Protein AF-A0A498M432-F1 (afdb_monomer)

Secondary structure (DSSP, 8-state):
-HHHHHHHHTT--GGG--------S-TT--TTS-S--S-EEEEE--TT-S--EEEEE---TT-TT-HHHHHHHHHHHHHHHHSTTS--EES-EEEEEETT-SS--HHHHHHHHHHHHHS-GGGGGGEEEEEES--SS--HHHHHHHHHTT----B-TTS-B-EEEE--GGGS---TTSHHHHHHHHHHHHHHHHHHHHHHTTSPPEETHHHHHHHHHHHHHHHHHHHHHHHHHHHHHHHHHHHHHHHHHHTHHHHHHT-----------PPPPPPPTTTGGG--EETTTTEE---TTTS---S-TTPEEEE-TT----TTEEEETTTTEEEEEEESS-HHHHHTTEEEEEEEEEEEEEES---HHHHHHHTT--HHHHHHHHTT-----GGGGGGG---S-SS-EEEEEEEEEEEEEEEE-GGGS-----TT--TTS-SEEEEEEEEEEEEEEEEEE---TTS-HHHHHHHHHHHHHHHHT--TT------HHHHHHHTT-EEEEEESS--SS---BHHHHHHHHHHTTTTT-TT-TT-EEEEEEEEEHHHH-TTSPPP--PPPHHHHHHHHHHHHHHHHHHHHHHHHHHSHHHHH-HHHHHHHHHHHHHHHHHHHHHHHHHHHHHHHHHTTSS-THHHHHHHHHHHTSTT-HHHHHHHHHHHHHHHHHHHHHHHHHHHTTPEE-S-HHHHHT-TT-SEEEEEEE-STTSPPHHHHHHHHHHH--S--------------S--HHHHHHHHHHHHHHHHHHHHTTTSSEEEEEEE---SSS-SEEEEEEETT-SS-EE--PPPPPPPPEEEEEETTEEEEE-PPPPTTEEEEEEEEEETT-SSPEEEEEPTT-SEEEE-SPPTT-EEEEEEEEEEGGG-EEEPPPEEEE---HHHHHHHHHHHHHHHHHHHHHHHHHHHS-TTT-HHHHHHHHHHHHHHHHHHHHHHHHHHHHHHHHHTTSS-THHHHHHHHHHHTSTTSHHHHHHHHHHHHHHHHHHHHHHHHHHHTTPPP-S-THHHHT-TT-S-------GGGGSPPHHHHHHHHHH-TTSTT------------S--HHHHHHHHHHHHHHHHHH-

Nearest PDB structures (foldseek):
  4wvm-assembly1_A  TM=6.391E-01  e=7.782E-34  Synanceia horrida
  2n1k-assembly1_A  TM=8.342E-01  e=4.305E-06  Homo sapiens
  6mfa-assembly1_A  TM=6.913E-01  e=1.317E-04  Homo sapiens
  2ee3-assembly1_A  TM=7.175E-01  e=3.987E-04  Homo sapiens
  3f7r-assembly1_A  TM=7.822E-01  e=3.165E-03  Homo sapiens

Structure (mmCIF, N/CA/C/O backbone):
data_AF-A0A498M432-F1
#
_entry.id   AF-A0A498M432-F1
#
loop_
_atom_site.group_PDB
_atom_site.id
_atom_site.type_symbol
_atom_site.label_atom_id
_atom_site.label_alt_id
_atom_site.label_comp_id
_atom_site.label_asym_id
_atom_site.label_entity_id
_atom_site.label_seq_id
_atom_site.pdbx_PDB_ins_code
_atom_site.Cartn_x
_atom_site.Cartn_y
_atom_site.Cartn_z
_atom_site.occupancy
_atom_site.B_iso_or_equiv
_atom_site.auth_seq_id
_atom_site.auth_comp_id
_atom_site.auth_asym_id
_atom_site.auth_atom_id
_atom_site.pdbx_PDB_model_num
ATOM 1 N N . MET A 1 1 ? 6.544 -29.570 60.505 1.00 74.94 1 MET A N 1
ATOM 2 C CA . MET A 1 1 ? 5.296 -29.080 61.133 1.00 74.94 1 MET A CA 1
ATOM 3 C C . MET A 1 1 ? 4.073 -29.489 60.327 1.00 74.94 1 MET A C 1
ATOM 5 O O . MET A 1 1 ? 3.323 -30.310 60.829 1.00 74.94 1 MET A O 1
ATOM 9 N N . ILE A 1 2 ? 3.884 -28.980 59.101 1.00 80.94 2 ILE A N 1
ATOM 10 C CA . ILE A 1 2 ? 2.697 -29.285 58.276 1.00 80.94 2 ILE A CA 1
ATOM 11 C C . ILE A 1 2 ? 2.516 -30.805 58.091 1.00 80.94 2 ILE A C 1
ATOM 13 O O . ILE A 1 2 ? 1.441 -31.324 58.379 1.00 80.94 2 ILE A O 1
ATOM 17 N N . ASN A 1 3 ? 3.593 -31.539 57.774 1.00 79.81 3 ASN A N 1
ATOM 18 C CA . ASN A 1 3 ? 3.573 -33.009 57.704 1.00 79.81 3 ASN A CA 1
ATOM 19 C C . ASN A 1 3 ? 3.041 -33.656 59.001 1.00 79.81 3 ASN A C 1
ATOM 21 O O . ASN A 1 3 ? 2.201 -34.548 58.944 1.00 79.81 3 ASN A O 1
ATOM 25 N N . ALA A 1 4 ? 3.448 -33.178 60.182 1.00 80.00 4 ALA A N 1
ATOM 26 C CA . ALA A 1 4 ? 2.970 -33.713 61.461 1.00 80.00 4 ALA A CA 1
ATOM 27 C C . ALA A 1 4 ? 1.470 -33.440 61.701 1.00 80.00 4 ALA A C 1
ATOM 29 O O . ALA A 1 4 ? 0.778 -34.285 62.266 1.00 80.00 4 ALA A O 1
ATOM 30 N N . MET A 1 5 ? 0.954 -32.293 61.244 1.00 84.69 5 MET A N 1
ATOM 31 C CA . MET A 1 5 ? -0.475 -31.956 61.330 1.00 84.69 5 MET A CA 1
ATOM 32 C C . MET A 1 5 ? -1.314 -32.856 60.417 1.00 84.69 5 MET A C 1
ATOM 34 O O . MET A 1 5 ? -2.361 -33.348 60.830 1.00 84.69 5 MET A O 1
ATOM 38 N N . ILE A 1 6 ? -0.828 -33.129 59.205 1.00 82.50 6 ILE A N 1
ATOM 39 C CA . ILE A 1 6 ? -1.521 -33.978 58.226 1.00 82.50 6 ILE A CA 1
ATOM 40 C C . ILE A 1 6 ? -1.523 -35.437 58.656 1.00 82.50 6 ILE A C 1
ATOM 42 O O . ILE A 1 6 ? -2.578 -36.062 58.641 1.00 82.50 6 ILE A O 1
ATOM 46 N N . ASN A 1 7 ? -0.382 -35.979 59.092 1.00 80.81 7 ASN A N 1
ATOM 47 C CA . ASN A 1 7 ? -0.324 -37.360 59.580 1.00 80.81 7 ASN A CA 1
ATOM 48 C C . ASN A 1 7 ? -1.251 -37.566 60.792 1.00 80.81 7 ASN A C 1
ATOM 50 O O . ASN A 1 7 ? -1.907 -38.601 60.890 1.00 80.81 7 ASN A O 1
ATOM 54 N N . TYR A 1 8 ? -1.386 -36.558 61.665 1.00 83.38 8 TYR A N 1
ATOM 55 C CA . TYR A 1 8 ? -2.390 -36.571 62.733 1.00 83.38 8 TYR A CA 1
ATOM 56 C C . TYR A 1 8 ? -3.829 -36.592 62.182 1.00 83.38 8 TYR A C 1
ATOM 58 O O . TYR A 1 8 ? -4.633 -37.415 62.616 1.00 83.38 8 TYR A O 1
ATOM 66 N N . MET A 1 9 ? -4.157 -35.734 61.206 1.00 80.06 9 MET A N 1
ATOM 67 C CA . MET A 1 9 ? -5.495 -35.679 60.591 1.00 80.06 9 MET A CA 1
ATOM 68 C C . MET A 1 9 ? -5.874 -36.948 59.819 1.00 80.06 9 MET A C 1
ATOM 70 O O . MET A 1 9 ? -7.042 -37.328 59.818 1.00 80.06 9 MET A O 1
ATOM 74 N N . LEU A 1 10 ? -4.899 -37.597 59.181 1.00 79.56 10 LEU A N 1
ATOM 75 C CA . LEU A 1 10 ? -5.061 -38.871 58.475 1.00 79.56 10 LEU A CA 1
ATOM 76 C C . LEU A 1 10 ? -5.174 -40.069 59.433 1.00 79.56 10 LEU A C 1
ATOM 78 O O . LEU A 1 10 ? -5.404 -41.189 58.988 1.00 79.56 10 LEU A O 1
ATOM 82 N N . GLY A 1 11 ? -5.013 -39.853 60.743 1.00 78.69 11 GLY A N 1
ATOM 83 C CA . GLY A 1 11 ? -5.099 -40.910 61.746 1.00 78.69 11 GLY A CA 1
ATOM 84 C C . GLY A 1 11 ? -3.949 -41.916 61.682 1.00 78.69 11 GLY A C 1
ATOM 85 O O . GLY A 1 11 ? -4.121 -43.037 62.163 1.00 78.69 11 GLY A O 1
ATOM 86 N N . VAL A 1 12 ? -2.802 -41.525 61.110 1.00 81.75 12 VAL A N 1
ATOM 87 C CA . VAL A 1 12 ? -1.618 -42.382 60.985 1.00 81.75 12 VAL A CA 1
ATOM 88 C C . VAL A 1 12 ? -1.142 -42.783 62.372 1.00 81.75 12 VAL A C 1
ATOM 90 O O . VAL A 1 12 ? -0.907 -41.940 63.245 1.00 81.75 12 VAL A O 1
ATOM 93 N N . LYS A 1 13 ? -1.006 -44.088 62.583 1.00 79.69 13 LYS A N 1
ATOM 94 C CA . LYS A 1 13 ? -0.501 -44.681 63.814 1.00 79.69 13 LYS A CA 1
ATOM 95 C C . LYS A 1 13 ? 0.951 -45.075 63.626 1.00 79.69 13 LYS A C 1
ATOM 97 O O . LYS A 1 13 ? 1.394 -45.413 62.533 1.00 79.69 13 LYS A O 1
ATOM 102 N N . ARG A 1 14 ? 1.698 -45.099 64.727 1.00 74.12 14 ARG A N 1
ATOM 103 C CA . ARG A 1 14 ? 3.099 -45.535 64.714 1.00 74.12 14 ARG A CA 1
ATOM 104 C C . ARG A 1 14 ? 3.232 -46.960 64.166 1.00 74.12 14 ARG A C 1
ATOM 106 O O . ARG A 1 14 ? 4.182 -47.268 63.454 1.00 74.12 14 ARG A O 1
ATOM 113 N N . GLU A 1 15 ? 2.270 -47.822 64.494 1.00 75.88 15 GLU A N 1
ATOM 114 C CA . GLU A 1 15 ? 2.231 -49.219 64.057 1.00 75.88 15 GLU A CA 1
ATOM 115 C C . GLU A 1 15 ? 2.118 -49.363 62.531 1.00 75.88 15 GLU A C 1
ATOM 117 O O . GLU A 1 15 ? 2.496 -50.409 62.002 1.00 75.88 15 GLU A O 1
ATOM 122 N N . ASP A 1 16 ? 1.664 -48.319 61.830 1.00 77.25 16 ASP A N 1
ATOM 123 C CA . ASP A 1 16 ? 1.501 -48.328 60.376 1.00 77.25 16 ASP A CA 1
ATOM 124 C C . ASP A 1 16 ? 2.855 -48.244 59.646 1.00 77.25 16 ASP A C 1
ATOM 126 O O . ASP A 1 16 ? 2.935 -48.595 58.470 1.00 77.25 16 ASP A O 1
ATOM 130 N N . LYS A 1 17 ? 3.931 -47.823 60.336 1.00 72.25 17 LYS A N 1
ATOM 131 C CA . LYS A 1 17 ? 5.299 -47.663 59.794 1.00 72.25 17 LYS A CA 1
ATOM 132 C C . LYS A 1 17 ? 5.371 -46.835 58.500 1.00 72.25 17 LYS A C 1
ATOM 134 O O . LYS A 1 17 ? 6.274 -47.025 57.686 1.00 72.25 17 LYS A O 1
ATOM 139 N N . VAL A 1 18 ? 4.427 -45.918 58.314 1.00 72.31 18 VAL A N 1
ATOM 140 C CA . VAL A 1 18 ? 4.353 -44.998 57.176 1.00 72.31 18 VAL A CA 1
ATOM 141 C C . VAL A 1 18 ? 4.286 -43.564 57.682 1.00 72.31 18 VAL A C 1
ATOM 143 O O . VAL A 1 18 ? 3.695 -43.290 58.725 1.00 72.31 18 VAL A O 1
ATOM 146 N N . TRP A 1 19 ? 4.900 -42.649 56.938 1.00 76.25 19 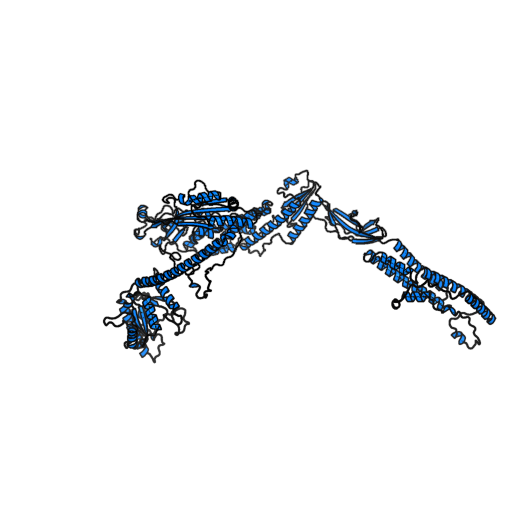TRP A N 1
ATOM 147 C CA . TRP A 1 19 ? 4.870 -41.218 57.211 1.00 76.25 19 TRP A CA 1
ATOM 148 C C . TRP A 1 19 ? 4.655 -40.477 55.898 1.00 76.25 19 TRP A C 1
ATOM 150 O O . TRP A 1 19 ? 5.425 -40.648 54.954 1.00 76.25 19 TRP A O 1
ATOM 160 N N . PHE A 1 20 ? 3.583 -39.690 55.817 1.00 76.56 20 PHE A N 1
ATOM 161 C CA . PHE A 1 20 ? 3.281 -38.909 54.623 1.00 76.56 20 PHE A CA 1
ATOM 162 C C . PHE A 1 20 ? 4.012 -37.569 54.665 1.00 76.56 20 PHE A C 1
ATOM 164 O O . PHE A 1 20 ? 3.936 -36.833 55.652 1.00 76.56 20 PHE A O 1
ATOM 171 N N . GLU A 1 21 ? 4.677 -37.226 53.569 1.00 74.12 21 GLU A N 1
ATOM 172 C CA . GLU A 1 21 ? 5.310 -35.926 53.379 1.00 74.12 21 GLU A CA 1
ATOM 173 C C . GLU A 1 21 ? 4.664 -35.213 52.199 1.00 74.12 21 GLU A C 1
ATOM 175 O O . GLU A 1 21 ? 4.388 -35.832 51.172 1.00 74.12 21 GLU A O 1
ATOM 180 N N . ILE A 1 22 ? 4.415 -33.910 52.340 1.00 70.56 22 ILE A N 1
ATOM 181 C CA . ILE A 1 22 ? 4.061 -33.092 51.181 1.00 70.56 22 ILE A CA 1
ATOM 182 C C . ILE A 1 22 ? 5.340 -32.825 50.390 1.00 70.56 22 ILE A C 1
ATOM 184 O O . ILE A 1 22 ? 6.289 -32.252 50.926 1.00 70.56 22 ILE A O 1
ATOM 188 N N . THR A 1 23 ? 5.339 -33.197 49.115 1.00 61.00 23 THR A N 1
ATOM 189 C CA . THR A 1 23 ? 6.384 -32.849 48.149 1.00 61.00 23 THR A CA 1
ATOM 190 C C . THR A 1 23 ? 5.816 -31.880 47.117 1.00 61.00 23 THR A C 1
ATOM 192 O O . THR A 1 23 ? 4.747 -32.144 46.571 1.00 61.00 23 THR A O 1
ATOM 195 N N . ASP A 1 24 ? 6.524 -30.785 46.848 1.00 57.16 24 ASP A N 1
ATOM 196 C CA . ASP A 1 24 ? 6.248 -29.868 45.732 1.00 57.16 24 ASP A CA 1
ATOM 197 C C . ASP A 1 24 ? 7.187 -30.199 44.549 1.00 57.16 24 ASP A C 1
ATOM 199 O O . ASP A 1 24 ? 8.265 -30.763 44.765 1.00 57.16 24 ASP A O 1
ATOM 203 N N . ASP A 1 25 ? 6.833 -29.825 43.314 1.00 46.84 25 ASP A N 1
ATOM 204 C CA . ASP A 1 25 ? 7.553 -30.152 42.061 1.00 46.84 25 ASP A CA 1
ATOM 205 C C . ASP A 1 25 ? 8.959 -29.489 41.945 1.00 46.84 25 ASP A C 1
ATOM 207 O O . ASP A 1 25 ? 9.605 -29.533 40.897 1.00 46.84 25 ASP A O 1
ATOM 211 N N . GLN A 1 26 ? 9.469 -28.872 43.020 1.00 46.94 26 GLN A N 1
ATOM 212 C CA . GLN A 1 26 ? 10.774 -28.192 43.112 1.00 46.94 26 GLN A CA 1
ATOM 213 C C . GLN A 1 26 ? 11.779 -28.900 44.048 1.00 46.94 26 GLN A C 1
ATOM 215 O O . GLN A 1 26 ? 12.518 -28.257 44.799 1.00 46.94 26 GLN A O 1
ATOM 220 N N . SER A 1 27 ? 11.833 -30.232 44.020 1.00 42.47 27 SER A N 1
ATOM 221 C CA . SER A 1 27 ? 12.541 -31.072 45.002 1.00 42.47 27 SER A CA 1
ATOM 222 C C . SER A 1 27 ? 14.087 -31.049 44.988 1.00 42.47 27 SER A C 1
ATOM 224 O O . SER A 1 27 ? 14.698 -31.796 45.747 1.00 42.47 27 SER A O 1
ATOM 226 N N . ASP A 1 28 ? 14.749 -30.204 44.190 1.00 44.56 28 ASP A N 1
ATOM 227 C CA . ASP A 1 28 ? 16.224 -30.193 44.059 1.00 44.56 28 ASP A CA 1
ATOM 228 C C . ASP A 1 28 ? 16.960 -29.239 45.033 1.00 44.56 28 ASP A C 1
ATOM 230 O O . ASP A 1 28 ? 18.182 -29.078 44.957 1.00 44.56 28 ASP A O 1
ATOM 234 N N . ARG A 1 29 ? 16.263 -28.580 45.971 1.00 47.44 29 ARG A N 1
ATOM 235 C CA . ARG A 1 29 ? 16.891 -27.633 46.918 1.00 47.44 29 ARG A CA 1
ATOM 236 C C . ARG A 1 29 ? 17.306 -28.303 48.232 1.00 47.44 29 ARG A C 1
ATOM 238 O O . ARG A 1 29 ? 16.508 -28.939 48.912 1.00 47.44 29 ARG A O 1
ATOM 245 N N . THR A 1 30 ? 18.567 -28.111 48.627 1.00 43.53 30 THR A N 1
ATOM 246 C CA . THR A 1 30 ? 19.119 -28.593 49.905 1.00 43.53 30 THR A CA 1
ATOM 247 C C . THR A 1 30 ? 18.425 -27.940 51.109 1.00 43.53 30 THR A C 1
ATOM 249 O O . THR A 1 30 ? 17.998 -26.787 51.046 1.00 43.53 30 THR A O 1
ATOM 252 N N . SER A 1 31 ? 18.385 -28.635 52.256 1.00 47.28 31 SER A N 1
ATOM 253 C CA . SER A 1 31 ? 17.803 -28.167 53.536 1.00 47.28 31 SER A CA 1
ATOM 254 C C . SER A 1 31 ? 18.442 -26.894 54.130 1.00 47.28 31 SER A C 1
ATOM 256 O O . SER A 1 31 ? 18.065 -26.453 55.215 1.00 47.28 31 SER A O 1
ATOM 258 N N . ALA A 1 32 ? 19.417 -26.305 53.430 1.00 38.12 32 ALA A N 1
ATOM 259 C CA . ALA A 1 32 ? 20.100 -25.065 53.778 1.00 38.12 32 ALA A CA 1
ATOM 260 C C . ALA A 1 32 ? 19.394 -23.796 53.248 1.00 38.12 32 ALA A C 1
ATOM 262 O O . ALA A 1 32 ? 19.775 -22.696 53.646 1.00 38.12 32 ALA A O 1
ATOM 263 N N . HIS A 1 33 ? 18.380 -23.928 52.383 1.00 44.16 33 HIS A N 1
ATOM 264 C CA . HIS A 1 33 ? 17.603 -22.817 51.814 1.00 44.16 33 HIS A CA 1
ATOM 265 C C . HIS A 1 33 ? 16.122 -22.883 52.234 1.00 44.16 33 HIS A C 1
ATOM 267 O O . HIS A 1 33 ? 15.619 -23.963 52.543 1.00 44.16 33 HIS A O 1
ATOM 273 N N . SER A 1 34 ? 15.415 -21.739 52.256 1.00 51.44 34 SER A N 1
ATOM 274 C CA . SER A 1 34 ? 13.967 -21.696 52.538 1.00 51.44 34 SER A CA 1
ATOM 275 C C . SER A 1 34 ? 13.212 -22.617 51.573 1.00 51.44 34 SER A C 1
ATOM 277 O O . SER A 1 34 ? 13.320 -22.452 50.357 1.00 51.44 34 SER A O 1
ATOM 279 N N . GLN A 1 35 ? 12.471 -23.589 52.117 1.00 52.00 35 GLN A N 1
ATOM 280 C CA . GLN A 1 35 ? 11.740 -24.586 51.324 1.00 52.00 35 GLN A CA 1
ATOM 281 C C . GLN A 1 35 ? 10.485 -24.013 50.651 1.00 52.00 35 GLN A C 1
ATOM 283 O O . GLN A 1 35 ? 10.076 -24.522 49.616 1.00 52.00 35 GLN A O 1
ATOM 288 N N . THR A 1 36 ? 9.944 -22.910 51.174 1.00 54.75 36 THR A N 1
ATOM 289 C CA . THR A 1 36 ? 8.788 -22.203 50.609 1.00 54.75 36 THR A CA 1
ATOM 290 C C . THR A 1 36 ? 9.249 -20.847 50.058 1.00 54.75 36 THR A C 1
ATOM 292 O O . THR A 1 36 ? 9.810 -20.037 50.804 1.00 54.75 36 THR A O 1
ATOM 295 N N . SER A 1 37 ? 9.056 -20.596 48.755 1.00 57.03 37 SER A N 1
ATOM 296 C CA . SER A 1 37 ? 9.432 -19.334 48.080 1.00 57.03 37 SER A CA 1
ATOM 297 C C . SER A 1 37 ? 8.266 -18.365 47.860 1.00 57.03 37 SER A C 1
ATOM 299 O O . SER A 1 37 ? 8.502 -17.187 47.610 1.00 57.03 37 SER A O 1
ATOM 301 N N . ILE A 1 38 ? 7.022 -18.843 47.961 1.00 62.75 38 ILE A N 1
ATOM 302 C CA . ILE A 1 38 ? 5.783 -18.067 47.789 1.00 62.75 38 ILE A CA 1
ATOM 303 C C . ILE A 1 38 ? 4.747 -18.472 48.843 1.00 62.75 38 ILE A C 1
ATOM 305 O O . ILE A 1 38 ? 4.785 -19.596 49.338 1.00 62.75 38 ILE A O 1
ATOM 309 N N . ILE A 1 39 ? 3.814 -17.580 49.192 1.00 70.31 39 ILE A N 1
ATOM 310 C CA . ILE A 1 39 ? 2.713 -17.945 50.097 1.00 70.31 39 ILE A CA 1
ATOM 311 C C . ILE A 1 39 ? 1.887 -19.051 49.449 1.00 70.31 39 ILE A C 1
ATOM 313 O O . ILE A 1 39 ? 1.369 -18.869 48.349 1.00 70.31 39 ILE A O 1
ATOM 317 N N . THR A 1 40 ? 1.749 -20.174 50.145 1.00 74.44 40 THR A N 1
ATOM 318 C CA . THR A 1 40 ? 1.047 -21.357 49.647 1.00 74.44 40 THR A CA 1
ATOM 319 C C . THR A 1 40 ? -0.114 -21.678 50.574 1.00 74.44 40 THR A C 1
ATOM 321 O O . THR A 1 40 ? 0.055 -21.766 51.789 1.00 74.44 40 THR A O 1
ATOM 324 N N . VAL A 1 41 ? -1.313 -21.830 50.012 1.00 78.62 41 VAL A N 1
ATOM 325 C CA . VAL A 1 41 ? -2.518 -22.173 50.774 1.00 78.62 41 VAL A CA 1
ATOM 326 C C . VAL A 1 41 ? -2.840 -23.643 50.539 1.00 78.62 41 VAL A C 1
ATOM 328 O O . VAL A 1 41 ? -3.230 -24.030 49.441 1.00 78.62 41 VAL A O 1
ATOM 331 N N . TYR A 1 42 ? -2.689 -24.461 51.576 1.00 79.00 42 TYR A N 1
ATOM 332 C CA . TYR A 1 42 ? -3.026 -25.879 51.543 1.00 79.00 42 TYR A CA 1
ATOM 333 C C . TYR A 1 42 ? -4.431 -26.099 52.107 1.00 79.00 42 TYR A C 1
ATOM 335 O O . TYR A 1 42 ? -4.677 -25.824 53.282 1.00 79.00 42 TYR A O 1
ATOM 343 N N . GLY A 1 43 ? -5.349 -26.608 51.285 1.00 80.62 43 GLY A N 1
ATOM 344 C CA . GLY A 1 43 ? -6.697 -26.995 51.707 1.00 80.62 43 GLY A CA 1
ATOM 345 C C . GLY A 1 43 ? -6.820 -28.508 51.881 1.00 80.62 43 GLY A C 1
ATOM 346 O O . GLY A 1 43 ? -6.775 -29.250 50.902 1.00 80.62 43 GLY A O 1
ATOM 347 N N . PHE A 1 44 ? -7.007 -28.972 53.116 1.00 77.19 44 PHE A N 1
ATOM 348 C CA . PHE A 1 44 ? -7.203 -30.383 53.449 1.00 77.19 44 PHE A CA 1
ATOM 349 C C . PHE A 1 44 ? -8.668 -30.652 53.799 1.00 77.19 44 PHE A C 1
ATOM 351 O O . PHE A 1 44 ? -9.137 -30.351 54.901 1.00 77.19 44 PHE A O 1
ATOM 358 N N . TYR A 1 45 ? -9.384 -31.259 52.850 1.00 75.12 45 TYR A N 1
ATOM 359 C CA . TYR A 1 45 ? -10.802 -31.607 52.964 1.00 75.12 45 TYR A CA 1
ATOM 360 C C . TYR A 1 45 ? -10.985 -33.123 52.812 1.00 75.12 45 TYR A C 1
ATOM 362 O O . TYR A 1 45 ? -11.397 -33.622 51.767 1.00 75.12 45 TYR A O 1
ATOM 370 N N . LEU A 1 46 ? -10.622 -33.876 53.850 1.00 67.62 46 LEU A N 1
ATOM 371 C CA . LEU A 1 46 ? -10.735 -35.337 53.857 1.00 67.62 46 LEU A CA 1
ATOM 372 C C . LEU A 1 46 ? -12.189 -35.759 54.095 1.00 67.62 46 LEU A C 1
ATOM 374 O O . LEU A 1 46 ? -12.774 -35.404 55.111 1.00 67.62 46 LEU A O 1
ATOM 378 N N . GLN A 1 47 ? -12.759 -36.559 53.188 1.00 57.94 47 GLN A N 1
ATOM 379 C CA . GLN A 1 47 ? -14.151 -37.036 53.270 1.00 57.94 47 GLN A CA 1
ATOM 380 C C . GLN A 1 47 ? -14.418 -37.923 54.507 1.00 57.94 47 GLN A C 1
ATOM 382 O O . GLN A 1 47 ? -15.558 -38.064 54.942 1.00 57.94 47 GLN A O 1
ATOM 387 N N . GLU A 1 48 ? -13.359 -38.500 55.077 1.00 59.16 48 GLU A N 1
ATOM 388 C CA . GLU A 1 48 ? -13.377 -39.423 56.219 1.00 59.16 48 GLU A CA 1
ATOM 389 C C . GLU A 1 48 ? -13.090 -38.730 57.567 1.00 59.16 48 GLU A C 1
ATOM 391 O O . GLU A 1 48 ? -13.223 -39.358 58.618 1.00 59.16 48 GLU A O 1
ATOM 396 N N . SER A 1 49 ? -12.723 -37.440 57.563 1.00 59.44 49 SER A N 1
ATOM 397 C CA . SER A 1 49 ? -12.414 -36.662 58.769 1.00 59.44 49 SER A CA 1
ATOM 398 C C . SER A 1 49 ? -13.416 -35.516 58.954 1.00 59.44 49 SER A C 1
ATOM 400 O O . SER A 1 49 ? -13.718 -34.809 57.996 1.00 59.44 49 SER A O 1
ATOM 402 N N . PRO A 1 50 ? -13.921 -35.269 60.177 1.00 60.84 50 PRO A N 1
ATOM 403 C CA . PRO A 1 50 ? -14.819 -34.146 60.450 1.00 60.84 50 PRO A CA 1
ATOM 404 C C . PRO A 1 50 ? -14.104 -32.781 60.491 1.00 60.84 50 PRO A C 1
ATOM 406 O O . PRO A 1 50 ? -14.761 -31.767 60.712 1.00 60.84 50 PRO A O 1
ATOM 409 N N . ILE A 1 51 ? -12.776 -32.740 60.319 1.00 65.62 51 ILE A N 1
ATOM 410 C CA . ILE A 1 51 ? -11.961 -31.524 60.421 1.00 65.62 51 ILE A CA 1
ATOM 411 C C . ILE A 1 51 ? -11.550 -31.066 59.016 1.00 65.62 51 ILE A C 1
ATOM 413 O O . ILE A 1 51 ? -10.792 -31.753 58.330 1.00 65.62 51 ILE A O 1
ATOM 417 N N . HIS A 1 52 ? -12.010 -29.881 58.610 1.00 78.44 52 HIS A N 1
ATOM 418 C CA . HIS A 1 52 ? -11.527 -29.181 57.418 1.00 78.44 52 HIS A CA 1
ATOM 419 C C . HIS A 1 52 ? -10.419 -28.212 57.822 1.00 78.44 52 HIS A C 1
ATOM 421 O O . HIS A 1 52 ? -10.657 -27.316 58.628 1.00 78.44 52 HIS A O 1
ATOM 427 N N . LEU A 1 53 ? -9.215 -28.386 57.276 1.00 82.94 53 LEU A N 1
ATOM 428 C CA . LEU A 1 53 ? -8.065 -27.563 57.641 1.00 82.94 53 LEU A CA 1
ATOM 429 C C . LEU A 1 53 ? -7.561 -26.787 56.429 1.00 82.94 53 LEU A C 1
ATOM 431 O O . LEU A 1 53 ? -7.243 -27.376 55.402 1.00 82.94 53 LEU A O 1
ATOM 435 N N . THR A 1 54 ? -7.450 -25.468 56.571 1.00 85.75 54 THR A N 1
ATOM 436 C CA . THR A 1 54 ? -6.779 -24.602 55.594 1.00 85.75 54 THR A CA 1
ATOM 437 C C . THR A 1 54 ? -5.520 -24.040 56.241 1.00 85.75 54 THR A C 1
ATOM 439 O O . THR A 1 54 ? -5.602 -23.382 57.275 1.00 85.75 54 THR A O 1
ATOM 442 N N . ILE A 1 55 ? -4.353 -24.319 55.664 1.00 86.00 55 ILE A N 1
ATOM 443 C CA . ILE A 1 55 ? -3.058 -23.854 56.169 1.00 86.00 55 ILE A CA 1
ATOM 444 C C . ILE A 1 55 ? -2.512 -22.818 55.197 1.00 86.00 55 ILE A C 1
ATOM 446 O O . ILE A 1 55 ? -2.317 -23.119 54.023 1.00 86.00 55 ILE A O 1
ATOM 450 N N . ILE A 1 56 ? -2.233 -21.616 55.693 1.00 84.12 56 ILE A N 1
ATOM 451 C CA . ILE A 1 56 ? -1.486 -20.597 54.952 1.00 84.12 56 ILE A CA 1
ATOM 452 C C . ILE A 1 56 ? -0.020 -20.736 55.356 1.00 84.12 56 ILE A C 1
ATOM 454 O O . ILE A 1 56 ? 0.349 -20.371 56.472 1.00 84.12 56 ILE A O 1
ATOM 458 N N . ASP A 1 57 ? 0.802 -21.285 54.469 1.00 82.50 57 ASP A N 1
ATOM 459 C CA . ASP A 1 57 ? 2.246 -21.361 54.660 1.00 82.50 57 ASP A CA 1
ATOM 460 C C . ASP A 1 57 ? 2.922 -20.141 54.030 1.00 82.50 57 ASP A C 1
ATOM 462 O O . ASP A 1 57 ? 2.707 -19.826 52.858 1.00 82.50 57 ASP A O 1
ATOM 466 N N . THR A 1 58 ? 3.724 -19.426 54.813 1.00 73.38 58 THR A N 1
ATOM 467 C CA . THR A 1 58 ? 4.433 -18.220 54.364 1.00 73.38 58 THR A CA 1
ATOM 468 C C . THR A 1 58 ? 5.923 -18.512 54.194 1.00 73.38 58 THR A C 1
ATOM 470 O O . THR A 1 58 ? 6.483 -19.215 55.039 1.00 73.38 58 THR A O 1
ATOM 473 N N . PRO A 1 59 ? 6.612 -17.914 53.202 1.00 69.12 59 PRO A N 1
ATOM 474 C CA . PRO A 1 59 ? 8.072 -17.936 53.151 1.00 69.12 59 PRO A CA 1
ATOM 475 C C . PRO A 1 59 ? 8.687 -17.422 54.459 1.00 69.12 59 PRO A C 1
ATOM 477 O O . PRO A 1 59 ? 8.095 -16.599 55.162 1.00 69.12 59 PRO A O 1
ATOM 480 N N . GLY A 1 60 ? 9.891 -17.887 54.796 1.00 62.78 60 GLY A N 1
ATOM 481 C CA . GLY A 1 60 ? 10.576 -17.433 56.004 1.00 62.78 60 GLY A CA 1
ATOM 482 C C . GLY A 1 60 ? 10.935 -15.946 55.931 1.00 62.78 60 GLY A C 1
ATOM 483 O O . GLY A 1 60 ? 11.809 -15.566 55.157 1.00 62.78 60 GLY A O 1
ATOM 484 N N . TYR A 1 61 ? 10.315 -15.120 56.778 1.00 59.81 61 TYR A N 1
ATOM 485 C CA . TYR A 1 61 ? 10.656 -13.699 56.910 1.00 59.81 61 TYR A CA 1
ATOM 486 C C . TYR A 1 61 ? 12.152 -13.505 57.259 1.00 59.81 61 TYR A C 1
ATOM 488 O O . TYR A 1 61 ? 12.745 -14.263 58.044 1.00 59.81 61 TYR A O 1
ATOM 496 N N . GLY A 1 62 ? 12.786 -12.488 56.668 1.00 53.88 62 GLY A N 1
ATOM 497 C CA . GLY A 1 62 ? 14.186 -12.132 56.928 1.00 53.88 62 GLY A CA 1
ATOM 498 C C . GLY A 1 62 ? 15.238 -13.148 56.451 1.00 53.88 62 GLY A C 1
ATOM 499 O O . GLY A 1 62 ? 16.291 -13.271 57.081 1.00 53.88 62 GLY A O 1
ATOM 500 N N . ASP A 1 63 ? 14.965 -13.922 55.394 1.00 55.19 63 ASP A N 1
ATOM 501 C CA . ASP A 1 63 ? 15.943 -14.827 54.764 1.00 55.19 63 ASP A CA 1
ATOM 502 C C . ASP A 1 63 ? 17.086 -14.102 54.031 1.00 55.19 63 ASP A C 1
ATOM 504 O O . ASP A 1 63 ? 17.126 -12.874 53.997 1.00 55.19 63 ASP A O 1
ATOM 508 N N . THR A 1 64 ? 18.046 -14.827 53.438 1.00 50.78 64 THR A N 1
ATOM 509 C CA . THR A 1 64 ? 19.200 -14.236 52.709 1.00 50.78 64 THR A CA 1
ATOM 510 C C . THR A 1 64 ? 18.819 -13.313 51.538 1.00 50.78 64 THR A C 1
ATOM 512 O O . THR A 1 64 ? 19.697 -12.737 50.903 1.00 50.78 64 THR A O 1
ATOM 515 N N . HIS A 1 65 ? 17.524 -13.175 51.260 1.00 52.94 65 HIS A N 1
ATOM 516 C CA . HIS A 1 65 ? 16.921 -12.472 50.135 1.00 52.94 65 HIS A CA 1
ATOM 517 C C . HIS A 1 65 ? 16.492 -11.020 50.458 1.00 52.94 65 HIS A C 1
ATOM 519 O O . HIS A 1 65 ? 16.128 -10.288 49.542 1.00 52.94 65 HIS A O 1
ATOM 525 N N . GLY A 1 66 ? 16.597 -10.570 51.720 1.00 56.47 66 GLY A N 1
ATOM 526 C CA . GLY A 1 66 ? 16.470 -9.153 52.109 1.00 56.47 66 GLY A CA 1
ATOM 527 C C . GLY A 1 66 ? 15.046 -8.627 52.375 1.00 56.47 66 GLY A C 1
ATOM 528 O O . GLY A 1 66 ? 14.050 -9.286 52.097 1.00 56.47 66 GLY A O 1
ATOM 529 N N . VAL A 1 67 ? 14.974 -7.395 52.906 1.00 56.00 67 VAL A N 1
ATOM 530 C CA . VAL A 1 67 ? 13.761 -6.709 53.426 1.00 56.00 67 VAL A CA 1
ATOM 531 C C . VAL A 1 67 ? 12.685 -6.452 52.355 1.00 56.00 67 VAL A C 1
ATOM 533 O O . VAL A 1 67 ? 11.511 -6.254 52.665 1.00 56.00 67 VAL A O 1
ATOM 536 N N . ASP A 1 68 ? 13.056 -6.447 51.074 1.00 53.53 68 ASP A N 1
ATOM 537 C CA . ASP A 1 68 ? 12.108 -6.200 49.983 1.00 53.53 68 ASP A CA 1
ATOM 538 C C . ASP A 1 68 ? 11.240 -7.422 49.649 1.00 53.53 68 ASP A C 1
ATOM 540 O O . ASP A 1 68 ? 10.114 -7.246 49.182 1.00 53.53 68 ASP A O 1
ATOM 544 N N . LEU A 1 69 ? 11.694 -8.646 49.955 1.00 58.56 69 LEU A N 1
ATOM 545 C CA . LEU A 1 69 ? 10.862 -9.850 49.848 1.00 58.56 69 LEU A CA 1
ATOM 546 C C . LEU A 1 69 ? 9.791 -9.878 50.954 1.00 58.56 69 LEU A C 1
ATOM 548 O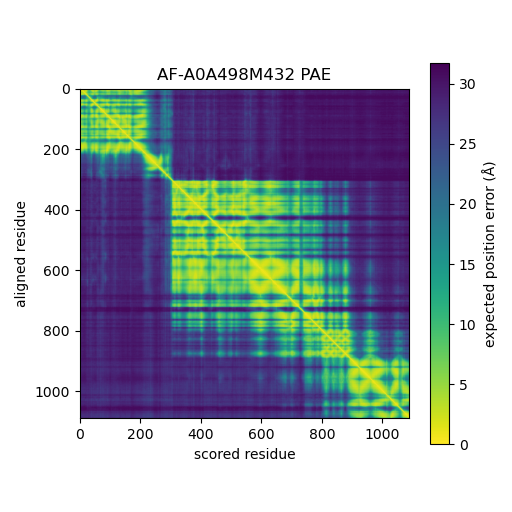 O . LEU A 1 69 ? 8.658 -10.285 50.713 1.00 58.56 69 LEU A O 1
ATOM 552 N N . ASP A 1 70 ? 10.107 -9.346 52.138 1.00 59.59 70 ASP A N 1
ATOM 553 C CA . ASP A 1 70 ? 9.177 -9.265 53.270 1.00 59.59 70 ASP A CA 1
ATOM 554 C C . ASP A 1 70 ? 7.964 -8.361 52.949 1.00 59.59 70 ASP A C 1
ATOM 556 O O . ASP A 1 70 ? 6.832 -8.682 53.317 1.00 59.59 70 ASP A O 1
ATOM 560 N N . LYS A 1 71 ? 8.161 -7.291 52.157 1.00 62.25 71 LYS A N 1
ATOM 561 C CA . LYS A 1 71 ? 7.065 -6.462 51.607 1.00 62.25 71 LYS A CA 1
ATOM 562 C C . LYS A 1 71 ? 6.191 -7.228 50.608 1.00 62.25 71 LYS A C 1
ATOM 564 O O . LYS A 1 71 ? 4.985 -6.993 50.544 1.00 62.25 71 LYS A O 1
ATOM 569 N N . GLN A 1 72 ? 6.768 -8.143 49.825 1.00 61.75 72 GLN A N 1
ATOM 570 C CA . GLN A 1 72 ? 6.005 -8.970 48.879 1.00 61.75 72 GLN A CA 1
ATOM 571 C C . GLN A 1 72 ? 5.079 -9.948 49.613 1.00 61.75 72 GLN A C 1
ATOM 573 O O . GLN A 1 72 ? 3.949 -10.169 49.169 1.00 61.75 72 GLN A O 1
ATOM 578 N N . ILE A 1 73 ? 5.515 -10.482 50.760 1.00 66.81 73 ILE A N 1
ATOM 579 C CA . ILE A 1 73 ? 4.685 -11.334 51.624 1.00 66.81 73 ILE A CA 1
ATOM 580 C C . ILE A 1 73 ? 3.507 -10.518 52.188 1.00 66.81 73 ILE A C 1
ATOM 582 O O . ILE A 1 73 ? 2.364 -10.971 52.119 1.00 66.81 73 ILE A O 1
ATOM 586 N N . THR A 1 74 ? 3.747 -9.273 52.623 1.00 64.38 74 THR A N 1
ATOM 587 C CA . THR A 1 74 ? 2.697 -8.334 53.068 1.00 64.38 74 THR A CA 1
ATOM 588 C C . THR A 1 74 ? 1.629 -8.092 51.997 1.00 64.38 74 THR A C 1
ATOM 590 O O . THR A 1 74 ? 0.433 -8.241 52.251 1.00 64.38 74 THR A O 1
ATOM 593 N N . VAL A 1 75 ? 2.050 -7.765 50.771 1.00 65.69 75 VAL A N 1
ATOM 594 C CA . VAL A 1 75 ? 1.140 -7.498 49.641 1.00 65.69 75 VAL A CA 1
ATOM 595 C C . VAL A 1 75 ? 0.365 -8.753 49.225 1.00 65.69 75 VAL A C 1
ATOM 597 O O . VAL A 1 75 ? -0.819 -8.675 48.881 1.00 65.69 75 VAL A O 1
ATOM 600 N N . SER A 1 76 ? 1.002 -9.922 49.288 1.00 68.56 76 SER A N 1
ATOM 601 C CA . SER A 1 76 ? 0.372 -11.203 48.950 1.00 68.56 76 SER A CA 1
ATOM 602 C C . SER A 1 76 ? -0.701 -11.592 49.975 1.00 68.56 76 SER A C 1
ATOM 604 O O . SER A 1 76 ? -1.806 -11.974 49.588 1.00 68.56 76 SER A O 1
ATOM 606 N N . LEU A 1 77 ? -0.438 -11.397 51.275 1.00 68.25 77 LEU A N 1
ATOM 607 C CA . LEU A 1 77 ? -1.436 -11.575 52.340 1.00 68.25 77 LEU A CA 1
ATOM 608 C C . LEU A 1 77 ? -2.596 -10.580 52.216 1.00 68.25 77 LEU A C 1
ATOM 610 O O . LEU A 1 77 ? -3.757 -10.972 52.358 1.00 68.25 77 LEU A O 1
ATOM 614 N N . TYR A 1 78 ? -2.314 -9.314 51.883 1.00 67.62 78 TYR A N 1
ATOM 615 C CA . TYR A 1 78 ? -3.359 -8.323 51.613 1.00 67.62 78 TYR A CA 1
ATOM 616 C C . TYR A 1 78 ? -4.265 -8.763 50.456 1.00 67.62 78 TYR A C 1
ATOM 618 O O . TYR A 1 78 ? -5.492 -8.721 50.572 1.00 67.62 78 TYR A O 1
ATOM 626 N N . SER A 1 79 ? -3.669 -9.240 49.362 1.00 68.06 79 SER A N 1
ATOM 627 C CA . SER A 1 79 ? -4.394 -9.691 48.169 1.00 68.06 79 SER A CA 1
ATOM 628 C C . SER A 1 79 ? -5.296 -10.891 48.471 1.00 68.06 79 SER A C 1
ATOM 630 O O . SER A 1 79 ? -6.476 -10.876 48.107 1.00 68.06 79 SER A O 1
ATOM 632 N N . LEU A 1 80 ? -4.791 -11.872 49.230 1.00 68.44 80 LEU A N 1
ATOM 633 C CA . LEU A 1 80 ? -5.582 -13.005 49.725 1.00 68.44 80 LEU A CA 1
ATOM 634 C C . LEU A 1 80 ? -6.772 -12.537 50.576 1.00 68.44 80 LEU A C 1
ATOM 636 O O . LEU A 1 80 ? -7.886 -13.019 50.381 1.00 68.44 80 LEU A O 1
ATOM 640 N N . SER A 1 81 ? -6.571 -11.542 51.448 1.00 63.50 81 SER A N 1
ATOM 641 C CA . SER A 1 81 ? -7.621 -11.000 52.328 1.00 63.50 81 SER A CA 1
ATOM 642 C C . SER A 1 81 ? -8.697 -10.165 51.607 1.00 63.50 81 SER A C 1
ATOM 644 O O . SER A 1 81 ? -9.772 -9.924 52.169 1.00 63.50 81 SER A O 1
ATOM 646 N N . LYS A 1 82 ? -8.419 -9.680 50.386 1.00 63.12 82 LYS A N 1
ATOM 647 C CA . LYS A 1 82 ? -9.300 -8.791 49.602 1.00 63.12 82 LYS A CA 1
ATOM 648 C C . LYS A 1 82 ? -10.186 -9.542 48.602 1.00 63.12 82 LYS A C 1
ATOM 650 O O . LYS A 1 82 ? -11.258 -9.042 48.266 1.00 63.12 82 LYS A O 1
ATOM 655 N N . SER A 1 83 ? -9.748 -10.708 48.127 1.00 59.31 83 SER A N 1
ATOM 656 C CA . SER A 1 83 ? -10.497 -11.515 47.154 1.00 59.31 83 SER A CA 1
ATOM 657 C C . SER A 1 83 ? -11.848 -12.002 47.710 1.00 59.31 83 SER A C 1
ATOM 659 O O . SER A 1 83 ? -11.978 -12.249 48.907 1.00 59.31 83 SER A O 1
ATOM 661 N N . ALA A 1 84 ? -12.870 -12.114 46.850 1.00 49.66 84 ALA A N 1
ATOM 662 C CA . ALA A 1 84 ? -14.229 -12.518 47.244 1.00 49.66 84 ALA A CA 1
ATOM 663 C C . ALA A 1 84 ? -14.348 -14.009 47.627 1.00 49.66 84 ALA A C 1
ATOM 665 O O . ALA A 1 84 ? -15.284 -14.385 48.324 1.00 49.66 84 ALA A O 1
ATOM 666 N N . GLU A 1 85 ? -13.396 -14.833 47.182 1.00 53.50 85 GLU A N 1
ATOM 667 C CA . GLU A 1 85 ? -13.219 -16.248 47.555 1.00 53.50 85 GLU A CA 1
ATOM 668 C C . GLU A 1 85 ? -12.089 -16.426 48.596 1.00 53.50 85 GLU A C 1
ATOM 670 O O . GLU A 1 85 ? -11.643 -17.538 48.869 1.00 53.50 85 GLU A O 1
ATOM 675 N N . GLY A 1 86 ? -11.588 -15.315 49.147 1.00 63.66 86 GLY A N 1
ATOM 676 C CA . GLY A 1 86 ? -10.423 -15.269 50.022 1.00 63.66 86 GLY A CA 1
ATOM 677 C C . GLY A 1 86 ? -10.708 -15.621 51.476 1.00 63.66 86 GLY A C 1
ATOM 678 O O . GLY A 1 86 ? -11.847 -15.721 51.926 1.00 63.66 86 GLY A O 1
ATOM 679 N N . ILE A 1 87 ? -9.635 -15.761 52.253 1.00 69.62 87 ILE A N 1
ATOM 680 C CA . ILE A 1 87 ? -9.719 -16.065 53.683 1.00 69.62 87 ILE A CA 1
ATOM 681 C C . ILE A 1 87 ? -10.146 -14.791 54.424 1.00 69.62 87 ILE A C 1
ATOM 683 O O . ILE A 1 87 ? -9.506 -13.746 54.309 1.00 69.62 87 ILE A O 1
ATOM 687 N N . HIS A 1 88 ? -11.253 -14.863 55.165 1.00 76.06 88 HIS A N 1
ATOM 688 C CA . HIS A 1 88 ? -11.833 -13.723 55.890 1.00 76.06 88 HIS A CA 1
ATOM 689 C C . HIS A 1 88 ? -11.679 -13.820 57.411 1.00 76.06 88 HIS A C 1
ATOM 691 O O . HIS A 1 88 ? -11.781 -12.803 58.105 1.00 76.06 88 HIS A O 1
ATOM 697 N N . GLU A 1 89 ? -11.403 -15.021 57.919 1.00 84.44 89 GLU A N 1
ATOM 698 C CA . GLU A 1 89 ? -11.225 -15.321 59.336 1.00 84.44 89 GLU A CA 1
ATOM 699 C C . GLU A 1 89 ? -10.003 -16.227 59.535 1.00 84.44 89 GLU A C 1
ATOM 701 O O . GLU A 1 89 ? -9.687 -17.040 58.668 1.00 84.44 89 GLU A O 1
ATOM 706 N N . ILE A 1 90 ? -9.304 -16.064 60.660 1.00 86.88 90 ILE A N 1
ATOM 707 C CA . ILE A 1 90 ? -8.166 -16.900 61.061 1.00 86.88 90 ILE A CA 1
ATOM 708 C C . ILE A 1 90 ? -8.416 -17.454 62.463 1.00 86.88 90 ILE A C 1
ATOM 710 O O . ILE A 1 90 ? -8.646 -16.694 63.407 1.00 86.88 90 ILE A O 1
ATOM 714 N N . ASP A 1 91 ? -8.312 -18.774 62.603 1.00 87.44 91 ASP A N 1
ATOM 715 C CA . ASP A 1 91 ? -8.448 -19.472 63.885 1.00 87.44 91 ASP A CA 1
ATOM 716 C C . ASP A 1 91 ? -7.195 -19.350 64.754 1.00 87.44 91 ASP A C 1
ATOM 718 O O . ASP A 1 91 ? -7.296 -19.078 65.951 1.00 87.44 91 ASP A O 1
ATOM 722 N N . ALA A 1 92 ? -6.004 -19.498 64.165 1.00 89.50 92 ALA A N 1
ATOM 723 C CA . ALA A 1 92 ? -4.741 -19.330 64.875 1.00 89.50 92 ALA A CA 1
ATOM 724 C C . ALA A 1 92 ? -3.589 -18.882 63.964 1.00 89.50 92 ALA A C 1
ATOM 726 O O . ALA A 1 92 ? -3.459 -19.347 62.833 1.00 89.50 92 ALA A O 1
ATOM 727 N N . VAL A 1 93 ? -2.697 -18.044 64.499 1.00 88.38 93 VAL A N 1
ATOM 728 C CA . VAL A 1 93 ? -1.398 -17.717 63.888 1.00 88.38 93 VAL A CA 1
ATOM 729 C C . VAL A 1 93 ? -0.314 -18.493 64.628 1.00 88.38 93 VAL A C 1
ATOM 731 O O . VAL A 1 93 ? -0.110 -18.301 65.825 1.00 88.38 93 VAL A O 1
ATOM 734 N N . CYS A 1 94 ? 0.377 -19.395 63.935 1.00 88.19 94 CYS A N 1
ATOM 735 C CA . CYS A 1 94 ? 1.316 -20.323 64.562 1.00 88.19 94 CYS A CA 1
ATOM 736 C C . CYS A 1 94 ? 2.767 -19.863 64.390 1.00 88.19 94 CYS A C 1
ATOM 738 O O . CYS A 1 94 ? 3.303 -19.862 63.286 1.00 88.19 94 CYS A O 1
ATOM 740 N N . LEU A 1 95 ? 3.429 -19.526 65.496 1.00 85.75 95 LEU A N 1
ATOM 741 C CA . LEU A 1 95 ? 4.830 -19.109 65.512 1.00 85.75 95 LEU A CA 1
ATOM 742 C C . LEU A 1 95 ? 5.735 -20.272 65.928 1.00 85.75 95 LEU A C 1
ATOM 744 O O . LEU A 1 95 ? 5.689 -20.731 67.071 1.00 85.75 95 LEU A O 1
ATOM 748 N N . VAL A 1 96 ? 6.582 -20.741 65.011 1.00 83.81 96 VAL A N 1
ATOM 749 C CA . VAL A 1 96 ? 7.439 -21.916 65.234 1.00 83.81 96 VAL A CA 1
ATOM 750 C C . VAL A 1 96 ? 8.806 -21.515 65.795 1.00 83.81 96 VAL A C 1
ATOM 752 O O . VAL A 1 96 ? 9.537 -20.728 65.197 1.00 83.81 96 VAL A O 1
ATOM 755 N N . ILE A 1 97 ? 9.188 -22.081 66.945 1.00 81.06 97 ILE A N 1
ATOM 756 C CA . ILE A 1 97 ? 10.439 -21.765 67.657 1.00 81.06 97 ILE A CA 1
ATOM 757 C C . ILE A 1 97 ? 11.142 -23.059 68.086 1.00 81.06 97 ILE A C 1
ATOM 759 O O . ILE A 1 97 ? 10.509 -24.031 68.475 1.00 81.06 97 ILE A O 1
ATOM 763 N N . LYS A 1 98 ? 12.478 -23.099 68.086 1.00 81.88 98 LYS A N 1
ATOM 764 C CA . LYS A 1 98 ? 13.221 -24.241 68.651 1.00 81.88 98 LYS A CA 1
ATOM 765 C C . LYS A 1 98 ? 13.168 -24.230 70.186 1.00 81.88 98 LYS A C 1
ATOM 767 O O . LYS A 1 98 ? 13.556 -23.240 70.804 1.00 81.88 98 LYS A O 1
ATOM 772 N N . ALA A 1 99 ? 12.782 -25.343 70.812 1.00 80.12 99 ALA A N 1
ATOM 773 C CA . ALA A 1 99 ? 12.569 -25.461 72.263 1.00 80.12 99 ALA A CA 1
ATOM 774 C C . ALA A 1 99 ? 13.806 -25.132 73.128 1.00 80.12 99 ALA A C 1
ATOM 776 O O . ALA A 1 99 ? 13.685 -24.684 74.270 1.00 80.12 99 ALA A O 1
ATOM 777 N N . THR A 1 100 ? 15.013 -25.334 72.591 1.00 76.56 100 THR A N 1
ATOM 778 C CA . THR A 1 100 ? 16.287 -25.103 73.293 1.00 76.56 100 THR A CA 1
ATOM 779 C C . THR A 1 100 ? 16.828 -23.676 73.159 1.00 76.56 100 THR A C 1
ATOM 781 O O . THR A 1 100 ? 17.871 -23.358 73.740 1.00 76.56 100 THR A O 1
ATOM 784 N N . LYS A 1 101 ? 16.144 -22.797 72.414 1.00 75.06 101 LYS A N 1
ATOM 785 C CA . LYS A 1 101 ? 16.595 -21.425 72.154 1.00 75.06 101 LYS A CA 1
ATOM 786 C C . LYS A 1 101 ? 16.601 -20.604 73.455 1.00 75.06 101 LYS A C 1
ATOM 788 O O . LYS A 1 101 ? 15.597 -20.537 74.150 1.00 75.06 101 LYS A O 1
ATOM 793 N N . LYS A 1 102 ? 17.744 -19.991 73.794 1.00 73.06 102 LYS A N 1
ATOM 794 C CA . LYS A 1 102 ? 17.923 -19.192 75.029 1.00 73.06 102 LYS A CA 1
ATOM 795 C C . LYS A 1 102 ? 17.669 -17.691 74.853 1.00 73.06 102 LYS A C 1
ATOM 797 O O . LYS A 1 102 ? 17.407 -17.020 75.839 1.00 73.06 102 LYS A O 1
ATOM 802 N N . ARG A 1 103 ? 17.797 -17.178 73.627 1.00 72.69 103 ARG A N 1
ATOM 803 C CA . ARG A 1 103 ? 17.541 -15.785 73.224 1.00 72.69 103 ARG A CA 1
ATOM 804 C C . ARG A 1 103 ? 17.038 -15.777 71.789 1.00 72.69 103 ARG A C 1
ATOM 806 O O . ARG A 1 103 ? 17.526 -16.575 70.982 1.00 72.69 103 ARG A O 1
ATOM 813 N N . LEU A 1 104 ? 16.096 -14.898 71.481 1.00 74.38 104 LEU A N 1
ATOM 814 C CA . LEU A 1 104 ? 15.692 -14.645 70.103 1.00 74.38 104 LEU A CA 1
ATOM 815 C C . LEU A 1 104 ? 16.775 -13.803 69.425 1.00 74.38 104 LEU A C 1
ATOM 817 O O . LEU A 1 104 ? 17.365 -12.932 70.056 1.00 74.38 104 LEU A O 1
ATOM 821 N N . SER A 1 105 ? 17.118 -14.128 68.181 1.00 71.00 105 SER A N 1
ATOM 822 C CA . SER A 1 105 ? 18.026 -13.285 67.392 1.00 71.00 105 SER A CA 1
ATOM 823 C C . SER A 1 105 ? 17.290 -12.057 66.861 1.00 71.00 105 SER A C 1
ATOM 825 O O . SER A 1 105 ? 16.083 -12.144 66.655 1.00 71.00 105 SER A O 1
ATOM 827 N N . ASP A 1 106 ? 18.013 -10.994 66.506 1.00 68.06 106 ASP A N 1
ATOM 828 C CA . ASP A 1 106 ? 17.448 -9.793 65.863 1.00 68.06 106 ASP A CA 1
ATOM 829 C C . ASP A 1 106 ? 16.568 -10.153 64.654 1.00 68.06 106 ASP A C 1
ATOM 831 O O . ASP A 1 106 ? 15.467 -9.639 64.503 1.00 68.06 106 ASP A O 1
ATOM 835 N N . ARG A 1 107 ? 16.987 -11.153 63.859 1.00 69.69 107 ARG A N 1
ATOM 836 C CA . ARG A 1 107 ? 16.177 -11.726 62.769 1.00 69.69 107 ARG A CA 1
ATOM 837 C C . ARG A 1 107 ? 14.845 -12.309 63.252 1.00 69.69 107 ARG A C 1
ATOM 839 O O . ARG A 1 107 ? 13.831 -12.112 62.610 1.00 69.69 107 ARG A O 1
ATOM 846 N N . GLN A 1 108 ? 14.832 -13.044 64.362 1.00 69.06 108 GLN A N 1
ATOM 847 C CA . GLN A 1 108 ? 13.599 -13.640 64.889 1.00 69.06 108 GLN A CA 1
ATOM 848 C C . GLN A 1 108 ? 12.679 -12.568 65.462 1.00 69.06 108 GLN A C 1
ATOM 850 O O . GLN A 1 108 ? 11.479 -12.636 65.248 1.00 69.06 108 GLN A O 1
ATOM 855 N N . GLN A 1 109 ? 13.244 -11.567 66.134 1.00 74.12 109 GLN A N 1
ATOM 856 C CA . GLN A 1 109 ? 12.487 -10.430 66.639 1.00 74.12 109 GLN A CA 1
ATOM 857 C C . GLN A 1 109 ? 11.843 -9.638 65.495 1.00 74.12 109 GLN A C 1
ATOM 859 O O . GLN A 1 109 ? 10.637 -9.434 65.514 1.00 74.12 109 GLN A O 1
ATOM 864 N N . TYR A 1 110 ? 12.604 -9.356 64.434 1.00 73.06 110 TYR A N 1
ATOM 865 C CA . TYR A 1 110 ? 12.087 -8.761 63.203 1.00 73.06 110 TYR A CA 1
ATOM 866 C C . TYR A 1 110 ? 10.941 -9.573 62.577 1.00 73.06 110 TYR A C 1
ATOM 868 O O . TYR A 1 110 ? 9.924 -8.992 62.219 1.00 73.06 110 TYR A O 1
ATOM 876 N N . ILE A 1 111 ? 11.062 -10.906 62.489 1.00 72.00 111 ILE A N 1
ATOM 877 C CA . ILE A 1 111 ? 9.986 -11.777 61.974 1.00 72.00 111 ILE A CA 1
ATOM 878 C C . ILE A 1 111 ? 8.705 -11.600 62.798 1.00 72.00 111 ILE A C 1
ATOM 880 O O . ILE A 1 111 ? 7.617 -11.501 62.237 1.00 72.00 111 ILE A O 1
ATOM 884 N N . PHE A 1 112 ? 8.818 -11.559 64.126 1.00 74.25 112 PHE A N 1
ATOM 885 C CA . PHE A 1 112 ? 7.652 -11.403 64.994 1.00 74.25 112 PHE A CA 1
ATOM 886 C C . PHE A 1 112 ? 7.028 -10.016 64.890 1.00 74.25 112 PHE A C 1
ATOM 888 O O . PHE A 1 112 ? 5.803 -9.923 64.833 1.00 74.25 112 PHE A O 1
ATOM 895 N N . ASP A 1 113 ? 7.845 -8.968 64.819 1.00 74.25 113 ASP A N 1
ATOM 896 C CA . ASP A 1 113 ? 7.373 -7.594 64.657 1.00 74.25 113 ASP A CA 1
ATOM 897 C C . ASP A 1 113 ? 6.701 -7.399 63.291 1.00 74.25 113 ASP A C 1
ATOM 899 O O . ASP A 1 113 ? 5.622 -6.812 63.221 1.00 74.25 113 ASP A O 1
ATOM 903 N N . ALA A 1 114 ? 7.276 -7.970 62.227 1.00 71.69 114 ALA A N 1
ATOM 904 C CA . ALA A 1 114 ? 6.716 -7.945 60.879 1.00 71.69 114 ALA A CA 1
ATOM 905 C C . ALA A 1 114 ? 5.389 -8.709 60.803 1.00 71.69 114 ALA A C 1
ATOM 907 O O . ALA A 1 114 ? 4.406 -8.185 60.297 1.00 71.69 114 ALA A O 1
ATOM 908 N N . VAL A 1 115 ? 5.303 -9.922 61.358 1.00 73.94 115 VAL A N 1
ATOM 909 C CA . VAL A 1 115 ? 4.033 -10.665 61.378 1.00 73.94 115 VAL A CA 1
ATOM 910 C C . VAL A 1 115 ? 2.985 -9.937 62.227 1.00 73.94 115 VAL A C 1
ATOM 912 O O . VAL A 1 115 ? 1.822 -9.887 61.845 1.00 73.94 115 VAL A O 1
ATOM 915 N N . GLN A 1 116 ? 3.365 -9.316 63.348 1.00 74.19 116 GLN A N 1
ATOM 916 C CA . GLN A 1 116 ? 2.430 -8.542 64.172 1.00 74.19 116 GLN A CA 1
ATOM 917 C C . GLN A 1 116 ? 1.976 -7.228 63.528 1.00 74.19 116 GLN A C 1
ATOM 919 O O . GLN A 1 116 ? 0.868 -6.791 63.827 1.00 74.19 116 GLN A O 1
ATOM 924 N N . SER A 1 117 ? 2.787 -6.594 62.674 1.00 72.19 117 SER A N 1
ATOM 925 C CA . SER A 1 117 ? 2.383 -5.372 61.964 1.00 72.19 117 SER A CA 1
ATOM 926 C C . SER A 1 117 ? 1.374 -5.645 60.850 1.00 72.19 117 SER A C 1
ATOM 928 O O . SER A 1 117 ? 0.602 -4.759 60.502 1.00 72.19 117 SER A O 1
ATOM 930 N N . LEU A 1 118 ? 1.350 -6.870 60.313 1.00 69.25 118 LEU A N 1
ATOM 931 C CA . LEU A 1 118 ? 0.418 -7.276 59.256 1.00 69.25 118 LEU A CA 1
ATOM 932 C C . LEU A 1 118 ? -1.022 -7.375 59.734 1.00 69.25 118 LEU A C 1
ATOM 934 O O . LEU A 1 118 ? -1.941 -7.150 58.955 1.00 69.25 118 LEU A O 1
ATOM 938 N N . PHE A 1 119 ? -1.225 -7.774 60.986 1.00 74.69 119 PHE A N 1
ATOM 939 C CA . PHE A 1 119 ? -2.538 -8.107 61.512 1.00 74.69 119 PHE A CA 1
ATOM 940 C C . PHE A 1 119 ? -3.042 -7.049 62.497 1.00 74.69 119 PHE A C 1
ATOM 942 O O . PHE A 1 119 ? -2.276 -6.354 63.164 1.00 74.69 119 PHE A O 1
ATOM 949 N N . GLY A 1 120 ? -4.366 -6.952 62.630 1.00 72.88 120 GLY A N 1
ATOM 950 C CA . GLY A 1 120 ? -4.989 -6.148 63.679 1.00 72.88 120 GLY A CA 1
ATOM 951 C C . GLY A 1 120 ? -4.513 -6.550 65.084 1.00 72.88 120 GLY A C 1
ATOM 952 O O . GLY A 1 120 ? -4.147 -7.698 65.342 1.00 72.88 120 GLY A O 1
ATOM 953 N N . ARG A 1 121 ? -4.541 -5.605 66.039 1.00 76.25 121 ARG A N 1
ATOM 954 C CA . ARG A 1 121 ? -4.112 -5.851 67.437 1.00 76.25 121 ARG A CA 1
ATOM 955 C C . ARG A 1 121 ? -4.874 -6.991 68.128 1.00 76.25 121 ARG A C 1
ATOM 957 O O . ARG A 1 121 ? -4.396 -7.516 69.128 1.00 76.25 121 ARG A O 1
ATOM 964 N N . ASP A 1 122 ? -6.048 -7.338 67.618 1.00 79.19 122 ASP A N 1
ATOM 965 C CA . ASP A 1 122 ? -6.923 -8.406 68.090 1.00 79.19 122 ASP A CA 1
ATOM 966 C C . ASP A 1 122 ? -6.433 -9.818 67.728 1.00 79.19 122 ASP A C 1
ATOM 968 O O . ASP A 1 122 ? -6.865 -10.775 68.373 1.00 79.19 122 ASP A O 1
ATOM 972 N N . ILE A 1 123 ? -5.496 -9.965 66.776 1.00 85.00 123 ILE A N 1
ATOM 973 C CA . ILE A 1 123 ? -4.944 -11.280 66.406 1.00 85.00 123 ILE A CA 1
ATOM 974 C C . ILE A 1 123 ? -4.078 -11.889 67.509 1.00 85.00 123 ILE A C 1
ATOM 976 O O . ILE A 1 123 ? -3.908 -13.102 67.559 1.00 85.00 123 ILE A O 1
ATOM 980 N N . ALA A 1 124 ? -3.525 -11.060 68.403 1.00 83.06 124 ALA A N 1
ATOM 981 C CA . ALA A 1 124 ? -2.613 -11.509 69.451 1.00 83.06 124 ALA A CA 1
ATOM 982 C C . ALA A 1 124 ? -3.240 -12.582 70.359 1.00 83.06 124 ALA A C 1
ATOM 984 O O . ALA A 1 124 ? -2.526 -13.446 70.858 1.00 83.06 124 ALA A O 1
ATOM 985 N N . GLU A 1 125 ? -4.566 -12.559 70.529 1.00 84.75 125 GLU A N 1
ATOM 986 C CA . GLU A 1 125 ? -5.341 -13.552 71.289 1.00 84.75 125 GLU A CA 1
ATOM 987 C C . GLU A 1 125 ? -5.389 -14.935 70.613 1.00 84.75 125 GLU A C 1
ATOM 989 O O . GLU A 1 125 ? -5.632 -15.936 71.284 1.00 84.75 125 GLU A O 1
ATOM 994 N N . ASN A 1 126 ? -5.111 -14.994 69.308 1.00 88.88 126 ASN A N 1
ATOM 995 C CA . ASN A 1 126 ? -5.113 -16.198 68.476 1.00 88.88 126 ASN A CA 1
ATOM 996 C C . ASN A 1 126 ? -3.697 -16.569 67.985 1.00 88.88 126 ASN A C 1
ATOM 998 O O . ASN A 1 126 ? -3.520 -17.559 67.277 1.00 88.88 126 ASN A O 1
ATOM 1002 N N . THR A 1 127 ? -2.664 -15.813 68.370 1.00 88.62 127 THR A N 1
ATOM 1003 C CA . THR A 1 127 ? -1.263 -16.141 68.068 1.00 88.62 127 THR A CA 1
ATOM 1004 C C . THR A 1 127 ? -0.725 -17.152 69.080 1.00 88.62 127 THR A C 1
ATOM 1006 O O . THR A 1 127 ? -0.642 -16.852 70.269 1.00 88.62 127 THR A O 1
ATOM 1009 N N . VAL A 1 128 ? -0.304 -18.335 68.635 1.00 90.25 128 VAL A N 1
ATOM 1010 C CA . VAL A 1 128 ? 0.178 -19.432 69.495 1.00 90.25 128 VAL A CA 1
ATOM 1011 C C . VAL A 1 128 ? 1.605 -19.851 69.158 1.00 90.25 128 VAL A C 1
ATOM 1013 O O . VAL A 1 128 ? 2.074 -19.694 68.030 1.00 90.25 128 VAL A O 1
ATOM 1016 N N . LEU A 1 129 ? 2.308 -20.408 70.145 1.00 88.75 129 LEU A N 1
ATOM 1017 C CA . LEU A 1 129 ? 3.702 -20.830 70.000 1.00 88.75 129 LEU A CA 1
ATOM 1018 C C . LEU A 1 129 ? 3.798 -22.339 69.752 1.00 88.75 129 LEU A C 1
ATOM 1020 O O . LEU A 1 129 ? 3.268 -23.143 70.518 1.00 88.75 129 LEU A O 1
ATOM 1024 N N . LEU A 1 130 ? 4.537 -22.744 68.725 1.00 87.62 130 LEU A N 1
ATOM 1025 C CA . LEU A 1 130 ? 4.833 -24.147 68.447 1.00 87.62 130 LEU A CA 1
ATOM 1026 C C . LEU A 1 130 ? 6.326 -24.401 68.650 1.00 87.62 130 LEU A C 1
ATOM 1028 O O . LEU A 1 130 ? 7.163 -23.842 67.941 1.00 87.62 130 LEU A O 1
ATOM 1032 N N . PHE A 1 131 ? 6.678 -25.241 69.621 1.00 85.81 131 PHE A N 1
ATOM 1033 C CA . PHE A 1 131 ? 8.074 -25.547 69.916 1.00 85.81 131 PHE A CA 1
ATOM 1034 C C . PHE A 1 131 ? 8.528 -26.835 69.234 1.00 85.81 131 PHE A C 1
ATOM 1036 O O . PHE A 1 131 ? 8.045 -27.912 69.573 1.00 85.81 131 PHE A O 1
ATOM 1043 N N . ALA A 1 132 ? 9.494 -26.705 68.324 1.00 80.25 132 ALA A N 1
ATOM 1044 C CA . ALA A 1 132 ? 10.152 -27.811 67.631 1.00 80.25 132 ALA A CA 1
ATOM 1045 C C . ALA A 1 132 ? 11.384 -28.321 68.407 1.00 80.25 132 ALA A C 1
ATOM 1047 O O . ALA A 1 132 ? 12.030 -27.542 69.120 1.00 80.25 132 ALA A O 1
ATOM 1048 N N . HIS A 1 133 ? 11.787 -29.581 68.191 1.00 69.75 133 HIS A N 1
ATOM 1049 C CA . HIS A 1 133 ? 12.951 -30.217 68.838 1.00 69.75 133 HIS A CA 1
ATOM 1050 C C . HIS A 1 133 ? 12.893 -30.153 70.376 1.00 69.75 133 HIS A C 1
ATOM 1052 O O . HIS A 1 133 ? 13.879 -29.819 71.048 1.00 69.75 133 HIS A O 1
ATOM 1058 N N . SER A 1 134 ? 11.708 -30.366 70.944 1.00 66.56 134 SER A N 1
ATOM 1059 C CA . SER A 1 134 ? 11.500 -30.391 72.391 1.00 66.56 134 SER A CA 1
ATOM 1060 C C . SER A 1 134 ? 11.845 -31.754 72.977 1.00 66.56 134 SER A C 1
ATOM 1062 O O . SER A 1 134 ? 11.432 -32.778 72.449 1.00 66.56 134 SER A O 1
ATOM 1064 N N . THR A 1 135 ? 12.522 -31.765 74.123 1.00 62.12 135 THR A N 1
ATOM 1065 C CA . THR A 1 135 ? 12.491 -32.919 75.030 1.00 62.12 135 THR A CA 1
ATOM 1066 C C . THR A 1 135 ? 11.169 -32.870 75.807 1.00 62.12 135 THR A C 1
ATOM 1068 O O . THR A 1 135 ? 10.585 -31.795 75.912 1.00 62.12 135 THR A O 1
ATOM 1071 N N . GLU A 1 136 ? 10.659 -33.976 76.362 1.00 61.84 136 GLU A N 1
ATOM 1072 C CA . GLU A 1 136 ? 9.349 -34.037 77.061 1.00 61.84 136 GLU A CA 1
ATOM 1073 C C . GLU A 1 136 ? 9.160 -33.055 78.250 1.00 61.84 136 GLU A C 1
ATOM 1075 O O . GLU A 1 136 ? 8.124 -33.048 78.918 1.00 61.84 136 GLU A O 1
ATOM 1080 N N . TYR A 1 137 ? 10.147 -32.205 78.529 1.00 67.88 137 TYR A N 1
ATOM 1081 C CA . TYR A 1 137 ? 10.128 -31.182 79.561 1.00 67.88 137 TYR A CA 1
ATOM 1082 C C . TYR A 1 137 ? 9.650 -29.816 79.029 1.00 67.88 137 TYR A C 1
ATOM 1084 O O . TYR A 1 137 ? 9.929 -29.454 77.886 1.00 67.88 137 TYR A O 1
ATOM 1092 N N . PRO A 1 138 ? 9.001 -28.983 79.871 1.00 72.06 138 PRO A N 1
ATOM 1093 C CA . PRO A 1 138 ? 8.591 -27.634 79.484 1.00 72.06 138 PRO A CA 1
ATOM 1094 C C . PRO A 1 138 ? 9.769 -26.787 78.956 1.00 72.06 138 PRO A C 1
ATOM 1096 O O . PRO A 1 138 ? 10.809 -26.728 79.627 1.00 72.06 138 PRO A O 1
ATOM 1099 N N . PRO A 1 139 ? 9.623 -26.070 77.821 1.00 77.94 139 PRO A N 1
ATOM 1100 C CA . PRO A 1 139 ? 10.703 -25.328 77.165 1.00 77.94 139 PRO A CA 1
ATOM 1101 C C . PRO A 1 139 ? 10.997 -24.001 77.886 1.00 77.94 139 PRO A C 1
ATOM 1103 O O . PRO A 1 139 ? 10.765 -22.910 77.368 1.00 77.94 139 PRO A O 1
ATOM 1106 N N . LYS A 1 140 ? 11.517 -24.084 79.119 1.00 79.19 140 LYS A N 1
ATOM 1107 C CA . LYS A 1 140 ? 11.744 -22.929 80.008 1.00 79.19 140 LYS A CA 1
ATOM 1108 C C . LYS A 1 140 ? 12.612 -21.844 79.364 1.00 79.19 140 LYS A C 1
ATOM 1110 O O . LYS A 1 140 ? 12.296 -20.672 79.500 1.00 79.19 140 LYS A O 1
ATOM 1115 N N . ASN A 1 141 ? 13.668 -22.230 78.645 1.00 79.25 141 ASN A N 1
ATOM 1116 C CA . ASN A 1 141 ? 14.587 -21.282 78.007 1.00 79.25 141 ASN A CA 1
ATOM 1117 C C . ASN A 1 141 ? 13.900 -20.467 76.904 1.00 79.25 141 ASN A C 1
ATOM 1119 O O . ASN A 1 141 ? 14.027 -19.246 76.879 1.00 79.25 141 ASN A O 1
ATOM 1123 N N . ALA A 1 142 ? 13.141 -21.134 76.031 1.00 80.31 142 ALA A N 1
ATOM 1124 C CA . ALA A 1 142 ? 12.466 -20.467 74.927 1.00 80.31 142 ALA A CA 1
ATOM 1125 C C . ALA A 1 142 ? 11.283 -19.618 75.420 1.00 80.31 142 ALA A C 1
ATOM 1127 O O . ALA A 1 142 ? 11.084 -18.511 74.932 1.00 80.31 142 ALA A O 1
ATOM 1128 N N . LEU A 1 143 ? 10.563 -20.069 76.454 1.00 82.31 143 LEU A N 1
ATOM 1129 C CA . LEU A 1 143 ? 9.510 -19.277 77.100 1.00 82.31 143 LEU A CA 1
ATOM 1130 C C . LEU A 1 143 ? 10.052 -18.010 77.779 1.00 82.31 143 LEU A C 1
ATOM 1132 O O . LEU A 1 143 ? 9.394 -16.974 77.729 1.00 82.31 143 LEU A O 1
ATOM 1136 N N . THR A 1 144 ? 11.236 -18.065 78.399 1.00 83.12 144 THR A N 1
ATOM 1137 C CA . THR A 1 144 ? 11.895 -16.861 78.933 1.00 83.12 144 THR A CA 1
ATOM 1138 C C . THR A 1 144 ? 12.291 -15.910 77.806 1.00 83.12 144 THR A C 1
ATOM 1140 O O . THR A 1 144 ? 12.010 -14.723 77.906 1.00 83.12 144 THR A O 1
ATOM 1143 N N . ALA A 1 145 ? 12.848 -16.425 76.705 1.00 81.88 145 ALA A N 1
ATOM 1144 C CA . ALA A 1 145 ? 13.239 -15.607 75.556 1.00 81.88 145 ALA A CA 1
ATOM 1145 C C . ALA A 1 145 ? 12.047 -14.887 74.896 1.00 81.88 145 ALA A C 1
ATOM 1147 O O . ALA A 1 145 ? 12.159 -13.723 74.531 1.00 81.88 145 ALA A O 1
ATOM 1148 N N . VAL A 1 146 ? 10.897 -15.558 74.781 1.00 82.69 146 VAL A N 1
ATOM 1149 C CA . VAL A 1 146 ? 9.650 -14.961 74.267 1.00 82.69 146 VAL A CA 1
ATOM 1150 C C . VAL A 1 146 ? 9.139 -13.853 75.194 1.00 82.69 146 VAL A C 1
ATOM 1152 O O . VAL A 1 146 ? 8.684 -12.818 74.715 1.00 82.69 146 VAL A O 1
ATOM 1155 N N . LYS A 1 147 ? 9.234 -14.051 76.517 1.00 82.31 147 LYS A N 1
ATOM 1156 C CA . LYS A 1 147 ? 8.831 -13.045 77.511 1.00 82.31 147 LYS A CA 1
ATOM 1157 C C . LYS A 1 147 ? 9.746 -11.822 77.515 1.00 82.31 147 LYS A C 1
ATOM 1159 O O . LYS A 1 147 ? 9.241 -10.714 77.622 1.00 82.31 147 LYS A O 1
ATOM 1164 N N . GLU A 1 148 ? 11.060 -12.017 77.405 1.00 81.31 148 GLU A N 1
ATOM 1165 C CA . GLU A 1 148 ? 12.037 -10.919 77.325 1.00 81.31 148 GLU A CA 1
ATOM 1166 C C . GLU A 1 148 ? 11.885 -10.094 76.041 1.00 81.31 148 GLU A C 1
ATOM 1168 O O . GLU A 1 148 ? 12.133 -8.895 76.063 1.00 81.31 148 GLU A O 1
ATOM 1173 N N . ALA A 1 149 ? 11.456 -10.719 74.942 1.00 77.81 149 ALA A N 1
ATOM 1174 C CA . ALA A 1 149 ? 11.199 -10.046 73.670 1.00 77.81 149 ALA A CA 1
ATOM 1175 C C . ALA A 1 149 ? 9.785 -9.448 73.547 1.00 77.81 149 ALA A C 1
ATOM 1177 O O . ALA A 1 149 ? 9.426 -8.978 72.474 1.00 77.81 149 ALA A O 1
ATOM 1178 N N . GLU A 1 150 ? 8.974 -9.502 74.611 1.00 80.44 150 GLU A N 1
ATOM 1179 C CA . GLU A 1 150 ? 7.622 -8.920 74.671 1.00 80.44 150 GLU A CA 1
ATOM 1180 C C . GLU A 1 150 ? 6.675 -9.353 73.527 1.00 80.44 150 GLU A C 1
ATOM 1182 O O . GLU A 1 150 ? 5.792 -8.606 73.103 1.00 80.44 150 GLU A O 1
ATOM 1187 N N . ILE A 1 151 ? 6.814 -10.591 73.034 1.00 81.56 151 ILE A N 1
ATOM 1188 C CA . ILE A 1 151 ? 5.991 -11.096 71.925 1.00 81.56 151 ILE A CA 1
ATOM 1189 C C . ILE A 1 151 ? 4.532 -11.244 72.365 1.00 81.56 151 ILE A C 1
ATOM 1191 O O . ILE A 1 151 ? 4.205 -12.015 73.273 1.00 81.56 151 ILE A O 1
ATOM 1195 N N . LYS A 1 152 ? 3.634 -10.561 71.652 1.00 84.06 152 LYS A N 1
ATOM 1196 C CA . LYS A 1 152 ? 2.185 -10.651 71.841 1.00 84.06 152 LYS A CA 1
ATOM 1197 C C . LYS A 1 152 ? 1.667 -11.995 71.326 1.00 84.06 152 LYS A C 1
ATOM 1199 O O . LYS A 1 152 ? 1.713 -12.275 70.130 1.00 84.06 152 LYS A O 1
ATOM 1204 N N . CYS A 1 153 ? 1.182 -12.827 72.240 1.00 86.69 153 CYS A N 1
ATOM 1205 C CA . CYS A 1 153 ? 0.616 -14.142 71.953 1.00 86.69 153 CYS A CA 1
ATOM 1206 C C . CYS A 1 153 ? -0.493 -14.491 72.953 1.00 86.69 153 CYS A C 1
ATOM 1208 O O . CYS A 1 153 ? -0.627 -13.849 73.999 1.00 86.69 153 CYS A O 1
ATOM 1210 N N . ALA A 1 154 ? -1.272 -15.520 72.629 1.00 86.88 154 ALA A N 1
ATOM 1211 C CA . ALA A 1 154 ? -2.343 -16.034 73.458 1.00 86.88 154 ALA A CA 1
ATOM 1212 C C . ALA A 1 154 ? -1.790 -16.456 74.823 1.00 86.88 154 ALA A C 1
ATOM 1214 O O . ALA A 1 154 ? -0.750 -17.117 74.909 1.00 86.88 154 ALA A O 1
ATOM 1215 N N . VAL A 1 155 ? -2.492 -16.101 75.898 1.00 86.06 155 VAL A N 1
ATOM 1216 C CA . VAL A 1 155 ? -2.129 -16.471 77.271 1.00 86.06 155 VAL A CA 1
ATOM 1217 C C . VAL A 1 155 ? -3.212 -17.338 77.902 1.00 86.06 155 VAL A C 1
ATOM 1219 O O . VAL A 1 155 ? -4.397 -17.162 77.641 1.00 86.06 155 VAL A O 1
ATOM 1222 N N . ASN A 1 156 ? -2.802 -18.293 78.732 1.00 82.88 156 ASN A N 1
ATOM 1223 C CA . ASN A 1 156 ? -3.717 -19.139 79.497 1.00 82.88 156 ASN A CA 1
ATOM 1224 C C . ASN A 1 156 ? -4.183 -18.458 80.799 1.00 82.88 156 ASN A C 1
ATOM 1226 O O . ASN A 1 156 ? -3.686 -17.396 81.171 1.00 82.88 156 ASN A O 1
ATOM 1230 N N . ASP A 1 157 ? -5.055 -19.125 81.562 1.00 81.12 157 ASP A N 1
ATOM 1231 C CA . ASP A 1 157 ? -5.601 -18.636 82.845 1.00 81.12 157 ASP A CA 1
ATOM 1232 C C . ASP A 1 157 ? -4.539 -18.285 83.907 1.00 81.12 157 ASP A C 1
ATOM 1234 O O . ASP A 1 157 ? -4.825 -17.614 84.898 1.00 81.12 157 ASP A O 1
ATOM 1238 N N . LYS A 1 158 ? -3.294 -18.744 83.727 1.00 79.00 158 LYS A N 1
ATOM 1239 C CA . LYS A 1 158 ? -2.146 -18.444 84.598 1.00 79.00 158 LYS A CA 1
ATOM 1240 C C . LYS A 1 158 ? -1.274 -17.309 84.053 1.00 79.00 158 LYS A C 1
ATOM 1242 O O . LYS A 1 158 ? -0.155 -17.120 84.534 1.00 79.00 158 LYS A O 1
ATOM 1247 N N . ASN A 1 159 ? -1.762 -16.582 83.049 1.00 78.12 159 ASN A N 1
ATOM 1248 C CA . ASN A 1 159 ? -1.064 -15.518 82.334 1.00 78.12 159 ASN A CA 1
ATOM 1249 C C . ASN A 1 159 ? 0.277 -15.981 81.725 1.00 78.12 159 ASN A C 1
ATOM 1251 O O . ASN A 1 159 ? 1.280 -15.264 81.747 1.00 78.12 159 ASN A O 1
ATOM 1255 N N . GLN A 1 160 ? 0.328 -17.230 81.247 1.00 82.00 160 GLN A N 1
ATOM 1256 C CA . GLN A 1 160 ? 1.491 -17.797 80.560 1.00 82.00 160 GLN A CA 1
ATOM 1257 C C . GLN A 1 160 ? 1.188 -17.994 79.070 1.00 82.00 160 GLN A C 1
ATOM 1259 O O . GLN A 1 160 ? 0.059 -18.376 78.761 1.00 82.00 160 GLN A O 1
ATOM 1264 N N . PRO A 1 161 ? 2.175 -17.807 78.169 1.00 86.69 161 PRO A N 1
ATOM 1265 C CA . PRO A 1 161 ? 1.997 -18.054 76.739 1.00 86.69 161 PRO A CA 1
ATOM 1266 C C . PRO A 1 161 ? 1.437 -19.451 76.459 1.00 86.69 161 PRO A C 1
ATOM 1268 O O . PRO A 1 161 ? 1.911 -20.433 77.039 1.00 86.69 161 PRO A O 1
ATOM 1271 N N . VAL A 1 162 ? 0.446 -19.541 75.577 1.00 89.00 162 VAL A N 1
ATOM 1272 C CA . VAL A 1 162 ? -0.096 -20.804 75.067 1.00 89.00 162 VAL A CA 1
ATOM 1273 C C . VAL A 1 162 ? 0.909 -21.392 74.082 1.00 89.00 162 VAL A C 1
ATOM 1275 O O . VAL A 1 162 ? 1.344 -20.721 73.143 1.00 89.00 162 VAL A O 1
ATOM 1278 N N . TYR A 1 163 ? 1.298 -22.647 74.310 1.00 89.69 163 TYR A N 1
ATOM 1279 C CA . TYR A 1 163 ? 2.254 -23.336 73.457 1.00 89.69 163 TYR A CA 1
ATOM 1280 C C . TYR A 1 163 ? 1.948 -24.820 73.299 1.00 89.69 163 TYR A C 1
ATOM 1282 O O . TYR A 1 163 ? 1.384 -25.446 74.198 1.00 89.69 163 TYR A O 1
ATOM 1290 N N . PHE A 1 164 ? 2.415 -25.387 72.189 1.00 89.69 164 PHE A N 1
ATOM 1291 C CA . PHE A 1 164 ? 2.346 -26.818 71.908 1.00 89.69 164 PHE A CA 1
ATOM 1292 C C . PHE A 1 164 ? 3.716 -27.337 71.482 1.00 89.69 164 PHE A C 1
ATOM 1294 O O . PHE A 1 164 ? 4.528 -26.611 70.908 1.00 89.69 164 PHE A O 1
ATOM 1301 N N . LEU A 1 165 ? 3.992 -28.592 71.822 1.00 86.44 165 LEU A N 1
ATOM 1302 C CA . LEU A 1 165 ? 5.271 -29.240 71.554 1.00 86.44 165 LEU A CA 1
ATOM 1303 C C . LEU A 1 165 ? 5.130 -30.164 70.355 1.00 86.44 165 LEU A C 1
ATOM 1305 O O . LEU A 1 165 ? 4.164 -30.917 70.273 1.00 86.44 165 LEU A O 1
ATOM 1309 N N . PHE A 1 166 ? 6.098 -30.136 69.454 1.00 84.50 166 PHE A N 1
ATOM 1310 C CA . PHE A 1 166 ? 6.197 -31.133 68.403 1.00 84.50 166 PHE A CA 1
ATOM 1311 C C . PHE A 1 166 ? 7.658 -31.403 68.068 1.00 84.50 166 PHE A C 1
ATOM 1313 O O . PHE A 1 166 ? 8.559 -30.616 68.363 1.00 84.50 166 PHE A O 1
ATOM 1320 N N . ASP A 1 167 ? 7.892 -32.536 67.436 1.00 75.62 167 ASP A N 1
ATOM 1321 C CA . ASP A 1 167 ? 9.175 -32.896 66.872 1.00 75.62 167 ASP A CA 1
ATOM 1322 C C . ASP A 1 167 ? 8.969 -33.387 65.441 1.00 75.62 167 ASP A C 1
ATOM 1324 O O . ASP A 1 167 ? 7.867 -33.805 65.090 1.00 75.62 167 ASP A O 1
ATOM 1328 N N . ASN A 1 168 ? 10.000 -33.267 64.613 1.00 65.25 168 ASN A N 1
ATOM 1329 C CA . ASN A 1 168 ? 9.928 -33.559 63.178 1.00 65.25 168 ASN A CA 1
ATOM 1330 C C . ASN A 1 168 ? 10.794 -34.780 62.790 1.00 65.25 168 ASN A C 1
ATOM 1332 O O . ASN A 1 168 ? 10.942 -35.054 61.607 1.00 65.25 168 ASN A O 1
ATOM 1336 N N . CYS A 1 169 ? 11.363 -35.497 63.768 1.00 62.94 169 CYS A N 1
ATOM 1337 C CA . CYS A 1 169 ? 12.276 -36.638 63.584 1.00 62.94 169 CYS A CA 1
ATOM 1338 C C . CYS A 1 169 ? 11.597 -37.927 63.063 1.00 62.94 169 CYS A C 1
ATOM 1340 O O . CYS A 1 169 ? 12.220 -38.982 63.044 1.00 62.94 169 CYS A O 1
ATOM 1342 N N . GLN A 1 170 ? 10.309 -37.888 62.697 1.00 62.34 170 GLN A N 1
ATOM 1343 C CA . GLN A 1 170 ? 9.554 -39.055 62.213 1.00 62.34 170 GLN A CA 1
ATOM 1344 C C . GLN A 1 170 ? 9.812 -39.372 60.729 1.00 62.34 170 GLN A C 1
ATOM 1346 O O . GLN A 1 170 ? 9.368 -40.413 60.253 1.00 62.34 170 GLN A O 1
ATOM 1351 N N . SER A 1 171 ? 10.507 -38.482 60.011 1.00 55.09 171 SER A N 1
ATOM 1352 C CA . SER A 1 171 ? 10.946 -38.666 58.620 1.00 55.09 171 SER A CA 1
ATOM 1353 C C . SER A 1 171 ? 12.252 -39.459 58.487 1.00 55.09 171 SER A C 1
ATOM 1355 O O . SER A 1 171 ? 12.590 -39.911 57.395 1.00 55.09 171 SER A O 1
ATOM 1357 N N . ASP A 1 172 ? 13.017 -39.604 59.573 1.00 58.47 172 ASP A N 1
ATOM 1358 C CA . ASP A 1 172 ? 14.293 -40.319 59.557 1.00 58.47 172 ASP A CA 1
ATOM 1359 C C . ASP A 1 172 ? 14.049 -41.838 59.503 1.00 58.47 172 ASP A C 1
ATOM 1361 O O . ASP A 1 172 ? 13.127 -42.352 60.141 1.00 58.47 172 ASP A O 1
ATOM 1365 N N . ALA A 1 173 ? 14.860 -42.571 58.729 1.00 54.09 173 ALA A N 1
ATOM 1366 C CA . ALA A 1 173 ? 14.696 -44.014 58.546 1.00 54.09 173 ALA A CA 1
ATOM 1367 C C . ALA A 1 173 ? 14.643 -44.749 59.901 1.00 54.09 173 ALA A C 1
ATOM 1369 O O . ALA A 1 173 ? 15.403 -44.439 60.819 1.00 54.09 173 ALA A O 1
ATOM 1370 N N . ALA A 1 174 ? 13.734 -45.721 60.027 1.00 56.53 174 ALA A N 1
ATOM 1371 C CA . ALA A 1 174 ? 13.611 -46.552 61.221 1.00 56.53 174 ALA A CA 1
ATOM 1372 C C . ALA A 1 174 ? 14.893 -47.380 61.405 1.00 56.53 174 ALA A C 1
ATOM 1374 O O . ALA A 1 174 ? 15.078 -48.403 60.747 1.00 56.53 174 ALA A O 1
ATOM 1375 N N . ASP A 1 175 ? 15.784 -46.902 62.267 1.00 56.84 175 ASP A N 1
ATOM 1376 C CA . ASP A 1 175 ? 17.023 -47.571 62.642 1.00 56.84 175 ASP A CA 1
ATOM 1377 C C . ASP A 1 175 ? 16.816 -48.227 64.015 1.00 56.84 175 ASP A C 1
ATOM 1379 O O . ASP A 1 175 ? 16.370 -47.572 64.965 1.00 56.84 175 ASP A O 1
ATOM 1383 N N . GLU A 1 176 ? 17.093 -49.530 64.121 1.00 56.78 176 GLU A N 1
ATOM 1384 C CA . GLU A 1 176 ? 16.817 -50.339 65.324 1.00 56.78 176 GLU A CA 1
ATOM 1385 C C . GLU A 1 176 ? 17.560 -49.802 66.564 1.00 56.78 176 GLU A C 1
ATOM 1387 O O . GLU A 1 176 ? 17.123 -50.008 67.696 1.00 56.78 176 GLU A O 1
ATOM 1392 N N . GLU A 1 177 ? 18.648 -49.048 66.370 1.00 57.16 177 GLU A N 1
ATOM 1393 C CA . GLU A 1 177 ? 19.438 -48.438 67.447 1.00 57.16 177 GLU A CA 1
ATOM 1394 C C . GLU A 1 177 ? 18.762 -47.205 68.097 1.00 57.16 177 GLU A C 1
ATOM 1396 O O . GLU A 1 177 ? 19.111 -46.823 69.217 1.00 57.16 177 GLU A O 1
ATOM 1401 N N . TYR A 1 178 ? 17.757 -46.600 67.442 1.00 60.28 178 TYR A N 1
ATOM 1402 C CA . TYR A 1 178 ? 17.126 -45.331 67.848 1.00 60.28 178 TYR A CA 1
ATOM 1403 C C . TYR A 1 178 ? 15.610 -45.424 68.117 1.00 60.28 178 TYR A C 1
ATOM 1405 O O . TYR A 1 178 ? 14.963 -44.401 68.370 1.00 60.28 178 TYR A O 1
ATOM 1413 N N . GLU A 1 179 ? 15.042 -46.635 68.146 1.00 67.00 179 GLU A N 1
ATOM 1414 C CA . GLU A 1 179 ? 13.597 -46.897 68.291 1.00 67.00 179 GLU A CA 1
ATOM 1415 C C . GLU A 1 179 ? 12.970 -46.190 69.512 1.00 67.00 179 GLU A C 1
ATOM 1417 O O . GLU A 1 179 ? 11.910 -45.571 69.413 1.00 67.00 179 GLU A O 1
ATOM 1422 N N . MET A 1 180 ? 13.666 -46.183 70.656 1.00 65.69 180 MET A N 1
ATOM 1423 C CA . MET A 1 180 ? 13.182 -45.544 71.889 1.00 65.69 180 MET A CA 1
ATOM 1424 C C . MET A 1 180 ? 13.091 -44.008 71.776 1.00 65.69 180 MET A C 1
ATOM 1426 O O . MET A 1 180 ? 12.214 -43.393 72.383 1.00 65.69 180 MET A O 1
ATOM 1430 N N . ILE A 1 181 ? 13.978 -43.373 71.001 1.00 67.31 181 ILE A N 1
ATOM 1431 C CA . ILE A 1 181 ? 13.965 -41.918 70.767 1.00 67.31 181 ILE A CA 1
ATOM 1432 C C . ILE A 1 181 ? 12.865 -41.565 69.760 1.00 67.31 181 ILE A C 1
ATOM 1434 O O . ILE A 1 181 ? 12.117 -40.612 69.979 1.00 67.31 181 ILE A O 1
ATOM 1438 N N . GLN A 1 182 ? 12.701 -42.373 68.708 1.00 69.38 182 GLN A N 1
ATOM 1439 C CA . GLN A 1 182 ? 11.623 -42.211 67.729 1.00 69.38 182 GLN A CA 1
ATOM 1440 C C . GLN A 1 182 ? 10.237 -42.379 68.375 1.00 69.38 182 GLN A C 1
ATOM 1442 O O . GLN A 1 182 ? 9.334 -41.581 68.114 1.00 69.38 182 GLN A O 1
ATOM 1447 N N . GLU A 1 183 ? 10.072 -43.345 69.287 1.00 74.31 183 GLU A N 1
ATOM 1448 C CA . GLU A 1 183 ? 8.841 -43.528 70.065 1.00 74.31 183 GLU A CA 1
ATOM 1449 C C . GLU A 1 183 ? 8.513 -42.300 70.926 1.00 74.31 183 GLU A C 1
ATOM 1451 O O . GLU A 1 183 ? 7.365 -41.843 70.958 1.00 74.31 183 GLU A O 1
ATOM 1456 N N . GLN A 1 184 ? 9.513 -41.734 71.606 1.00 73.62 184 GLN A N 1
ATOM 1457 C CA . GLN A 1 184 ? 9.332 -40.530 72.416 1.00 73.62 184 GLN A CA 1
ATOM 1458 C C . GLN A 1 184 ? 8.939 -39.322 71.555 1.00 73.62 184 GLN A C 1
ATOM 1460 O O . GLN A 1 184 ? 7.979 -38.623 71.890 1.00 73.62 184 GLN A O 1
ATOM 1465 N N . SER A 1 185 ? 9.611 -39.101 70.422 1.00 74.94 185 SER A N 1
ATOM 1466 C CA . SER A 1 185 ? 9.300 -38.001 69.499 1.00 74.94 185 SER A CA 1
ATOM 1467 C C . SER A 1 185 ? 7.926 -38.159 68.830 1.00 74.94 185 SER A C 1
ATOM 1469 O O . SER A 1 185 ? 7.211 -37.163 68.656 1.00 74.94 185 SER A O 1
ATOM 1471 N N . TRP A 1 186 ? 7.501 -39.388 68.508 1.00 77.81 186 TRP A N 1
ATOM 1472 C CA . TRP A 1 186 ? 6.156 -39.677 67.995 1.00 77.81 186 TRP A CA 1
ATOM 1473 C C . TRP A 1 186 ? 5.076 -39.339 69.024 1.00 77.81 186 TRP A C 1
ATOM 1475 O O . TRP A 1 186 ? 4.184 -38.530 68.756 1.00 77.81 186 TRP A O 1
ATOM 1485 N N . ASN A 1 187 ? 5.186 -39.902 70.231 1.00 80.38 187 ASN A N 1
ATOM 1486 C CA . ASN A 1 187 ? 4.217 -39.691 71.307 1.00 80.38 187 ASN A CA 1
ATOM 1487 C C . ASN A 1 187 ? 4.123 -38.215 71.709 1.00 80.38 187 ASN A C 1
ATOM 1489 O O . ASN A 1 187 ? 3.025 -37.702 71.942 1.00 80.38 187 ASN A O 1
ATOM 1493 N N . LEU A 1 188 ? 5.258 -37.513 71.754 1.00 82.38 188 LEU A N 1
ATOM 1494 C CA . LEU A 1 188 ? 5.309 -36.086 72.049 1.00 82.38 188 LEU A CA 1
ATOM 1495 C C . LEU A 1 188 ? 4.568 -35.260 70.994 1.00 82.38 188 LEU A C 1
ATOM 1497 O O . LEU A 1 188 ? 3.738 -34.425 71.355 1.00 82.38 188 LEU A O 1
ATOM 1501 N N . SER A 1 189 ? 4.828 -35.525 69.713 1.00 83.00 189 SER A N 1
ATOM 1502 C CA . SER A 1 189 ? 4.229 -34.790 68.594 1.00 83.00 189 SER A CA 1
ATOM 1503 C C . SER A 1 189 ? 2.737 -35.056 68.474 1.00 83.00 189 SER A C 1
ATOM 1505 O O . SER A 1 189 ? 1.957 -34.114 68.355 1.00 83.00 189 SER A O 1
ATOM 1507 N N . PHE A 1 190 ? 2.311 -36.314 68.599 1.00 83.75 190 PHE A N 1
ATOM 1508 C CA . PHE A 1 190 ? 0.896 -36.673 68.546 1.00 83.75 190 PHE A CA 1
ATOM 1509 C C . PHE A 1 190 ? 0.119 -36.088 69.736 1.00 83.75 190 PHE A C 1
ATOM 1511 O O . PHE A 1 190 ? -0.970 -35.534 69.565 1.00 83.75 190 PHE A O 1
ATOM 1518 N N . ARG A 1 191 ? 0.698 -36.127 70.948 1.00 84.31 191 ARG A N 1
ATOM 1519 C CA . ARG A 1 191 ? 0.130 -35.479 72.144 1.00 84.31 191 ARG A CA 1
ATOM 1520 C C . ARG A 1 191 ? 0.018 -33.966 71.963 1.00 84.31 191 ARG A C 1
ATOM 1522 O O . ARG A 1 191 ? -1.014 -33.396 72.311 1.00 84.31 191 ARG A O 1
ATOM 1529 N N . GLY A 1 192 ? 1.051 -33.328 71.417 1.00 87.12 192 GLY A N 1
ATOM 1530 C CA . GLY A 1 192 ? 1.056 -31.896 71.134 1.00 87.12 192 GLY A CA 1
ATOM 1531 C C . GLY A 1 192 ? 0.017 -31.488 70.093 1.00 87.12 192 GLY A C 1
ATOM 1532 O O . GLY A 1 192 ? -0.745 -30.557 70.341 1.00 87.12 192 GLY A O 1
ATOM 1533 N N . MET A 1 193 ? -0.092 -32.228 68.985 1.00 88.31 193 MET A N 1
ATOM 1534 C CA . MET A 1 193 ? -1.119 -31.993 67.962 1.00 88.31 193 MET A CA 1
ATOM 1535 C C . MET A 1 193 ? -2.528 -32.219 68.515 1.00 88.31 193 MET A C 1
ATOM 1537 O O . MET A 1 193 ? -3.404 -31.388 68.300 1.00 88.31 193 MET A O 1
ATOM 1541 N N . THR A 1 194 ? -2.739 -33.258 69.330 1.00 87.19 194 THR A N 1
ATOM 1542 C CA . THR A 1 194 ? -4.029 -33.486 70.009 1.00 87.19 194 THR A CA 1
ATOM 1543 C C . THR A 1 194 ? -4.445 -32.279 70.853 1.00 87.19 194 THR A C 1
ATOM 1545 O O . THR A 1 194 ? -5.612 -31.895 70.873 1.00 87.19 194 THR A O 1
ATOM 1548 N N . GLN A 1 195 ? -3.500 -31.683 71.583 1.00 88.19 195 GLN A N 1
ATOM 1549 C CA . GLN A 1 195 ? -3.757 -30.491 72.391 1.00 88.19 195 GLN A CA 1
ATOM 1550 C C . GLN A 1 195 ? -4.000 -29.252 71.522 1.00 88.19 195 GLN A C 1
ATOM 1552 O O . GLN A 1 195 ? -4.883 -28.462 71.846 1.00 88.19 195 GLN A O 1
ATOM 1557 N N . PHE A 1 196 ? -3.256 -29.105 70.425 1.00 90.31 196 PHE A N 1
ATOM 1558 C CA . PHE A 1 196 ? -3.396 -27.995 69.486 1.00 90.31 196 PHE A CA 1
ATOM 1559 C C . PHE A 1 196 ? -4.758 -28.004 68.776 1.00 90.31 196 PHE A C 1
ATOM 1561 O O . PHE A 1 196 ? -5.458 -26.998 68.804 1.00 90.31 196 PHE A O 1
ATOM 1568 N N . PHE A 1 197 ? -5.197 -29.139 68.225 1.00 87.56 197 PHE A N 1
ATOM 1569 C CA . PHE A 1 197 ? -6.512 -29.232 67.578 1.00 87.56 197 PHE A CA 1
ATOM 1570 C C . PHE A 1 197 ? -7.665 -29.037 68.574 1.00 87.56 197 PHE A C 1
ATOM 1572 O O . PHE A 1 197 ? -8.613 -28.325 68.269 1.00 87.56 197 PHE A O 1
ATOM 1579 N N . LYS A 1 198 ? -7.541 -29.534 69.815 1.00 87.12 198 LYS A N 1
ATOM 1580 C CA . LYS A 1 198 ? -8.507 -29.209 70.883 1.00 87.12 198 LYS A CA 1
ATOM 1581 C C . LYS A 1 198 ? -8.562 -27.718 71.204 1.00 87.12 198 LYS A C 1
ATOM 1583 O O . LYS A 1 198 ? -9.613 -27.222 71.586 1.00 87.12 198 LYS A O 1
ATOM 1588 N N . PHE A 1 199 ? -7.434 -27.016 71.109 1.00 88.75 199 PHE A N 1
ATOM 1589 C CA . PHE A 1 199 ? -7.407 -25.568 71.278 1.00 88.75 199 PHE A CA 1
ATOM 1590 C C . PHE A 1 199 ? -8.133 -24.870 70.122 1.00 88.75 199 PHE A C 1
ATOM 1592 O O . PHE A 1 199 ? -8.968 -24.007 70.394 1.00 88.75 199 PHE A O 1
ATOM 1599 N N . LEU A 1 200 ? -7.895 -25.291 68.874 1.00 86.31 200 LEU A N 1
ATOM 1600 C CA . LEU A 1 200 ? -8.605 -24.773 67.698 1.00 86.31 200 LEU A CA 1
ATOM 1601 C C . LEU A 1 200 ? -10.128 -24.962 67.794 1.00 86.31 200 LEU A C 1
ATOM 1603 O O . LEU A 1 200 ? -10.864 -24.045 67.459 1.00 86.31 200 LEU A O 1
ATOM 1607 N N . ASP A 1 201 ? -10.603 -26.079 68.352 1.00 82.81 201 ASP A N 1
ATOM 1608 C CA . ASP A 1 201 ? -12.042 -26.311 68.568 1.00 82.81 201 ASP A CA 1
ATOM 1609 C C . ASP A 1 201 ? -12.674 -25.343 69.592 1.00 82.81 201 ASP A C 1
ATOM 1611 O O . ASP A 1 201 ? -13.894 -25.172 69.638 1.00 82.81 201 ASP A O 1
ATOM 1615 N N . THR A 1 202 ? -11.859 -24.740 70.465 1.00 83.19 202 THR A N 1
ATOM 1616 C CA . THR A 1 202 ? -12.327 -23.873 71.563 1.00 83.19 202 THR A CA 1
ATOM 1617 C C . THR A 1 202 ? -12.132 -22.383 71.306 1.00 83.19 202 THR A C 1
ATOM 1619 O O . THR A 1 202 ? -12.842 -21.565 71.901 1.00 83.19 202 THR A O 1
ATOM 1622 N N . ILE A 1 203 ? -11.167 -22.014 70.463 1.00 85.38 203 ILE A N 1
ATOM 1623 C CA . ILE A 1 203 ? -10.846 -20.619 70.172 1.00 85.38 203 ILE A CA 1
ATOM 1624 C C . ILE A 1 203 ? -11.876 -20.035 69.198 1.00 85.38 203 ILE A C 1
ATOM 1626 O O . ILE A 1 203 ? -12.426 -20.734 68.354 1.00 85.38 203 ILE A O 1
ATOM 1630 N N . ARG A 1 204 ? -12.177 -18.737 69.322 1.00 86.00 204 ARG A N 1
ATOM 1631 C CA . ARG A 1 204 ? -13.047 -18.051 68.356 1.00 86.00 204 ARG A CA 1
ATOM 1632 C C . ARG A 1 204 ? -12.201 -17.509 67.198 1.00 86.00 204 ARG A C 1
ATOM 1634 O O . ARG A 1 204 ? -11.228 -16.810 67.499 1.00 86.00 204 ARG A O 1
ATOM 1641 N N . PRO A 1 205 ? -12.581 -17.747 65.930 1.00 86.88 205 PRO A N 1
ATOM 1642 C CA . PRO A 1 205 ? -11.896 -17.159 64.785 1.00 86.88 205 PRO A CA 1
ATOM 1643 C C . PRO A 1 205 ? -11.872 -15.628 64.866 1.00 86.88 205 PRO A C 1
ATOM 1645 O O . PRO A 1 205 ? -12.814 -14.996 65.363 1.00 86.88 205 PRO A O 1
ATOM 1648 N N . LYS A 1 206 ? -10.791 -15.016 64.378 1.00 86.38 206 LYS A N 1
ATOM 1649 C CA . LYS A 1 206 ? -10.651 -13.556 64.278 1.00 86.38 206 LYS A CA 1
ATOM 1650 C C . LYS A 1 206 ? -10.846 -13.102 62.844 1.00 86.38 206 LYS A C 1
ATOM 1652 O O . LYS A 1 206 ? -10.249 -13.658 61.928 1.00 86.38 206 LYS A O 1
ATOM 1657 N N . SER A 1 207 ? -11.653 -12.060 62.659 1.00 81.38 207 SER A N 1
ATOM 1658 C CA . SER A 1 207 ? -11.886 -11.467 61.344 1.00 81.38 207 SER A CA 1
ATOM 1659 C C . SER A 1 207 ? -10.681 -10.649 60.889 1.00 81.38 207 SER A C 1
ATOM 1661 O O . SER A 1 207 ? -10.169 -9.811 61.626 1.00 81.38 207 SER A O 1
ATOM 1663 N N . LEU A 1 208 ? -10.304 -10.789 59.619 1.00 76.25 208 LEU A N 1
ATOM 1664 C CA . LEU A 1 208 ? -9.240 -9.999 58.994 1.00 76.25 208 LEU A CA 1
ATOM 1665 C C . LEU A 1 208 ? -9.655 -8.562 58.636 1.00 76.25 208 LEU A C 1
ATOM 1667 O O . LEU A 1 208 ? -8.957 -7.872 57.895 1.00 76.25 208 LEU A O 1
ATOM 1671 N N . LYS A 1 209 ? -10.781 -8.071 59.163 1.00 72.62 209 LYS A N 1
ATOM 1672 C CA . LYS A 1 209 ? -11.253 -6.706 58.913 1.00 72.62 209 LYS A CA 1
ATOM 1673 C C . LYS A 1 209 ? -10.283 -5.644 59.441 1.00 72.62 209 LYS A C 1
ATOM 1675 O O . LYS A 1 209 ? -9.924 -4.747 58.691 1.00 72.62 209 LYS A O 1
ATOM 1680 N N . MET A 1 210 ? -9.812 -5.773 60.686 1.00 68.44 210 MET A N 1
ATOM 1681 C CA . MET A 1 210 ? -8.843 -4.822 61.256 1.00 68.44 210 MET A CA 1
ATOM 1682 C C . MET A 1 210 ? -7.499 -4.863 60.519 1.00 68.44 210 MET A C 1
ATOM 1684 O O . MET A 1 210 ? -6.886 -3.826 60.303 1.00 68.44 210 MET A O 1
ATOM 1688 N N . THR A 1 211 ? -7.074 -6.047 60.078 1.00 67.88 211 THR A N 1
ATOM 1689 C CA . THR A 1 211 ? -5.906 -6.253 59.206 1.00 67.88 211 THR A CA 1
ATOM 1690 C C . THR A 1 211 ? -6.057 -5.504 57.876 1.00 67.88 211 THR A C 1
ATOM 1692 O O . THR A 1 211 ? -5.134 -4.828 57.432 1.00 67.88 211 THR A O 1
ATOM 1695 N N . ARG A 1 212 ? -7.243 -5.554 57.254 1.00 67.88 212 ARG A N 1
ATOM 1696 C CA . ARG A 1 212 ? -7.541 -4.808 56.023 1.00 67.88 212 ARG A CA 1
ATOM 1697 C C . ARG A 1 212 ? -7.473 -3.294 56.237 1.00 67.88 212 ARG A C 1
ATOM 1699 O O . ARG A 1 212 ? -6.943 -2.603 55.373 1.00 67.88 212 ARG A O 1
ATOM 1706 N N . ASP A 1 213 ? -7.981 -2.807 57.368 1.00 66.50 213 ASP A N 1
ATOM 1707 C CA . ASP A 1 213 ? -7.950 -1.384 57.721 1.00 66.50 213 ASP A CA 1
ATOM 1708 C C . ASP A 1 213 ? -6.500 -0.887 57.921 1.00 66.50 213 ASP A C 1
ATOM 1710 O O . ASP A 1 213 ? -6.143 0.165 57.395 1.00 66.50 213 ASP A O 1
ATOM 1714 N N . VAL A 1 214 ? -5.641 -1.676 58.589 1.00 63.28 214 VAL A N 1
ATOM 1715 C CA . VAL A 1 214 ? -4.199 -1.382 58.770 1.00 63.28 214 VAL A CA 1
ATOM 1716 C C . VAL A 1 214 ? -3.466 -1.310 57.423 1.00 63.28 214 VAL A C 1
ATOM 1718 O O . VAL A 1 214 ? -2.745 -0.353 57.153 1.00 63.28 214 VAL A O 1
ATOM 1721 N N . LEU A 1 215 ? -3.703 -2.278 56.534 1.00 63.56 215 LEU A N 1
ATOM 1722 C CA . LEU A 1 215 ? -3.057 -2.337 55.215 1.00 63.56 215 LEU A CA 1
ATOM 1723 C C . LEU A 1 215 ? -3.571 -1.246 54.250 1.00 63.56 215 LEU A C 1
ATOM 1725 O O . LEU A 1 215 ? -2.870 -0.841 53.323 1.00 63.56 215 LEU A O 1
ATOM 1729 N N . GLN A 1 216 ? -4.785 -0.732 54.470 1.00 61.59 216 GLN A N 1
ATOM 1730 C CA . GLN A 1 216 ? -5.345 0.397 53.721 1.00 61.59 216 GLN A CA 1
ATOM 1731 C C . GLN A 1 216 ? -4.754 1.750 54.164 1.00 61.59 216 GLN A C 1
ATOM 1733 O O . GLN A 1 216 ? -4.635 2.661 53.341 1.00 61.59 216 GLN A O 1
ATOM 1738 N N . GLU A 1 217 ? -4.351 1.881 55.431 1.00 59.34 217 GLU A N 1
ATOM 1739 C CA . GLU A 1 217 ? -3.672 3.067 55.969 1.00 59.34 217 GLU A CA 1
ATOM 1740 C C . GLU A 1 217 ? -2.256 3.226 55.379 1.00 59.34 217 GLU A C 1
ATOM 1742 O O . GLU A 1 217 ? -1.919 4.309 54.894 1.00 59.34 217 GLU A O 1
ATOM 1747 N N . GLU A 1 218 ? -1.482 2.136 55.271 1.00 55.56 218 GLU A N 1
ATOM 1748 C CA . GLU A 1 218 ? -0.170 2.131 54.590 1.00 55.56 218 GLU A CA 1
ATOM 1749 C C . GLU A 1 218 ? -0.275 2.546 53.106 1.00 55.56 218 GLU A C 1
ATOM 1751 O O . GLU A 1 218 ? 0.581 3.257 52.570 1.00 55.56 218 GLU A O 1
ATOM 1756 N N . GLN A 1 219 ? -1.364 2.169 52.426 1.00 53.44 219 GLN A N 1
ATOM 1757 C CA . GLN A 1 219 ? -1.611 2.551 51.031 1.00 53.44 219 GLN A CA 1
ATOM 1758 C C . GLN A 1 219 ? -1.911 4.054 50.873 1.00 53.44 219 GLN A C 1
ATOM 1760 O O . GLN A 1 219 ? -1.545 4.665 49.861 1.00 53.44 219 GLN A O 1
ATOM 1765 N N . LEU A 1 220 ? -2.538 4.669 51.879 1.00 52.22 220 LEU A N 1
ATOM 1766 C CA . LEU A 1 220 ? -2.801 6.107 51.906 1.00 52.22 220 LEU A CA 1
ATOM 1767 C C . LEU A 1 220 ? -1.500 6.915 52.023 1.00 52.22 220 LEU A C 1
ATOM 1769 O O . LEU A 1 220 ? -1.359 7.946 51.361 1.00 52.22 220 LEU A O 1
ATOM 1773 N N . GLU A 1 221 ? -0.523 6.444 52.802 1.00 52.91 221 GLU A N 1
ATOM 1774 C CA . GLU A 1 221 ? 0.786 7.101 52.927 1.00 52.91 221 GLU A CA 1
ATOM 1775 C C . GLU A 1 221 ? 1.551 7.135 51.595 1.00 52.91 221 GLU A C 1
ATOM 1777 O O . GLU A 1 221 ? 2.112 8.173 51.222 1.00 52.91 221 GLU A O 1
ATOM 1782 N N . ALA A 1 222 ? 1.503 6.047 50.818 1.00 49.62 222 ALA A N 1
ATOM 1783 C CA . ALA A 1 222 ? 2.097 5.988 49.481 1.00 49.62 222 ALA A CA 1
ATOM 1784 C C . ALA A 1 222 ? 1.424 6.970 48.501 1.00 49.62 222 ALA A C 1
ATOM 1786 O O . ALA A 1 222 ? 2.103 7.671 47.742 1.00 49.62 222 ALA A O 1
ATOM 1787 N N . GLN A 1 223 ? 0.093 7.087 48.554 1.00 48.25 223 GLN A N 1
ATOM 1788 C CA . GLN A 1 223 ? -0.657 8.064 47.757 1.00 48.25 223 GLN A CA 1
ATOM 1789 C C . GLN A 1 223 ? -0.331 9.512 48.158 1.00 48.25 223 GLN A C 1
ATOM 1791 O O . GLN A 1 223 ? -0.170 10.372 47.288 1.00 48.25 223 GLN A O 1
ATOM 1796 N N . ILE A 1 224 ? -0.173 9.789 49.456 1.00 60.41 224 ILE A N 1
ATOM 1797 C CA . ILE A 1 224 ? 0.230 11.106 49.973 1.00 60.41 224 ILE A CA 1
ATOM 1798 C C . ILE A 1 224 ? 1.649 11.466 49.507 1.00 60.41 224 ILE A C 1
ATOM 1800 O O . ILE A 1 224 ? 1.892 12.614 49.130 1.00 60.41 224 ILE A O 1
ATOM 1804 N N . SER A 1 225 ? 2.577 10.505 49.497 1.00 54.50 225 SER A N 1
ATOM 1805 C CA . SER A 1 225 ? 3.943 10.702 48.995 1.00 54.50 225 SER A CA 1
ATOM 1806 C C . SER A 1 225 ? 3.963 11.066 47.504 1.00 54.50 225 SER A C 1
ATOM 1808 O O . SER A 1 225 ? 4.545 12.081 47.122 1.00 54.50 225 SER A O 1
ATOM 1810 N N . ASN A 1 226 ? 3.223 10.325 46.668 1.00 54.69 226 ASN A N 1
ATOM 1811 C CA . ASN A 1 226 ? 3.094 10.624 45.237 1.00 54.69 226 ASN A CA 1
ATOM 1812 C C . ASN A 1 226 ? 2.478 12.018 44.991 1.00 54.69 226 ASN A C 1
ATOM 1814 O O . ASN A 1 226 ? 2.974 12.798 44.173 1.00 54.69 226 ASN A O 1
ATOM 1818 N N . LEU A 1 227 ? 1.437 12.381 45.751 1.00 61.00 227 LEU A N 1
ATOM 1819 C CA . LEU A 1 227 ? 0.824 13.710 45.675 1.00 61.00 227 LEU A CA 1
ATOM 1820 C C . LEU A 1 227 ? 1.812 14.829 46.034 1.00 61.00 227 LEU A C 1
ATOM 1822 O O . LEU A 1 227 ? 1.816 15.858 45.357 1.00 61.00 227 LEU A O 1
ATOM 1826 N N . LYS A 1 228 ? 2.677 14.635 47.039 1.00 66.56 228 LYS A N 1
ATOM 1827 C CA . LYS A 1 228 ? 3.732 15.605 47.382 1.00 66.56 228 LYS A CA 1
ATOM 1828 C C . LYS A 1 228 ? 4.711 15.807 46.223 1.00 66.56 228 LYS A C 1
ATOM 1830 O O . LYS A 1 228 ? 4.952 16.953 45.845 1.00 66.56 228 LYS A O 1
ATOM 1835 N N . SER A 1 229 ? 5.183 14.732 45.591 1.00 63.91 229 SER A N 1
ATOM 1836 C CA . SER A 1 229 ? 6.073 14.822 44.421 1.00 63.91 229 SER A CA 1
ATOM 1837 C C . SER A 1 229 ? 5.420 15.548 43.236 1.00 63.91 229 SER A C 1
ATOM 1839 O O . SER A 1 229 ? 6.063 16.351 42.559 1.00 63.91 229 SER A O 1
ATOM 1841 N N . ARG A 1 230 ? 4.115 15.344 43.004 1.00 66.00 230 ARG A N 1
ATOM 1842 C CA . ARG A 1 230 ? 3.365 16.068 41.959 1.00 66.00 230 ARG A CA 1
ATOM 1843 C C . ARG A 1 230 ? 3.230 17.560 42.258 1.00 66.00 230 ARG A C 1
ATOM 1845 O O . ARG A 1 230 ? 3.308 18.374 41.337 1.00 66.00 230 ARG A O 1
ATOM 1852 N N . VAL A 1 231 ? 3.031 17.929 43.524 1.00 73.50 231 VAL A N 1
ATOM 1853 C CA . VAL A 1 231 ? 2.998 19.336 43.952 1.00 73.50 231 VAL A CA 1
ATOM 1854 C C . VAL A 1 231 ? 4.350 20.004 43.706 1.00 73.50 231 VAL A C 1
ATOM 1856 O O . VAL A 1 231 ? 4.386 21.103 43.151 1.00 73.50 231 VAL A O 1
ATOM 1859 N N . GLU A 1 232 ? 5.454 19.331 44.025 1.00 76.06 232 GLU A N 1
ATOM 1860 C CA . GLU A 1 232 ? 6.804 19.830 43.739 1.00 76.06 232 GLU A CA 1
ATOM 1861 C C . GLU A 1 232 ? 7.045 20.002 42.233 1.00 76.06 232 GLU A C 1
ATOM 1863 O O . GLU A 1 232 ? 7.492 21.067 41.802 1.00 76.06 232 GLU A O 1
ATOM 1868 N N . LEU A 1 233 ? 6.654 19.026 41.406 1.00 74.62 233 LEU A N 1
ATOM 1869 C CA . LEU A 1 233 ? 6.767 19.123 39.948 1.00 74.62 233 LEU A CA 1
ATOM 1870 C C . LEU A 1 233 ? 5.973 20.312 39.379 1.00 74.62 233 LEU A C 1
ATOM 1872 O O . LEU A 1 233 ? 6.484 21.055 38.539 1.00 74.62 233 LEU A O 1
ATOM 1876 N N . MET A 1 234 ? 4.739 20.531 39.848 1.00 75.06 234 MET A N 1
ATOM 1877 C CA . MET A 1 234 ? 3.927 21.686 39.441 1.00 75.06 234 MET A CA 1
ATOM 1878 C C . MET A 1 234 ? 4.581 23.014 39.838 1.00 75.06 234 MET A C 1
ATOM 1880 O O . MET A 1 234 ? 4.557 23.969 39.058 1.00 75.06 234 MET A O 1
ATOM 1884 N N . GLN A 1 235 ? 5.201 23.073 41.019 1.00 77.50 235 GLN A N 1
ATOM 1885 C CA . GLN A 1 235 ? 5.938 24.245 41.488 1.00 77.50 235 GLN A CA 1
ATOM 1886 C C . GLN A 1 235 ? 7.118 24.568 40.555 1.00 77.50 235 GLN A C 1
ATOM 1888 O O . GLN A 1 235 ? 7.327 25.725 40.186 1.00 77.50 235 GLN A O 1
ATOM 1893 N N . LEU A 1 236 ? 7.858 23.543 40.126 1.00 79.62 236 LEU A N 1
ATOM 1894 C CA . LEU A 1 236 ? 8.996 23.679 39.215 1.00 79.62 236 LEU A CA 1
ATOM 1895 C C . LEU A 1 236 ? 8.556 24.090 37.801 1.00 79.62 236 LEU A C 1
ATOM 1897 O O . LEU A 1 236 ? 9.122 25.026 37.238 1.00 79.62 236 LEU A O 1
ATOM 1901 N N . LYS A 1 237 ? 7.487 23.484 37.266 1.00 80.69 237 LYS A N 1
ATOM 1902 C CA . LYS A 1 237 ? 6.888 23.851 35.967 1.00 80.69 237 LYS A CA 1
ATOM 1903 C C . LYS A 1 237 ? 6.397 25.302 35.953 1.00 80.69 237 LYS A C 1
ATOM 1905 O O . LYS A 1 237 ? 6.572 26.028 34.978 1.00 80.69 237 LYS A O 1
ATOM 1910 N N . LYS A 1 238 ? 5.806 25.756 37.062 1.00 82.06 238 LYS A N 1
ATOM 1911 C CA . LYS A 1 238 ? 5.388 27.153 37.238 1.00 82.06 238 LYS A CA 1
ATOM 1912 C C . LYS A 1 238 ? 6.583 28.110 37.201 1.00 82.06 238 LYS A C 1
ATOM 1914 O O . LYS A 1 238 ? 6.467 29.192 36.629 1.00 82.06 238 LYS A O 1
ATOM 1919 N N . ASN A 1 239 ? 7.724 27.717 37.769 1.00 83.94 239 ASN A N 1
ATOM 1920 C CA . ASN A 1 239 ? 8.952 28.511 37.708 1.00 83.94 239 ASN A CA 1
ATOM 1921 C C . ASN A 1 239 ? 9.535 28.569 36.285 1.00 83.94 239 ASN A C 1
ATOM 1923 O O . ASN A 1 239 ? 9.945 29.645 35.858 1.00 83.94 239 ASN A O 1
ATOM 1927 N N . GLU A 1 240 ? 9.517 27.461 35.540 1.00 84.62 240 GLU A N 1
ATOM 1928 C CA . GLU A 1 240 ? 9.928 27.397 34.125 1.00 84.62 240 GLU A CA 1
ATOM 1929 C C . GLU A 1 240 ? 9.092 28.349 33.245 1.00 84.62 240 GLU A C 1
ATOM 1931 O O . GLU A 1 240 ? 9.635 29.156 32.484 1.00 84.62 240 GLU A O 1
ATOM 1936 N N . LEU A 1 241 ? 7.761 28.319 33.403 1.00 83.69 241 LEU A N 1
ATOM 1937 C CA . LEU A 1 241 ? 6.843 29.216 32.691 1.00 83.69 241 LEU A CA 1
ATOM 1938 C C . LEU A 1 241 ? 7.088 30.684 33.043 1.00 83.69 241 LEU A C 1
ATOM 1940 O O . LEU A 1 241 ? 7.048 31.544 32.165 1.00 83.69 241 LEU A O 1
ATOM 1944 N N . LYS A 1 242 ? 7.379 30.974 34.315 1.00 86.88 242 LYS A N 1
ATOM 1945 C CA . LYS A 1 242 ? 7.690 32.332 34.765 1.00 86.88 242 LYS A CA 1
ATOM 1946 C C . LYS A 1 242 ? 8.989 32.852 34.139 1.00 86.88 242 LYS A C 1
ATOM 1948 O O . LYS A 1 242 ? 8.996 33.966 33.631 1.00 86.88 242 LYS A O 1
ATOM 1953 N N . GLN A 1 243 ? 10.045 32.036 34.107 1.00 84.81 243 GLN A N 1
ATOM 1954 C CA . GLN A 1 243 ? 11.313 32.383 33.447 1.00 84.81 243 GLN A CA 1
ATOM 1955 C C . GLN A 1 243 ? 11.117 32.624 31.944 1.00 84.81 243 GLN A C 1
ATOM 1957 O O . GLN A 1 243 ? 11.632 33.594 31.397 1.00 84.81 243 GLN A O 1
ATOM 1962 N N . THR A 1 244 ? 10.307 31.789 31.290 1.00 84.56 244 THR A N 1
ATOM 1963 C CA . THR A 1 244 ? 9.951 31.955 29.873 1.00 84.56 244 THR A CA 1
ATOM 1964 C C . THR A 1 244 ? 9.174 33.248 29.622 1.00 84.56 244 THR A C 1
ATOM 1966 O O . THR A 1 244 ? 9.458 33.971 28.669 1.00 84.56 244 THR A O 1
ATOM 1969 N N . GLN A 1 245 ? 8.217 33.580 30.489 1.00 84.94 245 GLN A N 1
ATOM 1970 C CA . GLN A 1 245 ? 7.456 34.822 30.387 1.00 84.94 245 GLN A CA 1
ATOM 1971 C C . GLN A 1 245 ? 8.347 36.057 30.593 1.00 84.94 245 GLN A C 1
ATOM 1973 O O . GLN A 1 245 ? 8.214 37.032 29.857 1.00 84.94 245 GLN A O 1
ATOM 1978 N N . GLU A 1 246 ? 9.275 36.011 31.550 1.00 87.50 246 GLU A N 1
ATOM 1979 C CA . GLU A 1 246 ? 10.261 37.073 31.778 1.00 87.50 246 GLU A CA 1
ATOM 1980 C C . GLU A 1 246 ? 11.195 37.245 30.565 1.00 87.50 246 GLU A C 1
ATOM 1982 O O . GLU A 1 246 ? 11.431 38.374 30.133 1.00 87.50 246 GLU A O 1
ATOM 1987 N N . ALA A 1 247 ? 11.653 36.147 29.954 1.00 84.19 247 ALA A N 1
ATOM 1988 C CA . ALA A 1 247 ? 12.483 36.184 28.750 1.00 84.19 247 ALA A CA 1
ATOM 1989 C C . ALA A 1 247 ? 11.737 36.748 27.526 1.00 84.19 247 ALA A C 1
ATOM 1991 O O . ALA A 1 247 ? 12.304 37.533 26.763 1.00 84.19 247 ALA A O 1
ATOM 1992 N N . LEU A 1 248 ? 10.457 36.403 27.353 1.00 82.81 248 LEU A N 1
ATOM 1993 C CA . LEU A 1 248 ? 9.595 36.968 26.307 1.00 82.81 248 LEU A CA 1
ATOM 1994 C C . LEU A 1 248 ? 9.369 38.471 26.500 1.00 82.81 248 LEU A C 1
ATOM 1996 O O . LEU A 1 248 ? 9.362 39.221 25.526 1.00 82.81 248 LEU A O 1
ATOM 2000 N N . GLU A 1 249 ? 9.205 38.917 27.746 1.00 85.31 249 GLU A N 1
ATOM 2001 C CA . GLU A 1 249 ? 9.027 40.331 28.083 1.00 85.31 249 GLU A CA 1
ATOM 2002 C C . GLU A 1 249 ? 10.294 41.145 27.783 1.00 85.31 249 GLU A C 1
ATOM 2004 O O . GLU A 1 249 ? 10.214 42.207 27.165 1.00 85.31 249 GLU A O 1
ATOM 2009 N N . GLN A 1 250 ? 11.467 40.623 28.158 1.00 85.12 250 GLN A N 1
ATOM 2010 C CA . GLN A 1 250 ? 12.764 41.260 27.902 1.00 85.12 250 GLN A CA 1
ATOM 2011 C C . GLN A 1 250 ? 13.093 41.354 26.405 1.00 85.12 250 GLN A C 1
ATOM 2013 O O . GLN A 1 250 ? 13.683 42.339 25.968 1.00 85.12 250 GLN A O 1
ATOM 2018 N N . ASN A 1 251 ? 12.660 40.373 25.608 1.00 83.44 251 ASN A N 1
ATOM 2019 C CA . ASN A 1 251 ? 12.927 40.303 24.168 1.00 83.44 251 ASN A CA 1
ATOM 2020 C C . ASN A 1 251 ? 11.742 40.759 23.298 1.00 83.44 251 ASN A C 1
ATOM 2022 O O . ASN A 1 251 ? 11.692 40.471 22.100 1.00 83.44 251 ASN A O 1
ATOM 2026 N N . LYS A 1 252 ? 10.798 41.524 23.865 1.00 81.75 252 LYS A N 1
ATOM 2027 C CA . LYS A 1 252 ? 9.604 42.026 23.160 1.00 81.75 252 LYS A CA 1
ATOM 2028 C C . LYS A 1 252 ? 9.901 42.738 21.842 1.00 81.75 252 LYS A C 1
ATOM 2030 O O . LYS A 1 252 ? 9.098 42.661 20.917 1.00 81.75 252 LYS A O 1
ATOM 2035 N N . GLU A 1 253 ? 11.025 43.441 21.747 1.00 77.56 253 GLU A N 1
ATOM 2036 C CA . GLU A 1 253 ? 11.402 44.161 20.527 1.00 77.56 253 GLU A CA 1
ATOM 2037 C C . GLU A 1 253 ? 11.842 43.217 19.395 1.00 77.56 253 GLU A C 1
ATOM 2039 O O . GLU A 1 253 ? 11.500 43.474 18.243 1.00 77.56 253 GLU A O 1
ATOM 2044 N N . HIS A 1 254 ? 12.495 42.089 19.703 1.00 77.88 254 HIS A N 1
ATOM 2045 C CA . HIS A 1 254 ? 12.789 41.042 18.714 1.00 77.88 254 HIS A CA 1
ATOM 2046 C C . HIS A 1 254 ? 11.509 40.327 18.265 1.00 77.88 254 HIS A C 1
ATOM 2048 O O . HIS A 1 254 ? 11.300 40.136 17.067 1.00 77.88 254 HIS A O 1
ATOM 2054 N N . VAL A 1 255 ? 10.587 40.052 19.201 1.00 72.75 255 VAL A N 1
ATOM 2055 C CA . VAL A 1 255 ? 9.254 39.496 18.890 1.00 72.75 255 VAL A CA 1
ATOM 2056 C C . VAL A 1 255 ? 8.478 40.417 17.940 1.00 72.75 255 VAL A C 1
ATOM 2058 O O . VAL A 1 255 ? 7.906 39.950 16.959 1.00 72.75 255 VAL A O 1
ATOM 2061 N N . LYS A 1 256 ? 8.482 41.737 18.177 1.00 77.69 256 LYS A N 1
ATOM 2062 C CA . LYS A 1 256 ? 7.817 42.718 17.294 1.00 77.69 256 LYS A CA 1
ATOM 2063 C C . LYS A 1 256 ? 8.458 42.820 15.911 1.00 77.69 256 LYS A C 1
ATOM 2065 O O . LYS A 1 256 ? 7.757 43.106 14.944 1.00 77.69 256 LYS A O 1
ATOM 2070 N N . LYS A 1 257 ? 9.773 42.616 15.817 1.00 81.12 257 LYS A N 1
ATOM 2071 C CA . LYS A 1 257 ? 10.529 42.636 14.555 1.00 81.12 257 LYS A CA 1
ATOM 2072 C C . LYS A 1 257 ? 10.523 41.293 13.824 1.00 81.12 257 LYS A C 1
ATOM 2074 O O . LYS A 1 257 ? 11.065 41.212 12.727 1.00 81.12 257 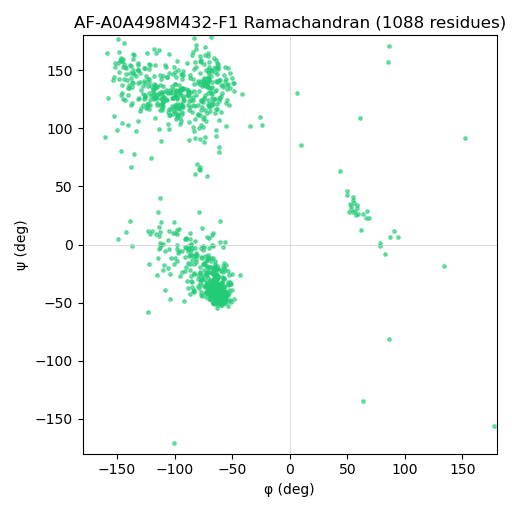LYS A O 1
ATOM 2079 N N . ASN A 1 258 ? 9.869 40.275 14.391 1.00 75.69 258 ASN A N 1
ATOM 2080 C CA . ASN A 1 258 ? 9.827 38.917 13.852 1.00 75.69 258 ASN A CA 1
ATOM 2081 C C . ASN A 1 258 ? 11.237 38.306 13.692 1.00 75.69 258 ASN A C 1
ATOM 2083 O O . ASN A 1 258 ? 11.509 37.559 12.753 1.00 75.69 258 ASN A O 1
ATOM 2087 N N . GLU A 1 259 ? 12.144 38.666 14.602 1.00 77.75 259 GLU A N 1
ATOM 2088 C CA . GLU A 1 259 ? 13.522 38.183 14.655 1.00 77.75 259 GLU A CA 1
ATOM 2089 C C . GLU A 1 259 ? 13.624 37.008 15.636 1.00 77.75 259 GLU A C 1
ATOM 2091 O O . GLU A 1 259 ? 13.056 37.043 16.731 1.00 77.75 259 GLU A O 1
ATOM 2096 N N . ASN A 1 260 ? 14.366 35.967 15.255 1.00 76.94 260 ASN A N 1
ATOM 2097 C CA . ASN A 1 260 ? 14.617 34.823 16.129 1.00 76.94 260 ASN A CA 1
ATOM 2098 C C . ASN A 1 260 ? 15.568 35.226 17.267 1.00 76.94 260 ASN A C 1
ATOM 2100 O O . ASN A 1 260 ? 16.591 35.863 17.015 1.00 76.94 260 ASN A O 1
ATOM 2104 N N . PHE A 1 261 ? 15.265 34.810 18.497 1.00 83.06 261 PHE A N 1
ATOM 2105 C CA . PHE A 1 261 ? 16.157 34.946 19.649 1.00 83.06 261 PHE A CA 1
ATOM 2106 C C . PHE A 1 261 ? 16.140 33.667 20.488 1.00 83.06 261 PHE A C 1
ATOM 2108 O O . PHE A 1 261 ? 15.158 32.922 20.493 1.00 83.06 261 PHE A O 1
ATOM 2115 N N . GLU A 1 262 ? 17.232 33.429 21.203 1.00 83.12 262 GLU A N 1
ATOM 2116 C CA . GLU A 1 262 ? 17.405 32.283 22.092 1.00 83.12 262 GLU A CA 1
ATOM 2117 C C . GLU A 1 262 ? 17.474 32.772 23.542 1.00 83.12 262 GLU A C 1
ATOM 2119 O O . GLU A 1 262 ? 17.979 33.862 23.819 1.00 83.12 262 GLU A O 1
ATOM 2124 N N . TYR A 1 263 ? 16.952 31.980 24.477 1.00 84.12 263 TYR A N 1
ATOM 2125 C CA . TYR A 1 263 ? 17.078 32.238 25.908 1.00 84.12 263 TYR A CA 1
ATOM 2126 C C . TYR A 1 263 ? 17.275 30.922 26.655 1.00 84.12 263 TYR A C 1
ATOM 2128 O O . TYR A 1 263 ? 16.741 29.881 26.271 1.00 84.12 263 TYR A O 1
ATOM 2136 N N . GLU A 1 264 ? 18.046 30.973 27.735 1.00 78.56 264 GLU A N 1
ATOM 2137 C CA . GLU A 1 264 ? 18.266 29.817 28.593 1.00 78.56 264 GLU A CA 1
ATOM 2138 C C . GLU A 1 264 ? 17.170 29.730 29.655 1.00 78.56 264 GLU A C 1
ATOM 2140 O O . GLU A 1 264 ? 16.866 30.699 30.354 1.00 78.56 264 GLU A O 1
ATOM 2145 N N . VAL A 1 265 ? 16.590 28.541 29.805 1.00 82.06 265 VAL A N 1
ATOM 2146 C CA . VAL A 1 265 ? 15.616 28.229 30.850 1.00 82.06 265 VAL A CA 1
ATOM 2147 C C . VAL A 1 265 ? 16.009 26.924 31.519 1.00 82.06 265 VAL A C 1
ATOM 2149 O O . VAL A 1 265 ? 16.433 25.969 30.869 1.00 82.06 265 VAL A O 1
ATOM 2152 N N . LYS A 1 266 ? 15.879 26.871 32.846 1.00 74.94 266 LYS A N 1
ATOM 2153 C CA . LYS A 1 266 ? 16.094 25.623 33.578 1.00 74.94 266 LYS A CA 1
ATOM 2154 C C . LYS A 1 266 ? 14.866 24.736 33.409 1.00 74.94 266 LYS A C 1
ATOM 2156 O O . LYS A 1 266 ? 13.844 24.968 34.053 1.00 74.94 266 LYS A O 1
ATOM 2161 N N . VAL A 1 267 ? 14.987 23.732 32.547 1.00 69.50 267 VAL A N 1
ATOM 2162 C CA . VAL A 1 267 ? 13.942 22.735 32.291 1.00 69.50 267 VAL A CA 1
ATOM 2163 C C . VAL A 1 267 ? 14.206 21.498 33.137 1.00 69.50 267 VAL A C 1
ATOM 2165 O O . VAL A 1 267 ? 15.318 20.974 33.168 1.00 69.50 267 VAL A O 1
ATOM 2168 N N . PHE A 1 268 ? 13.166 21.018 33.810 1.00 62.66 268 PHE A N 1
ATOM 2169 C CA . PHE A 1 268 ? 13.202 19.743 34.514 1.00 62.66 268 PHE A CA 1
ATOM 2170 C C . PHE A 1 268 ? 12.696 18.652 33.574 1.00 62.66 268 PHE A C 1
ATOM 2172 O O . PHE A 1 268 ? 11.580 18.742 33.058 1.00 62.66 268 PHE A O 1
ATOM 2179 N N . TYR A 1 269 ? 13.508 17.623 33.357 1.00 60.88 269 TYR A N 1
ATOM 2180 C CA . TYR A 1 269 ? 13.130 16.438 32.597 1.00 60.88 269 TYR A CA 1
ATOM 2181 C C . TYR A 1 269 ? 13.306 15.191 33.460 1.00 60.88 269 TYR A C 1
ATOM 2183 O O . TYR A 1 269 ? 14.063 15.186 34.429 1.00 60.88 269 TYR A O 1
ATOM 2191 N N . LYS A 1 270 ? 12.556 14.146 33.122 1.00 61.91 270 LYS A N 1
ATOM 2192 C CA . LYS A 1 270 ? 12.668 12.837 33.760 1.00 61.91 270 LYS A CA 1
ATOM 2193 C C . LYS A 1 270 ? 13.721 12.028 33.013 1.00 61.91 270 LYS A C 1
ATOM 2195 O O . LYS A 1 270 ? 13.683 11.973 31.785 1.00 61.91 270 LYS A O 1
ATOM 2200 N N . GLU A 1 271 ? 14.639 11.413 33.741 1.00 53.62 271 GLU A N 1
ATOM 2201 C CA . GLU A 1 271 ? 15.616 10.484 33.178 1.00 53.62 271 GLU A CA 1
ATOM 2202 C C . GLU A 1 271 ? 15.021 9.070 33.165 1.00 53.62 271 GLU A C 1
ATOM 2204 O O . GLU A 1 271 ? 14.414 8.637 34.146 1.00 53.62 271 GLU A O 1
ATOM 2209 N N . LYS A 1 272 ? 15.152 8.363 32.037 1.00 54.78 272 LYS A N 1
ATOM 2210 C CA . LYS A 1 272 ? 14.781 6.947 31.953 1.00 54.78 272 LYS A CA 1
ATOM 2211 C C . LYS A 1 272 ? 15.909 6.131 32.569 1.00 54.78 272 LYS A C 1
ATOM 2213 O O . LYS A 1 272 ? 17.037 6.204 32.096 1.00 54.78 272 LYS A O 1
ATOM 2218 N N . VAL A 1 273 ? 15.592 5.371 33.609 1.00 54.72 273 VAL A N 1
ATOM 2219 C CA . VAL A 1 273 ? 16.530 4.446 34.249 1.00 54.72 273 VAL A CA 1
ATOM 2220 C C . VAL A 1 273 ? 16.232 3.046 33.725 1.00 54.72 273 VAL A C 1
ATOM 2222 O O . VAL A 1 273 ? 15.078 2.618 33.768 1.00 54.72 273 VAL A O 1
ATOM 2225 N N . ASP A 1 274 ? 17.250 2.349 33.221 1.00 50.19 274 ASP A N 1
ATOM 2226 C CA . ASP A 1 274 ? 17.107 0.956 32.796 1.00 50.19 274 ASP A CA 1
ATOM 2227 C C . ASP A 1 274 ? 16.785 0.075 34.007 1.00 50.19 274 ASP A C 1
ATOM 2229 O O . ASP A 1 274 ? 17.495 0.079 35.016 1.00 50.19 274 ASP A O 1
ATOM 2233 N N . ILE A 1 275 ? 15.681 -0.664 33.908 1.00 51.00 275 ILE A N 1
ATOM 2234 C CA . ILE A 1 275 ? 15.211 -1.573 34.953 1.00 51.00 275 ILE A CA 1
ATOM 2235 C C . ILE A 1 275 ? 15.770 -2.964 34.646 1.00 51.00 275 ILE A C 1
ATOM 2237 O O . ILE A 1 275 ? 15.702 -3.421 33.504 1.00 51.00 275 ILE A O 1
ATOM 2241 N N . ASP A 1 276 ? 16.306 -3.642 35.662 1.00 49.19 276 ASP A N 1
ATOM 2242 C CA . ASP A 1 276 ? 16.736 -5.038 35.559 1.00 49.19 276 ASP A CA 1
ATOM 2243 C C . ASP A 1 276 ? 15.565 -5.910 35.034 1.00 49.19 276 ASP A C 1
ATOM 2245 O O . ASP A 1 276 ? 14.477 -5.891 35.627 1.00 49.19 276 ASP A O 1
ATOM 2249 N N . PRO A 1 277 ? 15.748 -6.666 33.929 1.00 44.91 277 PRO A N 1
ATOM 2250 C CA . PRO A 1 277 ? 14.714 -7.509 33.325 1.00 44.91 277 PRO A CA 1
ATOM 2251 C C . PRO A 1 277 ? 14.049 -8.488 34.298 1.00 44.91 277 PRO A C 1
ATOM 2253 O O . PRO A 1 277 ? 12.889 -8.845 34.097 1.00 44.91 277 PRO A O 1
ATOM 2256 N N . ALA A 1 278 ? 14.746 -8.890 35.367 1.00 44.22 278 ALA A N 1
ATOM 2257 C CA . ALA A 1 278 ? 14.198 -9.762 36.405 1.00 44.22 278 ALA A CA 1
ATOM 2258 C C . ALA A 1 278 ? 13.066 -9.108 37.225 1.00 44.22 278 ALA A C 1
ATOM 2260 O O . ALA A 1 278 ? 12.258 -9.811 37.826 1.00 44.22 278 ALA A O 1
ATOM 2261 N N . VAL A 1 279 ? 12.986 -7.773 37.230 1.00 42.56 279 VAL A N 1
ATOM 2262 C CA . VAL A 1 279 ? 12.027 -6.964 38.009 1.00 42.56 279 VAL A CA 1
ATOM 2263 C C . VAL A 1 279 ? 11.040 -6.213 37.101 1.00 42.56 279 VAL A C 1
ATOM 2265 O O . VAL A 1 279 ? 10.105 -5.570 37.579 1.00 42.56 279 VAL A O 1
ATOM 2268 N N . ALA A 1 280 ? 11.210 -6.305 35.776 1.00 42.44 280 ALA A N 1
ATOM 2269 C CA . ALA A 1 280 ? 10.414 -5.584 34.782 1.00 42.44 280 ALA A CA 1
ATOM 2270 C C . ALA A 1 280 ? 8.926 -5.987 34.776 1.00 42.44 280 ALA A C 1
ATOM 2272 O O . ALA A 1 280 ? 8.067 -5.156 34.488 1.00 42.44 280 ALA A O 1
ATOM 2273 N N . SER A 1 281 ? 8.601 -7.225 35.166 1.00 40.56 281 SER A N 1
ATOM 2274 C CA . SER A 1 281 ? 7.215 -7.688 35.344 1.00 40.56 281 SER A CA 1
ATOM 2275 C C . SER A 1 281 ? 6.509 -7.073 36.563 1.00 40.56 281 SER A C 1
ATOM 2277 O O . SER A 1 281 ? 5.297 -7.220 36.700 1.00 40.56 281 SER A O 1
ATOM 2279 N N . MET A 1 282 ? 7.243 -6.375 37.441 1.00 41.28 282 MET A N 1
ATOM 2280 C CA . MET A 1 282 ? 6.745 -5.802 38.699 1.00 41.28 282 MET A CA 1
ATOM 2281 C C . MET A 1 282 ? 6.548 -4.277 38.645 1.00 41.28 282 MET A C 1
ATOM 2283 O O . MET A 1 282 ? 6.068 -3.680 39.610 1.00 41.28 282 MET A O 1
ATOM 2287 N N . ALA A 1 283 ? 6.900 -3.616 37.538 1.00 43.88 283 ALA A N 1
ATOM 2288 C CA . ALA A 1 283 ? 6.678 -2.184 37.379 1.00 43.88 283 ALA A CA 1
ATOM 2289 C C . ALA A 1 283 ? 5.234 -1.909 36.922 1.00 43.88 283 ALA A C 1
ATOM 2291 O O . ALA A 1 283 ? 4.893 -2.112 35.759 1.00 43.88 283 ALA A O 1
ATOM 2292 N N . ILE A 1 284 ? 4.386 -1.373 37.809 1.00 44.72 284 ILE A N 1
ATOM 2293 C CA . ILE A 1 284 ? 3.060 -0.836 37.442 1.00 44.72 284 ILE A CA 1
ATOM 2294 C C . ILE A 1 284 ? 3.261 0.552 36.818 1.00 44.72 284 ILE A C 1
ATOM 2296 O O . ILE A 1 284 ? 2.880 1.577 37.378 1.00 44.72 284 ILE A O 1
ATOM 2300 N N . CYS A 1 285 ? 3.945 0.600 35.676 1.00 48.84 285 CYS A N 1
ATOM 2301 C CA . CYS A 1 285 ? 4.028 1.810 34.875 1.00 48.84 285 CYS A CA 1
ATOM 2302 C C . CYS A 1 285 ? 2.710 1.978 34.123 1.00 48.84 285 CYS A C 1
ATOM 2304 O O . CYS A 1 285 ? 2.351 1.168 33.271 1.00 48.84 285 CYS A O 1
ATOM 2306 N N . CYS A 1 286 ? 1.981 3.045 34.430 1.00 45.88 286 CYS A N 1
ATOM 2307 C CA . CYS A 1 286 ? 0.828 3.427 33.633 1.00 45.88 286 CYS A CA 1
ATOM 2308 C C . CYS A 1 286 ? 1.315 3.873 32.249 1.00 45.88 286 CYS A C 1
ATOM 2310 O O . CYS A 1 286 ? 2.065 4.841 32.138 1.00 45.88 286 CYS A O 1
ATOM 2312 N N . THR A 1 287 ? 0.863 3.206 31.188 1.00 48.31 287 THR A N 1
ATOM 2313 C CA . THR A 1 287 ? 1.244 3.526 29.799 1.00 48.31 287 THR A CA 1
ATOM 2314 C C . THR A 1 287 ? 0.760 4.903 29.339 1.00 48.31 287 THR A C 1
ATOM 2316 O O . THR A 1 287 ? 1.240 5.416 28.334 1.00 48.31 287 THR A O 1
ATOM 2319 N N . VAL A 1 288 ? -0.166 5.524 30.079 1.00 47.94 288 VAL A N 1
ATOM 2320 C CA . VAL A 1 288 ? -0.697 6.864 29.791 1.00 47.94 288 VAL A CA 1
ATOM 2321 C C . VAL A 1 288 ? 0.141 7.968 30.442 1.00 47.94 288 VAL A C 1
ATOM 2323 O O . VAL A 1 288 ? 0.303 9.032 29.851 1.00 47.94 288 VAL A O 1
ATOM 2326 N N . CYS A 1 289 ? 0.663 7.753 31.654 1.00 50.78 289 CYS A N 1
ATOM 2327 C CA . CYS A 1 289 ? 1.417 8.782 32.385 1.00 50.78 289 CYS A CA 1
ATOM 2328 C C . CYS A 1 289 ? 2.909 8.474 32.577 1.00 50.78 289 CYS A C 1
ATOM 2330 O O . CYS A 1 289 ? 3.619 9.318 33.122 1.00 50.78 289 CYS A O 1
ATOM 2332 N N . GLU A 1 290 ? 3.377 7.307 32.120 1.00 55.06 290 GLU A N 1
ATOM 2333 C CA . GLU A 1 290 ? 4.772 6.841 32.185 1.00 55.06 290 GLU A CA 1
ATOM 2334 C C . GLU A 1 290 ? 5.373 6.916 33.607 1.00 55.06 290 GLU A C 1
ATOM 2336 O O . GLU A 1 290 ? 6.551 7.210 33.796 1.00 55.06 290 GLU A O 1
ATOM 2341 N N . GLU A 1 291 ? 4.542 6.676 34.629 1.00 53.84 291 GLU A N 1
ATOM 2342 C CA . GLU A 1 291 ? 4.905 6.690 36.054 1.00 53.84 291 GLU A CA 1
ATOM 2343 C C . GLU A 1 291 ? 4.288 5.491 36.795 1.00 53.84 291 GLU A C 1
ATOM 2345 O O . GLU A 1 291 ? 3.271 4.933 36.365 1.00 53.84 291 GLU A O 1
ATOM 2350 N N . ASN A 1 292 ? 4.861 5.149 37.953 1.00 51.03 292 ASN A N 1
ATOM 2351 C CA . ASN A 1 292 ? 4.292 4.222 38.931 1.00 51.03 292 ASN A CA 1
ATOM 2352 C C . ASN A 1 292 ? 3.131 4.886 39.703 1.00 51.03 292 ASN A C 1
ATOM 2354 O O . ASN A 1 292 ? 3.316 5.523 40.739 1.00 51.03 292 ASN A O 1
ATOM 2358 N N . CYS A 1 293 ? 1.910 4.789 39.170 1.00 44.25 293 CYS A N 1
ATOM 2359 C CA . CYS A 1 293 ? 0.742 5.529 39.663 1.00 44.25 293 CYS A CA 1
ATOM 2360 C C . CYS A 1 293 ? -0.334 4.610 40.278 1.00 44.25 293 CYS A C 1
ATOM 2362 O O . CYS A 1 293 ? -0.791 3.670 39.635 1.00 44.25 293 CYS A O 1
ATOM 2364 N N . HIS A 1 294 ? -0.808 4.943 41.490 1.00 49.16 294 HIS A N 1
ATOM 2365 C CA . HIS A 1 294 ? -1.930 4.283 42.192 1.00 49.16 294 HIS A CA 1
ATOM 2366 C C . HIS A 1 294 ? -3.154 5.208 42.382 1.00 49.16 294 HIS A C 1
ATOM 2368 O O . HIS A 1 294 ? -3.890 5.093 43.366 1.00 49.16 294 HIS A O 1
ATOM 2374 N N . TYR A 1 295 ? -3.351 6.180 41.484 1.00 38.28 295 TYR A N 1
ATOM 2375 C CA . TYR A 1 295 ? -4.457 7.142 41.571 1.00 38.28 295 TYR A CA 1
ATOM 2376 C C . TYR A 1 295 ? -5.809 6.461 41.261 1.00 38.28 295 TYR A C 1
ATOM 2378 O O . TYR A 1 295 ? -5.888 5.718 40.274 1.00 38.28 295 TYR A O 1
ATOM 2386 N N . PRO A 1 296 ? -6.884 6.719 42.034 1.00 34.97 296 PRO A N 1
ATOM 2387 C CA . PRO A 1 296 ? -8.217 6.203 41.726 1.00 34.97 296 PRO A CA 1
ATOM 2388 C C . PRO A 1 296 ? -8.676 6.762 40.369 1.00 34.97 296 PRO A C 1
ATOM 2390 O O . PRO A 1 296 ? -8.930 7.957 40.232 1.00 34.97 296 PRO A O 1
ATOM 2393 N N . GLY A 1 297 ? -8.692 5.901 39.350 1.00 44.25 297 GLY A N 1
ATOM 2394 C CA . GLY A 1 297 ? -8.941 6.237 37.942 1.00 44.25 297 GLY A CA 1
ATOM 2395 C C . GLY A 1 297 ? -7.948 5.597 36.960 1.00 44.25 297 GLY A C 1
ATOM 2396 O O . GLY A 1 297 ? -8.273 5.471 35.787 1.00 44.25 297 GLY A O 1
ATOM 2397 N N . CYS A 1 298 ? -6.783 5.132 37.433 1.00 40.34 298 CYS A N 1
ATOM 2398 C CA . CYS A 1 298 ? -5.890 4.218 36.690 1.00 40.34 298 CYS A CA 1
ATOM 2399 C C . CYS A 1 298 ? -6.040 2.744 37.119 1.00 40.34 298 CYS A C 1
ATOM 2401 O O . CYS A 1 298 ? -5.562 1.848 36.437 1.00 40.34 298 CYS A O 1
ATOM 2403 N N . CYS A 1 299 ? -6.738 2.493 38.224 1.00 35.16 299 CYS A N 1
ATOM 2404 C CA . CYS A 1 299 ? -7.421 1.244 38.553 1.00 35.16 299 CYS A CA 1
ATOM 2405 C C . CYS A 1 299 ? -8.677 1.658 39.324 1.00 35.16 299 CYS A C 1
ATOM 2407 O O . CYS A 1 299 ? -8.565 2.107 40.463 1.00 35.16 299 CYS A O 1
ATOM 2409 N N . MET A 1 300 ? -9.849 1.599 38.699 1.00 26.62 300 MET A N 1
ATOM 2410 C CA . MET A 1 300 ? -11.134 1.758 39.383 1.00 26.62 300 MET A CA 1
ATOM 2411 C C . MET A 1 300 ? -12.128 0.767 38.786 1.00 26.62 300 MET A C 1
ATOM 2413 O O . MET A 1 300 ? -12.686 1.020 37.726 1.00 26.62 300 MET A O 1
ATOM 2417 N N . ASP A 1 301 ? -12.373 -0.314 39.522 1.00 29.98 301 ASP A N 1
ATOM 2418 C CA . ASP A 1 301 ? -13.749 -0.734 39.782 1.00 29.98 301 ASP A CA 1
ATOM 2419 C C . ASP A 1 301 ? -14.319 0.215 40.846 1.00 29.98 301 ASP A C 1
ATOM 2421 O O . ASP A 1 301 ? -13.618 0.531 41.818 1.00 29.98 301 ASP A O 1
ATOM 2425 N N . PRO A 1 302 ? -15.568 0.691 40.689 1.00 36.56 302 PRO A N 1
ATOM 2426 C CA . PRO A 1 302 ? -16.634 0.014 41.423 1.00 36.56 302 PRO A CA 1
ATOM 2427 C C . PRO A 1 302 ? -18.007 0.068 40.724 1.00 36.56 302 PRO A C 1
ATOM 2429 O O . PRO A 1 302 ? -18.752 1.021 40.926 1.00 36.56 302 PRO A O 1
ATOM 2432 N N . VAL A 1 303 ? -18.383 -1.002 40.013 1.00 29.67 303 VAL A N 1
ATOM 2433 C CA . VAL A 1 303 ? -19.730 -1.615 40.031 1.00 29.67 303 VAL A CA 1
ATOM 2434 C C . VAL A 1 303 ? -19.543 -3.092 39.671 1.00 29.67 303 VAL A C 1
ATOM 2436 O O . VAL A 1 303 ? -19.221 -3.394 38.537 1.00 29.67 303 VAL A O 1
ATOM 2439 N N . GLY A 1 304 ? -19.746 -4.002 40.629 1.00 35.16 304 GLY A N 1
ATOM 2440 C CA . GLY A 1 304 ? -19.991 -5.430 40.384 1.00 35.16 304 GLY A CA 1
ATOM 2441 C C . GLY A 1 304 ? -18.886 -6.219 39.665 1.00 35.16 304 GLY A C 1
ATOM 2442 O O . GLY A 1 304 ? -18.778 -6.183 38.449 1.00 35.16 304 GLY A O 1
ATOM 2443 N N . VAL A 1 305 ? -18.204 -7.095 40.408 1.00 42.34 305 VAL A N 1
ATOM 2444 C CA . VAL A 1 305 ? -17.187 -8.086 39.969 1.00 42.34 305 VAL A CA 1
ATOM 2445 C C . VAL A 1 305 ? -17.727 -9.135 38.955 1.00 42.34 305 VAL A C 1
ATOM 2447 O O . VAL A 1 305 ? -17.187 -10.218 38.813 1.00 42.34 305 VAL A O 1
ATOM 2450 N N . ASN A 1 306 ? -18.833 -8.864 38.256 1.00 54.62 306 ASN A N 1
ATOM 2451 C CA . ASN A 1 306 ? -19.409 -9.712 37.211 1.00 54.62 306 ASN A CA 1
ATOM 2452 C C . ASN A 1 306 ? -20.143 -8.923 36.100 1.00 54.62 306 ASN A C 1
ATOM 2454 O O . ASN A 1 306 ? -20.776 -9.563 35.268 1.00 54.62 306 ASN A O 1
ATOM 2458 N N . SER A 1 307 ? -20.146 -7.581 36.073 1.00 68.00 307 SER A N 1
ATOM 2459 C CA . SER A 1 307 ? -20.854 -6.831 35.015 1.00 68.00 307 SER A CA 1
ATOM 2460 C C . SER A 1 307 ? -19.960 -6.485 33.827 1.00 68.00 307 SER A C 1
ATOM 2462 O O . SER A 1 307 ? -18.866 -5.964 34.015 1.00 68.00 307 SER A O 1
ATOM 2464 N N . ILE A 1 308 ? -20.462 -6.718 32.612 1.00 83.69 308 ILE A N 1
ATOM 2465 C CA . ILE A 1 308 ? -19.795 -6.349 31.358 1.00 83.69 308 ILE A CA 1
ATOM 2466 C C . ILE A 1 308 ? -20.194 -4.920 30.994 1.00 83.69 308 ILE A C 1
ATOM 2468 O O . ILE A 1 308 ? -21.381 -4.597 30.925 1.00 83.69 308 ILE A O 1
ATOM 2472 N N . GLU A 1 309 ? -19.212 -4.068 30.739 1.00 87.00 309 GLU A N 1
ATOM 2473 C CA . GLU A 1 309 ? -19.427 -2.723 30.215 1.00 87.00 309 GLU A CA 1
ATOM 2474 C C . GLU A 1 309 ? -19.332 -2.747 28.685 1.00 87.00 309 GLU A C 1
ATOM 2476 O O . GLU A 1 309 ? -18.425 -3.364 28.142 1.00 87.00 309 GLU A O 1
ATOM 2481 N N . THR A 1 310 ? -20.255 -2.092 27.972 1.00 89.19 310 THR A N 1
ATOM 2482 C CA . THR A 1 310 ? -20.216 -2.052 26.500 1.00 89.19 310 THR A CA 1
ATOM 2483 C C . THR A 1 310 ? -20.801 -0.758 25.920 1.00 89.19 310 THR A C 1
ATOM 2485 O O . THR A 1 310 ? -21.605 -0.070 26.559 1.00 89.19 310 THR A O 1
ATOM 2488 N N . ALA A 1 311 ? -20.390 -0.394 24.701 1.00 92.06 311 ALA A N 1
ATOM 2489 C CA . ALA A 1 311 ? -20.859 0.807 24.010 1.00 92.06 311 ALA A CA 1
ATOM 2490 C C . ALA A 1 311 ? -22.261 0.616 23.404 1.00 92.06 311 ALA A C 1
ATOM 2492 O O . ALA A 1 311 ? -22.578 -0.403 22.786 1.00 92.06 311 ALA A O 1
ATOM 2493 N N . ALA A 1 312 ? -23.120 1.628 23.525 1.00 91.25 312 ALA A N 1
ATOM 2494 C CA . ALA A 1 312 ? -24.493 1.563 23.031 1.00 91.25 312 ALA A CA 1
ATOM 2495 C C . ALA A 1 312 ? -24.577 1.653 21.497 1.00 91.25 312 ALA A C 1
ATOM 2497 O O . ALA A 1 312 ? -25.395 0.961 20.887 1.00 91.25 312 ALA A O 1
ATOM 2498 N N . LEU A 1 313 ? -23.707 2.452 20.866 1.00 91.50 313 LEU A N 1
ATOM 2499 C CA . LEU A 1 313 ? -23.593 2.621 19.406 1.00 91.50 313 LEU A CA 1
ATOM 2500 C C . LEU A 1 313 ? -24.912 3.019 18.711 1.00 91.50 313 LEU A C 1
ATOM 2502 O O . LEU A 1 313 ? -25.240 2.527 17.628 1.00 91.50 313 LEU A O 1
ATOM 2506 N N . GLY A 1 314 ? -25.696 3.880 19.367 1.00 88.38 314 GLY A N 1
ATOM 2507 C CA . GLY A 1 314 ? -26.997 4.351 18.883 1.00 88.38 314 GLY A CA 1
ATOM 2508 C C . GLY A 1 314 ? -28.154 3.362 19.075 1.00 88.38 314 GLY A C 1
ATOM 2509 O O . GLY A 1 314 ? -29.296 3.682 18.741 1.00 88.38 314 GLY A O 1
ATOM 2510 N N . ARG A 1 315 ? -27.899 2.171 19.636 1.00 90.12 315 ARG A N 1
ATOM 2511 C CA . ARG A 1 315 ? -28.943 1.183 19.938 1.00 90.12 315 ARG A CA 1
ATOM 2512 C C . ARG A 1 315 ? -29.823 1.672 21.104 1.00 90.12 315 ARG A C 1
ATOM 2514 O O . ARG A 1 315 ? -29.305 2.248 22.061 1.00 90.12 315 ARG A O 1
ATOM 2521 N N . PRO A 1 316 ? -31.145 1.418 21.078 1.00 88.94 316 PRO A N 1
ATOM 2522 C CA . PRO A 1 316 ? -32.089 1.979 22.045 1.00 88.94 316 PRO A CA 1
ATOM 2523 C C . PRO A 1 316 ? -32.093 1.203 23.374 1.00 88.94 316 PRO A C 1
ATOM 2525 O O . PRO A 1 316 ? -33.061 0.517 23.704 1.00 88.94 316 PRO A O 1
ATOM 2528 N N . PHE A 1 317 ? -31.004 1.296 24.139 1.00 90.06 317 PHE A N 1
ATOM 2529 C CA . PHE A 1 317 ? -30.886 0.659 25.450 1.00 90.06 317 PHE A CA 1
ATOM 2530 C C . PHE A 1 317 ? -31.788 1.313 26.501 1.00 90.06 317 PHE A C 1
ATOM 2532 O O . PHE A 1 317 ? -31.938 2.532 26.553 1.00 90.06 317 PHE A O 1
ATOM 2539 N N . GLN A 1 318 ? -32.367 0.487 27.372 1.00 87.69 318 GLN A N 1
ATOM 2540 C CA . GLN A 1 318 ? -33.130 0.919 28.541 1.00 87.69 318 GLN A CA 1
ATOM 2541 C C . GLN A 1 318 ? -32.854 -0.027 29.710 1.00 87.69 318 GLN A C 1
ATOM 2543 O O . GLN A 1 318 ? -32.591 -1.214 29.508 1.00 87.69 318 GLN A O 1
ATOM 2548 N N . LEU A 1 319 ? -32.965 0.485 30.935 1.00 88.12 319 LEU A N 1
ATOM 2549 C CA . LEU A 1 319 ? -32.806 -0.323 32.144 1.00 88.12 319 LEU A CA 1
ATOM 2550 C C . LEU A 1 319 ? -33.807 -1.487 32.180 1.00 88.12 319 LEU A C 1
ATOM 2552 O O . LEU A 1 319 ? -34.987 -1.332 31.846 1.00 88.12 319 LEU A O 1
ATOM 2556 N N . GLY A 1 320 ? -33.319 -2.661 32.579 1.00 82.81 320 GLY A N 1
ATOM 2557 C CA . GLY A 1 320 ? -34.095 -3.899 32.655 1.00 82.81 320 GLY A CA 1
ATOM 2558 C C . GLY A 1 320 ? -34.334 -4.609 31.316 1.00 82.81 320 GLY A C 1
ATOM 2559 O O . GLY A 1 320 ? -35.012 -5.639 31.309 1.00 82.81 320 GLY A O 1
ATOM 2560 N N . MET A 1 321 ? -33.811 -4.093 30.194 1.00 88.06 321 MET A N 1
ATOM 2561 C CA . MET A 1 321 ? -33.806 -4.820 28.918 1.00 88.06 321 MET A CA 1
ATOM 2562 C C . MET A 1 321 ? -32.864 -6.021 28.976 1.00 88.06 321 MET A C 1
ATOM 2564 O O . MET A 1 321 ? -31.806 -5.962 29.601 1.00 88.06 321 MET A O 1
ATOM 2568 N N . LEU A 1 322 ? -33.243 -7.098 28.294 1.00 87.12 322 LEU A N 1
ATOM 2569 C CA . LEU A 1 322 ? -32.408 -8.286 28.158 1.00 87.12 322 LEU A CA 1
ATOM 2570 C C . LEU A 1 322 ? -31.454 -8.156 26.961 1.00 87.12 322 LEU A C 1
ATOM 2572 O O . LEU A 1 322 ? -31.801 -7.572 25.929 1.00 87.12 322 LEU A O 1
ATOM 2576 N N . TYR A 1 323 ? -30.259 -8.725 27.100 1.00 88.56 323 TYR A N 1
ATOM 2577 C CA . TYR A 1 323 ? -29.188 -8.678 26.108 1.00 88.56 323 TYR A CA 1
ATOM 2578 C C . TYR A 1 323 ? -28.536 -10.055 25.935 1.00 88.56 323 TYR A C 1
ATOM 2580 O O . TYR A 1 323 ? -28.297 -10.776 26.908 1.00 88.56 323 TYR A O 1
ATOM 2588 N N . ASP A 1 324 ? -28.232 -10.423 24.691 1.00 88.06 324 ASP A N 1
ATOM 2589 C CA . ASP A 1 324 ? -27.481 -11.634 24.364 1.00 88.06 324 ASP A CA 1
ATOM 2590 C C . ASP A 1 324 ? -26.040 -11.293 23.951 1.00 88.06 324 ASP A C 1
ATOM 2592 O O . ASP A 1 324 ? -25.783 -10.962 22.791 1.00 88.06 324 ASP A O 1
ATOM 2596 N N . CYS A 1 325 ? -25.085 -11.435 24.878 1.00 86.56 325 CYS A N 1
ATOM 2597 C CA . CYS A 1 325 ? -23.652 -11.224 24.623 1.00 86.56 325 CYS A CA 1
ATOM 2598 C C . CYS A 1 325 ? -23.050 -12.198 23.594 1.00 86.56 325 CYS A C 1
ATOM 2600 O O . CYS A 1 325 ? -22.009 -11.906 23.004 1.00 86.56 325 CYS A O 1
ATOM 2602 N N . ARG A 1 326 ? -23.691 -13.343 23.305 1.00 84.75 326 ARG A N 1
ATOM 2603 C CA . ARG A 1 326 ? -23.215 -14.251 22.242 1.00 84.75 326 ARG A CA 1
ATOM 2604 C C . ARG A 1 326 ? -23.365 -13.599 20.868 1.00 84.75 326 ARG A C 1
ATOM 2606 O O . ARG A 1 326 ? -22.504 -13.752 20.012 1.00 84.75 326 ARG A O 1
ATOM 2613 N N . ARG A 1 327 ? -24.461 -12.863 20.667 1.00 85.75 327 ARG A N 1
ATOM 2614 C CA . ARG A 1 327 ? -24.852 -12.266 19.379 1.00 85.75 327 ARG A CA 1
ATOM 2615 C C . ARG A 1 327 ? -24.693 -10.746 19.339 1.00 85.75 327 ARG A C 1
ATOM 2617 O O . ARG A 1 327 ? -24.948 -10.155 18.297 1.00 85.75 327 ARG A O 1
ATOM 2624 N N . ASP A 1 328 ? -24.339 -10.130 20.466 1.00 88.31 328 ASP A N 1
ATOM 2625 C CA . ASP A 1 328 ? -24.380 -8.682 20.699 1.00 88.31 328 ASP A CA 1
ATOM 2626 C C . ASP A 1 328 ? -25.716 -8.025 20.322 1.00 88.31 328 ASP A C 1
ATOM 2628 O O . ASP A 1 328 ? -25.786 -6.939 19.733 1.00 88.31 328 ASP A O 1
ATOM 2632 N N . ALA A 1 329 ? -26.805 -8.708 20.684 1.00 88.44 329 ALA A N 1
ATOM 2633 C CA . ALA A 1 329 ? -28.159 -8.344 20.295 1.00 88.44 329 ALA A CA 1
ATOM 2634 C C . ALA A 1 329 ? -29.038 -7.995 21.504 1.00 88.44 329 ALA A C 1
ATOM 2636 O O . ALA A 1 329 ? -29.096 -8.722 22.496 1.00 88.44 329 ALA A O 1
ATOM 2637 N N . LEU A 1 330 ? -29.779 -6.892 21.377 1.00 87.44 330 LEU A N 1
ATOM 2638 C CA . LEU A 1 330 ? -30.877 -6.545 22.277 1.00 87.44 330 LEU A CA 1
ATOM 2639 C C . LEU A 1 330 ? -32.077 -7.458 22.018 1.00 87.44 330 LEU A C 1
ATOM 2641 O O . LEU A 1 330 ? -32.424 -7.699 20.861 1.00 87.44 330 LEU A O 1
ATOM 2645 N N . VAL A 1 331 ? -32.752 -7.896 23.081 1.00 83.62 331 VAL A N 1
ATOM 2646 C CA . VAL A 1 331 ? -34.004 -8.657 22.977 1.00 83.62 331 VAL A CA 1
ATOM 2647 C C . VAL A 1 331 ? -35.187 -7.690 23.110 1.00 83.62 331 VAL A C 1
ATOM 2649 O O . VAL A 1 331 ? -35.489 -7.228 24.215 1.00 83.62 331 VAL A O 1
ATOM 2652 N N . PRO A 1 332 ? -35.868 -7.330 22.008 1.00 76.12 332 PRO A N 1
ATOM 2653 C CA . PRO A 1 332 ? -36.949 -6.357 22.055 1.00 76.12 332 PRO A CA 1
ATOM 2654 C C . PRO A 1 332 ? -38.190 -6.921 22.759 1.00 76.12 332 PRO A C 1
ATOM 2656 O O . PRO A 1 332 ? -38.553 -8.082 22.595 1.00 76.12 332 PRO A O 1
ATOM 2659 N N . GLY A 1 333 ? -38.886 -6.065 23.511 1.00 67.75 333 GLY A N 1
ATOM 2660 C CA . GLY A 1 333 ? -40.213 -6.364 24.066 1.00 67.75 333 GLY A CA 1
ATOM 2661 C C . GLY A 1 333 ? -40.240 -7.169 25.369 1.00 67.75 333 GLY A C 1
ATOM 2662 O O . GLY A 1 333 ? -41.300 -7.245 25.985 1.00 67.75 333 GLY A O 1
ATOM 2663 N N . ILE A 1 334 ? -39.104 -7.697 25.836 1.00 70.50 334 ILE A N 1
ATOM 2664 C CA . ILE A 1 334 ? -39.009 -8.460 27.088 1.00 70.50 334 ILE A CA 1
ATOM 2665 C C . ILE A 1 334 ? -38.190 -7.658 28.106 1.00 70.50 334 ILE A C 1
ATOM 2667 O O . ILE A 1 334 ? -37.064 -7.246 27.827 1.00 70.50 334 ILE A O 1
ATOM 2671 N N . ARG A 1 335 ? -38.766 -7.417 29.288 1.00 74.19 335 ARG A N 1
ATOM 2672 C CA . ARG A 1 335 ? -38.083 -6.792 30.431 1.00 74.19 335 ARG A CA 1
ATOM 2673 C C . ARG A 1 335 ? -38.143 -7.727 31.618 1.00 74.19 335 ARG A C 1
ATOM 2675 O O . ARG A 1 335 ? -39.172 -8.361 31.835 1.00 74.19 335 ARG A O 1
ATOM 2682 N N . LEU A 1 336 ? -37.064 -7.759 32.391 1.00 72.19 336 LEU A N 1
ATOM 2683 C CA . LEU A 1 336 ? -37.003 -8.611 33.575 1.00 72.19 336 LEU A CA 1
ATOM 2684 C C . LEU A 1 336 ? -37.951 -8.131 34.687 1.00 72.19 336 LEU A C 1
ATOM 2686 O O . LEU A 1 336 ? -38.500 -8.936 35.432 1.00 72.19 336 LEU A O 1
ATOM 2690 N N . TRP A 1 337 ? -38.179 -6.818 34.758 1.00 78.94 337 TRP A N 1
ATOM 2691 C CA . TRP A 1 337 ? -39.030 -6.178 35.758 1.00 78.94 337 TRP A CA 1
ATOM 2692 C C . TRP A 1 337 ? -40.091 -5.287 35.107 1.00 78.94 337 TRP A C 1
ATOM 2694 O O . TRP A 1 337 ? -39.893 -4.743 34.014 1.00 78.94 337 TRP A O 1
ATOM 2704 N N . SER A 1 338 ? -41.223 -5.123 35.798 1.00 77.06 338 SER A N 1
ATOM 2705 C CA . SER A 1 338 ? -42.280 -4.186 35.392 1.00 77.06 338 SER A CA 1
ATOM 2706 C C . SER A 1 338 ? -41.785 -2.733 35.426 1.00 77.06 338 SER A C 1
ATOM 2708 O O . SER A 1 338 ? -40.806 -2.402 36.101 1.00 77.06 338 SER A O 1
ATOM 2710 N N . LYS A 1 339 ? -42.458 -1.835 34.694 1.00 76.69 339 LYS A N 1
ATOM 2711 C CA . LYS A 1 339 ? -42.067 -0.415 34.642 1.00 76.69 339 LYS A CA 1
ATOM 2712 C C . LYS A 1 339 ? -42.139 0.241 36.021 1.00 76.69 339 LYS A C 1
ATOM 2714 O O . LYS A 1 339 ? -41.283 1.057 36.349 1.00 76.69 339 LYS A O 1
ATOM 2719 N N . GLU A 1 340 ? -43.121 -0.152 36.822 1.00 76.44 340 GLU A N 1
ATOM 2720 C CA . GLU A 1 340 ? -43.364 0.353 38.169 1.00 76.44 340 GLU A CA 1
ATOM 2721 C C . GLU A 1 340 ? -42.238 -0.070 39.127 1.00 76.44 340 GLU A C 1
ATOM 2723 O O . GLU A 1 340 ? -41.733 0.754 39.888 1.00 76.44 340 GLU A O 1
ATOM 2728 N N . GLN A 1 341 ? -41.782 -1.328 39.038 1.00 73.25 341 GLN A N 1
ATOM 2729 C CA . GLN A 1 341 ? -40.654 -1.844 39.828 1.00 73.25 341 GLN A CA 1
ATOM 2730 C C . GLN A 1 341 ? -39.322 -1.191 39.454 1.00 73.25 341 GLN A C 1
ATOM 2732 O O . GLN A 1 341 ? -38.490 -0.958 40.328 1.00 73.25 341 GLN A O 1
ATOM 2737 N N . LEU A 1 342 ? -39.109 -0.893 38.169 1.00 77.12 342 LEU A N 1
ATOM 2738 C CA . LEU A 1 342 ? -37.911 -0.188 37.716 1.00 77.12 342 LEU A CA 1
ATOM 2739 C C . LEU A 1 342 ? -37.892 1.244 38.261 1.00 77.12 342 LEU A C 1
ATOM 2741 O O . LEU A 1 342 ? -36.918 1.638 38.889 1.00 77.12 342 LEU A O 1
ATOM 2745 N N . GLN A 1 343 ? -38.979 2.003 38.101 1.00 77.12 343 GLN A N 1
ATOM 2746 C CA . GLN A 1 343 ? -39.036 3.412 38.517 1.00 77.12 343 GLN A CA 1
ATOM 2747 C C . GLN A 1 343 ? -38.776 3.635 40.013 1.00 77.12 343 GLN A C 1
ATOM 2749 O O . GLN A 1 343 ? -38.194 4.652 40.376 1.00 77.12 343 GLN A O 1
ATOM 2754 N N . GLN A 1 344 ? -39.165 2.693 40.875 1.00 76.38 344 GLN A N 1
ATOM 2755 C CA . GLN A 1 344 ? -38.934 2.790 42.322 1.00 76.38 344 GLN A CA 1
ATOM 2756 C C . GLN A 1 344 ? -37.475 2.531 42.736 1.00 76.38 344 GLN A C 1
ATOM 2758 O O . GLN A 1 344 ? -37.097 2.892 43.847 1.00 76.38 344 GLN A O 1
ATOM 2763 N N . ASN A 1 345 ? -36.660 1.928 41.862 1.00 78.12 345 ASN A N 1
ATOM 2764 C CA . ASN A 1 345 ? -35.313 1.440 42.182 1.00 78.12 345 ASN A CA 1
ATOM 2765 C C . ASN A 1 345 ? -34.209 2.037 41.292 1.00 78.12 345 ASN A C 1
ATOM 2767 O O . ASN A 1 345 ? -33.082 1.540 41.301 1.00 78.12 345 ASN A O 1
ATOM 2771 N N . ILE A 1 346 ? -34.515 3.082 40.517 1.00 83.81 346 ILE A N 1
ATOM 2772 C CA . ILE A 1 346 ? -33.523 3.795 39.704 1.00 83.81 346 ILE A CA 1
ATOM 2773 C C . ILE A 1 346 ? -32.843 4.863 40.555 1.00 83.81 346 ILE A C 1
ATOM 2775 O O . ILE A 1 346 ? -33.489 5.764 41.088 1.00 83.81 346 ILE A O 1
ATOM 2779 N N . ASN A 1 347 ? -31.519 4.802 40.613 1.00 84.12 347 ASN A N 1
ATOM 2780 C CA . ASN A 1 347 ? -30.684 5.884 41.103 1.00 84.12 347 ASN A CA 1
ATOM 2781 C C . ASN A 1 347 ? -30.138 6.673 39.909 1.00 84.12 347 ASN A C 1
ATOM 2783 O O . ASN A 1 347 ? -29.550 6.092 39.000 1.00 84.12 347 ASN A O 1
ATOM 2787 N N . THR A 1 348 ? -30.328 7.993 39.902 1.00 85.12 348 THR A N 1
ATOM 2788 C CA . THR A 1 348 ? -29.829 8.874 38.834 1.00 85.12 348 THR A CA 1
ATOM 2789 C C . THR A 1 348 ? -28.785 9.827 39.394 1.00 85.12 348 THR A C 1
ATOM 2791 O O . THR A 1 348 ? -29.053 10.565 40.342 1.00 85.12 348 THR A O 1
ATOM 2794 N N . LYS A 1 349 ? -27.602 9.848 38.781 1.00 85.19 349 LYS A N 1
ATOM 2795 C CA . LYS A 1 349 ? -26.487 10.732 39.132 1.00 85.19 349 LYS A CA 1
ATOM 2796 C C . LYS A 1 349 ? -26.155 11.637 37.940 1.00 85.19 349 LYS A C 1
ATOM 2798 O O . LYS A 1 349 ? -26.008 11.133 36.827 1.00 85.19 349 LYS A O 1
ATOM 2803 N N . PRO A 1 350 ? -26.014 12.961 38.119 1.00 81.56 350 PRO A N 1
ATOM 2804 C CA . PRO A 1 350 ? -25.506 13.817 37.054 1.00 81.56 350 PRO A CA 1
ATOM 2805 C C . PRO A 1 350 ? -24.032 13.480 36.786 1.00 81.56 350 PRO A C 1
ATOM 2807 O O . PRO A 1 350 ? -23.225 13.440 37.712 1.00 81.56 350 PRO A O 1
ATOM 2810 N N . GLN A 1 351 ? -23.676 13.260 35.521 1.00 77.56 351 GLN A N 1
ATOM 2811 C CA . GLN A 1 351 ? -22.310 12.938 35.102 1.00 77.56 351 GLN A CA 1
ATOM 2812 C C . GLN A 1 351 ? -21.974 13.763 33.868 1.00 77.56 351 GLN A C 1
ATOM 2814 O O . GLN A 1 351 ? -22.057 13.298 32.733 1.00 77.56 351 GLN A O 1
ATOM 2819 N N . ILE A 1 352 ? -21.657 15.034 34.106 1.00 81.38 352 ILE A N 1
ATOM 2820 C CA . ILE A 1 352 ? -21.465 16.023 33.051 1.00 81.38 352 ILE A CA 1
ATOM 2821 C C . ILE A 1 352 ? -19.983 16.120 32.728 1.00 81.38 352 ILE A C 1
ATOM 2823 O O . ILE A 1 352 ? -19.209 16.664 33.510 1.00 81.38 352 ILE A O 1
ATOM 2827 N N . ASN A 1 353 ? -19.608 15.618 31.561 1.00 81.94 353 ASN A N 1
ATOM 2828 C CA . ASN A 1 353 ? -18.272 15.765 31.011 1.00 81.94 353 ASN A CA 1
ATOM 2829 C C . ASN A 1 353 ? -18.405 16.075 29.522 1.00 81.94 353 ASN A C 1
ATOM 2831 O O . ASN A 1 353 ? -19.320 15.586 28.867 1.00 81.94 353 ASN A O 1
ATOM 2835 N N . THR A 1 354 ? -17.542 16.920 28.974 1.00 82.62 354 THR A N 1
ATOM 2836 C CA . THR A 1 354 ? -17.515 17.181 27.532 1.00 82.62 354 THR A CA 1
ATOM 2837 C C . THR A 1 354 ? -16.074 17.240 27.081 1.00 82.62 354 THR A C 1
ATOM 2839 O O . THR A 1 354 ? -15.294 18.056 27.568 1.00 82.62 354 THR A O 1
ATOM 2842 N N . VAL A 1 355 ? -15.732 16.350 26.159 1.00 84.38 355 VAL A N 1
ATOM 2843 C CA . VAL A 1 355 ? -14.389 16.163 25.626 1.00 84.38 355 VAL A CA 1
ATOM 2844 C C . VAL A 1 355 ? -14.474 16.255 24.113 1.00 84.38 355 VAL A C 1
ATOM 2846 O O . VAL A 1 355 ? -15.413 15.757 23.498 1.00 84.38 355 VAL A O 1
ATOM 2849 N N . PHE A 1 356 ? -13.482 16.886 23.502 1.00 85.25 356 PHE A N 1
ATOM 2850 C CA . PHE A 1 356 ? -13.329 16.902 22.056 1.00 85.25 356 PHE A CA 1
ATOM 2851 C C . PHE A 1 356 ? -11.957 16.349 21.690 1.00 85.25 356 PHE A C 1
ATOM 2853 O O . PHE A 1 356 ? -10.949 16.666 22.320 1.00 85.25 356 PHE A O 1
ATOM 2860 N N . THR A 1 357 ? -11.925 15.496 20.675 1.00 86.56 357 THR A N 1
ATOM 2861 C CA . THR A 1 357 ? -10.712 14.829 20.201 1.00 86.56 357 THR A CA 1
ATOM 2862 C C . THR A 1 357 ? -10.575 15.058 18.708 1.00 86.56 357 THR A C 1
ATOM 2864 O O . THR A 1 357 ? -11.547 14.945 17.969 1.00 86.56 357 THR A O 1
ATOM 2867 N N . VAL A 1 358 ? -9.364 15.370 18.252 1.00 88.19 358 VAL A N 1
ATOM 2868 C CA . VAL A 1 358 ? -9.069 15.547 16.826 1.00 88.19 358 VAL A CA 1
ATOM 2869 C C . VAL A 1 358 ? -8.051 14.502 16.404 1.00 88.19 358 VAL A C 1
ATOM 2871 O O . VAL A 1 358 ? -6.965 14.430 16.985 1.00 88.19 358 VAL A O 1
ATOM 2874 N N . THR A 1 359 ? -8.383 13.724 15.377 1.00 88.31 359 THR A N 1
ATOM 2875 C CA . THR A 1 359 ? -7.493 12.721 14.781 1.00 88.31 359 THR A CA 1
ATOM 2876 C C . THR A 1 359 ? -7.351 12.937 13.277 1.00 88.31 359 THR A C 1
ATOM 2878 O O . THR A 1 359 ? -8.243 13.480 12.630 1.00 88.31 359 THR A O 1
ATOM 2881 N N . ALA A 1 360 ? -6.211 12.523 12.732 1.00 88.25 360 ALA A N 1
ATOM 2882 C CA . ALA A 1 360 ? -5.958 12.456 11.292 1.00 88.25 360 ALA A CA 1
ATOM 2883 C C . ALA A 1 360 ? -5.970 11.006 10.766 1.00 88.25 360 ALA A C 1
ATOM 2885 O O . ALA A 1 360 ? -5.652 10.761 9.605 1.00 88.25 360 ALA A O 1
ATOM 2886 N N . SER A 1 361 ? -6.286 10.042 11.634 1.00 85.44 361 SER A N 1
ATOM 2887 C CA . SER A 1 361 ? -6.342 8.622 11.297 1.00 85.44 361 SER A CA 1
ATOM 2888 C C . SER A 1 361 ? -7.782 8.154 11.087 1.00 85.44 361 SER A C 1
ATOM 2890 O O . SER A 1 361 ? -8.699 8.640 11.750 1.00 85.44 361 SER A O 1
ATOM 2892 N N . ASP A 1 362 ? -7.954 7.204 10.166 1.00 88.00 362 ASP A N 1
ATOM 2893 C CA . ASP A 1 362 ? -9.231 6.572 9.803 1.00 88.00 362 ASP A CA 1
ATOM 2894 C C . ASP A 1 362 ? -9.214 5.047 10.040 1.00 88.00 362 ASP A C 1
ATOM 2896 O O . ASP A 1 362 ? -10.118 4.353 9.574 1.00 88.00 362 ASP A O 1
ATOM 2900 N N . SER A 1 363 ? -8.196 4.521 10.737 1.00 88.81 363 SER A N 1
ATOM 2901 C CA . SER A 1 363 ? -8.083 3.085 11.033 1.00 88.81 363 SER A CA 1
ATOM 2902 C C . SER A 1 363 ? -9.243 2.595 11.897 1.00 88.81 363 SER A C 1
ATOM 2904 O O . SER A 1 363 ? -9.832 3.355 12.676 1.00 88.81 363 SER A O 1
ATOM 2906 N N . THR A 1 364 ? -9.572 1.309 11.776 1.00 87.81 364 THR A N 1
ATOM 2907 C CA . THR A 1 364 ? -10.654 0.703 12.570 1.00 87.81 364 THR A CA 1
ATOM 2908 C C . THR A 1 364 ? -10.369 0.821 14.067 1.00 87.81 364 THR A C 1
ATOM 2910 O O . THR A 1 364 ? -11.267 1.188 14.828 1.00 87.81 364 THR A O 1
ATOM 2913 N N . GLU A 1 365 ? -9.121 0.613 14.482 1.00 87.50 365 GLU A N 1
ATOM 2914 C CA . GLU A 1 365 ? -8.662 0.801 15.857 1.00 87.50 365 GLU A CA 1
ATOM 2915 C C . GLU A 1 365 ? -8.865 2.240 16.358 1.00 87.50 365 GLU A C 1
ATOM 2917 O O . GLU A 1 365 ? -9.441 2.450 17.426 1.00 87.50 365 GLU A O 1
ATOM 2922 N N . ASP A 1 366 ? -8.475 3.261 15.585 1.00 88.44 366 ASP A N 1
ATOM 2923 C CA . ASP A 1 366 ? -8.632 4.653 16.021 1.00 88.44 366 ASP A CA 1
ATOM 2924 C C . ASP A 1 366 ? -10.108 5.069 16.094 1.00 88.44 366 ASP A C 1
ATOM 2926 O O . ASP A 1 366 ? -10.493 5.796 17.015 1.00 88.44 366 ASP A O 1
ATOM 2930 N N . LYS A 1 367 ? -10.955 4.580 15.178 1.00 90.94 367 LY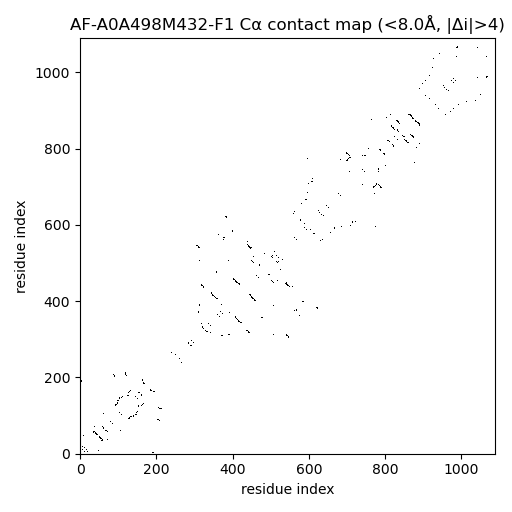S A N 1
ATOM 2931 C CA . LYS A 1 367 ? -12.412 4.786 15.248 1.00 90.94 367 LYS A CA 1
ATOM 2932 C C . LYS A 1 367 ? -13.029 4.085 16.454 1.00 90.94 367 LYS A C 1
ATOM 2934 O O . LYS A 1 367 ? -13.875 4.668 17.131 1.00 90.94 367 LYS A O 1
ATOM 2939 N N . SER A 1 368 ? -12.581 2.863 16.733 1.00 89.75 368 SER A N 1
ATOM 2940 C CA . SER A 1 368 ? -13.013 2.084 17.894 1.00 89.75 368 SER A CA 1
ATOM 2941 C C . SER A 1 368 ? -12.638 2.799 19.189 1.00 89.75 368 SER A C 1
ATOM 2943 O O . SER A 1 368 ? -13.490 2.975 20.056 1.00 89.75 368 SER A O 1
ATOM 2945 N N . ARG A 1 369 ? -11.415 3.337 19.282 1.00 87.94 369 ARG A N 1
ATOM 2946 C CA . ARG A 1 369 ? -10.958 4.131 20.429 1.00 87.94 369 ARG A CA 1
ATOM 2947 C C . ARG A 1 369 ? -11.758 5.421 20.616 1.00 87.94 369 ARG A C 1
ATOM 2949 O O . ARG A 1 369 ? -12.069 5.768 21.748 1.00 87.94 369 ARG A O 1
ATOM 2956 N N . LEU A 1 370 ? -12.102 6.133 19.536 1.00 88.88 370 LEU A N 1
ATOM 2957 C CA . LEU A 1 370 ? -12.908 7.360 19.629 1.00 88.88 370 LEU A CA 1
ATOM 2958 C C . LEU A 1 370 ? -14.294 7.104 20.228 1.00 88.88 370 LEU A C 1
ATOM 2960 O O . LEU A 1 370 ? -14.752 7.904 21.038 1.00 88.88 370 LEU A O 1
ATOM 2964 N N . LEU A 1 371 ? -14.930 5.994 19.852 1.00 87.81 371 LEU A N 1
ATOM 2965 C CA . LEU A 1 371 ? -16.268 5.614 20.316 1.00 87.81 371 LEU A CA 1
ATOM 2966 C C . LEU A 1 371 ? -16.245 4.641 21.511 1.00 87.81 371 LEU A C 1
ATOM 2968 O O . LEU A 1 371 ? -17.276 4.059 21.844 1.00 87.81 371 LEU A O 1
ATOM 2972 N N . ASN A 1 372 ? -15.086 4.467 22.160 1.00 83.62 372 ASN A N 1
ATOM 2973 C CA . ASN A 1 372 ? -14.875 3.576 23.308 1.00 83.62 372 ASN A CA 1
ATOM 2974 C C . ASN A 1 372 ? -15.408 2.144 23.088 1.00 83.62 372 ASN A C 1
ATOM 2976 O O . ASN A 1 372 ? -16.096 1.581 23.942 1.00 83.62 372 ASN A O 1
ATOM 2980 N N . ILE A 1 373 ? -15.105 1.571 21.923 1.00 86.75 373 ILE A N 1
ATOM 2981 C CA . ILE A 1 373 ? -15.449 0.199 21.539 1.00 86.75 373 ILE A CA 1
ATOM 2982 C C . ILE A 1 373 ? -14.333 -0.737 22.001 1.00 86.75 373 ILE A C 1
ATOM 2984 O O . ILE A 1 373 ? -13.186 -0.600 21.580 1.00 86.75 373 ILE A O 1
ATOM 2988 N N . ASP A 1 374 ? -14.685 -1.696 22.852 1.00 74.12 374 ASP A N 1
ATOM 2989 C CA . ASP A 1 374 ? -13.797 -2.755 23.338 1.00 74.12 374 ASP A CA 1
ATOM 2990 C C . ASP A 1 374 ? -13.654 -3.930 22.345 1.00 74.12 374 ASP A C 1
ATOM 2992 O O . ASP A 1 374 ? -14.382 -4.042 21.355 1.00 74.12 374 ASP A O 1
ATOM 2996 N N . GLY A 1 375 ? -12.682 -4.815 22.599 1.00 70.62 375 GLY A N 1
ATOM 2997 C CA . GLY A 1 375 ? -12.267 -5.873 21.668 1.00 70.62 375 GLY A CA 1
ATOM 2998 C C . GLY A 1 375 ? -13.387 -6.831 21.245 1.00 70.62 375 GLY A C 1
ATOM 2999 O O . GLY A 1 375 ? -13.542 -7.113 20.053 1.00 70.62 375 GLY A O 1
ATOM 3000 N N . CYS A 1 376 ? -14.217 -7.288 22.186 1.00 74.94 376 CYS A N 1
ATOM 3001 C CA . CYS A 1 376 ? -15.327 -8.190 21.877 1.00 74.94 376 CYS A CA 1
ATOM 3002 C C . CYS A 1 376 ? -16.392 -7.505 21.014 1.00 74.94 376 CYS A C 1
ATOM 3004 O O . CYS A 1 376 ? -16.856 -8.087 20.026 1.00 74.94 376 CYS A O 1
ATOM 3006 N N . LEU A 1 377 ? -16.745 -6.258 21.335 1.00 85.94 377 LEU A N 1
ATOM 3007 C CA . LEU A 1 377 ? -17.708 -5.494 20.549 1.00 85.94 377 LEU A CA 1
ATOM 3008 C C . LEU A 1 377 ? -17.157 -5.137 19.158 1.00 85.94 377 LEU A C 1
ATOM 3010 O O . LEU A 1 377 ? -17.904 -5.157 18.176 1.00 85.94 377 LEU A O 1
ATOM 3014 N N . LYS A 1 378 ? -15.847 -4.880 19.052 1.00 87.94 378 LYS A N 1
ATOM 3015 C CA . LYS A 1 378 ? -15.143 -4.615 17.788 1.00 87.94 378 LYS A CA 1
ATOM 3016 C C . LYS A 1 378 ? -15.256 -5.793 16.819 1.00 87.94 378 LYS A C 1
ATOM 3018 O O . LYS A 1 378 ? -15.623 -5.597 15.661 1.00 87.94 378 LYS A O 1
ATOM 3023 N N . LEU A 1 379 ? -15.039 -7.024 17.287 1.00 88.00 379 LEU A N 1
ATOM 3024 C CA . LEU A 1 379 ? -15.223 -8.214 16.449 1.00 88.00 379 LEU A CA 1
ATOM 3025 C C . LEU A 1 379 ? -16.666 -8.373 15.964 1.00 88.00 379 LEU A C 1
ATOM 3027 O O . LEU A 1 379 ? -16.893 -8.714 14.806 1.00 88.00 379 LEU A O 1
ATOM 3031 N N . SER A 1 380 ? -17.647 -8.082 16.814 1.00 89.69 380 SER A N 1
ATOM 3032 C CA . SER A 1 380 ? -19.062 -8.131 16.429 1.00 89.69 380 SER A CA 1
ATOM 3033 C C . SER A 1 380 ? -19.439 -7.063 15.408 1.00 89.69 380 SER A C 1
ATOM 3035 O O . SER A 1 380 ? -20.272 -7.311 14.533 1.00 89.69 380 SER A O 1
ATOM 3037 N N . LEU A 1 381 ? -18.812 -5.889 15.485 1.00 89.62 381 LEU A N 1
ATOM 3038 C CA . LEU A 1 381 ? -18.951 -4.838 14.485 1.00 89.62 381 LEU A CA 1
ATOM 3039 C C . LEU A 1 381 ? -18.371 -5.289 13.136 1.00 89.62 381 LEU A C 1
ATOM 3041 O O . LEU A 1 381 ? -19.057 -5.194 12.118 1.00 89.62 381 LEU A O 1
ATOM 3045 N N . LEU A 1 382 ? -17.153 -5.845 13.134 1.00 89.31 382 LEU A N 1
ATOM 3046 C CA . LEU A 1 382 ? -16.507 -6.401 11.938 1.00 89.31 382 LEU A CA 1
ATOM 3047 C C . LEU A 1 382 ? -17.289 -7.589 11.355 1.00 89.31 382 LEU A C 1
ATOM 3049 O O . LEU A 1 382 ? -17.415 -7.713 10.140 1.00 89.31 382 LEU A O 1
ATOM 3053 N N . GLY A 1 383 ? -17.873 -8.431 12.208 1.00 89.50 383 GLY A N 1
ATOM 3054 C CA . GLY A 1 383 ? -18.725 -9.555 11.819 1.00 89.50 383 GLY A CA 1
ATOM 3055 C C . GLY A 1 383 ? -20.130 -9.155 11.353 1.00 89.50 383 GLY A C 1
ATOM 3056 O O . GLY A 1 383 ? -20.928 -10.024 11.004 1.00 89.50 383 GLY A O 1
ATOM 3057 N N . GLY A 1 384 ? -20.468 -7.860 11.369 1.00 88.94 384 GLY A N 1
ATOM 3058 C CA . GLY A 1 384 ? -21.781 -7.361 10.956 1.00 88.94 384 GLY A CA 1
ATOM 3059 C C . GLY A 1 384 ? -22.935 -7.793 11.869 1.00 88.94 384 GLY A C 1
ATOM 3060 O O . GLY A 1 384 ? -24.083 -7.813 11.428 1.00 88.94 384 GLY A O 1
ATOM 3061 N N . LEU A 1 385 ? -22.651 -8.147 13.126 1.00 88.19 385 LEU A N 1
ATOM 3062 C CA . LEU A 1 385 ? -23.661 -8.544 14.115 1.00 88.19 385 LEU A CA 1
ATOM 3063 C C . LEU A 1 385 ? -24.400 -7.341 14.717 1.00 88.19 385 LEU A C 1
ATOM 3065 O O . LEU A 1 385 ? -25.534 -7.473 15.177 1.00 88.19 385 LEU A O 1
ATOM 3069 N N . ILE A 1 386 ? -23.775 -6.160 14.690 1.00 89.44 386 ILE A N 1
ATOM 3070 C CA . ILE A 1 386 ? -24.292 -4.944 15.321 1.00 89.44 386 ILE A CA 1
ATOM 3071 C C . ILE A 1 386 ? -24.755 -3.945 14.263 1.00 89.44 386 ILE A C 1
ATOM 3073 O O . ILE A 1 386 ? -23.980 -3.474 13.429 1.00 89.44 386 ILE A O 1
ATOM 3077 N N . ASN A 1 387 ? -26.019 -3.537 14.363 1.00 86.75 387 ASN A N 1
ATOM 3078 C CA . ASN A 1 387 ? -26.543 -2.405 13.610 1.00 86.75 387 ASN A CA 1
ATOM 3079 C C . ASN A 1 387 ? -26.315 -1.107 14.386 1.00 86.75 387 ASN A C 1
ATOM 3081 O O . ASN A 1 387 ? -27.006 -0.833 15.364 1.00 86.75 387 ASN A O 1
ATOM 3085 N N . VAL A 1 388 ? -25.344 -0.321 13.925 1.00 91.00 388 VAL A N 1
ATOM 3086 C CA . VAL A 1 388 ? -25.039 1.014 14.460 1.00 91.00 388 VAL A CA 1
ATOM 3087 C C . VAL A 1 388 ? -25.946 2.095 13.863 1.00 91.00 388 VAL A C 1
ATOM 3089 O O . VAL A 1 388 ? -26.375 1.975 12.709 1.00 91.00 388 VAL A O 1
ATOM 3092 N N . SER A 1 389 ? -26.200 3.154 14.635 1.00 89.75 389 SER A N 1
ATOM 3093 C CA . SER A 1 389 ? -26.949 4.355 14.231 1.00 89.75 389 SER A CA 1
ATOM 3094 C C . SER A 1 389 ? -26.375 5.625 14.876 1.00 89.75 389 SER A C 1
ATOM 3096 O O . SER A 1 389 ? -25.478 5.542 15.711 1.00 89.75 389 SER A O 1
ATOM 3098 N N . GLY A 1 390 ? -26.875 6.802 14.482 1.00 90.31 390 GLY A N 1
ATOM 3099 C CA . GLY A 1 390 ? -26.415 8.085 15.032 1.00 90.31 390 GLY A CA 1
ATOM 3100 C C . GLY A 1 390 ? -24.945 8.363 14.710 1.00 90.31 390 GLY A C 1
ATOM 3101 O O . GLY A 1 390 ? -24.510 8.132 13.575 1.00 90.31 390 GLY A O 1
ATOM 3102 N N . ALA A 1 391 ? -24.179 8.808 15.707 1.00 92.12 391 ALA A N 1
ATOM 3103 C CA . ALA A 1 391 ? -22.739 9.053 15.599 1.00 92.12 391 ALA A CA 1
ATOM 3104 C C . ALA A 1 391 ? -21.956 7.800 15.186 1.00 92.12 391 ALA A C 1
ATOM 3106 O O . ALA A 1 391 ? -21.036 7.875 14.372 1.00 92.12 391 ALA A O 1
ATOM 3107 N N . ALA A 1 392 ? -22.375 6.620 15.654 1.00 92.12 392 ALA A N 1
ATOM 3108 C CA . ALA A 1 392 ? -21.694 5.359 15.375 1.00 92.12 392 ALA A CA 1
ATOM 3109 C C . ALA A 1 392 ? -21.750 4.933 13.893 1.00 92.12 392 ALA A C 1
ATOM 3111 O O . ALA A 1 392 ? -20.988 4.060 13.479 1.00 92.12 392 ALA A O 1
ATOM 3112 N N . ASN A 1 393 ? -22.575 5.574 13.051 1.00 92.69 393 ASN A N 1
ATOM 3113 C CA . ASN A 1 393 ? -22.493 5.394 11.595 1.00 92.69 393 ASN A CA 1
ATOM 3114 C C . ASN A 1 393 ? -21.129 5.802 11.015 1.00 92.69 393 ASN A C 1
ATOM 3116 O O . ASN A 1 393 ? -20.751 5.280 9.968 1.00 92.69 393 ASN A O 1
ATOM 3120 N N . PHE A 1 394 ? -20.369 6.645 11.720 1.00 93.06 394 PHE A N 1
ATOM 3121 C CA . PHE A 1 394 ? -18.978 6.967 11.404 1.00 93.06 394 PHE A CA 1
ATOM 3122 C C . PHE A 1 394 ? -18.097 5.717 11.219 1.00 93.06 394 PHE A C 1
ATOM 3124 O O . PHE A 1 394 ? -17.216 5.705 10.366 1.00 93.06 394 PHE A O 1
ATOM 3131 N N . LEU A 1 395 ? -18.372 4.620 11.937 1.00 90.69 395 LEU A N 1
ATOM 3132 C CA . LEU A 1 395 ? -17.619 3.362 11.815 1.00 90.69 395 LEU A CA 1
ATOM 3133 C C . LEU A 1 395 ? -17.730 2.724 10.424 1.00 90.69 395 LEU A C 1
ATOM 3135 O O . LEU A 1 395 ? -16.827 2.009 9.998 1.00 90.69 395 LEU A O 1
ATOM 3139 N N . LYS A 1 396 ? -18.838 2.974 9.716 1.00 88.31 396 LYS A N 1
ATOM 3140 C CA . LYS A 1 396 ? -19.085 2.466 8.358 1.00 88.31 396 LYS A CA 1
ATOM 3141 C C . LYS A 1 396 ? -18.499 3.374 7.277 1.00 88.31 396 LYS A C 1
ATOM 3143 O O . LYS A 1 396 ? -18.387 2.945 6.131 1.00 88.31 396 LYS A O 1
ATOM 3148 N N . ASP A 1 397 ? -18.167 4.617 7.616 1.00 90.12 397 ASP A N 1
ATOM 3149 C CA . ASP A 1 397 ? -17.543 5.562 6.698 1.00 90.12 397 ASP A CA 1
ATOM 3150 C C . ASP A 1 397 ? -16.036 5.331 6.677 1.00 90.12 397 ASP A C 1
ATOM 3152 O O . ASP A 1 397 ? -15.316 5.766 7.572 1.00 90.12 397 ASP A O 1
ATOM 3156 N N . THR A 1 398 ? -15.547 4.643 5.654 1.00 87.38 398 THR A N 1
ATOM 3157 C CA . THR A 1 398 ? -14.117 4.454 5.405 1.00 87.38 398 THR A CA 1
ATOM 3158 C C . THR A 1 398 ? -13.655 5.334 4.258 1.00 87.38 398 THR A C 1
ATOM 3160 O O . THR A 1 398 ? -14.394 5.543 3.288 1.00 87.38 398 THR A O 1
ATOM 3163 N N . LYS A 1 399 ? -12.400 5.784 4.321 1.00 88.38 399 LYS A N 1
ATOM 3164 C CA . LYS A 1 399 ? -11.746 6.429 3.177 1.00 88.38 399 LYS A CA 1
ATOM 3165 C C . LYS A 1 399 ? -11.912 5.579 1.915 1.00 88.38 399 LYS A C 1
ATOM 3167 O O . LYS A 1 399 ? -11.837 4.351 1.946 1.00 88.38 399 LYS A O 1
ATOM 3172 N N . LYS A 1 400 ? -12.173 6.246 0.792 1.00 83.44 400 LYS A N 1
ATOM 3173 C CA . LYS A 1 400 ? -12.366 5.587 -0.516 1.00 83.44 400 LYS A CA 1
ATOM 3174 C C . LYS A 1 400 ? -11.097 5.600 -1.365 1.00 83.44 400 LYS A C 1
ATOM 3176 O O . LYS A 1 400 ? -11.026 4.897 -2.368 1.00 83.44 400 LYS A O 1
ATOM 3181 N N . SER A 1 401 ? -10.132 6.416 -0.959 1.00 84.50 401 SER A N 1
ATOM 3182 C CA . SER A 1 401 ? -8.901 6.736 -1.667 1.00 84.50 401 SER A CA 1
ATOM 3183 C C . SER A 1 401 ? -7.776 6.902 -0.644 1.00 84.50 401 SER A C 1
ATOM 3185 O O . SER A 1 401 ? -7.990 7.437 0.449 1.00 84.50 401 SER A O 1
ATOM 3187 N N . PHE A 1 402 ? -6.571 6.450 -0.986 1.00 81.19 402 PHE A N 1
ATOM 3188 C CA . PHE A 1 402 ? -5.370 6.673 -0.184 1.00 81.19 402 PHE A CA 1
ATOM 3189 C C . PHE A 1 402 ? -4.874 8.120 -0.314 1.00 81.19 402 PHE A C 1
ATOM 3191 O O . PHE A 1 402 ? -4.344 8.682 0.646 1.00 81.19 402 PHE A O 1
ATOM 3198 N N . ASN A 1 403 ? -5.115 8.748 -1.469 1.00 82.56 403 ASN A N 1
ATOM 3199 C CA . ASN A 1 403 ? -4.783 10.151 -1.728 1.00 82.56 403 ASN A CA 1
ATOM 3200 C C . ASN A 1 403 ? -5.692 11.130 -0.966 1.00 82.56 403 ASN A C 1
ATOM 3202 O O . ASN A 1 403 ? -5.276 12.243 -0.649 1.00 82.56 403 ASN A O 1
ATOM 3206 N N . GLN A 1 404 ? -6.899 10.710 -0.588 1.00 86.56 404 GLN A N 1
ATOM 3207 C CA . GLN A 1 404 ? -7.792 11.494 0.265 1.00 86.56 404 GLN A CA 1
ATOM 3208 C C . GLN A 1 404 ? -7.131 11.820 1.618 1.00 86.56 404 GLN A C 1
ATOM 3210 O O . GLN A 1 404 ? -6.633 10.933 2.311 1.00 86.56 404 GLN A O 1
ATOM 3215 N N . GLN A 1 405 ? -7.156 13.081 2.042 1.00 88.38 405 GLN A N 1
ATOM 3216 C CA . GLN A 1 405 ? -6.785 13.485 3.401 1.00 88.38 405 GLN A CA 1
ATOM 3217 C C . GLN A 1 405 ? -8.046 13.590 4.253 1.00 88.38 405 GLN A C 1
ATOM 3219 O O . GLN A 1 405 ? -9.020 14.209 3.828 1.00 88.38 405 GLN A O 1
ATOM 3224 N N . ARG A 1 406 ? -8.020 13.003 5.453 1.00 90.94 406 ARG A N 1
ATOM 3225 C CA . ARG A 1 406 ? -9.167 12.967 6.365 1.00 90.94 406 ARG A CA 1
ATOM 3226 C C . ARG A 1 406 ? -8.770 13.475 7.744 1.00 90.94 406 ARG A C 1
ATOM 3228 O O . ARG A 1 406 ? -7.780 13.018 8.309 1.00 90.94 406 ARG A O 1
ATOM 3235 N N . LEU A 1 407 ? -9.550 14.408 8.280 1.00 92.12 407 LEU A N 1
ATOM 3236 C CA . LEU A 1 407 ? -9.462 14.869 9.664 1.00 92.12 407 LEU A CA 1
ATOM 3237 C C . LEU A 1 407 ? -10.809 14.650 10.343 1.00 92.12 407 LEU A C 1
ATOM 3239 O O . LEU A 1 407 ? -11.828 15.090 9.825 1.00 92.12 407 LEU A O 1
ATOM 3243 N N . THR A 1 408 ? -10.815 14.041 11.521 1.00 93.06 408 THR A N 1
ATOM 3244 C CA . THR A 1 408 ? -12.047 13.807 12.279 1.00 93.06 408 THR A CA 1
ATOM 3245 C C . THR A 1 408 ? -12.008 14.590 13.581 1.00 93.06 408 THR A C 1
ATOM 3247 O O . THR A 1 408 ? -11.103 14.402 14.397 1.00 93.06 408 THR A O 1
ATOM 3250 N N . LEU A 1 409 ? -12.999 15.460 13.779 1.00 92.00 409 LEU A N 1
ATOM 3251 C CA . LEU A 1 409 ? -13.297 16.093 15.062 1.00 92.00 409 LEU A CA 1
ATOM 3252 C C . LEU A 1 409 ? -14.417 15.298 15.734 1.00 92.00 409 LEU A C 1
ATOM 3254 O O . LEU A 1 409 ? -15.550 15.288 15.261 1.00 92.00 409 LEU A O 1
ATOM 3258 N N . HIS A 1 410 ? -14.088 14.639 16.836 1.00 93.12 410 HIS A N 1
ATOM 3259 C CA . HIS A 1 410 ? -15.031 13.927 17.682 1.00 93.12 410 HIS A CA 1
ATOM 3260 C C . HIS A 1 410 ? -15.415 14.798 18.877 1.00 93.12 410 HIS A C 1
ATOM 3262 O O . HIS A 1 410 ? -14.543 15.276 19.601 1.00 93.12 410 HIS A O 1
ATOM 3268 N N . TYR A 1 411 ? -16.710 14.996 19.078 1.00 90.75 411 TYR A N 1
ATOM 3269 C CA . TYR A 1 411 ? -17.326 15.609 20.243 1.00 90.75 411 TYR A CA 1
ATOM 3270 C C . TYR A 1 411 ? -17.990 14.506 21.063 1.00 90.75 411 TYR A C 1
ATOM 3272 O O . TYR A 1 411 ? -18.847 13.804 20.538 1.00 90.75 411 TYR A O 1
ATOM 3280 N N . HIS A 1 412 ? -17.618 14.403 22.336 1.00 91.06 412 HIS A N 1
ATOM 3281 C CA . HIS A 1 412 ? -18.174 13.453 23.290 1.00 91.06 412 HIS A CA 1
ATOM 3282 C C . HIS A 1 412 ? -18.717 14.204 24.499 1.00 91.06 412 HIS A C 1
ATOM 3284 O O . HIS A 1 412 ? -17.961 14.904 25.180 1.00 91.06 412 HIS A O 1
ATOM 3290 N N . SER A 1 413 ? -20.010 14.069 24.789 1.00 89.62 413 SER A N 1
ATOM 3291 C CA . SER A 1 413 ? -20.627 14.700 25.958 1.00 89.62 413 SER A CA 1
ATOM 3292 C C . SER A 1 413 ? -21.470 13.717 26.750 1.00 89.62 413 SER A C 1
ATOM 3294 O O . SER A 1 413 ? -22.403 13.123 26.221 1.00 89.62 413 SER A O 1
ATOM 3296 N N . THR A 1 414 ? -21.179 13.586 28.043 1.00 89.81 414 THR A N 1
ATOM 3297 C CA . THR A 1 414 ? -21.978 12.805 28.990 1.00 89.81 414 THR A CA 1
ATOM 3298 C C . THR A 1 414 ? -22.892 13.727 29.790 1.00 89.81 414 THR A C 1
ATOM 3300 O O . THR A 1 414 ? -22.564 14.888 30.063 1.00 89.81 414 THR A O 1
ATOM 3303 N N . THR A 1 415 ? -24.063 13.228 30.179 1.00 87.62 415 THR A N 1
ATOM 3304 C CA . THR A 1 415 ? -25.094 14.032 30.848 1.00 87.62 415 THR A CA 1
ATOM 3305 C C . THR A 1 415 ? -25.488 13.457 32.203 1.00 87.62 415 THR A C 1
ATOM 3307 O O . THR A 1 415 ? -25.344 14.136 33.224 1.00 87.62 415 THR A O 1
ATOM 3310 N N . LYS A 1 416 ? -25.960 12.211 32.231 1.00 87.94 416 LYS A N 1
ATOM 3311 C CA . LYS A 1 416 ? -26.461 11.529 33.428 1.00 87.94 416 LYS A CA 1
ATOM 3312 C C . LYS A 1 416 ? -26.116 10.045 33.395 1.00 87.94 416 LYS A C 1
ATOM 3314 O O . LYS A 1 416 ? -26.022 9.449 32.328 1.00 87.94 416 LYS A O 1
ATOM 3319 N N . PHE A 1 417 ? -25.987 9.458 34.571 1.00 88.88 417 PHE A N 1
ATOM 3320 C CA . PHE A 1 417 ? -25.803 8.033 34.786 1.00 88.88 417 PHE A CA 1
ATOM 3321 C C . PHE A 1 417 ? -26.995 7.497 35.579 1.00 88.88 417 PHE A C 1
ATOM 3323 O O . PHE A 1 417 ? -27.327 8.039 36.635 1.00 88.88 417 PHE A O 1
ATOM 3330 N N . GLU A 1 418 ? -27.657 6.468 35.060 1.00 89.69 418 GLU A N 1
ATOM 3331 C CA . GLU A 1 418 ? -28.787 5.800 35.708 1.00 89.69 418 GLU A CA 1
ATOM 3332 C C . GLU A 1 418 ? -28.406 4.352 36.031 1.00 89.69 418 GLU A C 1
ATOM 3334 O O . GLU A 1 418 ? -27.965 3.623 35.147 1.00 89.69 418 GLU A O 1
ATOM 3339 N N . GLU A 1 419 ? -28.597 3.919 37.277 1.00 88.06 419 GLU A N 1
ATOM 3340 C CA . GLU A 1 419 ? -28.307 2.554 37.739 1.00 88.06 419 GLU A CA 1
ATOM 3341 C C . GLU A 1 419 ? -29.484 1.965 38.530 1.00 88.06 419 GLU A C 1
ATOM 3343 O O . GLU A 1 419 ? -30.235 2.691 39.186 1.00 88.06 419 GLU A O 1
ATOM 3348 N N . LEU A 1 420 ? -29.642 0.641 38.486 1.00 83.69 420 LEU A N 1
ATOM 3349 C CA . LEU A 1 420 ? -30.625 -0.092 39.284 1.00 83.69 420 LEU A CA 1
ATOM 3350 C C . LEU A 1 420 ? -30.045 -0.490 40.644 1.00 83.69 420 LEU A C 1
ATOM 3352 O O . LEU A 1 420 ? -29.005 -1.144 40.730 1.00 83.69 420 LEU A O 1
ATOM 3356 N N . ILE A 1 421 ? -30.764 -0.163 41.718 1.00 78.25 421 ILE A N 1
ATOM 3357 C CA . ILE A 1 421 ? -30.418 -0.604 43.071 1.00 78.25 421 ILE A CA 1
ATOM 3358 C C . ILE A 1 421 ? -30.869 -2.058 43.244 1.00 78.25 421 ILE A C 1
ATOM 3360 O O . ILE A 1 421 ? -32.038 -2.342 43.505 1.00 78.25 421 ILE A O 1
ATOM 3364 N N . MET A 1 422 ? -29.926 -2.993 43.121 1.00 66.25 422 MET A N 1
ATOM 3365 C CA . MET A 1 422 ? -30.222 -4.432 43.093 1.00 66.25 422 MET A CA 1
ATOM 3366 C C . MET A 1 422 ? -30.798 -4.991 44.411 1.00 66.25 422 MET A C 1
ATOM 3368 O O . MET A 1 422 ? -31.500 -5.997 44.391 1.00 66.25 422 MET A O 1
ATOM 3372 N N . ASN A 1 423 ? -30.572 -4.321 45.547 1.00 58.72 423 ASN A N 1
ATOM 3373 C CA . ASN A 1 423 ? -30.928 -4.808 46.891 1.00 58.72 423 ASN A CA 1
ATOM 3374 C C . ASN A 1 423 ? -32.443 -4.885 47.180 1.00 58.72 423 ASN A C 1
ATOM 3376 O O . ASN A 1 423 ? -32.837 -5.448 48.198 1.00 58.72 423 ASN A O 1
ATOM 3380 N N . HIS A 1 424 ? -33.286 -4.304 46.322 1.00 52.69 424 HIS A N 1
ATOM 3381 C CA . HIS A 1 424 ? -34.732 -4.182 46.544 1.00 52.69 424 HIS A CA 1
ATOM 3382 C C . HIS A 1 424 ? -35.585 -5.030 45.591 1.00 52.69 424 HIS A C 1
ATOM 3384 O O . HIS A 1 424 ? -36.814 -5.015 45.696 1.00 52.69 424 HIS A O 1
ATOM 3390 N N . PHE A 1 425 ? -34.971 -5.779 44.670 1.00 60.06 425 PHE A N 1
ATOM 3391 C CA . PHE A 1 425 ? -35.724 -6.648 43.773 1.00 60.06 425 PHE A CA 1
ATOM 3392 C C . PHE A 1 425 ? -36.005 -7.993 44.456 1.00 60.06 425 PHE A C 1
ATOM 3394 O O . PHE A 1 425 ? -35.062 -8.662 44.883 1.00 60.06 425 PHE A O 1
ATOM 3401 N N . PRO A 1 426 ? -37.274 -8.430 44.566 1.00 53.16 426 PRO A N 1
ATOM 3402 C CA . PRO A 1 426 ? -37.565 -9.785 45.009 1.00 53.16 426 PRO A CA 1
ATOM 3403 C C . PRO A 1 426 ? -36.908 -10.764 44.030 1.00 53.16 426 PRO A C 1
ATOM 3405 O O . PRO A 1 426 ? -36.978 -10.559 42.816 1.00 53.16 426 PRO A O 1
ATOM 3408 N N . SER A 1 427 ? -36.278 -11.822 44.547 1.00 49.72 427 SER A N 1
ATOM 3409 C CA . SER A 1 427 ? -35.825 -12.973 43.760 1.00 49.72 427 SER A CA 1
ATOM 3410 C C . SER A 1 427 ? -37.056 -13.626 43.121 1.00 49.72 427 SER A C 1
ATOM 3412 O O . SER A 1 427 ? -37.695 -14.491 43.717 1.00 49.72 427 SER A O 1
ATOM 3414 N N . GLY A 1 428 ? -37.488 -13.100 41.977 1.00 48.97 428 GLY A N 1
ATOM 3415 C CA . GLY A 1 428 ? -38.756 -13.452 41.351 1.00 48.97 428 GLY A CA 1
ATOM 3416 C C . GLY A 1 428 ? -38.670 -14.775 40.601 1.00 48.97 428 GLY A C 1
ATOM 3417 O O . GLY A 1 428 ? -37.765 -14.981 39.799 1.00 48.97 428 GLY A O 1
ATOM 3418 N N . GLU A 1 429 ? -39.641 -15.659 40.816 1.00 47.78 429 GLU A N 1
ATOM 3419 C CA . GLU A 1 429 ? -39.886 -16.797 39.931 1.00 47.78 429 GLU A CA 1
ATOM 3420 C C . GLU A 1 429 ? -40.319 -16.294 38.542 1.00 47.78 429 GLU A C 1
ATOM 3422 O O . GLU A 1 429 ? -41.361 -15.658 38.378 1.00 47.78 429 GLU A O 1
ATOM 3427 N N . MET A 1 430 ? -39.514 -16.584 37.519 1.00 51.06 430 MET A N 1
ATOM 3428 C CA . MET A 1 430 ? -39.829 -16.301 36.117 1.00 51.06 430 MET A CA 1
ATOM 3429 C C . MET A 1 430 ? -40.806 -17.355 35.579 1.00 51.06 430 MET A C 1
ATOM 3431 O O . MET A 1 430 ? -40.392 -18.389 35.064 1.00 51.06 430 MET A O 1
ATOM 3435 N N . ALA A 1 431 ? -42.114 -17.113 35.683 1.00 43.81 431 ALA A N 1
ATOM 3436 C CA . ALA A 1 431 ? -43.124 -18.069 35.212 1.00 43.81 431 ALA A CA 1
ATOM 3437 C C . ALA A 1 431 ? -43.235 -18.182 33.670 1.00 43.81 431 ALA A C 1
ATOM 3439 O O . ALA A 1 431 ? -43.860 -19.125 33.186 1.00 43.81 431 ALA A O 1
ATOM 3440 N N . HIS A 1 432 ? -42.652 -17.264 32.880 1.00 49.84 432 HIS A N 1
ATOM 3441 C CA . HIS A 1 432 ? -42.896 -17.153 31.424 1.00 49.84 432 HIS A CA 1
ATOM 3442 C C . HIS A 1 432 ? -41.653 -16.876 30.553 1.00 49.84 432 HIS A C 1
ATOM 3444 O O . HIS A 1 432 ? -41.794 -16.403 29.426 1.00 49.84 432 HIS A O 1
ATOM 3450 N N . TYR A 1 433 ? -40.439 -17.146 31.037 1.00 54.84 433 TYR A N 1
ATOM 3451 C CA . TYR A 1 433 ? -39.224 -16.899 30.254 1.00 54.84 433 TYR A CA 1
ATOM 3452 C C . TYR A 1 433 ? -38.640 -18.181 29.664 1.00 54.84 433 TYR A C 1
ATOM 3454 O O . TYR A 1 433 ? -38.459 -19.171 30.372 1.00 54.84 433 TYR A O 1
ATOM 3462 N N . ASP A 1 434 ? -38.328 -18.135 28.371 1.00 57.22 434 ASP A N 1
ATOM 3463 C CA . ASP A 1 434 ? -37.596 -19.188 27.676 1.00 57.22 434 ASP A CA 1
ATOM 3464 C C . ASP A 1 434 ? -36.089 -18.952 27.882 1.00 57.22 434 ASP A C 1
ATOM 3466 O O . ASP A 1 434 ? -35.544 -17.929 27.462 1.00 57.22 434 ASP A O 1
ATOM 3470 N N . ASN A 1 435 ? -35.424 -19.865 28.594 1.00 60.88 435 ASN A N 1
ATOM 3471 C CA . ASN A 1 435 ? -34.120 -19.644 29.243 1.00 60.88 435 ASN A CA 1
ATOM 3472 C C . ASN A 1 435 ? -32.912 -19.425 28.300 1.00 60.88 435 ASN A C 1
ATOM 3474 O O . ASN A 1 435 ? -31.805 -19.220 28.798 1.00 60.88 435 ASN A O 1
ATOM 3478 N N . ASP A 1 436 ? -33.094 -19.467 26.975 1.00 69.88 436 ASP A N 1
ATOM 3479 C CA . ASP A 1 436 ? -32.013 -19.394 25.971 1.00 69.88 436 ASP A CA 1
ATOM 3480 C C . ASP A 1 436 ? -31.992 -18.083 25.152 1.00 69.88 436 ASP A C 1
ATOM 3482 O O . ASP A 1 436 ? -31.142 -17.888 24.282 1.00 69.88 436 ASP A O 1
ATOM 3486 N N . VAL A 1 437 ? -32.912 -17.145 25.405 1.00 76.81 437 VAL A N 1
ATOM 3487 C CA . VAL A 1 437 ? -33.060 -15.949 24.548 1.00 76.81 437 VAL A CA 1
ATOM 3488 C C . VAL A 1 437 ? -32.074 -14.824 24.907 1.00 76.81 437 VAL A C 1
ATOM 3490 O O . VAL A 1 437 ? -31.750 -13.997 24.057 1.00 76.81 437 VAL A O 1
ATOM 3493 N N . ALA A 1 438 ? -31.581 -14.768 26.145 1.00 83.25 438 ALA A N 1
ATOM 3494 C CA . ALA A 1 438 ? -30.650 -13.745 26.619 1.00 83.25 438 ALA A CA 1
ATOM 3495 C C . ALA A 1 438 ? -29.687 -14.304 27.667 1.00 83.25 438 ALA A C 1
ATOM 3497 O O . ALA A 1 438 ? -29.974 -15.292 28.336 1.00 83.25 438 ALA A O 1
ATOM 3498 N N . THR A 1 439 ? -28.557 -13.621 27.835 1.00 84.75 439 THR A N 1
ATOM 3499 C CA . THR A 1 439 ? -27.511 -13.993 28.800 1.00 84.75 439 THR A CA 1
ATOM 3500 C C . THR A 1 439 ? -27.348 -12.947 29.900 1.00 84.75 439 THR A C 1
ATOM 3502 O O . THR A 1 439 ? -26.936 -13.286 31.006 1.00 84.75 439 THR A O 1
ATOM 3505 N N . HIS A 1 440 ? -27.692 -11.685 29.623 1.00 86.81 440 HIS A N 1
ATOM 3506 C CA . HIS A 1 440 ? -27.514 -10.554 30.532 1.00 86.81 440 HIS A CA 1
ATOM 3507 C C . HIS A 1 440 ? -28.751 -9.645 30.578 1.00 86.81 440 HIS A C 1
ATOM 3509 O O . HIS A 1 440 ? -29.605 -9.671 29.689 1.00 86.81 440 HIS A O 1
ATOM 3515 N N . VAL A 1 441 ? -28.827 -8.808 31.611 1.00 87.19 441 VAL A N 1
ATOM 3516 C CA . VAL A 1 441 ? -29.808 -7.726 31.766 1.00 87.19 441 VAL A CA 1
ATOM 3517 C C . VAL A 1 441 ? -29.094 -6.387 31.949 1.00 87.19 441 VAL A C 1
ATOM 3519 O O . VAL A 1 441 ? -28.067 -6.310 32.614 1.00 87.19 441 VAL A O 1
ATOM 3522 N N . VAL A 1 442 ? -29.636 -5.319 31.366 1.00 90.19 442 VAL A N 1
ATOM 3523 C CA . VAL A 1 442 ? -29.094 -3.958 31.488 1.00 90.19 442 VAL A CA 1
ATOM 3524 C C . VAL A 1 442 ? -29.397 -3.403 32.881 1.00 90.19 442 VAL A C 1
ATOM 3526 O O . VAL A 1 442 ? -30.565 -3.185 33.217 1.00 90.19 442 VAL A O 1
ATOM 3529 N N . THR A 1 443 ? -28.361 -3.144 33.678 1.00 88.31 443 THR A N 1
ATOM 3530 C CA . THR A 1 443 ? -28.487 -2.647 35.061 1.00 88.31 443 THR A CA 1
ATOM 3531 C C . THR A 1 443 ? -28.042 -1.207 35.246 1.00 88.31 443 THR A C 1
ATOM 3533 O O . THR A 1 443 ? -28.499 -0.568 36.191 1.00 88.31 443 THR A O 1
ATOM 3536 N N . ALA A 1 444 ? -27.206 -0.674 34.354 1.00 90.25 444 ALA A N 1
ATOM 3537 C CA . ALA A 1 444 ? -26.874 0.745 34.337 1.00 90.25 444 ALA A CA 1
ATOM 3538 C C . ALA A 1 444 ? -26.711 1.276 32.909 1.00 90.25 444 ALA A C 1
ATOM 3540 O O . ALA A 1 444 ? -26.369 0.528 31.989 1.00 90.25 444 ALA A O 1
ATOM 3541 N N . VAL A 1 445 ? -26.966 2.572 32.729 1.00 92.06 445 VAL A N 1
ATOM 3542 C CA . VAL A 1 445 ? -26.841 3.291 31.458 1.00 92.06 445 VAL A CA 1
ATOM 3543 C C . VAL A 1 445 ? -26.245 4.676 31.707 1.00 92.06 445 VAL A C 1
ATOM 3545 O O . VAL A 1 445 ? -26.751 5.456 32.514 1.00 92.06 445 VAL A O 1
ATOM 3548 N N . LEU A 1 446 ? -25.192 5.005 30.963 1.00 91.44 446 LEU A N 1
ATOM 3549 C CA . LEU A 1 446 ? -24.637 6.349 30.860 1.00 91.44 446 LEU A CA 1
ATOM 3550 C C . LEU A 1 446 ? -25.239 7.030 29.633 1.00 91.44 446 LEU A C 1
ATOM 3552 O O . LEU A 1 446 ? -25.070 6.544 28.515 1.00 91.44 446 LEU A O 1
ATOM 3556 N N . TYR A 1 447 ? -25.913 8.155 29.841 1.00 91.25 447 TYR A N 1
ATOM 3557 C CA . TYR A 1 447 ? -26.517 8.950 28.780 1.00 91.25 447 TYR A CA 1
ATOM 3558 C C . TYR A 1 447 ? -25.620 10.114 28.370 1.00 91.25 447 TYR A C 1
ATOM 3560 O O . TYR A 1 447 ? -24.886 10.688 29.182 1.00 91.25 447 TYR A O 1
ATOM 3568 N N . GLY A 1 448 ? -25.735 10.490 27.104 1.00 92.31 448 GLY A N 1
ATOM 3569 C CA . GLY A 1 448 ? -24.985 11.566 26.490 1.00 92.31 448 GLY A CA 1
ATOM 3570 C C . GLY A 1 448 ? -25.298 11.708 25.005 1.00 92.31 448 GLY A C 1
ATOM 3571 O O . GLY A 1 448 ? -26.377 11.324 24.559 1.00 92.31 448 GLY A O 1
ATOM 3572 N N . ALA A 1 449 ? -24.368 12.285 24.258 1.00 92.38 449 ALA A N 1
ATOM 3573 C CA . ALA A 1 449 ? -24.406 12.320 22.804 1.00 92.38 449 ALA A CA 1
ATOM 3574 C C . ALA A 1 449 ? -22.990 12.440 22.240 1.00 92.38 449 ALA A C 1
ATOM 3576 O O . ALA A 1 449 ? -22.174 13.206 22.771 1.00 92.38 449 ALA A O 1
ATOM 3577 N N . ASP A 1 450 ? -22.751 11.740 21.135 1.00 92.81 450 ASP A N 1
ATOM 3578 C CA . ASP A 1 450 ? -21.541 11.857 20.336 1.00 92.81 450 ASP A CA 1
ATOM 3579 C C . ASP A 1 450 ? -21.822 12.585 19.014 1.00 92.81 450 ASP A C 1
ATOM 3581 O O . ASP A 1 450 ? -22.934 12.591 18.470 1.00 92.81 450 ASP A O 1
ATOM 3585 N N . ALA A 1 451 ? -20.790 13.236 18.483 1.00 93.38 451 ALA A N 1
ATOM 3586 C CA . ALA A 1 451 ? -20.781 13.765 17.125 1.00 93.38 451 ALA A CA 1
ATOM 3587 C C . ALA A 1 451 ? -19.383 13.680 16.505 1.00 93.38 451 ALA A C 1
ATOM 3589 O O . ALA A 1 451 ? -18.397 14.137 17.075 1.00 93.38 451 ALA A O 1
ATOM 3590 N N . CYS A 1 452 ? -19.303 13.145 15.296 1.00 94.81 452 CYS A N 1
ATOM 3591 C CA . CYS A 1 452 ? -18.117 13.070 14.462 1.00 94.81 452 CYS A CA 1
ATOM 3592 C C . CYS A 1 452 ? -18.291 13.995 13.252 1.00 94.81 452 CYS A C 1
ATOM 3594 O O . CYS A 1 452 ? -19.161 13.783 12.404 1.00 94.81 452 CYS A O 1
ATOM 3596 N N . PHE A 1 453 ? -17.427 15.001 13.149 1.00 94.25 453 PHE A N 1
ATOM 3597 C CA . PHE A 1 453 ? -17.270 15.826 11.956 1.00 94.25 453 PHE A CA 1
ATOM 3598 C C . PHE A 1 453 ? -16.085 15.290 11.162 1.00 94.25 453 PHE A C 1
ATOM 3600 O O . PHE A 1 453 ? -14.937 15.410 11.598 1.00 94.25 453 PHE A O 1
ATOM 3607 N N . VAL A 1 454 ? -16.368 14.681 10.016 1.00 94.69 454 VAL A N 1
ATOM 3608 C CA . VAL A 1 454 ? -15.367 14.102 9.120 1.00 94.69 454 VAL A CA 1
ATOM 3609 C C . VAL A 1 454 ? -15.067 15.112 8.025 1.00 94.69 454 VAL A C 1
ATOM 3611 O O . VAL A 1 454 ? -15.925 15.416 7.199 1.00 94.69 454 VAL A O 1
ATOM 3614 N N . PHE A 1 455 ? -13.860 15.665 8.042 1.00 93.12 455 PHE A N 1
ATOM 3615 C CA . PHE A 1 455 ? -13.379 16.614 7.050 1.00 93.12 455 PHE A CA 1
ATOM 3616 C C . PHE A 1 455 ? -12.535 15.894 6.010 1.00 93.12 455 PHE A C 1
ATOM 3618 O O . PHE A 1 455 ? -11.423 15.456 6.310 1.00 93.12 455 PHE A O 1
ATOM 3625 N N . ASP A 1 456 ? -13.051 15.818 4.789 1.00 91.50 456 ASP A N 1
ATOM 3626 C CA . ASP A 1 456 ? -12.412 15.136 3.674 1.00 91.50 456 ASP A CA 1
ATOM 3627 C C . ASP A 1 456 ? -11.915 16.127 2.633 1.00 91.50 456 ASP A C 1
ATOM 3629 O O . ASP A 1 456 ? -12.654 17.003 2.170 1.00 91.50 456 ASP A O 1
ATOM 3633 N N . ARG A 1 457 ? -10.662 15.937 2.229 1.00 89.12 457 ARG A N 1
ATOM 3634 C CA . ARG A 1 457 ? -10.053 16.631 1.104 1.00 89.12 457 ARG A CA 1
ATOM 3635 C C . ARG A 1 457 ? -9.538 15.625 0.091 1.00 89.12 457 ARG A C 1
ATOM 3637 O O . ARG A 1 457 ? -8.661 14.817 0.396 1.00 89.12 457 ARG A O 1
ATOM 3644 N N . GLU A 1 458 ? -10.054 15.721 -1.124 1.00 83.62 458 GLU A N 1
ATOM 3645 C CA . GLU A 1 458 ? -9.494 15.015 -2.271 1.00 83.62 458 GLU A CA 1
ATOM 3646 C C . GLU A 1 458 ? -8.196 15.694 -2.716 1.00 83.62 458 GLU A C 1
ATOM 3648 O O . GLU A 1 458 ? -8.060 16.916 -2.638 1.00 83.62 458 GLU A O 1
ATOM 3653 N N . VAL A 1 459 ? -7.225 14.883 -3.129 1.00 83.75 459 VAL A N 1
ATOM 3654 C CA . VAL A 1 459 ? -5.897 15.331 -3.548 1.00 83.75 459 VAL A CA 1
ATOM 3655 C C . VAL A 1 459 ? -5.634 14.779 -4.934 1.00 83.75 459 VAL A C 1
ATOM 3657 O O . VAL A 1 459 ? -5.734 13.566 -5.140 1.00 83.75 459 VAL A O 1
ATOM 3660 N N . SER A 1 460 ? -5.273 15.650 -5.871 1.00 74.50 460 SER A N 1
ATOM 3661 C CA . SER A 1 460 ? -4.836 15.212 -7.194 1.00 74.50 460 SER A CA 1
ATOM 3662 C C . SER A 1 460 ? -3.357 14.802 -7.193 1.00 74.50 460 SER A C 1
ATOM 3664 O O . SER A 1 460 ? -2.565 15.219 -6.347 1.00 74.50 460 SER A O 1
ATOM 3666 N N . SER A 1 461 ? -2.953 13.961 -8.150 1.00 66.25 461 SER A N 1
ATOM 3667 C CA . SER A 1 461 ? -1.573 13.454 -8.232 1.00 66.25 461 SER A CA 1
ATOM 3668 C C . SER A 1 461 ? -0.520 14.538 -8.514 1.00 66.25 461 SER A C 1
ATOM 3670 O O . SER A 1 461 ? 0.663 14.311 -8.280 1.00 66.25 461 SER A O 1
ATOM 3672 N N . ASP A 1 462 ? -0.937 15.687 -9.049 1.00 66.44 462 ASP A N 1
ATOM 3673 C CA . ASP A 1 462 ? -0.096 16.825 -9.433 1.00 66.44 462 ASP A CA 1
ATOM 3674 C C . ASP A 1 462 ? 0.088 17.865 -8.313 1.00 66.44 462 ASP A C 1
ATOM 3676 O O . ASP A 1 462 ? 0.949 18.740 -8.427 1.00 66.44 462 ASP A O 1
ATOM 3680 N N . GLU A 1 463 ? -0.671 17.769 -7.216 1.00 75.69 463 GLU A N 1
ATOM 3681 C CA . GLU A 1 463 ? -0.518 18.655 -6.060 1.00 75.69 463 GLU A CA 1
ATOM 3682 C C . GLU A 1 463 ? 0.741 18.317 -5.230 1.00 75.69 463 GLU A C 1
ATOM 3684 O O . GLU A 1 463 ? 1.071 17.159 -4.960 1.00 75.69 463 GLU A O 1
ATOM 3689 N N . ASP A 1 464 ? 1.452 19.352 -4.765 1.00 74.00 464 ASP A N 1
ATOM 3690 C CA . ASP A 1 464 ? 2.664 19.192 -3.954 1.00 74.00 464 ASP A CA 1
ATOM 3691 C C . ASP A 1 464 ? 2.331 18.641 -2.555 1.00 74.00 464 ASP A C 1
ATOM 3693 O O . ASP A 1 464 ? 1.665 19.289 -1.736 1.00 74.00 464 ASP A O 1
ATOM 3697 N N . LYS A 1 465 ? 2.883 17.460 -2.243 1.00 77.50 465 LYS A N 1
ATOM 3698 C CA . LYS A 1 465 ? 2.754 16.779 -0.943 1.00 77.50 465 LYS A CA 1
ATOM 3699 C C . LYS A 1 465 ? 3.104 17.681 0.248 1.00 77.50 465 LYS A C 1
ATOM 3701 O O . LYS A 1 465 ? 2.497 17.545 1.310 1.00 77.50 465 LYS A O 1
ATOM 3706 N N . ARG A 1 466 ? 4.058 18.610 0.103 1.00 78.12 466 ARG A N 1
ATOM 3707 C CA . ARG A 1 466 ? 4.452 19.565 1.155 1.00 78.12 466 ARG A CA 1
ATOM 3708 C C . ARG A 1 466 ? 3.383 20.626 1.394 1.00 78.12 466 ARG A C 1
ATOM 3710 O O . ARG A 1 466 ? 3.136 20.975 2.547 1.00 78.12 466 ARG A O 1
ATOM 3717 N N . VAL A 1 467 ? 2.743 21.115 0.329 1.00 81.25 467 VAL A N 1
ATOM 3718 C CA . VAL A 1 467 ? 1.651 22.098 0.415 1.00 81.25 467 VAL A CA 1
ATOM 3719 C C . VAL A 1 467 ? 0.443 21.467 1.103 1.00 81.25 467 VAL A C 1
ATOM 3721 O O . VAL A 1 467 ? -0.055 22.025 2.080 1.00 81.25 467 VAL A O 1
ATOM 3724 N N . ILE A 1 468 ? 0.064 20.253 0.693 1.00 81.38 468 ILE A N 1
ATOM 3725 C CA . ILE A 1 468 ? -1.038 19.495 1.303 1.00 81.38 468 ILE A CA 1
ATOM 3726 C C . ILE A 1 468 ? -0.768 19.245 2.791 1.00 81.38 468 ILE A C 1
ATOM 3728 O O . ILE A 1 468 ? -1.625 19.519 3.630 1.00 81.38 468 ILE A O 1
ATOM 3732 N N . ALA A 1 469 ? 0.437 18.778 3.141 1.00 77.31 469 ALA A N 1
ATOM 3733 C CA . ALA A 1 469 ? 0.818 18.556 4.535 1.00 77.31 469 ALA A CA 1
ATOM 3734 C C . ALA A 1 469 ? 0.768 19.854 5.362 1.00 77.31 469 ALA A C 1
ATOM 3736 O O . ALA A 1 469 ? 0.326 19.838 6.512 1.00 77.31 469 ALA A O 1
ATOM 3737 N N . GLY A 1 470 ? 1.181 20.983 4.775 1.00 79.50 470 GLY A N 1
ATOM 3738 C CA . GLY A 1 470 ? 1.075 22.308 5.385 1.00 79.50 470 GLY A CA 1
ATOM 3739 C C . GLY A 1 470 ? -0.374 22.723 5.650 1.00 79.50 470 GLY A C 1
ATOM 3740 O O . GLY A 1 470 ? -0.692 23.151 6.759 1.00 79.50 470 GLY A O 1
ATOM 3741 N N . GLU A 1 471 ? -1.262 22.543 4.671 1.00 83.94 471 GLU A N 1
ATOM 3742 C CA . GLU A 1 471 ? -2.689 22.876 4.768 1.00 83.94 471 GLU A CA 1
ATOM 3743 C C . GLU A 1 471 ? -3.416 21.995 5.797 1.00 83.94 471 GLU A C 1
ATOM 3745 O O . GLU A 1 471 ? -4.108 22.522 6.671 1.00 83.94 471 GLU A O 1
ATOM 3750 N N . VAL A 1 472 ? -3.196 20.673 5.766 1.00 83.69 472 VAL A N 1
ATOM 3751 C CA . VAL A 1 472 ? -3.737 19.724 6.758 1.00 83.69 472 VAL A CA 1
ATOM 3752 C C . VAL A 1 472 ? -3.258 20.092 8.162 1.00 83.69 472 VAL A C 1
ATOM 3754 O O . VAL A 1 472 ? -4.067 20.175 9.085 1.00 83.69 472 VAL A O 1
ATOM 3757 N N . LYS A 1 473 ? -1.961 20.384 8.338 1.00 83.94 473 LYS A N 1
ATOM 3758 C CA . LYS A 1 473 ? -1.395 20.787 9.634 1.00 83.94 473 LYS A CA 1
ATOM 3759 C C . LYS A 1 473 ? -1.994 22.100 10.141 1.00 83.94 473 LYS A C 1
ATOM 3761 O O . LYS A 1 473 ? -2.228 22.225 11.344 1.00 83.94 473 LYS A O 1
ATOM 3766 N N . ALA A 1 474 ? -2.262 23.061 9.254 1.00 82.94 474 ALA A N 1
ATOM 3767 C CA . ALA A 1 474 ? -2.881 24.333 9.622 1.00 82.94 474 ALA A CA 1
ATOM 3768 C C . ALA A 1 474 ? -4.311 24.131 10.150 1.00 82.94 474 ALA A C 1
ATOM 3770 O O . ALA A 1 474 ? -4.642 24.641 11.224 1.00 82.94 474 ALA A O 1
ATOM 3771 N N . VAL A 1 475 ? -5.133 23.360 9.426 1.00 83.12 475 VAL A N 1
ATOM 3772 C CA . VAL A 1 475 ? -6.521 23.058 9.816 1.00 83.12 475 VAL A CA 1
ATOM 3773 C C . VAL A 1 475 ? -6.551 22.204 11.086 1.00 83.12 475 VAL A C 1
ATOM 3775 O O . VAL A 1 475 ? -7.255 22.539 12.036 1.00 83.12 475 VAL A O 1
ATOM 3778 N N . PHE A 1 476 ? -5.722 21.162 11.166 1.00 83.69 476 PHE A N 1
ATOM 3779 C CA . PHE A 1 476 ? -5.606 20.296 12.341 1.00 83.69 476 PHE A CA 1
ATOM 3780 C C . PHE A 1 476 ? -5.172 21.058 13.599 1.00 83.69 476 PHE A C 1
ATOM 3782 O O . PHE A 1 476 ? -5.764 20.893 14.665 1.00 83.69 476 PHE A O 1
ATOM 3789 N N . GLY A 1 477 ? -4.160 21.926 13.481 1.00 80.62 477 GLY A N 1
ATOM 3790 C CA . GLY A 1 477 ? -3.709 22.777 14.581 1.00 80.62 477 GLY A CA 1
ATOM 3791 C C . GLY A 1 477 ? -4.807 23.723 15.063 1.00 80.62 477 GLY A C 1
ATOM 3792 O O . GLY A 1 477 ? -4.955 23.926 16.268 1.00 80.62 477 GLY A O 1
ATOM 3793 N N . LYS A 1 478 ? -5.627 24.246 14.141 1.00 83.12 478 LYS A N 1
ATOM 3794 C CA . LYS A 1 478 ? -6.774 25.073 14.510 1.00 83.12 478 LYS A CA 1
ATOM 3795 C C . LYS A 1 478 ? -7.853 24.266 15.224 1.00 83.12 478 LYS A C 1
ATOM 3797 O O . LYS A 1 478 ? -8.301 24.720 16.269 1.00 83.12 478 LYS A O 1
ATOM 3802 N N . LEU A 1 479 ? -8.212 23.085 14.712 1.00 81.62 479 LEU A N 1
ATOM 3803 C CA . LEU A 1 479 ? -9.192 22.183 15.330 1.00 81.62 479 LEU A CA 1
ATOM 3804 C C . LEU A 1 479 ? -8.775 21.768 16.751 1.00 81.62 479 LEU A C 1
ATOM 3806 O O . LEU A 1 479 ? -9.605 21.758 17.654 1.00 81.62 479 LEU A O 1
ATOM 3810 N N . LYS A 1 480 ? -7.482 21.493 16.981 1.00 76.25 480 LYS A N 1
ATOM 3811 C CA . LYS A 1 480 ? -6.947 21.180 18.320 1.00 76.25 480 LYS A CA 1
ATOM 3812 C C . LYS A 1 480 ? -7.021 22.344 19.310 1.00 76.25 480 LYS A C 1
ATOM 3814 O O . LYS A 1 480 ? -7.067 22.107 20.511 1.00 76.25 480 LYS A O 1
ATOM 3819 N N . GLY A 1 481 ? -6.990 23.582 18.818 1.00 68.69 481 GLY A N 1
ATOM 3820 C CA . GLY A 1 481 ? -7.047 24.794 19.636 1.00 68.69 481 GLY A CA 1
ATOM 3821 C C . GLY A 1 481 ? -8.461 25.322 19.893 1.00 68.69 481 GLY A C 1
ATOM 3822 O O . GLY A 1 481 ? -8.588 26.417 20.441 1.00 68.69 481 GLY A O 1
ATOM 3823 N N . ILE A 1 482 ? -9.510 24.609 19.465 1.00 70.75 482 ILE A N 1
ATOM 3824 C CA . ILE A 1 482 ? -10.900 25.025 19.682 1.00 70.75 482 ILE A CA 1
ATOM 3825 C C . ILE A 1 482 ? -11.260 24.860 21.160 1.00 70.75 482 ILE A C 1
ATOM 3827 O O . ILE A 1 482 ? -10.944 23.851 21.782 1.00 70.75 482 ILE A O 1
ATOM 3831 N N . SER A 1 483 ? -11.959 25.849 21.711 1.00 62.25 483 SER A N 1
ATOM 3832 C CA . SER A 1 483 ? -12.633 25.761 23.003 1.00 62.25 483 SER A CA 1
ATOM 3833 C C . SER A 1 483 ? -14.124 26.049 22.838 1.00 62.25 483 SER A C 1
ATOM 3835 O O . SER A 1 483 ? -14.545 26.774 21.933 1.00 62.25 483 SER A O 1
ATOM 3837 N N . VAL A 1 484 ? -14.941 25.452 23.706 1.00 55.53 484 VAL A N 1
ATOM 3838 C CA . VAL A 1 484 ? -16.400 25.610 23.679 1.00 55.53 484 VAL A CA 1
ATOM 3839 C C . VAL A 1 484 ? -16.758 27.079 23.950 1.00 55.53 484 VAL A C 1
ATOM 3841 O O . VAL A 1 484 ? -16.389 27.619 24.991 1.00 55.53 484 VAL A O 1
ATOM 3844 N N . GLY A 1 485 ? -17.456 27.725 23.008 1.00 50.56 485 GLY A N 1
ATOM 3845 C CA . GLY A 1 485 ? -17.873 29.134 23.095 1.00 50.56 485 GLY A CA 1
ATOM 3846 C C . GLY A 1 485 ? -16.856 30.170 22.590 1.00 50.56 485 GLY A C 1
ATOM 3847 O O . GLY A 1 485 ? -17.086 31.368 22.753 1.00 50.56 485 GLY A O 1
ATOM 3848 N N . ALA A 1 486 ? -15.736 29.749 21.989 1.00 54.84 486 ALA A N 1
ATOM 3849 C CA . ALA A 1 486 ? -14.767 30.659 21.377 1.00 54.84 486 ALA A CA 1
ATOM 3850 C C . ALA A 1 486 ? -15.008 30.827 19.869 1.00 54.84 486 ALA A C 1
ATOM 3852 O O . ALA A 1 486 ? -15.089 29.854 19.123 1.00 54.84 486 ALA A O 1
ATOM 3853 N N . ASN A 1 487 ? -15.046 32.080 19.408 1.00 55.84 487 ASN A N 1
ATOM 3854 C CA . ASN A 1 487 ? -15.218 32.392 17.993 1.00 55.84 487 ASN A CA 1
ATOM 3855 C C . ASN A 1 487 ? -13.942 32.035 17.202 1.00 55.84 487 ASN A C 1
ATOM 3857 O O . ASN A 1 487 ? -12.835 32.484 17.525 1.00 55.84 487 ASN A O 1
ATOM 3861 N N . ILE A 1 488 ? -14.078 31.208 16.166 1.00 63.62 488 ILE A N 1
ATOM 3862 C CA . ILE A 1 488 ? -12.944 30.649 15.421 1.00 63.62 488 ILE A CA 1
ATOM 3863 C C . ILE A 1 488 ? -12.462 31.675 14.395 1.00 63.62 488 ILE A C 1
ATOM 3865 O O . ILE A 1 488 ? -12.917 31.713 13.257 1.00 63.62 488 ILE A O 1
ATOM 3869 N N . ASN A 1 489 ? -11.491 32.504 14.784 1.00 66.75 489 ASN A N 1
ATOM 3870 C CA . ASN A 1 489 ? -10.837 33.401 13.832 1.00 66.75 489 ASN A CA 1
ATOM 3871 C C . ASN A 1 489 ? -9.776 32.635 13.014 1.00 66.75 489 ASN A C 1
ATOM 3873 O O . ASN A 1 489 ? -8.778 32.167 13.578 1.00 66.75 489 ASN A O 1
ATOM 3877 N N . LEU A 1 490 ? -10.018 32.463 11.712 1.00 74.81 490 LEU A N 1
ATOM 3878 C CA . LEU A 1 490 ? -9.083 31.878 10.743 1.00 74.81 490 LEU A CA 1
ATOM 3879 C C . LEU A 1 490 ? -8.304 32.998 10.049 1.00 74.81 490 LEU A C 1
ATOM 3881 O O . LEU A 1 490 ? -8.911 33.959 9.577 1.00 74.81 490 LEU A O 1
ATOM 3885 N N . ASN A 1 491 ? -6.981 32.853 9.934 1.00 78.81 491 ASN A N 1
ATOM 3886 C CA . ASN A 1 491 ? -6.203 33.718 9.041 1.00 78.81 491 ASN A CA 1
ATOM 3887 C C . ASN A 1 491 ? -6.485 33.374 7.560 1.00 78.81 491 ASN A C 1
ATOM 3889 O O . ASN A 1 491 ? -7.044 32.316 7.264 1.00 78.81 491 ASN A O 1
ATOM 3893 N N . ASP A 1 492 ? -6.100 34.248 6.626 1.00 79.50 492 ASP A N 1
ATOM 3894 C CA . ASP A 1 492 ? -6.437 34.090 5.199 1.00 79.50 492 ASP A CA 1
ATOM 3895 C C . ASP A 1 492 ? -5.919 32.769 4.601 1.00 79.50 492 ASP A C 1
ATOM 3897 O O . ASP A 1 492 ? -6.628 32.089 3.853 1.00 79.50 492 ASP A O 1
ATOM 3901 N N . ASN A 1 493 ? -4.721 32.336 5.007 1.00 77.31 493 ASN A N 1
ATOM 3902 C CA . ASN A 1 493 ? -4.130 31.071 4.559 1.00 77.31 493 ASN A CA 1
ATOM 3903 C C . ASN A 1 493 ? -4.897 29.851 5.104 1.00 77.31 493 ASN A C 1
ATOM 3905 O O . ASN A 1 493 ? -5.165 28.905 4.367 1.00 77.31 493 ASN A O 1
ATOM 3909 N N . GLN A 1 494 ? -5.293 29.870 6.380 1.00 78.94 494 GLN A N 1
ATOM 3910 C CA . GLN A 1 494 ? -6.095 28.818 7.013 1.00 78.94 494 GLN A CA 1
ATOM 3911 C C . GLN A 1 494 ? -7.508 28.763 6.441 1.00 78.94 494 GLN A C 1
ATOM 3913 O O . GLN A 1 494 ? -8.044 27.673 6.271 1.00 78.94 494 GLN A O 1
ATOM 3918 N N . ARG A 1 495 ? -8.105 29.916 6.124 1.00 81.69 495 ARG A N 1
ATOM 3919 C CA . ARG A 1 495 ? -9.419 29.993 5.481 1.00 81.69 495 ARG A CA 1
ATOM 3920 C C . ARG A 1 495 ? -9.380 29.355 4.096 1.00 81.69 495 ARG A C 1
ATOM 3922 O O . ARG A 1 495 ? -10.218 28.513 3.793 1.00 81.69 495 ARG A O 1
ATOM 3929 N N . THR A 1 496 ? -8.367 29.694 3.302 1.00 84.06 496 THR A N 1
ATOM 3930 C CA . THR A 1 496 ? -8.159 29.102 1.972 1.00 84.06 496 THR A CA 1
ATOM 3931 C C . THR A 1 496 ? -7.955 27.587 2.064 1.00 84.06 496 THR A C 1
ATOM 3933 O O . THR A 1 496 ? -8.542 26.837 1.289 1.00 84.06 496 THR A O 1
ATOM 3936 N N . ALA A 1 497 ? -7.180 27.115 3.048 1.00 83.75 497 ALA A N 1
ATOM 3937 C CA . ALA A 1 497 ? -6.993 25.687 3.295 1.00 83.75 497 ALA A CA 1
ATOM 3938 C C . ALA A 1 497 ? -8.298 24.989 3.721 1.00 83.75 497 ALA A C 1
ATOM 3940 O O . ALA A 1 497 ? -8.614 23.924 3.202 1.00 83.75 497 ALA A O 1
ATOM 3941 N N . ALA A 1 498 ? -9.071 25.591 4.630 1.00 84.56 498 ALA A N 1
ATOM 3942 C CA . ALA A 1 498 ? -10.320 25.039 5.153 1.00 84.56 498 ALA A CA 1
ATOM 3943 C C . ALA A 1 498 ? -11.426 24.934 4.089 1.00 84.56 498 ALA A C 1
ATOM 3945 O O . ALA A 1 498 ? -12.195 23.979 4.108 1.00 84.56 498 ALA A O 1
ATOM 3946 N N . GLN A 1 499 ? -11.475 25.864 3.129 1.00 87.19 499 GLN A N 1
ATOM 3947 C CA . GLN A 1 499 ? -12.434 25.835 2.014 1.00 87.19 499 GLN A CA 1
ATOM 3948 C C . GLN A 1 499 ? -12.246 24.638 1.069 1.00 87.19 499 GLN A C 1
ATOM 3950 O O . GLN A 1 499 ? -13.174 24.288 0.345 1.00 87.19 499 GLN A O 1
ATOM 3955 N N . LYS A 1 500 ? -11.072 23.993 1.084 1.00 87.88 500 LYS A N 1
ATOM 3956 C CA . LYS A 1 500 ? -10.797 22.776 0.304 1.00 87.88 500 LYS A CA 1
ATOM 3957 C C . LYS A 1 500 ? -11.304 21.494 0.974 1.00 87.88 500 LYS A C 1
ATOM 3959 O O . LYS A 1 500 ? -11.262 20.439 0.348 1.00 87.88 500 LYS A O 1
ATOM 3964 N N . PHE A 1 501 ? -11.736 21.561 2.234 1.00 90.25 501 PHE A N 1
ATOM 3965 C CA . PHE A 1 501 ? -12.295 20.414 2.943 1.00 90.25 501 PHE A CA 1
ATOM 3966 C C . PHE A 1 501 ? -13.818 20.415 2.836 1.00 90.25 501 PHE A C 1
ATOM 3968 O O . PHE A 1 501 ? -14.492 21.387 3.181 1.00 90.25 501 PHE A O 1
ATOM 3975 N N . SER A 1 502 ? -14.355 19.278 2.414 1.00 92.94 502 SER A N 1
ATOM 3976 C CA . SER A 1 502 ? -15.765 18.941 2.591 1.00 92.94 502 SER A CA 1
ATOM 3977 C C . SER A 1 502 ? -15.995 18.411 4.006 1.00 92.94 502 SER A C 1
ATOM 3979 O O . SER A 1 502 ? -15.072 17.878 4.619 1.00 92.94 502 SER A O 1
ATOM 3981 N N . CYS A 1 503 ? -17.203 18.566 4.545 1.00 93.75 503 CYS A N 1
ATOM 3982 C CA . CYS A 1 503 ? -17.578 18.005 5.841 1.00 93.75 503 CYS A CA 1
ATOM 3983 C C . CYS A 1 503 ? -18.709 16.987 5.679 1.00 93.75 503 CYS A C 1
ATOM 3985 O O . CYS A 1 503 ? -19.692 17.255 4.992 1.00 93.75 503 CYS A O 1
ATOM 3987 N N . THR A 1 504 ? -18.578 15.847 6.351 1.00 95.00 504 THR A N 1
ATOM 3988 C CA . THR A 1 504 ? -19.657 14.883 6.565 1.00 95.00 504 THR A CA 1
ATOM 3989 C C . THR A 1 504 ? -19.902 14.752 8.064 1.00 95.00 504 THR A C 1
ATOM 3991 O O . THR A 1 504 ? -18.968 14.553 8.841 1.00 95.00 504 THR A O 1
ATOM 3994 N N . PHE A 1 505 ? -21.160 14.886 8.481 1.00 95.06 505 PHE A N 1
ATOM 3995 C CA . PHE A 1 505 ? -21.554 14.843 9.887 1.00 95.06 505 PHE A CA 1
ATOM 3996 C C . PHE A 1 505 ? -22.239 13.529 10.247 1.00 95.06 505 PHE A C 1
ATOM 3998 O O . PHE A 1 505 ? -23.222 13.140 9.612 1.00 95.06 505 PHE A O 1
ATOM 4005 N N . TYR A 1 506 ? -21.767 12.913 11.326 1.00 95.19 506 TYR A N 1
ATOM 4006 C CA . TYR A 1 506 ? -22.417 11.793 11.994 1.00 95.19 506 TYR A CA 1
ATOM 4007 C C . TYR A 1 506 ? -22.621 12.172 13.449 1.00 95.19 506 TYR A C 1
ATOM 4009 O O . TYR A 1 506 ? -21.650 12.406 14.154 1.00 95.19 506 TYR A O 1
ATOM 4017 N N . GLY A 1 507 ? -23.853 12.229 13.933 1.00 92.81 507 GLY A N 1
ATOM 4018 C CA . GLY A 1 507 ? -24.082 12.593 15.323 1.00 92.81 507 GLY A CA 1
ATOM 4019 C C . GLY A 1 507 ? -25.422 12.123 15.838 1.00 92.81 507 GLY A C 1
ATOM 4020 O O . GLY A 1 507 ? -26.317 11.779 15.066 1.00 92.81 507 GLY A O 1
ATOM 4021 N N . ASP A 1 508 ? -25.544 12.149 17.156 1.00 91.88 508 ASP A N 1
ATOM 4022 C CA . ASP A 1 508 ? -26.759 11.772 17.881 1.00 91.88 508 ASP A CA 1
ATOM 4023 C C . ASP A 1 508 ? -27.741 12.945 18.040 1.00 91.88 508 ASP A C 1
ATOM 4025 O O . ASP A 1 508 ? -28.728 12.868 18.768 1.00 91.88 508 ASP A O 1
ATOM 4029 N N . PHE A 1 509 ? -27.471 14.049 17.344 1.00 89.19 509 PHE A N 1
ATOM 4030 C CA . PHE A 1 509 ? -28.222 15.293 17.415 1.00 89.19 509 PHE A CA 1
ATOM 4031 C C . PHE A 1 509 ? -29.200 15.405 16.253 1.00 89.19 509 PHE A C 1
ATOM 4033 O O . PHE A 1 509 ? -28.857 15.147 15.097 1.00 89.19 509 PHE A O 1
ATOM 4040 N N . GLN A 1 510 ? -30.410 15.877 16.542 1.00 84.75 510 GLN A N 1
ATOM 4041 C 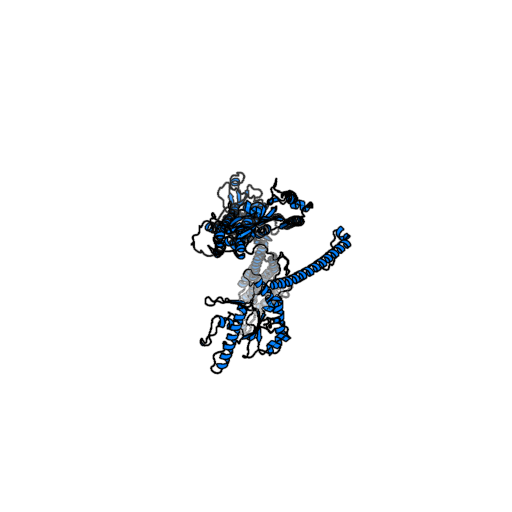CA . GLN A 1 510 ? -31.381 16.193 15.505 1.00 84.75 510 GLN A CA 1
ATOM 4042 C C . GLN A 1 510 ? -31.108 17.594 14.946 1.00 84.75 510 GLN A C 1
ATOM 4044 O O . GLN A 1 510 ? -31.507 18.603 15.525 1.00 84.75 510 GLN A O 1
ATOM 4049 N N . LEU A 1 511 ? -30.409 17.648 13.813 1.00 86.94 511 LEU A N 1
ATOM 4050 C CA . LEU A 1 511 ? -30.105 18.894 13.112 1.00 86.94 511 LEU A CA 1
ATOM 4051 C C . LEU A 1 511 ? -31.164 19.208 12.043 1.00 86.94 511 LEU A C 1
ATOM 4053 O O . LEU A 1 511 ? -31.655 18.291 11.382 1.00 86.94 511 LEU A O 1
ATOM 4057 N N . PRO A 1 512 ? -31.488 20.493 11.806 1.00 83.38 512 PRO A N 1
ATOM 4058 C CA . PRO A 1 512 ? -32.348 20.885 10.690 1.00 83.38 512 PRO A CA 1
ATOM 4059 C C . PRO A 1 512 ? -31.668 20.650 9.333 1.00 83.38 512 PRO A C 1
ATOM 4061 O O . PRO A 1 512 ? -32.334 20.290 8.365 1.00 83.38 512 PRO A O 1
ATOM 4064 N N . CYS A 1 513 ? -30.349 20.851 9.257 1.00 85.81 513 CYS A N 1
ATOM 4065 C CA . CYS A 1 513 ? -29.513 20.603 8.084 1.00 85.81 513 CYS A CA 1
ATOM 4066 C C . CYS A 1 513 ? -28.131 20.118 8.540 1.00 85.81 513 CYS A C 1
ATOM 4068 O O . CYS A 1 513 ? -27.563 20.680 9.477 1.00 85.81 513 CYS A O 1
ATOM 4070 N N . ASN A 1 514 ? -27.581 19.107 7.864 1.00 90.69 514 ASN A N 1
ATOM 4071 C CA . ASN A 1 514 ? -26.231 18.620 8.149 1.00 90.69 514 ASN A CA 1
ATOM 4072 C C . ASN A 1 514 ? -25.177 19.574 7.560 1.00 90.69 514 ASN A C 1
ATOM 4074 O O . ASN A 1 514 ? -25.373 20.065 6.445 1.00 90.69 514 ASN A O 1
ATOM 4078 N N . PRO A 1 515 ? -24.058 19.826 8.263 1.00 92.31 515 PRO A N 1
ATOM 4079 C CA . PRO A 1 515 ? -22.994 20.676 7.749 1.00 92.31 515 PRO A CA 1
ATOM 4080 C C . PRO A 1 515 ? -22.245 19.981 6.606 1.00 92.31 515 PRO A C 1
ATOM 4082 O O . PRO A 1 515 ? -21.891 18.809 6.717 1.00 92.31 515 PRO A O 1
ATOM 4085 N N . THR A 1 516 ? -21.977 20.722 5.528 1.00 92.50 516 THR A N 1
ATOM 4086 C CA . THR A 1 516 ? -21.225 20.232 4.354 1.00 92.50 516 THR A CA 1
ATOM 4087 C C . THR A 1 516 ? -19.879 20.928 4.157 1.00 92.50 516 THR A C 1
ATOM 4089 O O . THR A 1 516 ? -19.057 20.480 3.361 1.00 92.50 516 THR A O 1
ATOM 4092 N N . SER A 1 517 ? -19.639 22.028 4.874 1.00 89.94 517 SER A N 1
ATOM 4093 C CA . SER A 1 517 ? -18.417 22.832 4.800 1.00 89.94 517 SER A CA 1
ATOM 4094 C C . SER A 1 517 ? -17.763 22.971 6.174 1.00 89.94 517 SER A C 1
ATOM 4096 O O . SER A 1 517 ? -18.397 22.737 7.206 1.00 89.94 517 SER A O 1
ATOM 4098 N N . PHE A 1 518 ? -16.498 23.395 6.199 1.00 88.06 518 PHE A N 1
ATOM 4099 C CA . PHE A 1 518 ? -15.803 23.697 7.450 1.00 88.06 518 PHE A CA 1
ATOM 4100 C C . PHE A 1 518 ? -16.526 24.773 8.277 1.00 88.06 518 PHE A C 1
ATOM 4102 O O . PHE A 1 518 ? -16.692 24.621 9.483 1.00 88.06 518 PHE A O 1
ATOM 4109 N N . GLU A 1 519 ? -16.999 25.845 7.640 1.00 85.50 519 GLU A N 1
ATOM 4110 C CA . GLU A 1 519 ? -17.672 26.949 8.336 1.00 85.50 519 GLU A CA 1
ATOM 4111 C C . GLU A 1 519 ? -19.019 26.518 8.931 1.00 85.50 519 GLU A C 1
ATOM 4113 O O . GLU A 1 519 ? -19.336 26.882 10.065 1.00 85.50 519 GLU A O 1
ATOM 4118 N N . ASP A 1 520 ? -19.792 25.705 8.207 1.00 89.62 520 ASP A N 1
ATOM 4119 C CA . ASP A 1 520 ? -21.067 25.180 8.709 1.00 89.62 520 ASP A CA 1
ATOM 4120 C C . ASP A 1 520 ? -20.849 24.206 9.865 1.00 89.62 520 ASP A C 1
ATOM 4122 O O . ASP A 1 520 ? -21.571 24.258 10.860 1.00 89.62 520 ASP A O 1
ATOM 4126 N N . ALA A 1 521 ? -19.814 23.366 9.775 1.00 90.69 521 ALA A N 1
ATOM 4127 C CA . ALA A 1 521 ? -19.445 22.444 10.840 1.00 90.69 521 ALA A CA 1
ATOM 4128 C C . ALA A 1 521 ? -19.111 23.182 12.140 1.00 90.69 521 ALA A C 1
ATOM 4130 O O . ALA A 1 521 ? -19.539 22.759 13.210 1.00 90.69 521 ALA A O 1
ATOM 4131 N N . MET A 1 522 ? -18.396 24.307 12.056 1.00 86.62 522 MET A N 1
ATOM 4132 C CA . MET A 1 522 ? -18.045 25.101 13.236 1.00 86.62 522 MET A CA 1
ATOM 4133 C C . MET A 1 522 ? -19.257 25.797 13.869 1.00 86.62 522 MET A C 1
ATOM 4135 O O . MET A 1 522 ? -19.334 25.857 15.094 1.00 86.62 522 MET A O 1
ATOM 4139 N N . LYS A 1 523 ? -20.230 26.258 13.069 1.00 85.75 523 LYS A N 1
ATOM 4140 C CA . LYS A 1 523 ? -21.503 26.790 13.595 1.00 85.75 523 LYS A CA 1
ATOM 4141 C C . LYS A 1 523 ? -22.286 25.709 14.337 1.00 85.75 523 LYS A C 1
ATOM 4143 O O . LYS A 1 523 ? -22.712 25.920 15.466 1.00 85.75 523 LYS A O 1
ATOM 4148 N N . VAL A 1 524 ? -22.422 24.530 13.723 1.00 89.38 524 VAL A N 1
ATOM 4149 C CA . VAL A 1 524 ? -23.095 23.384 14.352 1.00 89.38 524 VAL A CA 1
ATOM 4150 C C . VAL A 1 524 ? -22.380 22.985 15.642 1.00 89.38 524 VAL A C 1
ATOM 4152 O O . VAL A 1 524 ? -23.042 22.764 16.650 1.00 89.38 524 VAL A O 1
ATOM 4155 N N . PHE A 1 525 ? -21.044 22.949 15.639 1.00 87.19 525 PHE A N 1
ATOM 4156 C CA . PHE A 1 525 ? -20.234 22.633 16.816 1.00 87.19 525 PHE A CA 1
ATOM 4157 C C . PHE A 1 525 ? -20.490 23.590 17.992 1.00 87.19 525 PHE A C 1
ATOM 4159 O O . PHE A 1 525 ? -20.582 23.140 19.134 1.00 87.19 525 PHE A O 1
ATOM 4166 N N . GLU A 1 526 ? -20.647 24.892 17.730 1.00 84.00 526 GLU A N 1
ATOM 4167 C CA . GLU A 1 526 ? -20.981 25.890 18.757 1.00 84.00 526 GLU A CA 1
ATOM 4168 C C . GLU A 1 526 ? -22.372 25.657 19.375 1.00 84.00 526 GLU A C 1
ATOM 4170 O O . GLU A 1 526 ? -22.579 25.898 20.569 1.00 84.00 526 GLU A O 1
ATOM 4175 N N . ASP A 1 527 ? -23.315 25.142 18.587 1.00 86.19 527 ASP A N 1
ATOM 4176 C CA . ASP A 1 527 ? -24.688 24.892 19.022 1.00 86.19 527 ASP A CA 1
ATOM 4177 C C . ASP A 1 527 ? -24.905 23.504 19.656 1.00 86.19 527 ASP A C 1
ATOM 4179 O O . ASP A 1 527 ? -25.888 23.333 20.381 1.00 86.19 527 ASP A O 1
ATOM 4183 N N . LEU A 1 528 ? -23.986 22.539 19.489 1.00 87.25 528 LEU A N 1
ATOM 4184 C CA . LEU A 1 528 ? -24.108 21.174 20.043 1.00 87.25 528 LEU A CA 1
ATOM 4185 C C . LEU A 1 528 ? -24.494 21.125 21.534 1.00 87.25 528 LEU A C 1
ATOM 4187 O O . LEU A 1 528 ? -25.427 20.392 21.870 1.00 87.25 528 LEU A O 1
ATOM 4191 N N . PRO A 1 529 ? -23.877 21.908 22.446 1.00 83.19 529 PRO A N 1
ATOM 4192 C CA . PRO A 1 529 ? -24.258 21.869 23.857 1.00 83.19 529 PRO A CA 1
ATOM 4193 C C . PRO A 1 529 ? -25.706 22.317 24.112 1.00 83.19 529 PRO A C 1
ATOM 4195 O O . PRO A 1 529 ? -26.330 21.848 25.062 1.00 83.19 529 PRO A O 1
ATOM 4198 N N . LYS A 1 530 ? -26.249 23.213 23.274 1.00 83.06 530 LYS A N 1
ATOM 4199 C CA . LYS A 1 530 ? -27.628 23.724 23.384 1.00 83.06 530 LYS A CA 1
ATOM 4200 C C . LYS A 1 530 ? -28.643 22.704 22.861 1.00 83.06 530 LYS A C 1
ATOM 4202 O O . LYS A 1 530 ? -29.763 22.637 23.359 1.00 83.06 530 LYS A O 1
ATOM 4207 N N . LEU A 1 531 ? -28.241 21.891 21.883 1.00 85.00 531 LEU A N 1
ATOM 4208 C CA . LEU A 1 531 ? -29.093 20.903 21.217 1.00 85.00 531 LEU A CA 1
ATOM 4209 C C . LEU A 1 531 ? -29.452 19.689 22.091 1.00 85.00 531 LEU A C 1
ATOM 4211 O O . LEU A 1 531 ? -30.328 18.921 21.711 1.00 85.00 531 LEU A O 1
ATOM 4215 N N . LEU A 1 532 ? -28.838 19.525 23.268 1.00 81.38 532 LEU A N 1
ATOM 4216 C CA . LEU A 1 532 ? -29.226 18.489 24.238 1.00 81.38 532 LEU A CA 1
ATOM 4217 C C . LEU A 1 532 ? -30.514 18.831 25.016 1.00 81.38 532 LEU A C 1
ATOM 4219 O O . LEU A 1 532 ? -31.076 17.953 25.672 1.00 81.38 532 LEU A O 1
ATOM 4223 N N . GLY A 1 533 ? -30.996 20.077 24.927 1.00 75.94 533 GLY A N 1
ATOM 4224 C CA . GLY A 1 533 ? -32.138 20.595 25.687 1.00 75.94 533 GLY A CA 1
ATOM 4225 C C . GLY A 1 533 ? -31.745 21.113 27.077 1.00 75.94 533 GLY A C 1
ATOM 4226 O O . GLY A 1 533 ? -30.731 20.699 27.641 1.00 75.94 533 GLY A O 1
ATOM 4227 N N . GLU A 1 534 ? -32.553 22.010 27.657 1.00 69.19 534 GLU A N 1
ATOM 4228 C CA . GLU A 1 534 ? -32.260 22.669 28.949 1.00 69.19 534 GLU A CA 1
ATOM 4229 C C . GLU A 1 534 ? -32.072 21.662 30.099 1.00 69.19 534 GLU A C 1
ATOM 4231 O O . GLU A 1 534 ? -31.190 21.831 30.940 1.00 69.19 534 GLU A O 1
ATOM 4236 N N . ASN A 1 535 ? -32.839 20.565 30.075 1.00 64.44 535 ASN A N 1
ATOM 4237 C CA . ASN A 1 535 ? -32.746 19.455 31.029 1.00 64.44 535 ASN A CA 1
ATOM 4238 C C . ASN A 1 535 ? -31.961 18.246 30.494 1.00 64.44 535 ASN A C 1
ATOM 4240 O O . ASN A 1 535 ? -31.982 17.182 31.114 1.00 64.44 535 ASN A O 1
ATOM 4244 N N . LYS A 1 536 ? -31.277 18.382 29.348 1.00 73.06 536 LYS A N 1
ATOM 4245 C CA . LYS A 1 536 ? -30.532 17.294 28.687 1.00 73.06 536 LYS A CA 1
ATOM 4246 C C . LYS A 1 536 ? -31.407 16.084 28.324 1.00 73.06 536 LYS A C 1
ATOM 4248 O O . LYS A 1 536 ? -30.960 14.939 28.348 1.00 73.06 536 LYS A O 1
ATOM 4253 N N . GLU A 1 537 ? -32.672 16.348 28.020 1.00 74.31 537 GLU A N 1
ATOM 4254 C CA . GLU A 1 537 ? -33.723 15.354 27.774 1.00 74.31 537 GLU A CA 1
ATOM 4255 C C . GLU A 1 537 ? -33.567 14.596 26.450 1.00 74.31 537 GLU A C 1
ATOM 4257 O O . GLU A 1 537 ? -34.105 13.501 26.308 1.00 74.31 537 GLU A O 1
ATOM 4262 N N . LEU A 1 538 ? -32.789 15.147 25.515 1.00 82.56 538 LEU A N 1
ATOM 4263 C CA . LEU A 1 538 ? -32.487 14.528 24.223 1.00 82.56 538 LEU A CA 1
ATOM 4264 C C . LEU A 1 538 ? -31.233 13.638 24.260 1.00 82.56 538 LEU A C 1
ATOM 4266 O O . LEU A 1 538 ? -30.811 13.133 23.225 1.00 82.56 538 LEU A O 1
ATOM 4270 N N . ALA A 1 539 ? -30.628 13.440 25.436 1.00 86.44 539 ALA A N 1
ATOM 4271 C CA . ALA A 1 539 ? -29.478 12.557 25.588 1.00 86.44 539 ALA A CA 1
ATOM 4272 C C . ALA A 1 539 ? -29.866 11.087 25.359 1.00 86.44 539 ALA A C 1
ATOM 4274 O O . ALA A 1 539 ? -30.860 10.595 25.900 1.00 86.44 539 ALA A O 1
ATOM 4275 N N . ILE A 1 540 ? -29.038 10.369 24.607 1.00 91.81 540 ILE A N 1
ATOM 4276 C CA . ILE A 1 540 ? -29.214 8.952 24.291 1.00 91.81 540 ILE A CA 1
ATOM 4277 C C . ILE A 1 540 ? -28.240 8.083 25.104 1.00 91.81 540 ILE A C 1
ATOM 4279 O O . ILE A 1 540 ? -27.272 8.604 25.658 1.00 91.81 540 ILE A O 1
ATOM 4283 N N . PRO A 1 541 ? -28.457 6.761 25.205 1.00 92.50 541 PRO A N 1
ATOM 4284 C CA . PRO A 1 541 ? -27.478 5.854 25.800 1.00 92.50 541 PRO A CA 1
ATOM 4285 C C . PRO A 1 541 ? -26.143 5.890 25.040 1.00 92.50 541 PRO A C 1
ATOM 4287 O O . PRO A 1 541 ? -26.127 5.674 23.830 1.00 92.50 541 PRO A O 1
ATOM 4290 N N . LEU A 1 542 ? -25.035 6.109 25.752 1.00 91.56 542 LEU A N 1
ATOM 4291 C CA . LEU A 1 542 ? -23.666 6.017 25.227 1.00 91.56 542 LEU A CA 1
ATOM 4292 C C . LEU A 1 542 ? -22.969 4.731 25.680 1.00 91.56 542 LEU A C 1
ATOM 4294 O O . LEU A 1 542 ? -22.389 4.021 24.860 1.00 91.56 542 LEU A O 1
ATOM 4298 N N . ARG A 1 543 ? -23.058 4.396 26.974 1.00 91.56 543 ARG A N 1
ATOM 4299 C CA . ARG A 1 543 ? -22.505 3.156 27.549 1.00 91.56 543 ARG A CA 1
ATOM 4300 C C . ARG A 1 543 ? -23.523 2.454 28.427 1.00 91.56 543 ARG A C 1
ATOM 4302 O O . ARG A 1 543 ? -24.383 3.103 29.024 1.00 91.56 543 ARG A O 1
ATOM 4309 N N . VAL A 1 544 ? -23.420 1.133 28.501 1.00 92.12 544 VAL A N 1
ATOM 4310 C CA . VAL A 1 544 ? -24.324 0.290 29.282 1.00 92.12 544 VAL A CA 1
ATOM 4311 C C . VAL A 1 544 ? -23.562 -0.770 30.060 1.00 92.12 544 VAL A C 1
ATOM 4313 O O . VAL A 1 544 ? -22.543 -1.279 29.599 1.00 92.12 544 VAL A O 1
ATOM 4316 N N . TRP A 1 545 ? -24.097 -1.118 31.227 1.00 90.19 545 TRP A N 1
ATOM 4317 C CA . TRP A 1 545 ? -23.590 -2.184 32.080 1.00 90.19 545 TRP A CA 1
ATOM 4318 C C . TRP A 1 545 ? -24.578 -3.338 32.062 1.00 90.19 545 TRP A C 1
ATOM 4320 O O . TRP A 1 545 ? -25.780 -3.165 32.296 1.00 90.19 545 TRP A O 1
ATOM 4330 N N . LEU A 1 546 ? -24.051 -4.514 31.755 1.00 88.12 546 LEU A N 1
ATOM 4331 C CA . LEU A 1 546 ? -24.784 -5.747 31.556 1.00 88.12 546 LEU A CA 1
ATOM 4332 C C . LEU A 1 546 ? -24.473 -6.692 32.711 1.00 88.12 546 LEU A C 1
ATOM 4334 O O . LEU A 1 546 ? -23.326 -7.090 32.908 1.00 88.12 546 LEU A O 1
ATOM 4338 N N . TYR A 1 547 ? -25.496 -7.067 33.469 1.00 86.06 547 TYR A N 1
ATOM 4339 C CA . TYR A 1 547 ? -25.369 -8.004 34.576 1.00 86.06 547 TYR A CA 1
ATOM 4340 C C . TYR A 1 547 ? -25.773 -9.422 34.142 1.00 86.06 547 TYR A C 1
ATOM 4342 O O . TYR A 1 547 ? -26.831 -9.569 33.519 1.00 86.06 547 TYR A O 1
ATOM 4350 N N . PRO A 1 548 ? -24.984 -10.465 34.452 1.00 83.44 548 PRO A N 1
ATOM 4351 C CA . PRO A 1 548 ? -25.272 -11.828 34.023 1.00 83.44 548 PRO A CA 1
ATOM 4352 C C . PRO A 1 548 ? -26.556 -12.370 34.655 1.00 83.44 548 PRO A C 1
ATOM 4354 O O . PRO A 1 548 ? -26.769 -12.285 35.867 1.00 83.44 548 PRO A O 1
ATOM 4357 N N . LEU A 1 549 ? -27.420 -12.963 33.832 1.00 81.50 549 LEU A N 1
ATOM 4358 C CA . LEU A 1 549 ? -28.676 -13.556 34.296 1.00 81.50 549 LEU A CA 1
ATOM 4359 C C . LEU A 1 549 ? -28.456 -14.850 35.086 1.00 81.50 549 LEU A C 1
ATOM 4361 O O . LEU A 1 549 ? -29.274 -15.173 35.941 1.00 81.50 549 LEU A O 1
ATOM 4365 N N . ASP A 1 550 ? -27.362 -15.574 34.847 1.00 76.06 550 ASP A N 1
ATOM 4366 C CA . ASP A 1 550 ? -27.026 -16.816 35.558 1.00 76.06 550 ASP A CA 1
ATOM 4367 C C . ASP A 1 550 ? -26.662 -16.586 37.038 1.00 76.06 550 ASP A C 1
ATOM 4369 O O . ASP A 1 550 ? -26.748 -17.502 37.856 1.00 76.06 550 ASP A O 1
ATOM 4373 N N . LYS A 1 551 ? -26.298 -15.349 37.398 1.00 75.38 551 LYS A N 1
ATOM 4374 C CA . LYS A 1 551 ? -26.122 -14.907 38.789 1.00 75.38 551 LYS A CA 1
ATOM 4375 C C . LYS A 1 551 ? -27.451 -14.589 39.476 1.00 75.38 551 LYS A C 1
ATOM 4377 O O . LYS A 1 551 ? -27.536 -14.683 40.696 1.00 75.38 551 LYS A O 1
ATOM 4382 N N . LEU A 1 552 ? -28.479 -14.219 38.708 1.00 71.94 552 LEU A N 1
ATOM 4383 C CA . LEU A 1 552 ? -29.828 -13.942 39.216 1.00 71.94 552 LEU A CA 1
ATOM 4384 C C . LEU A 1 552 ? -30.701 -15.205 39.253 1.00 71.94 552 LEU A C 1
ATOM 4386 O O . LEU A 1 552 ? -31.564 -15.332 40.119 1.00 71.94 552 LEU A O 1
ATOM 4390 N N . PHE A 1 553 ? -30.473 -16.144 38.332 1.00 69.06 553 PHE A N 1
ATOM 4391 C CA . PHE A 1 553 ? -31.304 -17.326 38.133 1.00 69.06 553 PHE A CA 1
ATOM 4392 C C . PHE A 1 553 ? -30.455 -18.571 37.860 1.00 69.06 553 PHE A C 1
ATOM 4394 O O . PHE A 1 553 ? -29.587 -18.577 36.994 1.00 69.06 553 PHE A O 1
ATOM 4401 N N . SER A 1 554 ? -30.779 -19.686 38.516 1.00 60.12 554 SER A N 1
ATOM 4402 C CA . SER A 1 554 ? -30.023 -20.943 38.396 1.00 60.12 554 SER A CA 1
ATOM 4403 C C . SER A 1 554 ? -30.213 -21.706 37.073 1.00 60.12 554 SER A C 1
ATOM 4405 O O . SER A 1 554 ? -29.493 -22.672 36.830 1.00 60.12 554 SER A O 1
ATOM 4407 N N . ARG A 1 555 ? -31.175 -21.316 36.219 1.00 60.12 555 ARG A N 1
ATOM 4408 C CA . ARG A 1 555 ? -31.562 -22.045 34.988 1.00 60.12 555 ARG A CA 1
ATOM 4409 C C . ARG A 1 555 ? -31.242 -21.321 33.667 1.00 60.12 555 ARG A C 1
ATOM 4411 O O . ARG A 1 555 ? -31.732 -21.760 32.631 1.00 60.12 555 ARG A O 1
ATOM 4418 N N . VAL A 1 556 ? -30.464 -20.237 33.676 1.00 60.97 556 VAL A N 1
ATOM 4419 C CA . VAL A 1 556 ? -30.204 -19.420 32.469 1.00 60.97 556 VAL A CA 1
ATOM 4420 C C . VAL A 1 556 ? -28.908 -19.833 31.763 1.00 60.97 556 VAL A C 1
ATOM 4422 O O . VAL A 1 556 ? -27.944 -20.261 32.401 1.00 60.97 556 VAL A O 1
ATOM 4425 N N . VAL A 1 557 ? -28.895 -19.723 30.430 1.00 62.09 557 VAL A N 1
ATOM 4426 C CA . VAL A 1 557 ? -27.734 -20.036 29.585 1.00 62.09 557 VAL A CA 1
ATOM 4427 C C . VAL A 1 557 ? -26.607 -19.025 29.815 1.00 62.09 557 VAL A C 1
ATOM 4429 O O . VAL A 1 557 ? -26.811 -17.813 29.783 1.00 62.09 557 VAL A O 1
ATOM 4432 N N . LYS A 1 558 ? -25.394 -19.536 30.051 1.00 64.12 558 LYS A N 1
ATOM 4433 C CA . LYS A 1 558 ? -24.213 -18.731 30.387 1.00 64.12 558 LYS A CA 1
ATOM 4434 C C . LYS A 1 558 ? -23.530 -18.179 29.135 1.00 64.12 558 LYS A C 1
ATOM 4436 O O . LYS A 1 558 ? -23.387 -18.891 28.143 1.00 64.12 558 LYS A O 1
ATOM 4441 N N . PHE A 1 559 ? -23.035 -16.946 29.213 1.00 63.59 559 PHE A N 1
ATOM 4442 C CA . PHE A 1 559 ? -21.901 -16.505 28.399 1.00 63.59 559 PHE A CA 1
ATOM 4443 C C . PHE A 1 559 ? -20.641 -17.139 28.992 1.00 63.59 559 PHE A C 1
ATOM 4445 O O . PHE A 1 559 ? -20.440 -17.053 30.202 1.00 63.59 559 PHE A O 1
ATOM 4452 N N . GLN A 1 560 ? -19.852 -17.849 28.187 1.00 58.44 560 GLN A N 1
ATOM 4453 C CA . GLN A 1 560 ? -18.846 -18.766 28.737 1.00 58.44 560 GLN A CA 1
ATOM 4454 C C . GLN A 1 560 ? -17.416 -18.485 28.291 1.00 58.44 560 GLN A C 1
ATOM 4456 O O . GLN A 1 560 ? -16.500 -19.027 28.913 1.00 58.44 560 GLN A O 1
ATOM 4461 N N . HIS A 1 561 ? -17.215 -17.707 27.226 1.00 71.81 561 HIS A N 1
ATOM 4462 C CA . HIS A 1 561 ? -15.895 -17.526 26.631 1.00 71.81 561 HIS A CA 1
ATOM 4463 C C . HIS A 1 561 ? -15.701 -16.131 26.041 1.00 71.81 561 HIS A C 1
ATOM 4465 O O . HIS A 1 561 ? -16.516 -15.675 25.236 1.00 71.81 561 HIS A O 1
ATOM 4471 N N . GLU A 1 562 ? -14.603 -15.489 26.429 1.00 71.06 562 GLU A N 1
ATOM 4472 C CA . GLU A 1 562 ? -14.130 -14.227 25.867 1.00 71.06 562 GLU A CA 1
ATOM 4473 C C . GLU A 1 562 ? -12.984 -14.517 24.890 1.00 71.06 562 GLU A C 1
ATOM 4475 O O . GLU A 1 562 ? -12.094 -15.313 25.188 1.00 71.06 562 GLU A O 1
ATOM 4480 N N . ILE A 1 563 ? -13.024 -13.910 23.703 1.00 79.50 563 ILE A N 1
ATOM 4481 C CA . ILE A 1 563 ? -12.044 -14.176 22.642 1.00 79.50 563 ILE A CA 1
ATOM 4482 C C . ILE A 1 563 ? -10.759 -13.400 22.939 1.00 79.50 563 ILE A C 1
ATOM 4484 O O . ILE A 1 563 ? -10.806 -12.231 23.321 1.00 79.50 563 ILE A O 1
ATOM 4488 N N . SER A 1 564 ? -9.605 -14.030 22.710 1.00 79.00 564 SER A N 1
ATOM 4489 C CA . SER A 1 564 ? -8.298 -13.391 22.889 1.00 79.00 564 SER A CA 1
ATOM 4490 C C . SER A 1 564 ? -8.158 -12.080 22.095 1.00 79.00 564 SER A C 1
ATOM 4492 O O . SER A 1 564 ? -8.502 -11.987 20.911 1.00 79.00 564 SER A O 1
ATOM 4494 N N . ILE A 1 565 ? -7.570 -11.066 22.738 1.00 77.44 565 ILE A N 1
ATOM 4495 C CA . ILE A 1 565 ? -7.262 -9.760 22.131 1.00 77.44 565 ILE A CA 1
ATOM 4496 C C . ILE A 1 565 ? -6.300 -9.916 20.941 1.00 77.44 565 ILE A C 1
ATOM 4498 O O . ILE A 1 565 ? -6.449 -9.216 19.937 1.00 77.44 565 ILE A O 1
ATOM 4502 N N . GLY A 1 566 ? -5.352 -10.861 21.019 1.00 80.31 566 GLY A N 1
ATOM 4503 C CA . GLY A 1 566 ? -4.405 -11.136 19.932 1.00 80.31 566 GLY A CA 1
ATOM 4504 C C . GLY A 1 566 ? -5.129 -11.558 18.655 1.00 80.31 566 GLY A C 1
ATOM 4505 O O . GLY A 1 566 ? -5.006 -10.907 17.623 1.00 80.31 566 GLY A O 1
ATOM 4506 N N . LEU A 1 567 ? -6.015 -12.548 18.775 1.00 83.00 567 LEU A N 1
ATOM 4507 C CA . LEU A 1 567 ? -6.818 -13.054 17.660 1.00 83.00 567 LEU A CA 1
ATOM 4508 C C . LEU A 1 567 ? -7.750 -11.982 17.076 1.00 83.00 567 LEU A C 1
ATOM 4510 O O . LEU A 1 567 ? -7.980 -11.929 15.870 1.00 83.00 567 LEU A O 1
ATOM 4514 N N . SER A 1 568 ? -8.261 -11.095 17.933 1.00 84.50 568 SER A N 1
ATOM 4515 C CA . SER A 1 568 ? -9.077 -9.956 17.503 1.00 84.50 568 SER A CA 1
ATOM 4516 C C . SER A 1 568 ? -8.287 -8.987 16.620 1.00 84.50 568 SER A C 1
ATOM 4518 O O . SER A 1 568 ? -8.796 -8.519 15.602 1.00 84.50 568 SER A O 1
ATOM 4520 N N . THR A 1 569 ? -7.037 -8.719 17.002 1.00 86.19 569 THR A N 1
ATOM 4521 C CA . THR A 1 569 ? -6.114 -7.847 16.263 1.00 86.19 569 THR A CA 1
ATOM 4522 C C . THR A 1 569 ? -5.729 -8.456 14.915 1.00 86.19 569 THR A C 1
ATOM 4524 O O . THR A 1 569 ? -5.705 -7.752 13.906 1.00 86.19 569 THR A O 1
ATOM 4527 N N . ASP A 1 570 ? -5.490 -9.768 14.869 1.00 88.25 570 ASP A N 1
ATOM 4528 C CA . ASP A 1 570 ? -5.115 -10.459 13.632 1.00 88.25 570 ASP A CA 1
ATOM 4529 C C . ASP A 1 570 ? -6.245 -10.414 12.588 1.00 88.25 570 ASP A C 1
ATOM 4531 O O . ASP A 1 570 ? -6.017 -10.071 11.426 1.00 88.25 570 ASP A O 1
ATOM 4535 N N . ILE A 1 571 ? -7.491 -10.668 13.007 1.00 89.50 571 ILE A N 1
ATOM 4536 C CA . ILE A 1 571 ? -8.673 -10.598 12.129 1.00 89.50 571 ILE A CA 1
ATOM 4537 C C . ILE A 1 571 ? -8.893 -9.176 11.604 1.00 89.50 571 ILE A C 1
ATOM 4539 O O . ILE A 1 571 ? -9.175 -8.981 10.418 1.00 89.50 571 ILE A O 1
ATOM 4543 N N . GLU A 1 572 ? -8.765 -8.175 12.477 1.00 89.19 572 GLU A N 1
ATOM 4544 C CA . GLU A 1 572 ? -8.843 -6.769 12.082 1.00 89.19 572 GLU A CA 1
ATOM 4545 C C . GLU A 1 572 ? -7.785 -6.437 11.027 1.00 89.19 572 GLU A C 1
ATOM 4547 O O . GLU A 1 572 ? -8.118 -5.871 9.986 1.00 89.19 572 GLU A O 1
ATOM 4552 N N . SER A 1 573 ? -6.539 -6.862 11.249 1.00 90.38 573 SER A N 1
ATOM 4553 C CA . SER A 1 573 ? -5.422 -6.637 10.332 1.00 90.38 573 SER A CA 1
ATOM 4554 C C . SER A 1 573 ? -5.680 -7.233 8.942 1.00 90.38 573 SER A C 1
ATOM 4556 O O . SER A 1 573 ? -5.365 -6.615 7.919 1.00 90.38 573 SER A O 1
ATOM 4558 N N . VAL A 1 574 ? -6.280 -8.425 8.873 1.00 91.88 574 VAL A N 1
ATOM 4559 C CA . VAL A 1 574 ? -6.677 -9.054 7.604 1.00 91.88 574 VAL A CA 1
ATOM 4560 C C . VAL A 1 574 ? -7.724 -8.199 6.879 1.00 91.88 574 VAL A C 1
ATOM 4562 O O . VAL A 1 574 ? -7.517 -7.812 5.724 1.00 91.88 574 VAL A O 1
ATOM 4565 N N . ILE A 1 575 ? -8.814 -7.827 7.558 1.00 91.44 575 ILE A N 1
ATOM 4566 C CA . ILE A 1 575 ? -9.904 -7.024 6.973 1.00 91.44 575 ILE A CA 1
ATOM 4567 C C . ILE A 1 575 ? -9.413 -5.632 6.538 1.00 91.44 575 ILE A C 1
ATOM 4569 O O . ILE A 1 575 ? -9.796 -5.135 5.469 1.00 91.44 575 ILE A O 1
ATOM 4573 N N . GLU A 1 576 ? -8.550 -5.002 7.334 1.00 90.50 576 GLU A N 1
ATOM 4574 C CA . GLU A 1 576 ? -7.970 -3.691 7.040 1.00 90.50 576 GLU A CA 1
ATOM 4575 C C . GLU A 1 576 ? -7.011 -3.749 5.844 1.00 90.50 576 GLU A C 1
ATOM 4577 O O . GLU A 1 576 ? -7.025 -2.848 5.000 1.00 90.50 576 GLU A O 1
ATOM 4582 N N . SER A 1 577 ? -6.243 -4.832 5.689 1.00 91.62 577 SER A N 1
ATOM 4583 C CA . SER A 1 577 ? -5.352 -5.009 4.533 1.00 91.62 577 SER A CA 1
ATOM 4584 C C . SER A 1 577 ? -6.112 -5.155 3.205 1.00 91.62 577 SER A C 1
ATOM 4586 O O . SER A 1 577 ? -5.745 -4.530 2.203 1.00 91.62 577 SER A O 1
ATOM 4588 N N . LEU A 1 578 ? -7.242 -5.873 3.204 1.00 92.44 578 LEU A N 1
ATOM 4589 C CA . LEU A 1 578 ? -8.139 -5.960 2.045 1.00 92.44 578 LEU A CA 1
ATOM 4590 C C . LEU A 1 578 ? -8.775 -4.601 1.725 1.00 92.44 578 LEU A C 1
ATOM 4592 O O . LEU A 1 578 ? -8.803 -4.184 0.567 1.00 92.44 578 LEU A O 1
ATOM 4596 N N . SER A 1 579 ? -9.210 -3.868 2.752 1.00 90.19 579 SER A N 1
ATOM 4597 C CA . SER A 1 579 ? -9.775 -2.520 2.593 1.00 90.19 579 SER A CA 1
ATOM 4598 C C . SER A 1 579 ? -8.737 -1.529 2.047 1.00 90.19 579 SER A C 1
ATOM 4600 O O . SER A 1 579 ? -9.031 -0.728 1.161 1.00 90.19 579 SER A O 1
ATOM 4602 N N . THR A 1 580 ? -7.488 -1.626 2.507 1.00 90.88 580 THR A N 1
ATOM 4603 C CA . THR A 1 580 ? -6.363 -0.823 2.005 1.00 90.88 580 THR A CA 1
ATOM 4604 C C . THR A 1 580 ? -6.074 -1.114 0.537 1.00 90.88 580 THR A C 1
ATOM 4606 O O . THR A 1 580 ? -5.850 -0.194 -0.251 1.00 90.88 580 THR A O 1
ATOM 4609 N N . THR A 1 581 ? -6.151 -2.382 0.143 1.00 92.06 581 THR A N 1
ATOM 4610 C CA . THR A 1 581 ? -6.022 -2.801 -1.256 1.00 92.06 581 THR A CA 1
ATOM 4611 C C . THR A 1 581 ? -7.141 -2.220 -2.123 1.00 92.06 581 THR A C 1
ATOM 4613 O O . THR A 1 581 ? -6.869 -1.702 -3.207 1.00 92.06 581 THR A O 1
ATOM 4616 N N . GLU A 1 582 ? -8.394 -2.246 -1.651 1.00 92.19 582 GLU A N 1
ATOM 4617 C CA . GLU A 1 582 ? -9.535 -1.627 -2.344 1.00 92.19 582 GLU A CA 1
ATOM 4618 C C . GLU A 1 582 ? -9.331 -0.114 -2.551 1.00 92.19 582 GLU A C 1
ATOM 4620 O O . GLU A 1 582 ? -9.647 0.407 -3.628 1.00 92.19 582 GLU A O 1
ATOM 4625 N N . MET A 1 583 ? -8.780 0.589 -1.552 1.00 90.25 583 MET A N 1
ATOM 4626 C CA . MET A 1 583 ? -8.446 2.017 -1.648 1.00 90.25 583 MET A CA 1
ATOM 4627 C C . MET A 1 583 ? -7.364 2.278 -2.699 1.00 90.25 583 MET A C 1
ATOM 4629 O O . MET A 1 583 ? -7.580 3.091 -3.595 1.00 90.25 583 MET A O 1
ATOM 4633 N N . LYS A 1 584 ? -6.244 1.544 -2.658 1.00 91.94 584 LYS A N 1
ATOM 4634 C CA . LYS A 1 584 ? -5.157 1.687 -3.644 1.00 91.94 584 LYS A CA 1
ATOM 4635 C C . LYS A 1 584 ? -5.618 1.383 -5.070 1.00 91.94 584 LYS A C 1
ATOM 4637 O O . LYS A 1 584 ? -5.303 2.124 -5.996 1.00 91.94 584 LYS A O 1
ATOM 4642 N N . CYS A 1 585 ? -6.440 0.346 -5.252 1.00 94.00 585 CYS A N 1
ATOM 4643 C CA . CYS A 1 585 ? -7.057 0.071 -6.551 1.00 94.00 585 CYS A CA 1
ATOM 4644 C C . CYS A 1 585 ? -7.946 1.235 -7.010 1.00 94.00 585 CYS A C 1
ATOM 4646 O O . CYS A 1 585 ? -7.980 1.552 -8.194 1.00 94.00 585 CYS A O 1
ATOM 4648 N N . SER A 1 586 ? -8.680 1.870 -6.092 1.00 92.12 586 SER A N 1
ATOM 4649 C CA . SER A 1 586 ? -9.529 3.021 -6.418 1.00 92.12 586 SER A CA 1
ATOM 4650 C C . SER A 1 586 ? -8.709 4.217 -6.890 1.00 92.12 586 SER A C 1
ATOM 4652 O O . SER A 1 586 ? -9.110 4.851 -7.860 1.00 92.12 586 SER A O 1
ATOM 4654 N N . ASP A 1 587 ? -7.551 4.469 -6.280 1.00 90.31 587 ASP A N 1
ATOM 4655 C CA . ASP A 1 587 ? -6.631 5.515 -6.734 1.00 90.31 587 ASP A CA 1
ATOM 4656 C C . ASP A 1 587 ? -6.069 5.206 -8.118 1.00 90.31 587 ASP A C 1
ATOM 4658 O O . ASP A 1 587 ? -6.116 6.052 -9.011 1.00 90.31 587 ASP A O 1
ATOM 4662 N N . LEU A 1 588 ? -5.617 3.971 -8.338 1.00 91.19 588 LEU A N 1
ATOM 4663 C CA . LEU A 1 588 ? -5.053 3.561 -9.620 1.00 91.19 588 LEU A CA 1
ATOM 4664 C C . LEU A 1 588 ? -6.087 3.623 -10.761 1.00 91.19 588 LEU A C 1
ATOM 4666 O O . LEU A 1 588 ? -5.739 3.945 -11.894 1.00 91.19 588 LEU A O 1
ATOM 4670 N N . LEU A 1 589 ? -7.373 3.398 -10.465 1.00 92.38 589 LEU A N 1
ATOM 4671 C CA . LEU A 1 589 ? -8.473 3.575 -11.426 1.00 92.38 589 LEU A CA 1
ATOM 4672 C C . LEU A 1 589 ? -8.687 5.035 -11.851 1.00 92.38 589 LEU A C 1
ATOM 4674 O O . LEU A 1 589 ? -9.259 5.269 -12.915 1.00 92.38 589 LEU A O 1
ATOM 4678 N N . THR A 1 590 ? -8.244 6.006 -11.046 1.00 89.06 590 THR A N 1
ATOM 4679 C CA . THR A 1 590 ? -8.298 7.436 -11.397 1.00 89.06 590 THR A CA 1
ATOM 4680 C C . THR A 1 590 ? -7.082 7.908 -12.191 1.00 89.06 590 THR A C 1
ATOM 4682 O O . THR A 1 590 ? -7.092 9.024 -12.711 1.00 89.06 590 THR A O 1
ATOM 4685 N N . ASP A 1 591 ? -6.042 7.078 -12.320 1.00 88.38 591 ASP A N 1
ATOM 4686 C CA . ASP A 1 591 ? -4.835 7.459 -13.042 1.00 88.38 591 ASP A CA 1
ATOM 4687 C C . ASP A 1 591 ? -5.043 7.449 -14.567 1.00 88.38 591 ASP A C 1
ATOM 4689 O O . ASP A 1 591 ? -5.901 6.756 -15.125 1.00 88.38 591 ASP A O 1
ATOM 4693 N N . THR A 1 592 ? -4.223 8.233 -15.269 1.00 87.69 592 THR A N 1
ATOM 4694 C CA . THR A 1 592 ? -4.357 8.476 -16.714 1.00 87.69 592 THR A CA 1
ATOM 4695 C C . THR A 1 592 ? -4.378 7.184 -17.548 1.00 87.69 592 THR A C 1
ATOM 4697 O O . THR A 1 592 ? -5.237 7.079 -18.432 1.00 87.69 592 THR A O 1
ATOM 4700 N N . PRO A 1 593 ? -3.515 6.174 -17.301 1.00 89.56 593 PRO A N 1
ATOM 4701 C CA . PRO A 1 593 ? -3.546 4.919 -18.056 1.00 89.56 593 PRO A CA 1
ATOM 4702 C C . PRO A 1 593 ? -4.852 4.136 -17.894 1.00 89.56 593 PRO A C 1
ATOM 4704 O O . PRO A 1 593 ? -5.370 3.622 -18.886 1.00 89.56 593 PRO A O 1
ATOM 4707 N N . ALA A 1 594 ? -5.420 4.084 -16.684 1.00 89.94 594 ALA A N 1
ATOM 4708 C CA . ALA A 1 594 ? -6.691 3.407 -16.426 1.00 89.94 594 ALA A CA 1
ATOM 4709 C C . ALA A 1 594 ? -7.862 4.141 -17.091 1.00 89.94 594 ALA A C 1
ATOM 4711 O O . ALA A 1 594 ? -8.683 3.515 -17.756 1.00 89.94 594 ALA A O 1
ATOM 4712 N N . LEU A 1 595 ? -7.899 5.474 -17.017 1.00 88.44 595 LEU A N 1
ATOM 4713 C CA . LEU A 1 595 ? -8.919 6.271 -17.710 1.00 88.44 595 LEU A CA 1
ATOM 4714 C C . LEU A 1 595 ? -8.842 6.141 -19.241 1.00 88.44 595 LEU A C 1
ATOM 4716 O O . LEU A 1 595 ? -9.854 6.272 -19.931 1.00 88.44 595 LEU A O 1
ATOM 4720 N N . THR A 1 596 ? -7.647 5.884 -19.777 1.00 86.50 596 THR A N 1
ATOM 4721 C CA . THR A 1 596 ? -7.401 5.800 -21.223 1.00 86.50 596 THR A CA 1
ATOM 4722 C C . THR A 1 596 ? -7.666 4.404 -21.788 1.00 86.50 596 THR A C 1
ATOM 4724 O O . THR A 1 596 ? -8.241 4.270 -22.870 1.00 86.50 596 THR A O 1
ATOM 4727 N N . PHE A 1 597 ? -7.234 3.354 -21.085 1.00 88.88 597 PHE A N 1
ATOM 4728 C CA . PHE A 1 597 ? -7.234 1.984 -21.593 1.00 88.88 597 PHE A CA 1
ATOM 4729 C C . PHE A 1 597 ? -8.152 1.078 -20.772 1.00 88.88 597 PHE A C 1
ATOM 4731 O O . PHE A 1 597 ? -7.812 0.652 -19.668 1.00 88.88 597 PHE A O 1
ATOM 4738 N N . THR A 1 598 ? -9.277 0.681 -21.375 1.00 88.38 598 THR A N 1
ATOM 4739 C CA . THR A 1 598 ? -10.285 -0.186 -20.740 1.00 88.38 598 THR A CA 1
ATOM 4740 C C . THR A 1 598 ? -9.702 -1.503 -20.233 1.00 88.38 598 THR A C 1
ATOM 4742 O O . THR A 1 598 ? -10.001 -1.916 -19.123 1.00 88.38 598 THR A O 1
ATOM 4745 N N . ALA A 1 599 ? -8.799 -2.130 -20.990 1.00 87.69 599 ALA A N 1
ATOM 4746 C CA . ALA A 1 599 ? -8.166 -3.384 -20.586 1.00 87.69 599 ALA A CA 1
ATOM 4747 C C . ALA A 1 599 ? -7.338 -3.265 -19.289 1.00 87.69 599 ALA A C 1
ATOM 4749 O O . ALA A 1 599 ? -7.302 -4.203 -18.495 1.00 87.69 599 ALA A O 1
ATOM 4750 N N . PHE A 1 600 ? -6.685 -2.119 -19.064 1.00 90.69 600 PHE A N 1
ATOM 4751 C CA . PHE A 1 600 ? -5.927 -1.860 -17.837 1.00 90.69 600 PHE A CA 1
ATOM 4752 C C . PHE A 1 600 ? -6.877 -1.534 -16.675 1.00 90.69 600 PHE A C 1
ATOM 4754 O O . PHE A 1 600 ? -6.767 -2.125 -15.601 1.00 90.69 600 PHE A O 1
ATOM 4761 N N . HIS A 1 601 ? -7.877 -0.684 -16.930 1.00 93.12 601 HIS A N 1
ATOM 4762 C CA . HIS A 1 601 ? -8.955 -0.379 -15.986 1.00 93.12 601 HIS A CA 1
ATOM 4763 C C . HIS A 1 601 ? -9.668 -1.638 -15.477 1.00 93.12 601 HIS A C 1
ATOM 4765 O O . HIS A 1 601 ? -9.840 -1.813 -14.271 1.00 93.12 601 HIS A O 1
ATOM 4771 N N . ASP A 1 602 ? -10.063 -2.536 -16.378 1.00 92.56 602 ASP A N 1
ATOM 4772 C CA . ASP A 1 602 ? -10.857 -3.714 -16.037 1.00 92.56 602 ASP A CA 1
ATOM 4773 C C . ASP A 1 602 ? -10.092 -4.675 -15.125 1.00 92.56 602 ASP A C 1
ATOM 4775 O O . ASP A 1 602 ? -10.682 -5.214 -14.193 1.00 92.56 602 ASP A O 1
ATOM 4779 N N . LYS A 1 603 ? -8.769 -4.813 -15.295 1.00 92.38 603 LYS A N 1
ATOM 4780 C CA . LYS A 1 603 ? -7.919 -5.607 -14.391 1.00 92.38 603 LYS A CA 1
ATOM 4781 C C . LYS A 1 603 ? -7.894 -5.049 -12.970 1.00 92.38 603 LYS A C 1
ATOM 4783 O O . LYS A 1 603 ? -8.047 -5.801 -12.010 1.00 92.38 603 LYS A O 1
ATOM 4788 N N . ILE A 1 604 ? -7.715 -3.737 -12.829 1.00 94.56 604 ILE A N 1
ATOM 4789 C CA . ILE A 1 604 ? -7.675 -3.074 -11.518 1.00 94.56 604 ILE A CA 1
ATOM 4790 C C . ILE A 1 604 ? -9.054 -3.134 -10.853 1.00 94.56 604 ILE A C 1
ATOM 4792 O O . ILE A 1 604 ? -9.174 -3.413 -9.660 1.00 94.56 604 ILE A O 1
ATOM 4796 N N . ASN A 1 605 ? -10.113 -2.933 -11.636 1.00 94.88 605 ASN A N 1
ATOM 4797 C CA . ASN A 1 605 ? -11.487 -3.034 -11.164 1.00 94.88 605 ASN A CA 1
ATOM 4798 C C . ASN A 1 605 ? -11.847 -4.468 -10.745 1.00 94.88 605 ASN A C 1
ATOM 4800 O O . ASN A 1 605 ? -12.551 -4.658 -9.755 1.00 94.88 605 ASN A O 1
ATOM 4804 N N . ASP A 1 606 ? -11.352 -5.478 -11.461 1.00 94.00 606 ASP A N 1
ATOM 4805 C CA . ASP A 1 606 ? -11.511 -6.883 -11.093 1.00 94.00 606 ASP A CA 1
ATOM 4806 C C . ASP A 1 606 ? -10.790 -7.206 -9.778 1.00 94.00 606 ASP A C 1
ATOM 4808 O O . ASP A 1 606 ? -11.409 -7.818 -8.909 1.00 94.00 606 ASP A O 1
ATOM 4812 N N . MET A 1 607 ? -9.551 -6.734 -9.574 1.00 94.62 607 MET A N 1
ATOM 4813 C CA . MET A 1 607 ? -8.853 -6.869 -8.283 1.00 94.62 607 MET A CA 1
ATOM 4814 C C . MET A 1 607 ? -9.666 -6.234 -7.148 1.00 94.62 607 MET A C 1
ATOM 4816 O O . MET A 1 607 ? -9.964 -6.884 -6.146 1.00 94.62 607 MET A O 1
ATOM 4820 N N . LYS A 1 608 ? -10.107 -4.983 -7.332 1.00 94.75 608 LYS A N 1
ATOM 4821 C CA . LYS A 1 608 ? -10.936 -4.261 -6.356 1.00 94.75 608 LYS A CA 1
ATOM 4822 C C . LYS A 1 608 ? -12.205 -5.037 -5.994 1.00 94.75 608 LYS A C 1
ATOM 4824 O O . LYS A 1 608 ? -12.531 -5.178 -4.817 1.00 94.75 608 LYS A O 1
ATOM 4829 N N . LYS A 1 609 ? -12.927 -5.552 -6.996 1.00 94.62 609 LYS A N 1
ATOM 4830 C CA . LYS A 1 609 ? -14.144 -6.352 -6.791 1.00 94.62 609 LYS A CA 1
ATOM 4831 C C . LYS A 1 609 ? -13.842 -7.666 -6.079 1.00 94.62 609 LYS A C 1
ATOM 4833 O O . LYS A 1 609 ? -14.587 -8.027 -5.172 1.00 94.62 609 LYS A O 1
ATOM 4838 N N . ASN A 1 610 ? -12.775 -8.364 -6.462 1.00 93.88 610 ASN A N 1
ATOM 4839 C CA . ASN A 1 610 ? -12.371 -9.618 -5.834 1.00 93.88 610 ASN A CA 1
ATOM 4840 C C . ASN A 1 610 ? -12.062 -9.411 -4.341 1.00 93.88 610 ASN A C 1
ATOM 4842 O O . ASN A 1 610 ? -12.585 -10.154 -3.510 1.00 93.88 610 ASN A O 1
ATOM 4846 N N . CYS A 1 611 ? -11.285 -8.379 -3.990 1.00 93.62 611 CYS A N 1
ATOM 4847 C CA . CYS A 1 611 ? -10.971 -8.039 -2.596 1.00 93.62 611 CYS A CA 1
ATOM 4848 C C . CYS A 1 611 ? -12.229 -7.689 -1.793 1.00 93.62 611 CYS A C 1
ATOM 4850 O O . CYS A 1 611 ? -12.417 -8.220 -0.699 1.00 93.62 611 CYS A O 1
ATOM 4852 N N . TYR A 1 612 ? -13.136 -6.896 -2.374 1.00 92.69 612 TYR A N 1
ATOM 4853 C CA . TYR A 1 612 ? -14.427 -6.574 -1.760 1.00 92.69 612 TYR A CA 1
ATOM 4854 C C . TYR A 1 612 ? -15.264 -7.825 -1.456 1.00 92.69 612 TYR A C 1
ATOM 4856 O O . TYR A 1 612 ? -15.811 -7.964 -0.361 1.00 92.69 612 TYR A O 1
ATOM 4864 N N . GLN A 1 613 ? -15.347 -8.764 -2.405 1.00 92.25 613 GLN A N 1
ATOM 4865 C CA . GLN A 1 613 ? -16.080 -10.019 -2.212 1.00 92.25 613 GLN A CA 1
ATOM 4866 C C . GLN A 1 613 ? -15.417 -10.917 -1.159 1.00 92.25 613 GLN A C 1
ATOM 4868 O O . GLN A 1 613 ? -16.116 -11.478 -0.314 1.00 92.25 613 GLN A O 1
ATOM 4873 N N . CYS A 1 614 ? -14.084 -11.020 -1.165 1.00 93.06 614 CYS A N 1
ATOM 4874 C CA . CYS A 1 614 ? -13.329 -11.773 -0.163 1.00 93.06 614 CYS A CA 1
ATOM 4875 C C . CYS A 1 614 ? -13.565 -11.210 1.245 1.00 93.06 614 CYS A C 1
ATOM 4877 O O . CYS A 1 614 ? -13.963 -11.943 2.150 1.00 93.06 614 CYS A O 1
ATOM 4879 N N . ARG A 1 615 ? -13.437 -9.888 1.408 1.00 92.56 615 ARG A N 1
ATOM 4880 C CA . ARG A 1 615 ? -13.691 -9.193 2.673 1.00 92.56 615 ARG A CA 1
ATOM 4881 C C . ARG A 1 615 ? -15.113 -9.428 3.174 1.00 92.56 615 ARG A C 1
ATOM 4883 O O . ARG A 1 615 ? -15.303 -9.765 4.338 1.00 92.56 615 ARG A O 1
ATOM 4890 N N . LEU A 1 616 ? -16.112 -9.307 2.300 1.00 91.19 616 LEU A N 1
ATOM 4891 C CA . LEU A 1 616 ? -17.509 -9.558 2.658 1.00 91.19 616 LEU A CA 1
ATOM 4892 C C . LEU A 1 616 ? -17.749 -11.022 3.070 1.00 91.19 616 LEU A C 1
ATOM 4894 O O . LEU A 1 616 ? -18.499 -11.280 4.013 1.00 91.19 616 LEU A O 1
ATOM 4898 N N . SER A 1 617 ? -17.091 -11.978 2.406 1.00 90.81 617 SER A N 1
ATOM 4899 C CA . SER A 1 617 ? -17.130 -13.396 2.782 1.00 90.81 617 SER A CA 1
ATOM 4900 C C . SER A 1 617 ? -16.520 -13.636 4.166 1.00 90.81 617 SER A C 1
ATOM 4902 O O . SER A 1 617 ? -17.158 -14.280 5.000 1.00 90.81 617 SER A O 1
ATOM 4904 N N . LEU A 1 618 ? -15.339 -13.070 4.435 1.00 91.75 618 LEU A N 1
ATOM 4905 C CA . LEU A 1 618 ? -14.663 -13.163 5.733 1.00 91.75 618 LEU A CA 1
ATOM 4906 C C . LEU A 1 618 ? -15.513 -12.555 6.853 1.00 91.75 618 LEU A C 1
ATOM 4908 O O . LEU A 1 618 ? -15.744 -13.211 7.865 1.00 91.75 618 LEU A O 1
ATOM 4912 N N . MET A 1 619 ? -16.064 -11.352 6.651 1.00 91.75 619 MET A N 1
ATOM 4913 C CA . MET A 1 619 ? -16.952 -10.697 7.623 1.00 91.75 619 MET A CA 1
ATOM 4914 C C . MET A 1 619 ? -18.199 -11.547 7.918 1.00 91.75 619 MET A C 1
ATOM 4916 O O . MET A 1 619 ? -18.602 -11.692 9.071 1.00 91.75 619 MET A O 1
ATOM 4920 N N . LYS A 1 620 ? -18.795 -12.171 6.893 1.00 91.38 620 LYS A N 1
ATOM 4921 C CA . LYS A 1 620 ? -19.962 -13.051 7.057 1.00 91.38 620 LYS A CA 1
ATOM 4922 C C . LYS A 1 620 ? -19.619 -14.345 7.803 1.00 91.38 620 LYS A C 1
ATOM 4924 O O . LYS A 1 620 ? -20.407 -14.791 8.637 1.00 91.38 620 LYS A O 1
ATOM 4929 N N . GLN A 1 621 ? -18.470 -14.951 7.507 1.00 91.25 621 GLN A N 1
ATOM 4930 C CA . GLN A 1 621 ? -17.983 -16.136 8.218 1.00 91.25 621 GLN A CA 1
ATOM 4931 C C . GLN A 1 621 ? -17.682 -15.808 9.682 1.00 91.25 621 GLN A C 1
ATOM 4933 O O . GLN A 1 621 ? -18.176 -16.510 10.565 1.00 91.25 621 GLN A O 1
ATOM 4938 N N . LEU A 1 62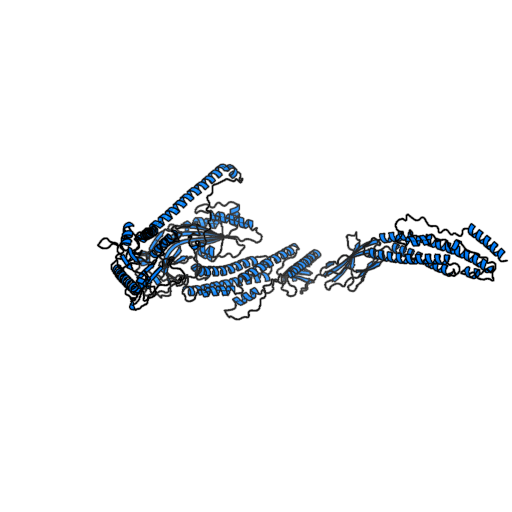2 ? -16.996 -14.692 9.942 1.00 92.06 622 LEU A N 1
ATOM 4939 C CA . LEU A 1 622 ? -16.737 -14.169 11.282 1.00 92.06 622 LEU A CA 1
ATOM 4940 C C . LEU A 1 622 ? -18.040 -14.003 12.077 1.00 92.06 622 LEU A C 1
ATOM 4942 O O . LEU A 1 622 ? -18.182 -14.586 13.150 1.00 92.06 622 LEU A O 1
ATOM 4946 N N . GLY A 1 623 ? -19.036 -13.306 11.519 1.00 91.12 623 GLY A N 1
ATOM 4947 C CA . GLY A 1 623 ? -20.346 -13.133 12.156 1.00 91.12 623 GLY A CA 1
ATOM 4948 C C . GLY A 1 623 ? -21.069 -14.452 12.465 1.00 91.12 623 GLY A C 1
ATOM 4949 O O . GLY A 1 623 ? -21.815 -14.534 13.437 1.00 91.12 623 GLY A O 1
ATOM 4950 N N . SER A 1 624 ? -20.830 -15.512 11.687 1.00 90.94 624 SER A N 1
ATOM 4951 C CA . SER A 1 624 ? -21.409 -16.838 11.949 1.00 90.94 624 SER A CA 1
ATOM 4952 C C . SER A 1 624 ? -20.676 -17.639 13.034 1.00 90.94 624 SER A C 1
ATOM 4954 O O . SER A 1 624 ? -21.311 -18.431 13.732 1.00 90.94 624 SER A O 1
ATOM 4956 N N . LEU A 1 625 ? -19.365 -17.432 13.197 1.00 90.94 625 LEU A N 1
ATOM 4957 C CA . LEU A 1 625 ? -18.527 -18.146 14.166 1.00 90.94 625 LEU A CA 1
ATOM 4958 C C . LEU A 1 625 ? -18.600 -17.525 15.566 1.00 90.94 625 LEU A C 1
ATOM 4960 O O . LEU A 1 625 ? -18.673 -18.262 16.549 1.00 90.94 625 LEU A O 1
ATOM 4964 N N . LEU A 1 626 ? -18.648 -16.190 15.667 1.00 89.50 626 LEU A N 1
ATOM 4965 C CA . LEU A 1 626 ? -18.618 -15.472 16.950 1.00 89.50 626 LEU A CA 1
ATOM 4966 C C . LEU A 1 626 ? -19.672 -15.968 17.965 1.00 89.50 626 LEU A C 1
ATOM 4968 O O . LEU A 1 626 ? -19.287 -16.264 19.100 1.00 89.50 626 LEU A O 1
ATOM 4972 N N . PRO A 1 627 ? -20.965 -16.150 17.608 1.00 88.44 627 PRO A N 1
ATOM 4973 C CA . PRO A 1 627 ? -21.955 -16.645 18.566 1.00 88.44 627 PRO A CA 1
ATOM 4974 C C . PRO A 1 627 ? -21.704 -18.083 19.027 1.00 88.44 627 PRO A C 1
ATOM 4976 O O . PRO A 1 627 ? -22.024 -18.426 20.164 1.00 88.44 627 PRO A O 1
ATOM 4979 N N . GLN A 1 628 ? -21.132 -18.921 18.157 1.00 86.44 628 GLN A N 1
ATOM 4980 C CA . GLN A 1 628 ? -20.844 -20.325 18.455 1.00 86.44 628 GLN A CA 1
ATOM 4981 C C . GLN A 1 628 ? -19.666 -20.448 19.427 1.00 86.44 628 GLN A C 1
ATOM 4983 O O . GLN A 1 628 ? -19.737 -21.212 20.388 1.00 86.44 628 GLN A O 1
ATOM 4988 N N . ILE A 1 629 ? -18.630 -19.633 19.228 1.00 85.81 629 ILE A N 1
ATOM 4989 C CA . ILE A 1 629 ? -17.436 -19.590 20.079 1.00 85.81 629 ILE A CA 1
ATOM 4990 C C . ILE A 1 629 ? -17.769 -19.053 21.472 1.00 85.81 629 ILE A C 1
ATOM 4992 O O . ILE A 1 629 ? -17.475 -19.688 22.482 1.00 85.81 629 ILE A O 1
ATOM 4996 N N . ARG A 1 630 ? -18.493 -17.931 21.549 1.00 85.38 630 ARG A N 1
ATOM 4997 C CA . ARG A 1 630 ? -18.910 -17.328 22.831 1.00 85.38 630 ARG A CA 1
ATOM 4998 C C . ARG A 1 630 ? -19.839 -18.228 23.650 1.00 85.38 630 ARG A C 1
ATOM 5000 O O . ARG A 1 630 ? -19.897 -18.119 24.876 1.00 85.38 630 ARG A O 1
ATOM 5007 N N . GLY A 1 631 ? -20.572 -19.112 22.972 1.00 78.69 631 GLY A N 1
ATOM 5008 C CA . GLY A 1 631 ? -21.392 -20.156 23.584 1.00 78.69 631 GLY A CA 1
ATOM 5009 C C . GLY A 1 631 ? -20.646 -21.455 23.919 1.00 78.69 631 GLY A C 1
ATOM 5010 O O . GLY A 1 631 ? -21.294 -22.376 24.405 1.00 78.69 631 GLY A O 1
ATOM 5011 N N . LYS A 1 632 ? -19.329 -21.549 23.655 1.00 75.50 632 LYS A N 1
ATOM 5012 C CA . LYS A 1 632 ? -18.499 -22.771 23.751 1.00 75.50 632 LYS A CA 1
ATOM 5013 C C . LYS A 1 632 ? -19.019 -23.967 22.945 1.00 75.50 632 LYS A C 1
ATOM 5015 O O . LYS A 1 632 ? -18.760 -25.118 23.283 1.00 75.50 632 LYS A O 1
ATOM 5020 N N . PHE A 1 633 ? -19.734 -23.706 21.853 1.00 72.81 633 PHE A N 1
ATOM 5021 C CA . PHE A 1 633 ? -20.116 -24.752 20.902 1.00 72.81 633 PHE A CA 1
ATOM 5022 C C . PHE A 1 633 ? -18.943 -25.155 20.000 1.00 72.81 633 PHE A C 1
ATOM 5024 O O . PHE A 1 633 ? -18.901 -26.284 19.518 1.00 72.81 633 PHE A O 1
ATOM 5031 N N . ILE A 1 634 ? -18.012 -24.224 19.764 1.00 80.81 634 ILE A N 1
ATOM 5032 C CA . ILE A 1 634 ? -16.801 -24.388 18.952 1.00 80.81 634 ILE A CA 1
ATOM 5033 C C . ILE A 1 634 ? -15.641 -23.690 19.681 1.00 80.81 634 ILE A C 1
ATOM 5035 O O . ILE A 1 634 ? -15.864 -22.699 20.375 1.00 80.81 634 ILE A O 1
ATOM 5039 N N . GLU A 1 635 ? -14.423 -24.211 19.544 1.00 80.38 635 GLU A N 1
ATOM 5040 C CA . GLU A 1 635 ? -13.203 -23.609 20.097 1.00 80.38 635 GLU A CA 1
ATOM 5041 C C . GLU A 1 635 ? -12.688 -22.426 19.253 1.00 80.38 635 GLU A C 1
ATOM 5043 O O . GLU A 1 635 ? -12.996 -22.298 18.065 1.00 80.38 635 GLU A O 1
ATOM 5048 N N . ASP A 1 636 ? -11.829 -21.592 19.848 1.00 78.44 636 ASP A N 1
ATOM 5049 C CA . ASP A 1 636 ? -11.170 -20.456 19.177 1.00 78.44 636 ASP A CA 1
ATOM 5050 C C . ASP A 1 636 ? -10.333 -20.874 17.954 1.00 78.44 636 ASP A C 1
ATOM 5052 O O . ASP A 1 636 ? -10.055 -20.052 17.077 1.00 78.44 636 ASP A O 1
ATOM 5056 N N . THR A 1 637 ? -9.976 -22.158 17.852 1.00 84.31 637 THR A N 1
ATOM 5057 C CA . THR A 1 637 ? -9.286 -22.754 16.699 1.00 84.31 637 THR A CA 1
ATOM 5058 C C . THR A 1 637 ? -10.013 -22.494 15.383 1.00 84.31 637 THR A C 1
ATOM 5060 O O . THR A 1 637 ? -9.355 -22.257 14.379 1.00 84.31 637 THR A O 1
ATOM 5063 N N . ALA A 1 638 ? -11.346 -22.396 15.379 1.00 86.81 638 ALA A N 1
ATOM 5064 C CA . ALA A 1 638 ? -12.102 -22.089 14.164 1.00 86.81 638 ALA A CA 1
ATOM 5065 C C . ALA A 1 638 ? -11.826 -20.681 13.596 1.00 86.81 638 ALA A C 1
ATOM 5067 O O . ALA A 1 638 ? -11.962 -20.465 12.392 1.00 86.81 638 ALA A O 1
ATOM 5068 N N . LEU A 1 639 ? -11.451 -19.714 14.441 1.00 87.31 639 LEU A N 1
ATOM 5069 C CA . LEU A 1 639 ? -11.019 -18.386 13.988 1.00 87.31 639 LEU A CA 1
ATOM 5070 C C . LEU A 1 639 ? -9.569 -18.406 13.502 1.00 87.31 639 LEU A C 1
ATOM 5072 O O . LEU A 1 639 ? -9.253 -17.726 12.531 1.00 87.31 639 LEU A O 1
ATOM 5076 N N . ILE A 1 640 ? -8.709 -19.208 14.134 1.00 88.12 640 ILE A N 1
ATOM 5077 C CA . ILE A 1 640 ? -7.335 -19.434 13.665 1.00 88.12 640 ILE A CA 1
ATOM 5078 C C . ILE A 1 640 ? -7.362 -20.090 12.278 1.00 88.12 640 ILE A C 1
ATOM 5080 O O . ILE A 1 640 ? -6.674 -19.632 11.370 1.00 88.12 640 ILE A O 1
ATOM 5084 N N . ASP A 1 641 ? -8.220 -21.092 12.080 1.00 88.88 641 ASP A N 1
ATOM 5085 C CA . ASP A 1 641 ? -8.440 -21.741 10.787 1.00 88.88 641 ASP A CA 1
ATOM 5086 C C . ASP A 1 641 ? -8.933 -20.747 9.729 1.00 88.88 641 ASP A C 1
ATOM 5088 O O . ASP A 1 641 ? -8.483 -20.802 8.592 1.00 88.88 641 ASP A O 1
ATOM 5092 N N . LEU A 1 642 ? -9.805 -19.795 10.091 1.00 90.19 642 LEU A N 1
ATOM 5093 C CA . LEU A 1 642 ? -10.268 -18.749 9.171 1.00 90.19 642 LEU A CA 1
ATOM 5094 C C . LEU A 1 642 ? -9.124 -17.834 8.699 1.00 90.19 642 LEU A C 1
ATOM 5096 O O . LEU A 1 642 ? -9.095 -17.447 7.530 1.00 90.19 642 LEU A O 1
ATOM 5100 N N . ILE A 1 643 ? -8.201 -17.480 9.597 1.00 90.00 643 ILE A N 1
ATOM 5101 C CA . ILE A 1 643 ? -7.019 -16.671 9.264 1.00 90.00 643 ILE A CA 1
ATOM 5102 C C . ILE A 1 643 ? -6.056 -17.489 8.399 1.00 90.00 643 ILE A C 1
ATOM 5104 O O . ILE A 1 643 ? -5.616 -17.007 7.360 1.00 90.00 643 ILE A O 1
ATOM 5108 N N . ASN A 1 644 ? -5.779 -18.739 8.773 1.00 89.50 644 ASN A N 1
ATOM 5109 C CA . ASN A 1 644 ? -4.896 -19.622 8.010 1.00 89.50 644 ASN A CA 1
ATOM 5110 C C . ASN A 1 644 ? -5.449 -19.908 6.604 1.00 89.50 644 ASN A C 1
ATOM 5112 O O . ASN A 1 644 ? -4.710 -19.806 5.630 1.00 89.50 644 ASN A O 1
ATOM 5116 N N . ASP A 1 645 ? -6.755 -20.174 6.479 1.00 87.38 645 ASP A N 1
ATOM 5117 C CA . ASP A 1 645 ? -7.442 -20.335 5.191 1.00 87.38 645 ASP A CA 1
ATOM 5118 C C . ASP A 1 645 ? -7.259 -19.081 4.310 1.00 87.38 645 ASP A C 1
ATOM 5120 O O . ASP A 1 645 ? -7.148 -19.197 3.090 1.00 87.38 645 ASP A O 1
ATOM 5124 N N . HIS A 1 646 ? -7.222 -17.877 4.902 1.00 90.12 646 HIS A N 1
ATOM 5125 C CA . HIS A 1 646 ? -6.954 -16.631 4.179 1.00 90.12 646 HIS A CA 1
ATOM 5126 C C . HIS A 1 646 ? -5.483 -16.494 3.760 1.00 90.12 646 HIS A C 1
ATOM 5128 O O . HIS A 1 646 ? -5.224 -16.150 2.605 1.00 90.12 646 HIS A O 1
ATOM 5134 N N . GLU A 1 647 ? -4.534 -16.781 4.649 1.00 88.06 647 GLU A N 1
ATOM 5135 C CA . GLU A 1 647 ? -3.094 -16.713 4.352 1.00 88.06 647 GLU A CA 1
ATOM 5136 C C . GLU A 1 647 ? -2.668 -17.745 3.290 1.00 88.06 647 GLU A C 1
ATOM 5138 O O . GLU A 1 647 ? -1.793 -17.468 2.475 1.00 88.06 647 GLU A O 1
ATOM 5143 N N . GLU A 1 648 ? -3.325 -18.908 3.220 1.00 87.69 648 GLU A N 1
ATOM 5144 C CA . GLU A 1 648 ? -3.098 -19.912 2.165 1.00 87.69 648 GLU A CA 1
ATOM 5145 C C . GLU A 1 648 ? -3.835 -19.600 0.844 1.00 87.69 648 GLU A C 1
ATOM 5147 O O . GLU A 1 648 ? -3.649 -20.282 -0.171 1.00 87.69 648 GLU A O 1
ATOM 5152 N N . SER A 1 649 ? -4.694 -18.579 0.830 1.00 89.88 649 SER A N 1
ATOM 5153 C CA . SER A 1 649 ? -5.522 -18.222 -0.324 1.00 89.88 649 SER A CA 1
ATOM 5154 C C . SER A 1 649 ? -4.768 -17.342 -1.339 1.00 89.88 649 SER A C 1
ATOM 5156 O O . SER A 1 649 ? -3.777 -16.693 -1.007 1.00 89.88 649 SER A O 1
ATOM 5158 N N . PRO A 1 650 ? -5.277 -17.178 -2.580 1.00 90.25 650 PRO A N 1
ATOM 5159 C CA . PRO A 1 650 ? -4.746 -16.185 -3.525 1.00 90.25 650 PRO A CA 1
ATOM 5160 C C . PRO A 1 650 ? -5.003 -14.721 -3.098 1.00 90.25 650 PRO A C 1
ATOM 5162 O O . PRO A 1 650 ? -4.796 -13.801 -3.895 1.00 90.25 650 PRO A O 1
ATOM 5165 N N . PHE A 1 651 ? -5.502 -14.500 -1.878 1.00 92.56 651 PHE A N 1
ATOM 5166 C CA . PHE A 1 651 ? -5.651 -13.194 -1.246 1.00 92.56 651 PHE A CA 1
ATOM 5167 C C . PHE A 1 651 ? -4.602 -12.921 -0.158 1.00 92.56 651 PHE A C 1
ATOM 5169 O O . PHE A 1 651 ? -4.746 -11.935 0.559 1.00 92.56 651 PHE A O 1
ATOM 5176 N N . GLU A 1 652 ? -3.554 -13.746 -0.051 1.00 90.81 652 GLU A N 1
ATOM 5177 C CA . GLU A 1 652 ? -2.412 -13.495 0.834 1.00 90.81 652 GLU A CA 1
ATOM 5178 C C . GLU A 1 652 ? -1.885 -12.057 0.665 1.00 90.81 652 GLU A C 1
ATOM 5180 O O . GLU A 1 652 ? -1.632 -11.582 -0.454 1.00 90.81 652 GLU A O 1
ATOM 5185 N N . ARG A 1 653 ? -1.671 -11.374 1.796 1.00 88.81 653 ARG A N 1
ATOM 5186 C CA . ARG A 1 653 ? -1.272 -9.961 1.849 1.00 88.81 653 ARG A CA 1
ATOM 5187 C C . ARG A 1 653 ? -0.068 -9.647 0.961 1.00 88.81 653 ARG A C 1
ATOM 5189 O O . ARG A 1 653 ? -0.125 -8.712 0.166 1.00 88.81 653 ARG A O 1
ATOM 5196 N N . ARG A 1 654 ? 1.004 -10.441 1.057 1.00 88.69 654 ARG A N 1
ATOM 5197 C CA . ARG A 1 654 ? 2.251 -10.218 0.299 1.00 88.69 654 ARG A CA 1
ATOM 5198 C C . ARG A 1 654 ? 2.034 -10.311 -1.207 1.00 88.69 654 ARG A C 1
ATOM 5200 O O . ARG A 1 654 ? 2.548 -9.484 -1.958 1.00 88.69 654 ARG A O 1
ATOM 5207 N N . THR A 1 655 ? 1.249 -11.294 -1.638 1.00 89.81 655 THR A N 1
ATOM 5208 C CA . THR A 1 655 ? 0.934 -11.519 -3.050 1.00 89.81 655 THR A CA 1
ATOM 5209 C C . THR A 1 655 ? 0.126 -10.350 -3.633 1.00 89.81 655 THR A C 1
ATOM 5211 O O . THR A 1 655 ? 0.442 -9.864 -4.722 1.00 89.81 655 THR A O 1
ATOM 5214 N N . ILE A 1 656 ? -0.871 -9.840 -2.899 1.00 91.94 656 ILE A N 1
ATOM 5215 C CA . ILE A 1 656 ? -1.657 -8.664 -3.310 1.00 91.94 656 ILE A CA 1
ATOM 5216 C C . ILE A 1 656 ? -0.799 -7.389 -3.339 1.00 91.94 656 ILE A C 1
ATOM 5218 O O . ILE A 1 656 ? -0.878 -6.617 -4.296 1.00 91.94 656 ILE A O 1
ATOM 5222 N N . GLU A 1 657 ? 0.012 -7.150 -2.305 1.00 90.88 657 GLU A N 1
ATOM 5223 C CA . GLU A 1 657 ? 0.882 -5.970 -2.217 1.00 90.88 657 GLU A CA 1
ATOM 5224 C C . GLU A 1 657 ? 1.894 -5.921 -3.366 1.00 90.88 657 GLU A C 1
ATOM 5226 O O . GLU A 1 657 ? 2.085 -4.865 -3.974 1.00 90.88 657 GLU A O 1
ATOM 5231 N N . GLN A 1 658 ? 2.494 -7.064 -3.704 1.00 90.56 658 GLN A N 1
ATOM 5232 C CA . GLN A 1 658 ? 3.408 -7.183 -4.836 1.00 90.56 658 GLN A CA 1
ATOM 5233 C C . GLN A 1 658 ? 2.695 -6.905 -6.167 1.00 90.56 658 GLN A C 1
ATOM 5235 O O . GLN A 1 658 ? 3.192 -6.126 -6.980 1.00 90.56 658 GLN A O 1
ATOM 5240 N N . TRP A 1 659 ? 1.501 -7.473 -6.369 1.00 92.25 659 TRP A N 1
ATOM 5241 C CA . TRP A 1 659 ? 0.703 -7.224 -7.572 1.00 92.25 659 TRP A CA 1
ATOM 5242 C C . TRP A 1 659 ? 0.336 -5.743 -7.735 1.00 92.25 659 TRP A C 1
ATOM 5244 O O . TRP A 1 659 ? 0.431 -5.196 -8.835 1.00 92.25 659 TRP A O 1
ATOM 5254 N N . LEU A 1 660 ? -0.054 -5.075 -6.643 1.00 92.00 660 LEU A N 1
ATOM 5255 C CA . LEU A 1 660 ? -0.359 -3.643 -6.650 1.00 92.00 660 LEU A CA 1
ATOM 5256 C C . LEU A 1 660 ? 0.858 -2.812 -7.045 1.00 92.00 660 LEU A C 1
ATOM 5258 O O . LEU A 1 660 ? 0.745 -1.957 -7.919 1.00 92.00 660 LEU A O 1
ATOM 5262 N N . LYS A 1 661 ? 2.020 -3.098 -6.450 1.00 91.12 661 LYS A N 1
ATOM 5263 C CA . LYS A 1 661 ? 3.266 -2.393 -6.756 1.00 91.12 661 LYS A CA 1
ATOM 5264 C C . LYS A 1 661 ? 3.638 -2.516 -8.236 1.00 91.12 661 LYS A C 1
ATOM 5266 O O . LYS A 1 661 ? 3.965 -1.523 -8.875 1.00 91.12 661 LYS A O 1
ATOM 5271 N N . GLU A 1 662 ? 3.524 -3.713 -8.808 1.00 89.75 662 GLU A N 1
ATOM 5272 C CA . GLU A 1 662 ? 3.775 -3.932 -10.238 1.00 89.75 662 GLU A CA 1
ATOM 5273 C C . GLU A 1 662 ? 2.812 -3.142 -11.133 1.00 89.75 662 GLU A C 1
ATOM 5275 O O . GLU A 1 662 ? 3.195 -2.677 -12.206 1.00 89.75 662 GLU A O 1
ATOM 5280 N N . LYS A 1 663 ? 1.552 -2.992 -10.713 1.00 91.31 663 LYS A N 1
ATOM 5281 C CA . LYS A 1 663 ? 0.535 -2.241 -11.459 1.00 91.31 663 LYS A CA 1
ATOM 5282 C C . LYS A 1 663 ? 0.719 -0.729 -11.333 1.00 91.31 663 LYS A C 1
ATOM 5284 O O . LYS A 1 663 ? 0.481 -0.026 -12.312 1.00 91.31 663 LYS A O 1
ATOM 5289 N N . GLU A 1 664 ? 1.174 -0.243 -10.182 1.00 91.00 664 GLU A N 1
ATOM 5290 C CA . GLU A 1 664 ? 1.605 1.147 -9.989 1.00 91.00 664 GLU A CA 1
ATOM 5291 C C . GLU A 1 664 ? 2.805 1.470 -10.903 1.00 91.00 664 GLU A C 1
ATOM 5293 O O . GLU A 1 664 ? 2.739 2.424 -11.677 1.00 91.00 664 GLU A O 1
ATOM 5298 N N . GLU A 1 665 ? 3.839 0.617 -10.921 1.00 89.81 665 GLU A N 1
ATOM 5299 C CA . GLU A 1 665 ? 5.006 0.760 -11.810 1.00 89.81 665 GLU A CA 1
ATOM 5300 C C . GLU A 1 665 ? 4.619 0.713 -13.303 1.00 89.81 665 GLU A C 1
ATOM 5302 O O . GLU A 1 665 ? 5.100 1.514 -14.110 1.00 89.81 665 GLU A O 1
ATOM 5307 N N . GLU A 1 666 ? 3.719 -0.200 -13.686 1.00 90.31 666 GLU A N 1
ATOM 5308 C CA . GLU A 1 666 ? 3.158 -0.271 -15.041 1.00 90.31 666 GLU A CA 1
ATOM 5309 C C . GLU A 1 666 ? 2.437 1.033 -15.416 1.00 90.31 666 GLU A C 1
ATOM 5311 O O . GLU A 1 666 ? 2.650 1.558 -16.514 1.00 90.31 666 GLU A O 1
ATOM 5316 N N . SER A 1 667 ? 1.635 1.587 -14.501 1.00 91.12 667 SER A N 1
ATOM 5317 C CA . SER A 1 667 ? 0.926 2.853 -14.709 1.00 91.12 667 SER A CA 1
ATOM 5318 C C . SER A 1 667 ? 1.899 4.013 -14.925 1.00 91.12 667 SER A C 1
ATOM 5320 O O . SER A 1 667 ? 1.769 4.744 -15.909 1.00 91.12 667 SER A O 1
ATOM 5322 N N . ASP A 1 668 ? 2.933 4.135 -14.091 1.00 89.62 668 ASP A N 1
ATOM 5323 C CA . ASP A 1 668 ? 3.944 5.193 -14.201 1.00 89.62 668 ASP A CA 1
ATOM 5324 C C . ASP A 1 668 ? 4.698 5.145 -15.540 1.00 89.62 668 ASP A C 1
ATOM 5326 O O . ASP A 1 668 ? 4.883 6.175 -16.204 1.00 89.62 668 ASP A O 1
ATOM 5330 N N . ILE A 1 669 ? 5.087 3.946 -15.991 1.00 89.25 669 ILE A N 1
ATOM 5331 C CA . ILE A 1 669 ? 5.759 3.754 -17.285 1.00 89.25 669 ILE A CA 1
ATOM 5332 C C . ILE A 1 669 ? 4.829 4.152 -18.437 1.00 89.25 669 ILE A C 1
ATOM 5334 O O . ILE A 1 669 ? 5.238 4.900 -19.331 1.00 89.25 669 ILE A O 1
ATOM 5338 N N . ILE A 1 670 ? 3.576 3.686 -18.431 1.00 89.38 670 ILE A N 1
ATOM 5339 C CA . ILE A 1 670 ? 2.604 4.014 -19.485 1.00 89.38 670 ILE A CA 1
ATOM 5340 C C . ILE A 1 670 ? 2.324 5.517 -19.502 1.00 89.38 670 ILE A C 1
ATOM 5342 O O . ILE A 1 670 ? 2.300 6.119 -20.574 1.00 89.38 670 ILE A O 1
ATOM 5346 N N . LYS A 1 671 ? 2.164 6.139 -18.333 1.00 89.00 671 LYS A N 1
ATOM 5347 C CA . LYS A 1 671 ? 1.954 7.582 -18.187 1.00 89.00 671 LYS A CA 1
ATOM 5348 C C . LYS A 1 671 ? 3.123 8.372 -18.771 1.00 89.00 671 LYS A C 1
ATOM 5350 O O . LYS A 1 671 ? 2.898 9.275 -19.571 1.00 89.00 671 LYS A O 1
ATOM 5355 N N . SER A 1 672 ? 4.364 7.982 -18.467 1.00 89.38 672 SER A N 1
ATOM 5356 C CA . SER A 1 672 ? 5.567 8.591 -19.052 1.00 89.38 672 SER A CA 1
ATOM 5357 C C . SER A 1 672 ? 5.597 8.481 -20.582 1.00 89.38 672 SER A C 1
ATOM 5359 O O . SER A 1 672 ? 5.885 9.460 -21.275 1.00 89.38 672 SER A O 1
ATOM 5361 N N . LEU A 1 673 ? 5.258 7.309 -21.128 1.00 88.81 673 LEU A N 1
ATOM 5362 C CA . LEU A 1 673 ? 5.207 7.091 -22.575 1.00 88.81 673 LEU A CA 1
ATOM 5363 C C . LEU A 1 673 ? 4.097 7.911 -23.243 1.00 88.81 673 LEU A C 1
ATOM 5365 O O . LEU A 1 673 ? 4.329 8.499 -24.297 1.00 88.81 673 LEU A O 1
ATOM 5369 N N . LEU A 1 674 ? 2.913 7.991 -22.630 1.00 88.25 674 LEU A N 1
ATOM 5370 C CA . LEU A 1 674 ? 1.799 8.804 -23.121 1.00 88.25 674 LEU A CA 1
ATOM 5371 C C . LEU A 1 674 ? 2.158 10.291 -23.157 1.00 88.25 674 LEU A C 1
ATOM 5373 O O . LEU A 1 674 ? 1.867 10.950 -24.154 1.00 88.25 674 LEU A O 1
ATOM 5377 N N . THR A 1 675 ? 2.828 10.808 -22.123 1.00 87.69 675 THR A N 1
ATOM 5378 C CA . THR A 1 675 ? 3.313 12.196 -22.101 1.00 87.69 675 THR A CA 1
ATOM 5379 C C . THR A 1 675 ? 4.258 12.461 -23.271 1.00 87.69 675 THR A C 1
ATOM 5381 O O . THR A 1 675 ? 4.022 13.385 -24.044 1.00 87.69 675 THR A O 1
ATOM 5384 N N . GLN A 1 676 ? 5.254 11.596 -23.487 1.00 87.88 676 GLN A N 1
ATOM 5385 C CA . GLN A 1 676 ? 6.198 11.748 -24.601 1.00 87.88 676 GLN A CA 1
ATOM 5386 C C . GLN A 1 676 ? 5.532 11.638 -25.980 1.00 87.88 676 GLN A C 1
ATOM 5388 O O . GLN A 1 676 ? 5.918 12.341 -26.915 1.00 87.88 676 GLN A O 1
ATOM 5393 N N . LEU A 1 677 ? 4.544 10.752 -26.134 1.00 86.94 677 LEU A N 1
ATOM 5394 C CA . LEU A 1 677 ? 3.784 10.604 -27.378 1.00 86.94 677 LEU A CA 1
ATOM 5395 C C . LEU A 1 677 ? 2.920 11.844 -27.659 1.00 86.94 677 LEU A C 1
ATOM 5397 O O . LEU A 1 677 ? 2.874 12.304 -28.800 1.00 86.94 677 LEU A O 1
ATOM 5401 N N . ASN A 1 678 ? 2.291 12.413 -26.626 1.00 84.94 678 ASN A N 1
ATOM 5402 C CA . ASN A 1 678 ? 1.507 13.645 -26.732 1.00 84.94 678 ASN A CA 1
ATOM 5403 C C . ASN A 1 678 ? 2.386 14.860 -27.064 1.00 84.94 678 ASN A C 1
ATOM 5405 O O . ASN A 1 678 ? 2.029 15.639 -27.945 1.00 84.94 678 ASN A O 1
ATOM 5409 N N . GLU A 1 679 ? 3.546 15.002 -26.414 1.00 85.81 679 GLU A N 1
ATOM 5410 C CA . GLU A 1 679 ? 4.535 16.052 -26.717 1.00 85.81 679 GLU A CA 1
ATOM 5411 C C . GLU A 1 679 ? 5.037 15.972 -28.163 1.00 85.81 679 GLU A C 1
ATOM 5413 O O . GLU A 1 679 ? 5.274 16.997 -28.796 1.00 85.81 679 GLU A O 1
ATOM 5418 N N . SER A 1 680 ? 5.129 14.756 -28.709 1.00 80.25 680 SER A N 1
ATOM 5419 C CA . SER A 1 680 ? 5.521 14.518 -30.103 1.00 80.25 680 SER A CA 1
ATOM 5420 C C . SER A 1 680 ? 4.387 14.798 -31.104 1.00 80.25 680 SER A C 1
ATOM 5422 O O . SER A 1 680 ? 4.595 14.674 -32.302 1.00 80.25 680 SER A O 1
ATOM 5424 N N . GLY A 1 681 ? 3.180 15.164 -30.653 1.00 73.88 681 GLY A N 1
ATOM 5425 C CA . GLY A 1 681 ? 2.044 15.519 -31.516 1.00 73.88 681 GLY A CA 1
ATOM 5426 C C . GLY A 1 681 ? 1.076 14.375 -31.848 1.00 73.88 681 GLY A C 1
ATOM 5427 O O . GLY A 1 681 ? 0.149 14.570 -32.641 1.00 73.88 681 GLY A O 1
ATOM 5428 N N . ALA A 1 682 ? 1.237 13.192 -31.243 1.00 79.31 682 ALA A N 1
ATOM 5429 C CA . ALA A 1 682 ? 0.286 12.093 -31.400 1.00 79.31 682 ALA A CA 1
ATOM 5430 C C . ALA A 1 682 ? -1.001 12.359 -30.604 1.00 79.31 682 ALA A C 1
ATOM 5432 O O . ALA A 1 682 ? -0.965 12.898 -29.501 1.00 79.31 682 ALA A O 1
ATOM 5433 N N . LYS A 1 683 ? -2.158 11.954 -31.144 1.00 76.62 683 LYS A N 1
ATOM 5434 C CA . LYS A 1 683 ? -3.440 12.047 -30.424 1.00 76.62 683 LYS A CA 1
ATOM 5435 C C . LYS A 1 683 ? -3.832 10.689 -29.852 1.00 76.62 683 LYS A C 1
ATOM 5437 O O . LYS A 1 683 ? -3.937 9.709 -30.589 1.00 76.62 683 LYS A O 1
ATOM 5442 N N . VAL A 1 684 ? -4.101 10.634 -28.553 1.00 71.62 684 VAL A N 1
ATOM 5443 C CA . VAL A 1 684 ? -4.706 9.456 -27.919 1.00 71.62 684 VAL A CA 1
ATOM 5444 C C . VAL A 1 684 ? -6.158 9.350 -28.387 1.00 71.62 684 VAL A C 1
ATOM 5446 O O . VAL A 1 684 ? -6.949 10.263 -28.158 1.00 71.62 684 VAL A O 1
ATOM 5449 N N . GLU A 1 685 ? -6.523 8.257 -29.063 1.00 65.56 685 GLU A N 1
ATOM 5450 C CA . GLU A 1 685 ? -7.906 8.028 -29.492 1.00 65.56 685 GLU A CA 1
ATOM 5451 C C . GLU A 1 685 ? -8.386 6.638 -29.076 1.00 65.56 685 GLU A C 1
ATOM 5453 O O . GLU A 1 685 ? -7.905 5.613 -29.554 1.00 65.56 685 GLU A O 1
ATOM 5458 N N . ILE A 1 686 ? -9.417 6.629 -28.233 1.00 59.12 686 ILE A N 1
ATOM 5459 C CA . ILE A 1 686 ? -10.026 5.424 -27.662 1.00 59.12 686 ILE A CA 1
ATOM 5460 C C . ILE A 1 686 ? -10.895 4.687 -28.703 1.00 59.12 686 ILE A C 1
ATOM 5462 O O . ILE A 1 686 ? -11.054 3.470 -28.642 1.00 59.12 686 ILE A O 1
ATOM 5466 N N . ASN A 1 687 ? -11.436 5.395 -29.706 1.00 61.72 687 ASN A N 1
ATOM 5467 C CA . ASN A 1 687 ? -12.295 4.815 -30.742 1.00 61.72 687 ASN A CA 1
ATOM 5468 C C . ASN A 1 687 ? -11.627 4.814 -32.128 1.00 61.72 687 ASN A C 1
ATOM 5470 O O . ASN A 1 687 ? -11.810 5.722 -32.944 1.00 61.72 687 ASN A O 1
ATOM 5474 N N . LEU A 1 688 ? -10.905 3.730 -32.415 1.00 63.22 688 LEU A N 1
ATOM 5475 C CA . LEU A 1 688 ? -10.243 3.477 -33.701 1.00 63.22 688 LEU A CA 1
ATOM 5476 C C . LEU A 1 688 ? -11.191 3.567 -34.913 1.00 63.22 688 LEU A C 1
ATOM 5478 O O . LEU A 1 688 ? -10.784 4.049 -35.972 1.00 63.22 688 LEU A O 1
ATOM 5482 N N . ASN A 1 689 ? -12.460 3.167 -34.767 1.00 60.91 689 ASN A N 1
ATOM 5483 C CA . ASN A 1 689 ? -13.417 3.120 -35.880 1.00 60.91 689 ASN A CA 1
ATOM 5484 C C . ASN A 1 689 ? -13.778 4.514 -36.409 1.00 60.91 689 ASN A C 1
ATOM 5486 O O . ASN A 1 689 ? -14.036 4.671 -37.601 1.00 60.91 689 ASN A O 1
ATOM 5490 N N . LYS A 1 690 ? -13.758 5.541 -35.551 1.00 61.38 690 LYS A N 1
ATOM 5491 C CA . LYS A 1 690 ? -14.051 6.926 -35.950 1.00 61.38 690 LYS A CA 1
ATOM 5492 C C . LYS A 1 690 ? -12.970 7.495 -36.876 1.00 61.38 690 LYS A C 1
ATOM 5494 O O . LYS A 1 690 ? -13.282 8.259 -37.784 1.00 61.38 690 LYS A O 1
ATOM 5499 N N . ASN A 1 691 ? -11.713 7.096 -36.672 1.00 58.94 691 ASN A N 1
ATOM 5500 C CA . ASN A 1 691 ? -10.575 7.548 -37.476 1.00 58.94 691 ASN A CA 1
ATOM 5501 C C . ASN A 1 691 ? -10.384 6.741 -38.760 1.00 58.94 691 ASN A C 1
ATOM 5503 O O . ASN A 1 691 ? -9.989 7.320 -39.768 1.00 58.94 691 ASN A O 1
ATOM 5507 N N . LEU A 1 692 ? -10.714 5.446 -38.750 1.00 57.91 692 LEU A N 1
ATOM 5508 C CA . LEU A 1 692 ? -10.639 4.596 -39.944 1.00 57.91 692 LEU A CA 1
ATOM 5509 C C . LEU A 1 692 ? -11.613 5.039 -41.055 1.00 57.91 692 LEU A C 1
ATOM 5511 O O . LEU A 1 692 ? -11.379 4.766 -42.228 1.00 57.91 692 LEU A O 1
ATOM 5515 N N . MET A 1 693 ? -12.701 5.723 -40.684 1.00 54.62 693 MET A N 1
ATOM 5516 C CA . MET A 1 693 ? -13.737 6.215 -41.602 1.00 54.62 693 MET A CA 1
ATOM 5517 C C . MET A 1 693 ? -13.482 7.642 -42.122 1.00 54.62 693 MET A C 1
ATOM 5519 O O . MET A 1 693 ? -14.275 8.147 -42.917 1.00 54.62 693 MET A O 1
ATOM 5523 N N . ASN A 1 694 ? -12.410 8.316 -41.685 1.00 62.06 694 ASN A N 1
ATOM 5524 C CA . ASN A 1 694 ? -12.102 9.672 -42.137 1.00 62.06 694 ASN A CA 1
ATOM 5525 C C . ASN A 1 694 ? -11.428 9.655 -43.523 1.00 62.06 694 ASN A C 1
ATOM 5527 O O . ASN A 1 694 ? -10.284 9.230 -43.662 1.00 62.06 694 ASN A O 1
ATOM 5531 N N . LEU A 1 695 ? -12.136 10.153 -44.541 1.00 55.78 695 LEU A N 1
ATOM 5532 C CA . LEU A 1 695 ? -11.720 10.117 -45.949 1.00 55.78 695 LEU A CA 1
ATOM 5533 C C . LEU A 1 695 ? -10.548 11.057 -46.297 1.00 55.78 695 LEU A C 1
ATOM 5535 O O . LEU A 1 695 ? -9.986 10.914 -47.383 1.00 55.78 695 LEU A O 1
ATOM 5539 N N . GLU A 1 696 ? -10.177 11.987 -45.411 1.00 58.25 696 GLU A N 1
ATOM 5540 C CA . GLU A 1 696 ? -9.055 12.926 -45.608 1.00 58.25 696 GLU A CA 1
ATOM 5541 C C . GLU A 1 696 ? -7.686 12.345 -45.199 1.00 58.25 696 GLU A C 1
ATOM 5543 O O . GLU A 1 696 ? -6.646 12.901 -45.554 1.00 58.25 696 GLU A O 1
ATOM 5548 N N . VAL A 1 697 ? -7.663 11.219 -44.474 1.00 64.81 697 VAL A N 1
ATOM 5549 C CA . VAL A 1 697 ? -6.430 10.565 -44.003 1.00 64.81 697 VAL A CA 1
ATOM 5550 C C . VAL A 1 697 ? -6.004 9.491 -45.008 1.00 64.81 697 VAL A C 1
ATOM 5552 O O . VAL A 1 697 ? -6.742 8.537 -45.249 1.00 64.81 697 VAL A O 1
ATOM 5555 N N . THR A 1 698 ? -4.809 9.618 -45.595 1.00 66.81 698 THR A N 1
ATOM 5556 C CA . THR A 1 698 ? -4.300 8.630 -46.573 1.00 66.81 698 THR A CA 1
ATOM 5557 C C . THR A 1 698 ? -3.621 7.438 -45.902 1.00 66.81 698 THR A C 1
ATOM 5559 O O . THR A 1 698 ? -3.778 6.304 -46.358 1.00 66.81 698 THR A O 1
ATOM 5562 N N . HIS A 1 699 ? -2.907 7.682 -44.801 1.00 76.94 699 HIS A N 1
ATOM 5563 C CA . HIS A 1 699 ? -2.222 6.661 -44.010 1.00 76.94 699 HIS A CA 1
ATOM 5564 C C . HIS A 1 699 ? -2.449 6.924 -42.519 1.00 76.94 699 HIS A C 1
ATOM 5566 O O . HIS A 1 699 ? -2.345 8.062 -42.056 1.00 76.94 699 HIS A O 1
ATOM 5572 N N . LEU A 1 700 ? -2.751 5.872 -41.761 1.00 81.88 700 LEU A N 1
ATOM 5573 C CA . LEU A 1 700 ? -2.938 5.942 -40.311 1.00 81.88 700 LEU A CA 1
ATOM 5574 C C . LEU A 1 700 ? -1.845 5.118 -39.628 1.00 81.88 700 LEU A C 1
ATOM 5576 O O . LEU A 1 700 ? -1.747 3.911 -39.859 1.00 81.88 700 LEU A O 1
ATOM 5580 N N . VAL A 1 701 ? -1.044 5.772 -38.786 1.00 85.81 701 VAL A N 1
ATOM 5581 C CA . VAL A 1 701 ? 0.044 5.156 -38.016 1.00 85.81 701 VAL A CA 1
ATOM 5582 C C . VAL A 1 701 ? -0.344 5.154 -36.542 1.00 85.81 701 VAL A C 1
ATOM 5584 O O . VAL A 1 701 ? -0.696 6.191 -35.979 1.00 85.81 701 VAL A O 1
ATOM 5587 N N . ILE A 1 702 ? -0.305 3.984 -35.912 1.00 86.75 702 ILE A N 1
ATOM 5588 C CA . ILE A 1 702 ? -0.810 3.778 -34.554 1.00 86.75 702 ILE A CA 1
ATOM 5589 C C . ILE A 1 702 ? 0.283 3.184 -33.679 1.00 86.75 702 ILE A C 1
ATOM 5591 O O . ILE A 1 702 ? 0.693 2.045 -33.906 1.00 86.75 702 ILE A O 1
ATOM 5595 N N . TYR A 1 703 ? 0.691 3.902 -32.635 1.00 89.50 703 TYR A N 1
ATOM 5596 C CA . TYR A 1 703 ? 1.450 3.295 -31.546 1.00 89.50 703 TYR A CA 1
ATOM 5597 C C . TYR A 1 703 ? 0.485 2.459 -30.701 1.00 89.50 703 TYR A C 1
ATOM 5599 O O . TYR A 1 703 ? -0.414 2.997 -30.052 1.00 89.50 703 TYR A O 1
ATOM 5607 N N . THR A 1 704 ? 0.619 1.137 -30.761 1.00 88.94 704 THR A N 1
ATOM 5608 C CA . THR A 1 704 ? -0.320 0.198 -30.144 1.00 88.94 704 THR A CA 1
ATOM 5609 C C . THR A 1 704 ? 0.332 -0.512 -28.971 1.00 88.94 704 THR A C 1
ATOM 5611 O O . THR A 1 704 ? 1.321 -1.219 -29.150 1.00 88.94 704 THR A O 1
ATOM 5614 N N . PHE A 1 705 ? -0.244 -0.379 -27.778 1.00 89.69 705 PHE A N 1
ATOM 5615 C CA . PHE A 1 705 ? 0.113 -1.213 -26.633 1.00 89.69 705 PHE A CA 1
ATOM 5616 C C . PHE A 1 705 ? -0.523 -2.598 -26.779 1.00 89.69 705 PHE A C 1
ATOM 5618 O O . PHE A 1 705 ? -1.745 -2.717 -26.909 1.00 89.69 705 PHE A O 1
ATOM 5625 N N . THR A 1 706 ? 0.296 -3.647 -26.751 1.00 88.19 706 THR A N 1
ATOM 5626 C CA . THR A 1 706 ? -0.121 -5.010 -27.125 1.00 88.19 706 THR A CA 1
ATOM 5627 C C . THR A 1 706 ? -0.300 -5.964 -25.953 1.00 88.19 706 THR A C 1
ATOM 5629 O O . THR A 1 706 ? -1.016 -6.960 -26.085 1.00 88.19 706 THR A O 1
ATOM 5632 N N . SER A 1 707 ? 0.305 -5.650 -24.807 1.00 87.31 707 SER A N 1
ATOM 5633 C CA . SER A 1 707 ? 0.319 -6.520 -23.623 1.00 87.31 707 SER A CA 1
ATOM 5634 C C . SER A 1 707 ? -0.640 -6.093 -22.506 1.00 87.31 707 SER A C 1
ATOM 5636 O O . SER A 1 707 ? -0.942 -6.900 -21.628 1.00 87.31 707 SER A O 1
ATOM 5638 N N . LEU A 1 708 ? -1.216 -4.883 -22.567 1.00 84.56 708 LEU A N 1
ATOM 5639 C CA . LEU A 1 708 ? -2.139 -4.375 -21.534 1.00 84.56 708 LEU A CA 1
ATOM 5640 C C . LEU A 1 708 ? -3.360 -5.278 -21.312 1.00 84.56 708 LEU A C 1
ATOM 5642 O O . LEU A 1 708 ? -3.883 -5.334 -20.203 1.00 84.56 708 LEU A O 1
ATOM 5646 N N . GLY A 1 709 ? -3.798 -6.006 -22.343 1.00 79.31 709 GLY A N 1
ATOM 5647 C CA . GLY A 1 709 ? -4.943 -6.920 -22.288 1.00 79.31 709 GLY A CA 1
ATOM 5648 C C . GLY A 1 709 ? -4.630 -8.366 -21.903 1.00 79.31 709 GLY A C 1
ATOM 5649 O O . GLY A 1 709 ? -5.563 -9.149 -21.781 1.00 79.31 709 GLY A O 1
ATOM 5650 N N . TRP A 1 710 ? -3.363 -8.745 -21.696 1.00 85.44 710 TRP A N 1
ATOM 5651 C CA . TRP A 1 710 ? -3.022 -10.143 -21.394 1.00 85.44 710 TRP A CA 1
ATOM 5652 C C . TRP A 1 710 ? -3.688 -10.638 -20.103 1.00 85.44 710 TRP A C 1
ATOM 5654 O O . TRP A 1 710 ? -3.769 -9.865 -19.145 1.00 85.44 710 TRP A O 1
ATOM 5664 N N . PRO A 1 711 ? -4.153 -11.898 -20.044 1.00 81.88 711 PRO A N 1
ATOM 5665 C CA . PRO A 1 711 ? -4.829 -12.426 -18.865 1.00 81.88 711 PRO A CA 1
ATOM 5666 C C . PRO A 1 711 ? -3.902 -12.421 -17.647 1.00 81.88 711 PRO A C 1
ATOM 5668 O O . PRO A 1 711 ? -2.712 -12.710 -17.756 1.00 81.88 711 PRO A O 1
ATOM 5671 N N . ASP A 1 712 ? -4.466 -12.104 -16.483 1.00 87.50 712 ASP A N 1
ATOM 5672 C CA . ASP A 1 712 ? -3.742 -12.090 -15.215 1.00 87.50 712 ASP A CA 1
ATOM 5673 C C . ASP A 1 712 ? -3.987 -13.397 -14.446 1.00 87.50 712 ASP A C 1
ATOM 5675 O O . ASP A 1 712 ? -5.134 -13.803 -14.205 1.00 87.50 712 ASP A O 1
ATOM 5679 N N . VAL A 1 713 ? -2.897 -14.076 -14.085 1.00 87.00 713 VAL A N 1
ATOM 5680 C CA . VAL A 1 713 ? -2.938 -15.371 -13.395 1.00 87.00 713 VAL A CA 1
ATOM 5681 C C . VAL A 1 713 ? -3.510 -15.227 -11.980 1.00 87.00 713 VAL A C 1
ATOM 5683 O O . VAL A 1 713 ? -4.290 -16.090 -11.570 1.00 87.00 713 VAL A O 1
ATOM 5686 N N . LEU A 1 714 ? -3.209 -14.135 -11.262 1.00 89.69 714 LEU A N 1
ATOM 5687 C CA . LEU A 1 714 ? -3.700 -13.912 -9.896 1.00 89.69 714 LEU A CA 1
ATOM 5688 C C . LEU A 1 714 ? -5.206 -13.725 -9.913 1.00 89.69 714 LEU A C 1
ATOM 5690 O O . LEU A 1 714 ? -5.925 -14.406 -9.189 1.00 89.69 714 LEU A O 1
ATOM 5694 N N . LEU A 1 715 ? -5.685 -12.838 -10.790 1.00 90.31 715 LEU A N 1
ATOM 5695 C CA . LEU A 1 715 ? -7.112 -12.539 -10.908 1.00 90.31 715 LEU A CA 1
ATOM 5696 C C . LEU A 1 715 ? -7.917 -13.788 -11.270 1.00 90.31 715 LEU A C 1
ATOM 5698 O O . LEU A 1 715 ? -9.033 -13.970 -10.782 1.00 90.31 715 LEU A O 1
ATOM 5702 N N . SER A 1 716 ? -7.345 -14.665 -12.099 1.00 88.12 716 SER A N 1
ATOM 5703 C CA . SER A 1 716 ? -7.961 -15.942 -12.466 1.00 88.12 716 SER A CA 1
ATOM 5704 C C . SER A 1 716 ? -8.047 -16.892 -11.263 1.00 88.12 716 SER A C 1
ATOM 5706 O O . SER A 1 716 ? -9.120 -17.435 -10.999 1.00 88.12 716 SER A O 1
ATOM 5708 N N . LYS A 1 717 ? -6.962 -17.032 -10.483 1.00 89.75 717 LYS A N 1
ATOM 5709 C CA . LYS A 1 717 ? -6.938 -17.829 -9.240 1.00 89.75 717 LYS A CA 1
ATOM 5710 C C . LYS A 1 717 ? -7.915 -17.292 -8.189 1.00 89.75 717 LYS A C 1
ATOM 5712 O O . LYS A 1 717 ? -8.651 -18.066 -7.585 1.00 89.75 717 LYS A O 1
ATOM 5717 N N . GLN A 1 718 ? -7.975 -15.974 -8.007 1.00 91.94 718 GLN A N 1
ATOM 5718 C CA . GLN A 1 718 ? -8.900 -15.318 -7.078 1.00 91.94 718 GLN A CA 1
ATOM 5719 C C . GLN A 1 718 ? -10.365 -15.534 -7.465 1.00 91.94 718 GLN A C 1
ATOM 5721 O O . GLN A 1 718 ? -11.181 -15.876 -6.611 1.00 91.94 718 GLN A O 1
ATOM 5726 N N . LYS A 1 719 ? -10.709 -15.384 -8.752 1.00 89.00 719 LYS A N 1
ATOM 5727 C CA . LYS A 1 719 ? -12.068 -15.665 -9.243 1.00 89.00 719 LYS A CA 1
ATOM 5728 C C . LYS A 1 719 ? -12.449 -17.130 -9.023 1.00 89.00 719 LYS A C 1
ATOM 5730 O O . LYS A 1 719 ? -13.559 -17.392 -8.567 1.00 89.00 719 LYS A O 1
ATOM 5735 N N . ALA A 1 720 ? -11.531 -18.063 -9.288 1.00 88.38 720 ALA A N 1
ATOM 5736 C CA . ALA A 1 720 ? -11.747 -19.484 -9.025 1.00 88.38 720 ALA A CA 1
ATOM 5737 C C . ALA A 1 720 ? -12.020 -19.740 -7.532 1.00 88.38 720 ALA A C 1
ATOM 5739 O O . ALA A 1 720 ? -13.056 -20.318 -7.205 1.00 88.38 720 ALA A O 1
ATOM 5740 N N . TYR A 1 721 ? -11.179 -19.203 -6.640 1.00 88.31 721 TYR A N 1
ATOM 5741 C CA . TYR A 1 721 ? -11.335 -19.309 -5.184 1.00 88.31 721 TYR A CA 1
ATOM 5742 C C . TYR A 1 721 ? -12.694 -18.788 -4.693 1.00 88.31 721 TYR A C 1
ATOM 5744 O O . TYR A 1 721 ? -13.406 -19.493 -3.981 1.00 88.31 721 TYR A O 1
ATOM 5752 N N . LEU A 1 722 ? -13.100 -17.592 -5.136 1.00 86.38 722 LEU A N 1
ATOM 5753 C CA . LEU A 1 722 ? -14.386 -16.991 -4.761 1.00 86.38 722 LEU A CA 1
ATOM 5754 C C . LEU A 1 722 ? -15.596 -17.769 -5.305 1.00 86.38 722 LEU A C 1
ATOM 5756 O O . LEU A 1 722 ? -16.663 -17.750 -4.694 1.00 86.38 722 LEU A O 1
ATOM 5760 N N . SER A 1 723 ? -15.449 -18.431 -6.456 1.00 79.81 723 SER A N 1
ATOM 5761 C CA . SER A 1 723 ? -16.514 -19.239 -7.066 1.00 79.81 723 SER A CA 1
ATOM 5762 C C . SER A 1 723 ? -16.615 -20.657 -6.492 1.00 79.81 723 SER A C 1
ATOM 5764 O O . SER A 1 723 ? -17.691 -21.258 -6.516 1.00 79.81 723 SER A O 1
ATOM 5766 N N . SER A 1 724 ? -15.516 -21.192 -5.950 1.00 63.94 724 SER A N 1
ATOM 5767 C CA . SER A 1 724 ? -15.470 -22.536 -5.386 1.00 63.94 724 SER A CA 1
ATOM 5768 C C . SER A 1 724 ? -16.173 -22.573 -4.027 1.00 63.94 724 SER A C 1
ATOM 5770 O O . SER A 1 724 ? -15.700 -22.054 -3.018 1.00 63.94 724 SER A O 1
ATOM 5772 N N . THR A 1 725 ? -17.344 -23.199 -3.977 1.00 45.34 725 THR A N 1
ATOM 5773 C CA . THR A 1 725 ? -18.016 -23.527 -2.717 1.00 45.34 725 THR A CA 1
ATOM 5774 C C . THR A 1 725 ? -17.280 -24.724 -2.113 1.00 45.34 725 THR A C 1
ATOM 5776 O O . THR A 1 725 ? -17.451 -25.828 -2.613 1.00 45.34 725 THR A O 1
ATOM 5779 N N . LYS A 1 726 ? -16.405 -24.486 -1.116 1.00 49.94 726 LYS A N 1
ATOM 5780 C CA . LYS A 1 726 ? -15.608 -25.474 -0.343 1.00 49.94 726 LYS A CA 1
ATOM 5781 C C . LYS A 1 726 ? -15.639 -26.909 -0.907 1.00 49.94 726 LYS A C 1
ATOM 5783 O O . LYS A 1 726 ? -16.402 -27.753 -0.447 1.00 49.94 726 LYS A O 1
ATOM 5788 N N . GLY A 1 727 ? -14.753 -27.185 -1.860 1.00 33.88 727 GLY A N 1
ATOM 5789 C CA . GLY A 1 727 ? -14.415 -28.530 -2.314 1.00 33.88 727 GLY A CA 1
ATOM 5790 C C . GLY A 1 727 ? -12.901 -28.644 -2.398 1.00 33.88 727 GLY A C 1
ATOM 5791 O O . GLY A 1 727 ? -12.304 -28.177 -3.361 1.00 33.88 727 GLY A O 1
ATOM 5792 N N . LYS A 1 728 ? -12.274 -29.217 -1.365 1.00 44.66 728 LYS A N 1
ATOM 5793 C CA . LYS A 1 728 ? -10.859 -29.603 -1.404 1.00 44.66 728 LYS A CA 1
ATOM 5794 C C . LYS A 1 728 ? -10.673 -30.605 -2.545 1.00 44.66 728 LYS A C 1
ATOM 5796 O O . LYS A 1 728 ? -11.258 -31.683 -2.474 1.00 44.66 728 LYS A O 1
ATOM 5801 N N . ASN A 1 729 ? -9.916 -30.209 -3.567 1.00 40.38 729 ASN A N 1
ATOM 5802 C CA . ASN A 1 729 ? -9.000 -31.007 -4.393 1.00 40.38 729 ASN A CA 1
ATOM 5803 C C . ASN A 1 729 ? -8.891 -30.378 -5.786 1.00 40.38 729 ASN A C 1
ATOM 5805 O O . ASN A 1 729 ? -9.634 -30.766 -6.679 1.00 40.38 729 ASN A O 1
ATOM 5809 N N . GLU A 1 730 ? -7.924 -29.485 -5.983 1.00 35.66 730 GLU A N 1
ATOM 5810 C CA . GLU A 1 730 ? -7.240 -29.372 -7.274 1.00 35.66 730 GLU A CA 1
ATOM 5811 C C . GLU A 1 730 ? -5.738 -29.208 -7.024 1.00 35.66 730 GLU A C 1
ATOM 5813 O O . GLU A 1 730 ? -5.313 -28.590 -6.046 1.00 35.66 730 GLU A O 1
ATOM 5818 N N . ASP A 1 731 ? -4.963 -29.884 -7.869 1.00 33.50 731 ASP A N 1
ATOM 5819 C CA . ASP A 1 731 ? -3.534 -30.134 -7.750 1.00 33.50 731 ASP A CA 1
ATOM 5820 C C . ASP A 1 731 ? -2.711 -28.883 -7.424 1.00 33.50 731 ASP A C 1
ATOM 5822 O O . ASP A 1 731 ? -2.876 -27.819 -8.024 1.00 33.50 731 ASP A O 1
ATOM 5826 N N . LYS A 1 732 ? -1.726 -29.055 -6.531 1.00 38.72 732 LYS A N 1
ATOM 5827 C CA . LYS A 1 732 ? -0.578 -28.150 -6.398 1.00 38.72 732 LYS A CA 1
ATOM 5828 C C . LYS A 1 732 ? 0.207 -28.159 -7.716 1.00 38.72 732 LYS A C 1
ATOM 5830 O O . LYS A 1 732 ? 1.224 -28.838 -7.838 1.00 38.72 732 LYS A O 1
ATOM 5835 N N . SER A 1 733 ? -0.256 -27.421 -8.722 1.00 33.47 733 SER A N 1
ATOM 5836 C CA . SER A 1 733 ? 0.543 -27.134 -9.905 1.00 33.47 733 SER A CA 1
ATOM 5837 C C . SER A 1 733 ? 1.626 -26.133 -9.505 1.00 33.47 733 SER A C 1
ATOM 5839 O O . SER A 1 733 ? 1.326 -24.972 -9.229 1.00 33.47 733 SER A O 1
ATOM 5841 N N . SER A 1 734 ? 2.848 -26.656 -9.408 1.00 35.00 734 SER A N 1
ATOM 5842 C CA . SER A 1 734 ? 4.163 -26.008 -9.492 1.00 35.00 734 SER A CA 1
ATOM 5843 C C . SER A 1 734 ? 4.197 -24.477 -9.572 1.00 35.00 734 SER A C 1
ATOM 5845 O O . SER A 1 734 ? 3.593 -23.882 -10.465 1.00 35.00 734 SER A O 1
ATOM 5847 N N . GLU A 1 735 ? 5.023 -23.889 -8.703 1.00 39.41 735 GLU A N 1
ATOM 5848 C CA . GLU A 1 735 ? 5.589 -22.538 -8.780 1.00 39.41 735 GLU A CA 1
ATOM 5849 C C . GLU A 1 735 ? 5.645 -21.985 -10.214 1.00 39.41 735 GLU A C 1
ATOM 5851 O O . GLU A 1 735 ? 6.517 -22.322 -11.013 1.00 39.41 735 GLU A O 1
ATOM 5856 N N . SER A 1 736 ? 4.715 -21.093 -10.541 1.00 39.41 736 SER A N 1
ATOM 5857 C CA . SER A 1 736 ? 4.933 -20.096 -11.578 1.00 39.41 736 SER A CA 1
ATOM 5858 C C . SER A 1 736 ? 4.947 -18.757 -10.863 1.00 39.41 736 SER A C 1
ATOM 5860 O O . SER A 1 736 ? 3.889 -18.240 -10.492 1.00 39.41 736 SER A O 1
ATOM 5862 N N . GLU A 1 737 ? 6.148 -18.246 -10.606 1.00 44.78 737 GLU A N 1
ATOM 5863 C CA . GLU A 1 737 ? 6.375 -16.874 -10.161 1.00 44.78 737 GLU A CA 1
ATOM 5864 C C . GLU A 1 737 ? 5.455 -15.933 -10.947 1.00 44.78 737 GLU A C 1
ATOM 5866 O O . GLU A 1 737 ? 5.387 -16.000 -12.180 1.00 44.78 737 GLU A O 1
ATOM 5871 N N . HIS A 1 738 ? 4.734 -15.071 -10.234 1.00 49.59 738 HIS A N 1
ATOM 5872 C CA . HIS A 1 738 ? 4.082 -13.921 -10.837 1.00 49.59 738 HIS A CA 1
ATOM 5873 C C . HIS A 1 738 ? 5.149 -13.114 -11.585 1.00 49.59 738 HIS A C 1
ATOM 5875 O O . HIS A 1 738 ? 5.971 -12.447 -10.971 1.00 49.59 738 HIS A O 1
ATOM 5881 N N . LYS A 1 739 ? 5.198 -13.239 -12.915 1.00 58.78 739 LYS A N 1
ATOM 5882 C CA . LYS A 1 739 ? 6.115 -12.470 -13.759 1.00 58.78 739 LYS A CA 1
ATOM 5883 C C . LYS A 1 739 ? 5.321 -11.392 -14.464 1.00 58.78 739 LYS A C 1
ATOM 5885 O O . LYS A 1 739 ? 4.492 -11.685 -15.326 1.00 58.78 739 LYS A O 1
ATOM 5890 N N . THR A 1 740 ? 5.586 -10.146 -14.081 1.00 68.56 740 THR A N 1
ATOM 5891 C CA . THR A 1 740 ? 5.150 -8.973 -14.836 1.00 68.56 740 THR A CA 1
ATOM 5892 C C . THR A 1 740 ? 5.539 -9.120 -16.309 1.00 68.56 740 THR A C 1
ATOM 5894 O O . THR A 1 740 ? 6.602 -9.647 -16.646 1.00 68.56 740 THR A O 1
ATOM 5897 N N . TRP A 1 741 ? 4.675 -8.651 -17.210 1.00 79.00 741 TRP A N 1
ATOM 5898 C CA . TRP A 1 741 ? 4.983 -8.639 -18.639 1.00 79.00 741 TRP A CA 1
ATOM 5899 C C . TRP A 1 741 ? 6.022 -7.560 -18.993 1.00 79.00 741 TRP A C 1
ATOM 5901 O O . TRP A 1 741 ? 6.596 -7.604 -20.074 1.00 79.00 741 TRP A O 1
ATOM 5911 N N . LEU A 1 742 ? 6.296 -6.603 -18.101 1.00 80.62 742 LEU A N 1
ATOM 5912 C CA . LEU A 1 742 ? 7.246 -5.502 -18.301 1.00 80.62 742 LEU A CA 1
ATOM 5913 C C . LEU A 1 742 ? 8.700 -5.919 -18.029 1.00 80.62 742 LEU A C 1
ATOM 5915 O O . LEU A 1 742 ? 9.374 -5.352 -17.169 1.00 80.62 742 LEU A O 1
ATOM 5919 N N . THR A 1 743 ? 9.215 -6.894 -18.778 1.00 85.06 743 THR A N 1
ATOM 5920 C CA . THR A 1 743 ? 10.637 -7.261 -18.677 1.00 85.06 743 THR A CA 1
ATOM 5921 C C . THR A 1 743 ? 11.542 -6.160 -19.256 1.00 85.06 743 THR A C 1
ATOM 5923 O O . THR A 1 743 ? 11.093 -5.377 -20.103 1.00 85.06 743 THR A O 1
ATOM 5926 N N . PRO A 1 744 ? 12.826 -6.079 -18.857 1.00 85.06 744 PRO A N 1
ATOM 5927 C CA . PRO A 1 744 ? 13.770 -5.105 -19.414 1.00 85.06 744 PRO A CA 1
ATOM 5928 C C . PRO A 1 744 ? 13.866 -5.146 -20.948 1.00 85.06 744 PRO A C 1
ATOM 5930 O O . PRO A 1 744 ? 13.989 -4.104 -21.592 1.00 85.06 744 PRO A O 1
ATOM 5933 N N . GLU A 1 745 ? 13.751 -6.330 -21.554 1.00 86.00 745 GLU A N 1
ATOM 5934 C CA . GLU A 1 745 ? 13.753 -6.519 -23.010 1.00 86.00 745 GLU A CA 1
ATOM 5935 C C . GLU A 1 745 ? 12.508 -5.910 -23.663 1.00 86.00 745 GLU A C 1
ATOM 5937 O O . GLU A 1 745 ? 12.593 -5.278 -24.720 1.00 86.00 745 GLU A O 1
ATOM 5942 N N . ILE A 1 746 ? 11.348 -6.058 -23.019 1.00 86.62 746 ILE A N 1
ATOM 5943 C CA . ILE A 1 746 ? 10.089 -5.479 -23.491 1.00 86.62 746 ILE A CA 1
ATOM 5944 C C . ILE A 1 746 ? 10.113 -3.958 -23.324 1.00 86.62 746 ILE A C 1
ATOM 5946 O O . ILE A 1 746 ? 9.760 -3.242 -24.258 1.00 86.62 746 ILE A O 1
ATOM 5950 N N . GLN A 1 747 ? 10.619 -3.442 -22.200 1.00 86.06 747 GLN A N 1
ATOM 5951 C CA . GLN A 1 747 ? 10.809 -2.000 -22.016 1.00 86.06 747 GLN A CA 1
ATOM 5952 C C . GLN A 1 747 ? 11.754 -1.409 -23.070 1.00 86.06 747 GLN A C 1
ATOM 5954 O O . GLN A 1 747 ? 11.481 -0.333 -23.602 1.00 86.06 747 GLN A O 1
ATOM 5959 N N . LYS A 1 748 ? 12.845 -2.113 -23.406 1.00 87.50 748 LYS A N 1
ATOM 5960 C CA . LYS A 1 748 ? 13.746 -1.721 -24.497 1.00 87.50 748 LYS A CA 1
ATOM 5961 C C . LYS A 1 748 ? 13.003 -1.678 -25.832 1.00 87.50 748 LYS A C 1
ATOM 5963 O O . LYS A 1 748 ? 13.024 -0.651 -26.495 1.00 87.50 748 LYS A O 1
ATOM 5968 N N . THR A 1 749 ? 12.253 -2.730 -26.159 1.00 87.69 749 THR A N 1
ATOM 5969 C CA . THR A 1 749 ? 11.431 -2.791 -27.379 1.00 87.69 749 THR A CA 1
ATOM 5970 C C . THR A 1 749 ? 10.434 -1.628 -27.455 1.00 87.69 749 THR A C 1
ATOM 5972 O O . THR A 1 749 ? 10.265 -1.012 -28.506 1.00 87.69 749 THR A O 1
ATOM 5975 N N . MET A 1 750 ? 9.795 -1.273 -26.336 1.00 88.75 750 MET A N 1
ATOM 5976 C CA . MET A 1 750 ? 8.859 -0.147 -26.271 1.00 88.75 750 MET A CA 1
ATOM 5977 C C . MET A 1 750 ? 9.541 1.204 -26.513 1.00 88.75 750 MET A C 1
ATOM 5979 O O . MET A 1 750 ? 8.948 2.059 -27.179 1.00 88.75 750 MET A O 1
ATOM 5983 N N . LYS A 1 751 ? 10.771 1.388 -26.009 1.00 89.69 751 LYS A N 1
ATOM 5984 C CA . LYS A 1 751 ? 11.603 2.576 -26.262 1.00 89.69 751 LYS A CA 1
ATOM 5985 C C . LYS A 1 751 ? 12.060 2.645 -27.718 1.00 89.69 751 LYS A C 1
ATOM 5987 O O . LYS A 1 751 ? 11.886 3.692 -28.333 1.00 89.69 751 LYS A O 1
ATOM 5992 N N . ASP A 1 752 ? 12.541 1.536 -28.276 1.00 88.25 752 ASP A N 1
ATOM 5993 C CA . ASP A 1 752 ? 12.970 1.446 -29.676 1.00 88.25 752 ASP A CA 1
ATOM 5994 C C . ASP A 1 752 ? 11.794 1.794 -30.614 1.00 88.25 752 ASP A C 1
ATOM 5996 O O . ASP A 1 752 ? 11.910 2.636 -31.505 1.00 88.25 752 ASP A O 1
ATOM 6000 N N . ASN A 1 753 ? 10.605 1.237 -30.352 1.00 90.06 753 ASN A N 1
ATOM 6001 C CA . ASN A 1 753 ? 9.386 1.585 -31.087 1.00 90.06 753 ASN A CA 1
ATOM 6002 C C . ASN A 1 753 ? 8.974 3.052 -30.892 1.00 90.06 753 ASN A C 1
ATOM 6004 O O . ASN A 1 753 ? 8.438 3.661 -31.815 1.00 90.06 753 ASN A O 1
ATOM 6008 N N . LEU A 1 754 ? 9.177 3.634 -29.706 1.00 89.62 754 LEU A N 1
ATOM 6009 C CA . LEU A 1 754 ? 8.865 5.044 -29.463 1.00 89.62 754 LEU A CA 1
ATOM 6010 C C . LEU A 1 754 ? 9.774 5.956 -30.294 1.00 89.62 754 LEU A C 1
ATOM 6012 O O . LEU A 1 754 ? 9.282 6.911 -30.888 1.00 89.62 754 LEU A O 1
ATOM 6016 N N . GLU A 1 755 ? 11.069 5.655 -30.367 1.00 90.00 755 GLU A N 1
ATOM 6017 C CA . GLU A 1 755 ? 12.032 6.403 -31.181 1.00 90.00 755 GLU A CA 1
ATOM 6018 C C . GLU A 1 755 ? 11.686 6.317 -32.672 1.00 90.00 755 GLU A C 1
ATOM 6020 O O . GLU A 1 755 ? 11.589 7.338 -33.354 1.00 90.00 755 GLU A O 1
ATOM 6025 N N . VAL A 1 756 ? 11.380 5.110 -33.163 1.00 88.94 756 VAL A N 1
ATOM 6026 C CA . VAL A 1 756 ? 10.898 4.907 -34.537 1.00 88.94 756 VAL A CA 1
ATOM 6027 C C . VAL A 1 756 ? 9.632 5.729 -34.799 1.00 88.94 756 VAL A C 1
ATOM 6029 O O . VAL A 1 756 ? 9.528 6.381 -35.836 1.00 88.94 756 VAL A O 1
ATOM 6032 N N . PHE A 1 757 ? 8.680 5.734 -33.864 1.00 89.56 757 PHE A N 1
ATOM 6033 C CA . PHE A 1 757 ? 7.425 6.468 -34.007 1.00 89.56 757 PHE A CA 1
ATOM 6034 C C . PHE A 1 757 ? 7.625 7.992 -34.015 1.00 89.56 757 PHE A C 1
ATOM 6036 O O . PHE A 1 757 ? 7.017 8.666 -34.843 1.00 89.56 757 PHE A O 1
ATOM 6043 N N . LYS A 1 758 ? 8.506 8.532 -33.160 1.00 87.88 758 LYS A N 1
ATOM 6044 C CA . LYS A 1 758 ? 8.875 9.961 -33.159 1.00 87.88 758 LYS A CA 1
ATOM 6045 C C . LYS A 1 758 ? 9.499 10.377 -34.491 1.00 87.88 758 LYS A C 1
ATOM 6047 O O . LYS A 1 758 ? 9.013 11.308 -35.125 1.00 87.88 758 LYS A O 1
ATOM 6052 N N . ASN A 1 759 ? 10.472 9.605 -34.977 1.00 86.06 759 ASN A N 1
ATOM 6053 C CA . ASN A 1 759 ? 11.110 9.858 -36.271 1.00 86.06 759 ASN A CA 1
ATOM 6054 C C . ASN A 1 759 ? 10.091 9.841 -37.425 1.00 86.06 759 ASN A C 1
ATOM 6056 O O . ASN A 1 759 ? 10.174 10.657 -38.342 1.00 86.06 759 ASN A O 1
ATOM 6060 N N . LEU A 1 760 ? 9.102 8.937 -37.386 1.00 86.56 760 LEU A N 1
ATOM 6061 C CA . LEU A 1 760 ? 8.029 8.902 -38.384 1.00 86.56 760 LEU A CA 1
ATOM 6062 C C . LEU A 1 760 ? 7.158 10.164 -38.357 1.00 86.56 760 LEU A C 1
ATOM 6064 O O . LEU A 1 760 ? 6.762 10.622 -39.432 1.00 86.56 760 LEU A O 1
ATOM 6068 N N . ILE A 1 761 ? 6.866 10.714 -37.173 1.00 85.12 761 ILE A N 1
ATOM 6069 C CA . ILE A 1 761 ? 6.116 11.970 -37.036 1.00 85.12 761 ILE A CA 1
ATOM 6070 C C . ILE A 1 761 ? 6.905 13.127 -37.653 1.00 85.12 761 ILE A C 1
ATOM 6072 O O . ILE A 1 761 ? 6.361 13.848 -38.493 1.00 85.12 761 ILE A O 1
ATOM 6076 N N . ASP A 1 762 ? 8.185 13.263 -37.304 1.00 84.25 762 ASP A N 1
ATOM 6077 C CA . ASP A 1 762 ? 9.039 14.354 -37.788 1.00 84.25 762 ASP A CA 1
ATOM 6078 C C . ASP A 1 762 ? 9.150 14.351 -39.321 1.00 84.25 762 ASP A C 1
ATOM 6080 O O . ASP A 1 762 ? 8.955 15.384 -39.973 1.00 84.25 762 ASP A O 1
ATOM 6084 N N . LEU A 1 763 ? 9.364 13.167 -39.910 1.00 81.62 763 LEU A N 1
ATOM 6085 C CA . LEU A 1 763 ? 9.465 12.964 -41.361 1.00 81.62 763 LEU A CA 1
ATOM 6086 C C . LEU A 1 763 ? 8.171 13.295 -42.120 1.00 81.62 763 LEU A C 1
ATOM 6088 O O . LEU A 1 763 ? 8.224 13.691 -43.284 1.00 81.62 763 LEU A O 1
ATOM 6092 N N . ASN A 1 764 ? 7.008 13.124 -41.486 1.00 78.69 764 ASN A N 1
ATOM 6093 C CA . ASN A 1 764 ? 5.699 13.210 -42.140 1.00 78.69 764 ASN A CA 1
ATOM 6094 C C . ASN A 1 764 ? 4.853 14.404 -41.663 1.00 78.69 764 ASN A C 1
ATOM 6096 O O . ASN A 1 764 ? 3.662 14.472 -41.974 1.00 78.69 764 ASN A O 1
ATOM 6100 N N . SER A 1 765 ? 5.469 15.376 -40.987 1.00 67.06 765 SER A N 1
ATOM 6101 C CA . SER A 1 765 ? 4.836 16.580 -40.419 1.00 67.06 765 SER A CA 1
ATOM 6102 C C . SER A 1 765 ? 4.007 17.424 -41.409 1.00 67.06 765 SER A C 1
ATOM 6104 O O . SER A 1 765 ? 3.089 18.123 -40.989 1.00 67.06 765 SER A O 1
ATOM 6106 N N . ASN A 1 766 ? 4.263 17.318 -42.721 1.00 61.88 766 ASN A N 1
ATOM 6107 C CA . ASN A 1 766 ? 3.574 18.067 -43.788 1.00 61.88 766 ASN A CA 1
ATOM 6108 C C . ASN A 1 766 ? 2.689 17.196 -44.711 1.00 61.88 766 ASN A C 1
ATOM 6110 O O . ASN A 1 766 ? 2.390 17.589 -45.840 1.00 61.88 766 ASN A O 1
ATOM 6114 N N . THR A 1 767 ? 2.292 15.996 -44.276 1.00 64.81 767 THR A N 1
ATOM 6115 C CA . THR A 1 767 ? 1.556 15.014 -45.102 1.00 64.81 767 THR A CA 1
ATOM 6116 C C . THR A 1 767 ? 0.164 14.689 -44.538 1.00 64.81 767 THR A C 1
ATOM 6118 O O . THR A 1 767 ? -0.147 15.018 -43.398 1.00 64.81 767 THR A O 1
ATOM 6121 N N . SER A 1 768 ? -0.695 14.004 -45.306 1.00 70.19 768 SER A N 1
ATOM 6122 C CA . SER A 1 768 ? -2.020 13.522 -44.853 1.00 70.19 768 SER A CA 1
ATOM 6123 C C . SER A 1 768 ? -1.959 12.238 -44.002 1.00 70.19 768 SER A C 1
ATOM 6125 O O . SER A 1 768 ? -2.901 11.437 -43.995 1.00 70.19 768 SER A O 1
ATOM 6127 N N . VAL A 1 769 ? -0.839 12.029 -43.300 1.00 78.44 769 VAL A N 1
ATOM 6128 C CA . VAL A 1 769 ? -0.603 10.906 -42.385 1.00 78.44 769 VAL A CA 1
ATOM 6129 C C . VAL A 1 769 ? -1.071 11.300 -40.985 1.00 78.44 769 VAL A C 1
ATOM 6131 O O . VAL A 1 769 ? -0.686 12.345 -40.465 1.00 78.44 769 VAL A O 1
ATOM 6134 N N . LYS A 1 770 ? -1.897 10.465 -40.348 1.00 81.75 770 LYS A N 1
ATOM 6135 C CA . LYS A 1 770 ? -2.376 10.706 -38.978 1.00 81.75 770 LYS A CA 1
ATOM 6136 C C . LYS A 1 770 ? -1.702 9.755 -37.992 1.00 81.75 770 LYS A C 1
ATOM 6138 O O . LYS A 1 770 ? -1.689 8.546 -38.216 1.00 81.75 770 LYS A O 1
ATOM 6143 N N . PHE A 1 771 ? -1.216 10.304 -36.881 1.00 85.38 771 PHE A N 1
ATOM 6144 C CA . PHE A 1 771 ? -0.562 9.564 -35.801 1.00 85.38 771 PHE A CA 1
ATOM 6145 C C . PHE A 1 771 ? -1.470 9.478 -34.575 1.00 85.38 771 PHE A C 1
ATOM 6147 O O . PHE A 1 771 ? -1.943 10.503 -34.072 1.00 85.38 771 PHE A O 1
ATOM 6154 N N . ILE A 1 772 ? -1.727 8.259 -34.099 1.00 86.62 772 ILE A N 1
ATOM 6155 C CA . ILE A 1 772 ? -2.558 8.015 -32.914 1.00 86.62 772 ILE A CA 1
ATOM 6156 C C . ILE A 1 772 ? -1.947 6.973 -31.975 1.00 86.62 772 ILE A C 1
ATOM 6158 O O . ILE A 1 772 ? -1.056 6.216 -32.356 1.00 86.62 772 ILE A O 1
ATOM 6162 N N . VAL A 1 773 ? -2.453 6.927 -30.744 1.00 87.94 773 VAL A N 1
ATOM 6163 C CA . VAL A 1 773 ? -2.071 5.942 -29.722 1.00 87.94 773 VAL A CA 1
ATOM 6164 C C . VAL A 1 773 ? -3.297 5.121 -29.330 1.00 87.94 773 VAL A C 1
ATOM 6166 O O . VAL A 1 773 ? -4.364 5.693 -29.105 1.00 87.94 773 VAL A O 1
ATOM 6169 N N . ALA A 1 774 ? -3.152 3.796 -29.257 1.00 86.75 774 ALA A N 1
ATOM 6170 C CA . ALA A 1 774 ? -4.232 2.873 -28.904 1.00 86.75 774 ALA A CA 1
ATOM 6171 C C . ALA A 1 774 ? -3.713 1.623 -28.168 1.00 86.75 774 ALA A C 1
ATOM 6173 O O . ALA A 1 774 ? -2.508 1.430 -28.011 1.00 86.75 774 ALA A O 1
ATOM 6174 N N . SER A 1 775 ? -4.620 0.742 -27.741 1.00 86.75 775 SER A N 1
ATOM 6175 C CA . SER A 1 775 ? -4.278 -0.586 -27.221 1.00 86.75 775 SER A CA 1
ATOM 6176 C C . SER A 1 775 ? -5.038 -1.683 -27.967 1.00 86.75 775 SER A C 1
ATOM 6178 O O . SER A 1 775 ? -6.210 -1.531 -28.318 1.00 86.75 775 SER A O 1
ATOM 6180 N N . LYS A 1 776 ? -4.350 -2.790 -28.262 1.00 83.94 776 LYS A N 1
ATOM 6181 C CA . LYS A 1 776 ? -4.932 -3.978 -28.897 1.00 83.94 776 LYS A CA 1
ATOM 6182 C C . LYS A 1 776 ? -4.076 -5.194 -28.594 1.00 83.94 776 LYS A C 1
ATOM 6184 O O . LYS A 1 776 ? -2.897 -5.209 -28.921 1.00 83.94 776 LYS A O 1
ATOM 6189 N N . GLU A 1 777 ? -4.691 -6.236 -28.052 1.00 82.75 777 GLU A N 1
ATOM 6190 C CA . GLU A 1 777 ? -3.976 -7.453 -27.682 1.00 82.75 777 GLU A CA 1
ATOM 6191 C C . GLU A 1 777 ? -3.319 -8.143 -28.891 1.00 82.75 777 GLU A C 1
ATOM 6193 O O . GLU A 1 777 ? -3.981 -8.452 -29.887 1.00 82.75 777 GLU A O 1
ATOM 6198 N N . MET A 1 778 ? -2.010 -8.405 -28.798 1.00 81.75 778 MET A N 1
ATOM 6199 C CA . MET A 1 778 ? -1.251 -9.167 -29.796 1.00 81.75 778 MET A CA 1
ATOM 6200 C C . MET A 1 778 ? -0.193 -10.042 -29.117 1.00 81.75 778 MET A C 1
ATOM 6202 O O . MET A 1 778 ? 0.668 -9.540 -28.403 1.00 81.75 778 MET A O 1
ATOM 6206 N N . LYS A 1 779 ? -0.218 -11.357 -29.373 1.00 76.81 779 LYS A N 1
ATOM 6207 C CA . LYS A 1 779 ? 0.752 -12.306 -28.784 1.00 76.81 779 LYS A CA 1
ATOM 6208 C C . LYS A 1 779 ? 2.132 -12.272 -29.449 1.00 76.81 779 LYS A C 1
ATOM 6210 O O . LYS A 1 779 ? 3.132 -12.512 -28.789 1.00 76.81 779 LYS A O 1
ATOM 6215 N N . ASN A 1 780 ? 2.191 -11.953 -30.742 1.00 77.81 780 ASN A N 1
ATOM 6216 C CA . ASN A 1 780 ? 3.419 -12.057 -31.543 1.00 77.81 780 ASN A CA 1
ATOM 6217 C C . ASN A 1 780 ? 4.339 -10.824 -31.439 1.00 77.81 780 ASN A C 1
ATOM 6219 O O . ASN A 1 780 ? 5.398 -10.804 -32.059 1.00 77.81 780 ASN A O 1
ATOM 6223 N N . SER A 1 781 ? 3.934 -9.781 -30.710 1.00 79.75 781 SER A N 1
ATOM 6224 C CA . SER A 1 781 ? 4.691 -8.529 -30.566 1.00 79.75 781 SER A CA 1
ATOM 6225 C C . SER A 1 781 ? 4.455 -7.956 -29.165 1.00 79.75 781 SER A C 1
ATOM 6227 O O . SER A 1 781 ? 3.566 -7.122 -29.009 1.00 79.75 781 SER A O 1
ATOM 6229 N N . PRO A 1 782 ? 5.149 -8.458 -28.129 1.00 84.06 782 PRO A N 1
ATOM 6230 C CA . PRO A 1 782 ? 4.898 -8.073 -26.742 1.00 84.06 782 PRO A CA 1
ATOM 6231 C C . PRO A 1 782 ? 5.326 -6.627 -26.439 1.00 84.06 782 PRO A C 1
ATOM 6233 O O . PRO A 1 782 ? 6.294 -6.117 -26.997 1.00 84.06 782 PRO A O 1
ATOM 6236 N N . GLY A 1 783 ? 4.597 -5.972 -25.535 1.00 86.00 783 GLY A N 1
ATOM 6237 C CA . GLY A 1 783 ? 4.804 -4.589 -25.107 1.00 86.00 783 GLY A CA 1
ATOM 6238 C C . GLY A 1 783 ? 4.118 -3.563 -25.991 1.00 86.00 783 GLY A C 1
ATOM 6239 O O . GLY A 1 783 ? 3.036 -3.068 -25.655 1.00 86.00 783 GLY A O 1
ATOM 6240 N N . SER A 1 784 ? 4.746 -3.234 -27.116 1.00 89.69 784 SER A N 1
ATOM 6241 C CA . SER A 1 784 ? 4.170 -2.320 -28.097 1.00 89.69 784 SER A CA 1
ATOM 6242 C C . SER A 1 784 ? 4.524 -2.703 -29.526 1.00 89.69 784 SER A C 1
ATOM 6244 O O . SER A 1 784 ? 5.487 -3.425 -29.787 1.00 89.69 784 SER A O 1
ATOM 6246 N N . CYS A 1 785 ? 3.733 -2.204 -30.468 1.00 90.56 785 CYS A N 1
ATOM 6247 C CA . CYS A 1 785 ? 4.030 -2.269 -31.889 1.00 90.56 785 CYS A CA 1
ATOM 6248 C C . CYS A 1 785 ? 3.502 -1.023 -32.604 1.00 90.56 785 CYS A C 1
ATOM 6250 O O . CYS A 1 785 ? 2.585 -0.349 -32.130 1.00 90.56 785 CYS A O 1
ATOM 6252 N N . ILE A 1 786 ? 4.072 -0.721 -33.768 1.00 89.56 786 ILE A N 1
ATOM 6253 C CA . ILE A 1 786 ? 3.568 0.337 -34.641 1.00 89.56 786 ILE A CA 1
ATOM 6254 C C . ILE A 1 786 ? 2.710 -0.326 -35.715 1.00 89.56 786 ILE A C 1
ATOM 6256 O O . ILE A 1 786 ? 3.203 -1.133 -36.502 1.00 89.56 786 ILE A O 1
ATOM 6260 N N . LEU A 1 787 ? 1.421 0.002 -35.755 1.00 87.25 787 LEU A N 1
ATOM 6261 C CA . LEU A 1 787 ? 0.504 -0.480 -36.783 1.00 87.25 787 LEU A CA 1
ATOM 6262 C C . LEU A 1 787 ? 0.321 0.580 -37.865 1.00 87.25 787 LEU A C 1
ATOM 6264 O O . LEU A 1 787 ? 0.042 1.739 -37.567 1.00 87.25 787 LEU A O 1
ATOM 6268 N N . LEU A 1 788 ? 0.430 0.158 -39.121 1.00 85.75 788 LEU A N 1
ATOM 6269 C CA . LEU A 1 788 ? 0.209 0.983 -40.300 1.00 85.75 788 LEU A CA 1
ATOM 6270 C C . LEU A 1 788 ? -1.036 0.504 -41.054 1.00 85.75 788 LEU A C 1
ATOM 6272 O O . LEU A 1 788 ? -1.161 -0.681 -41.376 1.00 85.75 788 LEU A O 1
ATOM 6276 N N . TYR A 1 789 ? -1.929 1.440 -41.367 1.00 82.31 789 TYR A N 1
ATOM 6277 C CA . TYR A 1 789 ? -3.027 1.250 -42.314 1.00 82.31 789 TYR A CA 1
ATOM 6278 C C . TYR A 1 789 ? -2.757 2.092 -43.563 1.00 82.31 789 TYR A C 1
ATOM 6280 O O . TYR A 1 789 ? -2.721 3.322 -43.495 1.00 82.31 789 TYR A O 1
ATOM 6288 N N . GLU A 1 790 ? -2.562 1.423 -44.698 1.00 75.81 790 GLU A N 1
ATOM 6289 C CA . GLU A 1 790 ? -2.265 2.049 -45.991 1.00 75.81 790 GLU A CA 1
ATOM 6290 C C . GLU A 1 790 ? -3.555 2.243 -46.807 1.00 75.81 790 GLU A C 1
ATOM 6292 O O . GLU A 1 790 ? -4.346 1.309 -46.938 1.00 75.81 790 GLU A O 1
ATOM 6297 N N . ASN A 1 791 ? -3.764 3.435 -47.381 1.00 64.69 791 ASN A N 1
ATOM 6298 C CA . ASN A 1 791 ? -4.697 3.705 -48.487 1.00 64.69 791 ASN A CA 1
ATOM 6299 C C . ASN A 1 791 ? -6.085 3.032 -48.375 1.00 64.69 791 ASN A C 1
ATOM 6301 O O . ASN A 1 791 ? -6.478 2.223 -49.216 1.00 64.69 791 ASN A O 1
ATOM 6305 N N . LYS A 1 792 ? -6.864 3.393 -47.345 1.00 61.69 792 LYS A N 1
ATOM 6306 C CA . LYS A 1 792 ? -8.234 2.878 -47.100 1.00 61.69 792 LYS A CA 1
ATOM 6307 C C . LYS A 1 792 ? -8.320 1.358 -46.854 1.00 61.69 792 LYS A C 1
ATOM 6309 O O . LYS A 1 792 ? -9.418 0.802 -46.863 1.00 61.69 792 LYS A O 1
ATOM 6314 N N . SER A 1 793 ? -7.196 0.677 -46.621 1.00 64.25 793 SER A N 1
ATOM 6315 C CA . SER A 1 793 ? -7.181 -0.728 -46.205 1.00 64.25 793 SER A CA 1
ATOM 6316 C C . SER A 1 793 ? -7.748 -0.886 -44.795 1.00 64.25 793 SER A C 1
ATOM 6318 O O . SER A 1 793 ? -7.441 -0.116 -43.888 1.00 64.25 793 SER A O 1
ATOM 6320 N N . THR A 1 794 ? -8.534 -1.942 -44.587 1.00 63.66 794 THR A N 1
ATOM 6321 C CA . THR A 1 794 ? -9.033 -2.351 -43.265 1.00 63.66 794 THR A CA 1
ATOM 6322 C C . THR A 1 794 ? -8.050 -3.248 -42.508 1.00 63.66 794 THR A C 1
ATOM 6324 O O . THR A 1 794 ? -8.264 -3.542 -41.331 1.00 63.66 794 THR A O 1
ATOM 6327 N N . LYS A 1 795 ? -6.966 -3.698 -43.157 1.00 72.56 795 LYS A N 1
ATOM 6328 C CA . LYS A 1 795 ? -5.982 -4.615 -42.571 1.00 72.56 795 LYS A CA 1
ATOM 6329 C C . LYS A 1 795 ? -4.742 -3.856 -42.105 1.00 72.56 795 LYS A C 1
ATOM 6331 O O . LYS A 1 795 ? -4.028 -3.278 -42.920 1.00 72.56 795 LYS A O 1
ATOM 6336 N N . ALA A 1 796 ? -4.481 -3.923 -40.802 1.00 77.69 796 ALA A N 1
ATOM 6337 C CA . ALA A 1 796 ? -3.275 -3.385 -40.181 1.00 77.69 796 ALA A CA 1
ATOM 6338 C C . ALA A 1 796 ? -2.045 -4.232 -40.528 1.00 77.69 796 ALA A C 1
ATOM 6340 O O . ALA A 1 796 ? -2.109 -5.465 -40.488 1.00 77.69 796 ALA A O 1
ATOM 6341 N N . ILE A 1 797 ? -0.920 -3.574 -40.794 1.00 84.38 797 ILE A N 1
ATOM 6342 C CA . ILE A 1 797 ? 0.392 -4.206 -40.964 1.00 84.38 797 ILE A CA 1
ATOM 6343 C C . ILE A 1 797 ? 1.297 -3.710 -39.833 1.00 84.38 797 ILE A C 1
ATOM 6345 O O . ILE A 1 797 ? 1.295 -2.520 -39.526 1.00 84.38 797 ILE A O 1
ATOM 6349 N N . CYS A 1 798 ? 2.059 -4.605 -39.199 1.00 84.44 798 CYS A N 1
ATOM 6350 C CA . CYS A 1 798 ? 3.083 -4.188 -38.242 1.00 84.44 798 CYS A CA 1
ATOM 6351 C C . CYS A 1 798 ? 4.227 -3.527 -39.015 1.00 84.44 798 CYS A C 1
ATOM 6353 O O . CYS A 1 798 ? 4.818 -4.154 -39.894 1.00 84.44 798 CYS A O 1
ATOM 6355 N N . PHE A 1 799 ? 4.515 -2.266 -38.717 1.00 85.88 799 PHE A N 1
ATOM 6356 C CA . PHE A 1 799 ? 5.641 -1.559 -39.303 1.00 85.88 799 PHE A CA 1
ATOM 6357 C C . PHE A 1 799 ? 6.944 -2.161 -38.771 1.00 85.88 799 PHE A C 1
ATOM 6359 O O . PHE A 1 799 ? 7.084 -2.412 -37.574 1.00 85.88 799 PHE A O 1
ATOM 6366 N N . THR A 1 800 ? 7.895 -2.405 -39.666 1.00 84.44 800 THR A N 1
ATOM 6367 C CA . THR A 1 800 ? 9.242 -2.859 -39.321 1.00 84.44 800 THR A CA 1
ATOM 6368 C C . THR A 1 800 ? 10.224 -1.914 -40.003 1.00 84.44 800 THR A C 1
ATOM 6370 O O . THR A 1 800 ? 10.163 -1.800 -41.231 1.00 84.44 800 THR A O 1
ATOM 6373 N N . PRO A 1 801 ? 11.084 -1.204 -39.252 1.00 85.00 801 PRO A N 1
ATOM 6374 C CA . PRO A 1 801 ? 12.085 -0.340 -39.861 1.00 85.00 801 PRO A CA 1
ATOM 6375 C C . PRO A 1 801 ? 13.109 -1.180 -40.649 1.00 85.00 801 PRO A C 1
ATOM 6377 O O . PRO A 1 801 ? 13.352 -2.339 -40.298 1.00 85.00 801 PRO A O 1
ATOM 6380 N N . PRO A 1 802 ? 13.729 -0.623 -41.705 1.00 85.75 802 PRO A N 1
ATOM 6381 C CA . PRO A 1 802 ? 14.861 -1.257 -42.374 1.00 85.75 802 PRO A CA 1
ATOM 6382 C C . PRO A 1 802 ? 15.995 -1.559 -41.388 1.00 85.75 802 PRO A C 1
ATOM 6384 O O . PRO A 1 802 ? 16.281 -0.750 -40.505 1.00 85.75 802 PRO A O 1
ATOM 6387 N N . SER A 1 803 ? 16.678 -2.694 -41.545 1.00 84.81 803 SER A N 1
ATOM 6388 C CA . SER A 1 803 ? 17.909 -2.952 -40.791 1.00 84.81 803 SER A CA 1
ATOM 6389 C C . SER A 1 803 ? 19.026 -2.019 -41.258 1.00 84.81 803 SER A C 1
ATOM 6391 O O . SER A 1 803 ? 19.074 -1.656 -42.436 1.00 84.81 803 SER A O 1
ATOM 6393 N N . LYS A 1 804 ? 19.956 -1.681 -40.354 1.00 84.62 804 LYS A N 1
ATOM 6394 C CA . LYS A 1 804 ? 21.159 -0.917 -40.705 1.00 84.62 804 LYS A CA 1
ATOM 6395 C C . LYS A 1 804 ? 21.886 -1.611 -41.870 1.00 84.62 804 LYS A C 1
ATOM 6397 O O . LYS A 1 804 ? 22.230 -2.784 -41.716 1.00 84.62 804 LYS A O 1
ATOM 6402 N N . PRO A 1 805 ? 22.076 -0.945 -43.023 1.00 84.50 805 PRO A N 1
ATOM 6403 C CA . PRO A 1 805 ? 22.788 -1.540 -44.146 1.00 84.50 805 PRO A CA 1
ATOM 6404 C C . PRO A 1 805 ? 24.284 -1.660 -43.833 1.00 84.50 805 PRO A C 1
ATOM 6406 O O . PRO A 1 805 ? 24.844 -0.820 -43.123 1.00 84.50 805 PRO A O 1
ATOM 6409 N N . ASP A 1 806 ? 24.934 -2.685 -44.387 1.00 84.19 806 ASP A N 1
ATOM 6410 C CA . ASP A 1 806 ? 26.388 -2.833 -44.291 1.00 84.19 806 ASP A CA 1
ATOM 6411 C C . ASP A 1 806 ? 27.107 -1.685 -45.009 1.00 84.19 806 ASP A C 1
ATOM 6413 O O . ASP A 1 806 ? 26.600 -1.100 -45.976 1.00 84.19 806 ASP A O 1
ATOM 6417 N N . CYS A 1 807 ? 28.320 -1.381 -44.552 1.00 82.56 807 CYS A N 1
ATOM 6418 C CA . CYS A 1 807 ? 29.156 -0.369 -45.182 1.00 82.56 807 CYS A CA 1
ATOM 6419 C C . CYS A 1 807 ? 29.544 -0.787 -46.609 1.00 82.56 807 CYS A C 1
ATOM 6421 O O . CYS A 1 807 ? 29.869 -1.957 -46.837 1.00 82.56 807 CYS A O 1
ATOM 6423 N N . PRO A 1 808 ? 29.575 0.157 -47.567 1.00 84.56 808 PRO A N 1
ATOM 6424 C CA . PRO A 1 808 ? 30.050 -0.135 -48.912 1.00 84.56 808 PRO A CA 1
ATOM 6425 C C . PRO A 1 808 ? 31.533 -0.525 -48.872 1.00 84.56 808 PRO A C 1
ATOM 6427 O O . PRO A 1 808 ? 32.348 0.154 -48.237 1.00 84.56 808 PRO A O 1
ATOM 6430 N N . VAL A 1 809 ? 31.878 -1.615 -49.561 1.00 81.50 809 VAL A N 1
ATOM 6431 C CA . VAL A 1 809 ? 33.248 -2.141 -49.648 1.00 81.50 809 VAL A CA 1
ATOM 6432 C C . VAL A 1 809 ? 33.882 -1.686 -50.957 1.00 81.50 809 VAL A C 1
ATOM 6434 O O . VAL A 1 809 ? 33.287 -1.830 -52.019 1.00 81.50 809 VAL A O 1
ATOM 6437 N N . ILE A 1 810 ? 35.096 -1.148 -50.893 1.00 79.25 810 ILE A N 1
ATOM 6438 C CA . ILE A 1 810 ? 35.820 -0.662 -52.072 1.00 79.25 810 ILE A CA 1
ATOM 6439 C C . ILE A 1 810 ? 36.375 -1.858 -52.854 1.00 79.25 810 ILE A C 1
ATOM 6441 O O . ILE A 1 810 ? 37.195 -2.604 -52.322 1.00 79.25 810 ILE A O 1
ATOM 6445 N N . GLU A 1 811 ? 35.947 -2.035 -54.106 1.00 77.81 811 GLU A N 1
ATOM 6446 C CA . GLU A 1 811 ? 36.502 -3.060 -55.004 1.00 77.81 811 GLU A CA 1
ATOM 6447 C C . GLU A 1 811 ? 37.656 -2.502 -55.840 1.00 77.81 811 GLU A C 1
ATOM 6449 O O . GLU A 1 811 ? 38.725 -3.109 -55.900 1.00 77.81 811 GLU A O 1
ATOM 6454 N N . ASP A 1 812 ? 37.466 -1.334 -56.461 1.00 73.06 812 ASP A N 1
ATOM 6455 C CA . ASP A 1 812 ? 38.477 -0.705 -57.315 1.00 73.06 812 ASP A CA 1
ATOM 6456 C C . ASP A 1 812 ? 38.394 0.831 -57.264 1.00 73.06 812 ASP A C 1
ATOM 6458 O O . ASP A 1 812 ? 37.322 1.414 -57.101 1.00 73.06 812 ASP A O 1
ATOM 6462 N N . VAL A 1 813 ? 39.544 1.498 -57.414 1.00 68.75 813 VAL A N 1
ATOM 6463 C CA . VAL A 1 813 ? 39.675 2.968 -57.406 1.00 68.75 813 VAL A CA 1
ATOM 6464 C C . VAL A 1 813 ? 40.489 3.401 -58.620 1.00 68.75 813 VAL A C 1
ATOM 6466 O O . VAL A 1 813 ? 41.686 3.115 -58.715 1.00 68.75 813 VAL A O 1
ATOM 6469 N N . ARG A 1 814 ? 39.845 4.141 -59.526 1.00 70.44 814 ARG A N 1
ATOM 6470 C CA . ARG A 1 814 ? 40.415 4.719 -60.753 1.00 70.44 814 ARG A CA 1
ATOM 6471 C C . ARG A 1 814 ? 40.367 6.245 -60.691 1.00 70.44 814 ARG A C 1
ATOM 6473 O O . ARG A 1 814 ? 39.616 6.816 -59.911 1.00 70.44 814 ARG A O 1
ATOM 6480 N N . CYS A 1 815 ? 41.115 6.920 -61.569 1.00 61.03 815 CYS A N 1
ATOM 6481 C CA . CYS A 1 815 ? 41.331 8.380 -61.549 1.00 61.03 815 CYS A CA 1
ATOM 6482 C C . CYS A 1 815 ? 40.054 9.246 -61.438 1.00 61.03 815 CYS A C 1
ATOM 6484 O O . CYS A 1 815 ? 40.141 10.383 -60.982 1.00 61.03 815 CYS A O 1
ATOM 6486 N N . ARG A 1 816 ? 38.885 8.748 -61.863 1.00 72.31 816 ARG A N 1
ATOM 6487 C CA . ARG A 1 816 ? 37.589 9.450 -61.753 1.00 72.31 816 ARG A CA 1
ATOM 6488 C C . ARG A 1 816 ? 36.417 8.529 -61.411 1.00 72.31 816 ARG A C 1
ATOM 6490 O O . ARG A 1 816 ? 35.265 8.929 -61.568 1.00 72.31 816 ARG A O 1
ATOM 6497 N N . GLN A 1 817 ? 36.705 7.284 -61.034 1.00 78.12 817 GLN A N 1
ATOM 6498 C CA . GLN A 1 817 ? 35.688 6.262 -60.812 1.00 78.12 817 GLN A CA 1
ATOM 6499 C C . GLN A 1 817 ? 36.044 5.396 -59.615 1.00 78.12 817 GLN A C 1
ATOM 6501 O O . GLN A 1 817 ? 37.210 5.051 -59.434 1.00 78.12 817 GLN A O 1
ATOM 6506 N N . VAL A 1 818 ? 35.043 5.022 -58.829 1.00 81.31 818 VAL A N 1
ATOM 6507 C CA . VAL A 1 818 ? 35.204 4.074 -57.726 1.00 81.31 818 VAL A CA 1
ATOM 6508 C C . VAL A 1 818 ? 34.114 3.024 -57.838 1.00 81.31 818 VAL A C 1
ATOM 6510 O O . VAL A 1 818 ? 32.934 3.370 -57.880 1.00 81.31 818 VAL A O 1
ATOM 6513 N N . ASP A 1 819 ? 34.521 1.761 -57.863 1.00 82.25 819 ASP A N 1
ATOM 6514 C CA . ASP A 1 819 ? 33.618 0.616 -57.843 1.00 82.25 819 ASP A CA 1
ATOM 6515 C C . ASP A 1 819 ? 33.421 0.179 -56.385 1.00 82.25 819 ASP A C 1
ATOM 6517 O O . ASP A 1 819 ? 34.376 -0.174 -55.685 1.00 82.25 819 ASP A O 1
ATOM 6521 N N . LEU A 1 820 ? 32.176 0.246 -55.910 1.00 83.56 820 LEU A N 1
ATOM 6522 C CA . LEU A 1 820 ? 31.788 -0.084 -54.542 1.00 83.56 820 LEU A CA 1
ATOM 6523 C C . LEU A 1 820 ? 30.845 -1.278 -54.533 1.00 83.56 820 LEU A C 1
ATOM 6525 O O . LEU A 1 820 ? 29.795 -1.259 -55.172 1.00 83.56 820 LEU A O 1
ATOM 6529 N N . LYS A 1 821 ? 31.178 -2.291 -53.745 1.00 84.81 821 LYS A N 1
ATOM 6530 C CA . LYS A 1 821 ? 30.299 -3.418 -53.470 1.00 84.81 821 LYS A CA 1
ATOM 6531 C C . LYS A 1 821 ? 29.323 -3.075 -52.350 1.00 84.81 821 LYS A C 1
ATOM 6533 O O . LYS A 1 821 ? 29.731 -2.594 -51.293 1.00 84.81 821 LYS A O 1
ATOM 6538 N N . VAL A 1 822 ? 28.045 -3.357 -52.574 1.00 84.94 822 VAL A N 1
ATOM 6539 C CA . VAL A 1 822 ? 26.947 -3.085 -51.636 1.00 84.94 822 VAL A CA 1
ATOM 6540 C C . VAL A 1 822 ? 26.203 -4.375 -51.289 1.00 84.94 822 VAL A C 1
ATOM 6542 O O . VAL A 1 822 ? 25.994 -5.234 -52.147 1.00 84.94 822 VAL A O 1
ATOM 6545 N N . SER A 1 823 ? 25.826 -4.526 -50.019 1.00 81.00 823 SER A N 1
ATOM 6546 C CA . SER A 1 823 ? 25.060 -5.683 -49.542 1.00 81.00 823 SER A CA 1
ATOM 6547 C C . SER A 1 823 ? 23.602 -5.638 -50.019 1.00 81.00 823 SER A C 1
ATOM 6549 O O . SER A 1 823 ? 23.041 -4.550 -50.189 1.00 81.00 823 SER A O 1
ATOM 6551 N N . PRO A 1 824 ? 22.953 -6.803 -50.209 1.00 79.38 824 PRO A N 1
ATOM 6552 C CA . PRO A 1 824 ? 21.550 -6.855 -50.596 1.00 79.38 824 PRO A CA 1
ATOM 6553 C C . PRO A 1 824 ? 20.649 -6.228 -49.516 1.00 79.38 824 PRO A C 1
ATOM 6555 O O . PRO A 1 824 ? 20.883 -6.432 -48.322 1.00 79.38 824 PRO A O 1
ATOM 6558 N N . PRO A 1 825 ? 19.600 -5.485 -49.914 1.00 80.50 825 PRO A N 1
ATOM 6559 C CA . PRO A 1 825 ? 18.693 -4.840 -48.974 1.00 80.50 825 PRO A CA 1
ATOM 6560 C C . PRO A 1 825 ? 17.863 -5.862 -48.186 1.00 80.50 825 PRO A C 1
ATOM 6562 O O . PRO A 1 825 ? 17.500 -6.925 -48.695 1.00 80.50 825 PRO A O 1
ATOM 6565 N N . CYS A 1 826 ? 17.510 -5.519 -46.945 1.00 79.81 826 CYS A N 1
ATOM 6566 C CA . CYS A 1 826 ? 16.597 -6.334 -46.146 1.00 79.81 826 CYS A CA 1
ATOM 6567 C C . CYS A 1 826 ? 15.154 -6.259 -46.694 1.00 79.81 826 CYS A C 1
ATOM 6569 O O . CYS A 1 826 ? 14.815 -5.307 -47.401 1.00 79.81 826 CYS A O 1
ATOM 6571 N N . PRO A 1 827 ? 14.257 -7.199 -46.334 1.00 81.12 827 PRO A N 1
ATOM 6572 C CA . PRO A 1 827 ? 12.879 -7.210 -46.839 1.00 81.12 827 PRO A CA 1
ATOM 6573 C C . PRO A 1 827 ? 12.064 -5.937 -46.550 1.00 81.12 827 PRO A C 1
ATOM 6575 O O . PRO A 1 827 ? 11.100 -5.664 -47.259 1.00 81.12 827 PRO A O 1
ATOM 6578 N N . ALA A 1 828 ? 12.430 -5.173 -45.515 1.00 81.12 828 ALA A N 1
ATOM 6579 C CA . ALA A 1 828 ? 11.762 -3.927 -45.133 1.00 81.12 828 ALA A CA 1
ATOM 6580 C C . ALA A 1 828 ? 12.254 -2.688 -45.917 1.00 81.12 828 ALA A C 1
ATOM 6582 O O . ALA A 1 828 ? 11.651 -1.620 -45.812 1.00 81.12 828 ALA A O 1
ATOM 6583 N N . THR A 1 829 ? 13.333 -2.809 -46.698 1.00 83.56 829 THR A N 1
ATOM 6584 C CA . THR A 1 829 ? 13.883 -1.727 -47.525 1.00 83.56 829 THR A CA 1
ATOM 6585 C C . THR A 1 829 ? 13.148 -1.653 -48.867 1.00 83.56 829 THR A C 1
ATOM 6587 O O . THR A 1 829 ? 13.178 -2.593 -49.664 1.00 83.56 829 THR A O 1
ATOM 6590 N N . GLU A 1 830 ? 12.515 -0.519 -49.156 1.00 83.88 830 GLU A N 1
ATOM 6591 C CA . GLU A 1 830 ? 11.847 -0.269 -50.438 1.00 83.88 830 GLU A CA 1
ATOM 6592 C C . GLU A 1 830 ? 12.838 0.208 -51.509 1.00 83.88 830 GLU A C 1
ATOM 6594 O O . GLU A 1 830 ? 12.780 -0.265 -52.652 1.00 83.88 830 GLU A O 1
ATOM 6599 N N . GLU A 1 831 ? 13.777 1.076 -51.118 1.00 84.31 831 GLU A N 1
ATOM 6600 C CA . GLU A 1 831 ? 14.816 1.667 -51.967 1.00 84.31 831 GLU A CA 1
ATOM 6601 C C . GLU A 1 831 ? 16.159 1.732 -51.212 1.00 84.31 831 GLU A C 1
ATOM 6603 O O . GLU A 1 831 ? 16.203 2.096 -50.040 1.00 84.31 831 GLU A O 1
ATOM 6608 N N . LEU A 1 832 ? 17.271 1.395 -51.873 1.00 84.88 832 LEU A N 1
ATOM 6609 C CA . LEU A 1 832 ? 18.625 1.544 -51.326 1.00 84.88 832 LEU A CA 1
ATOM 6610 C C . LEU A 1 832 ? 19.336 2.685 -52.066 1.00 84.88 832 LEU A C 1
ATOM 6612 O O . LEU A 1 832 ? 19.384 2.688 -53.296 1.00 84.88 832 LEU A O 1
ATOM 6616 N N . LYS A 1 833 ? 19.880 3.657 -51.330 1.00 87.69 833 LYS A N 1
ATOM 6617 C CA . LYS A 1 833 ? 20.598 4.819 -51.875 1.00 87.69 833 LYS A CA 1
ATOM 6618 C C . LYS A 1 833 ? 22.047 4.804 -51.417 1.00 87.69 833 LYS A C 1
ATOM 6620 O O . LYS A 1 833 ? 22.324 4.559 -50.252 1.00 87.69 833 LYS A O 1
ATOM 6625 N N . LEU A 1 834 ? 22.967 5.104 -52.318 1.00 86.38 834 LEU A N 1
ATOM 6626 C CA . LEU A 1 834 ? 24.368 5.345 -52.007 1.00 86.38 834 LEU A CA 1
ATOM 6627 C C . LEU A 1 834 ? 24.585 6.857 -51.925 1.00 86.38 834 LEU A C 1
ATOM 6629 O O . LEU A 1 834 ? 24.310 7.580 -52.884 1.00 86.38 834 LEU A O 1
ATOM 6633 N N . LEU A 1 835 ? 25.039 7.337 -50.772 1.00 87.62 835 LEU A N 1
ATOM 6634 C CA . LEU A 1 835 ? 25.320 8.743 -50.517 1.00 87.62 835 LEU A CA 1
ATOM 6635 C C . LEU A 1 835 ? 26.829 8.969 -50.486 1.00 87.62 835 LEU A C 1
ATOM 6637 O O . LEU A 1 835 ? 27.541 8.269 -49.769 1.00 87.62 835 LEU A O 1
ATOM 6641 N N . TYR A 1 836 ? 27.317 9.972 -51.211 1.00 87.25 836 TYR A N 1
ATOM 6642 C CA . TYR A 1 836 ? 28.727 10.360 -51.193 1.00 87.25 836 TYR A CA 1
ATOM 6643 C C . TYR A 1 836 ? 28.901 11.877 -51.125 1.00 87.25 836 TYR A C 1
ATOM 6645 O O . TYR A 1 836 ? 28.054 12.639 -51.596 1.00 87.25 836 TYR A O 1
ATOM 6653 N N . LYS A 1 837 ? 30.003 12.321 -50.517 1.00 88.06 837 LYS A N 1
ATOM 6654 C CA . LYS A 1 837 ? 30.389 13.736 -50.461 1.00 88.06 837 LYS A CA 1
ATOM 6655 C C . LYS A 1 837 ? 31.898 13.919 -50.357 1.00 88.06 837 LYS A C 1
ATOM 6657 O O . LYS A 1 837 ? 32.590 13.022 -49.868 1.00 88.06 837 LYS A O 1
ATOM 6662 N N . MET A 1 838 ? 32.398 15.081 -50.773 1.00 84.00 838 MET A N 1
ATOM 6663 C CA . MET A 1 838 ? 33.781 15.475 -50.486 1.00 84.00 838 MET A CA 1
ATOM 6664 C C . MET A 1 838 ? 33.927 15.785 -48.992 1.00 84.00 838 MET A C 1
ATOM 6666 O O . MET A 1 838 ? 32.961 16.177 -48.334 1.00 84.00 838 MET A O 1
ATOM 6670 N N . LYS A 1 839 ? 35.130 15.612 -48.438 1.00 77.25 839 LYS A N 1
ATOM 6671 C CA . LYS A 1 839 ? 35.411 15.886 -47.017 1.00 77.25 839 LYS A CA 1
ATOM 6672 C C . LYS A 1 839 ? 34.980 17.290 -46.571 1.00 77.25 839 LYS A C 1
ATOM 6674 O O . LYS A 1 839 ? 34.429 17.432 -45.481 1.00 77.25 839 LYS A O 1
ATOM 6679 N N . ASP A 1 840 ? 35.182 18.284 -47.432 1.00 72.62 840 ASP A N 1
ATOM 6680 C CA . ASP A 1 840 ? 34.886 19.694 -47.150 1.00 72.62 840 ASP A CA 1
ATOM 6681 C C . ASP A 1 840 ? 33.434 20.098 -47.484 1.00 72.62 840 ASP A C 1
ATOM 6683 O O . ASP A 1 840 ? 33.015 21.216 -47.174 1.00 72.62 840 ASP A O 1
ATOM 6687 N N . ASP A 1 841 ? 32.638 19.188 -48.060 1.00 79.44 841 ASP A N 1
ATOM 6688 C CA . ASP A 1 841 ? 31.240 19.443 -48.411 1.00 79.44 841 ASP A CA 1
ATOM 6689 C C . ASP A 1 841 ? 30.285 19.173 -47.236 1.00 79.44 841 ASP A C 1
ATOM 6691 O O . ASP A 1 841 ? 30.424 18.222 -46.446 1.00 79.44 841 ASP A O 1
ATOM 6695 N N . LYS A 1 842 ? 29.244 20.009 -47.142 1.00 74.56 842 LYS A N 1
ATOM 6696 C CA . LYS A 1 842 ? 28.157 19.838 -46.166 1.00 74.56 842 LYS A CA 1
ATOM 6697 C C . LYS A 1 842 ? 27.083 18.869 -46.658 1.00 74.56 842 LYS A C 1
ATOM 6699 O O . LYS A 1 842 ? 26.637 18.034 -45.869 1.00 74.56 842 LYS A O 1
ATOM 6704 N N . ASP A 1 843 ? 26.734 18.939 -47.938 1.00 81.19 843 ASP A N 1
ATOM 6705 C CA . ASP A 1 843 ? 25.611 18.204 -48.519 1.00 81.19 843 ASP A CA 1
ATOM 6706 C C . ASP A 1 843 ? 26.041 16.858 -49.120 1.00 81.19 843 ASP A C 1
ATOM 6708 O O . ASP A 1 843 ? 27.143 16.706 -49.646 1.00 81.19 843 ASP A O 1
ATOM 6712 N N . TRP A 1 844 ? 25.158 15.862 -49.029 1.00 85.31 844 TRP A N 1
ATOM 6713 C CA . TRP A 1 844 ? 25.374 14.529 -49.594 1.00 85.31 844 TRP A CA 1
ATOM 6714 C C . TRP A 1 844 ? 24.754 14.426 -50.987 1.00 85.31 844 TRP A C 1
ATOM 6716 O O . TRP A 1 844 ? 23.591 14.777 -51.178 1.00 85.31 844 TRP A O 1
ATOM 6726 N N . THR A 1 845 ? 25.499 13.877 -51.945 1.00 84.19 845 THR A N 1
ATOM 6727 C CA . THR A 1 845 ? 24.970 13.522 -53.269 1.00 84.19 845 THR A CA 1
ATOM 6728 C C . THR A 1 845 ? 24.449 12.089 -53.235 1.00 84.19 845 THR A C 1
ATOM 6730 O O . THR A 1 845 ? 25.127 11.207 -52.711 1.00 84.19 845 THR A O 1
ATOM 6733 N N . SER A 1 846 ? 23.249 11.848 -53.771 1.00 84.69 846 SER A N 1
ATOM 6734 C CA . SER A 1 846 ? 22.588 10.539 -53.722 1.00 84.69 846 SER A CA 1
ATOM 6735 C C . SER A 1 846 ? 22.516 9.846 -55.077 1.00 84.69 846 SER A C 1
ATOM 6737 O O . SER A 1 846 ? 22.089 10.459 -56.054 1.00 84.69 846 SER A O 1
ATOM 6739 N N . GLN A 1 847 ? 22.804 8.548 -55.102 1.00 83.44 847 GLN A N 1
ATOM 6740 C CA . GLN A 1 847 ? 22.614 7.670 -56.253 1.00 83.44 847 GLN A CA 1
ATOM 6741 C C . GLN A 1 847 ? 21.782 6.445 -55.850 1.00 83.44 847 GLN A C 1
ATOM 6743 O O . GLN A 1 847 ? 22.122 5.741 -54.902 1.00 83.44 847 GLN A O 1
ATOM 6748 N N . THR A 1 848 ? 20.680 6.179 -56.553 1.00 82.00 848 THR A N 1
ATOM 6749 C CA . THR A 1 848 ? 19.827 5.009 -56.280 1.00 82.00 848 THR A CA 1
ATOM 6750 C C . THR A 1 848 ? 20.500 3.721 -56.762 1.00 82.00 848 THR A C 1
ATOM 6752 O O . THR A 1 848 ? 21.035 3.664 -57.869 1.00 82.00 848 THR A O 1
ATOM 6755 N N . VAL 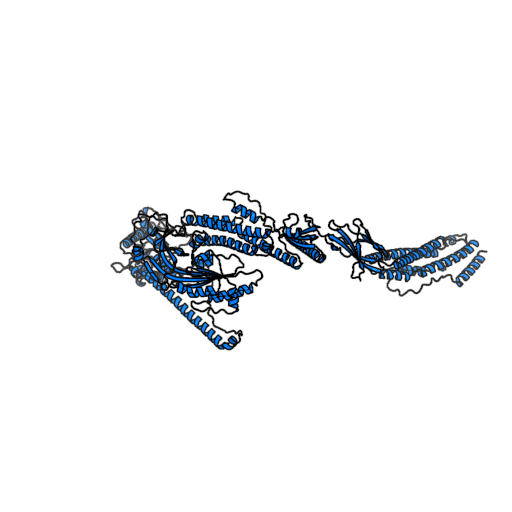A 1 849 ? 20.444 2.674 -55.937 1.00 81.12 849 VAL A N 1
ATOM 6756 C CA . VAL A 1 849 ? 20.979 1.338 -56.224 1.00 81.12 849 VAL A CA 1
ATOM 6757 C C . VAL A 1 849 ? 19.843 0.425 -56.684 1.00 81.12 849 VAL A C 1
ATOM 6759 O O . VAL A 1 849 ? 18.814 0.305 -56.016 1.00 81.12 849 VAL A O 1
ATOM 6762 N N . SER A 1 850 ? 20.014 -0.249 -57.824 1.00 72.88 850 SER A N 1
ATOM 6763 C CA . SER A 1 850 ? 19.008 -1.204 -58.308 1.00 72.88 850 SER A CA 1
ATOM 6764 C C . SER A 1 850 ? 18.992 -2.468 -57.440 1.00 72.88 850 SER A C 1
ATOM 6766 O O . SER A 1 850 ? 20.045 -2.963 -57.053 1.00 72.88 850 SER A O 1
ATOM 6768 N N . LYS A 1 851 ? 17.812 -3.065 -57.212 1.00 59.91 851 LYS A N 1
ATOM 6769 C CA . LYS A 1 851 ? 17.610 -4.211 -56.291 1.00 59.91 851 LYS A CA 1
ATOM 6770 C C . LYS A 1 851 ? 18.479 -5.460 -56.552 1.00 59.91 851 LYS A C 1
ATOM 6772 O O . LYS A 1 851 ? 18.611 -6.277 -55.651 1.00 59.91 851 LYS A O 1
ATOM 6777 N N . ASN A 1 852 ? 19.076 -5.594 -57.742 1.00 62.09 852 ASN A N 1
ATOM 6778 C CA . ASN A 1 852 ? 19.909 -6.739 -58.146 1.00 62.09 852 ASN A CA 1
ATOM 6779 C C . ASN A 1 852 ? 21.382 -6.367 -58.426 1.00 62.09 852 ASN A C 1
ATOM 6781 O O . ASN A 1 852 ? 22.114 -7.173 -58.999 1.00 62.09 852 ASN A O 1
ATOM 6785 N N . GLN A 1 853 ? 21.813 -5.141 -58.112 1.00 68.69 853 GLN A N 1
ATOM 6786 C CA . GLN A 1 853 ? 23.193 -4.702 -58.335 1.00 68.69 853 GLN A CA 1
ATOM 6787 C C . GLN A 1 853 ? 24.034 -4.912 -57.075 1.00 68.69 853 GLN A C 1
ATOM 6789 O O . GLN A 1 853 ? 23.755 -4.318 -56.041 1.00 68.69 853 GLN A O 1
ATOM 6794 N N . ASN A 1 854 ? 25.085 -5.727 -57.192 1.00 74.00 854 ASN A N 1
ATOM 6795 C CA . ASN A 1 854 ? 26.041 -5.968 -56.105 1.00 74.00 854 ASN A CA 1
ATOM 6796 C C . ASN A 1 854 ? 27.220 -4.987 -56.126 1.00 74.00 854 ASN A C 1
ATOM 6798 O O . ASN A 1 854 ? 27.876 -4.823 -55.104 1.00 74.00 854 ASN A O 1
ATOM 6802 N N . THR A 1 855 ? 27.471 -4.333 -57.264 1.00 79.62 855 THR A N 1
ATOM 6803 C CA . THR A 1 855 ? 28.542 -3.346 -57.445 1.00 79.62 855 THR A CA 1
ATOM 6804 C C . THR A 1 855 ? 27.954 -2.078 -58.062 1.00 79.62 855 THR A C 1
ATOM 6806 O O . THR A 1 855 ? 27.186 -2.146 -59.027 1.00 79.62 855 THR A O 1
ATOM 6809 N N . VAL A 1 856 ? 28.299 -0.927 -57.490 1.00 83.12 856 VAL A N 1
ATOM 6810 C CA . VAL A 1 856 ? 27.873 0.413 -57.900 1.00 83.12 856 VAL A CA 1
ATOM 6811 C C . VAL A 1 856 ? 29.115 1.230 -58.230 1.00 83.12 856 VAL A C 1
ATOM 6813 O O . VAL A 1 856 ? 30.000 1.383 -57.391 1.00 83.12 856 VAL A O 1
ATOM 6816 N N . THR A 1 857 ? 29.168 1.773 -59.442 1.00 83.06 857 THR A N 1
ATOM 6817 C CA . THR A 1 857 ? 30.261 2.643 -59.884 1.00 83.06 857 THR A CA 1
ATOM 6818 C C . THR A 1 857 ? 29.883 4.103 -59.658 1.00 83.06 857 THR A C 1
ATOM 6820 O O . THR A 1 857 ? 28.926 4.598 -60.259 1.00 83.06 857 THR A O 1
ATOM 6823 N N . LEU A 1 858 ? 30.650 4.799 -58.819 1.00 82.94 858 LEU A N 1
ATOM 6824 C CA . LEU A 1 858 ? 30.623 6.258 -58.718 1.00 82.94 858 LEU A CA 1
ATOM 6825 C C . LEU A 1 858 ? 31.474 6.841 -59.848 1.00 82.94 858 LEU A C 1
ATOM 6827 O O . LEU A 1 858 ? 32.625 6.437 -60.006 1.00 82.94 858 LEU A O 1
ATOM 6831 N N . THR A 1 859 ? 30.938 7.783 -60.624 1.00 79.06 859 THR A N 1
ATOM 6832 C CA . THR A 1 859 ? 31.651 8.457 -61.724 1.00 79.06 859 THR A CA 1
ATOM 6833 C C . THR A 1 859 ? 31.873 9.940 -61.429 1.00 79.06 859 THR A C 1
ATOM 6835 O O . THR A 1 859 ? 31.302 10.492 -60.493 1.00 79.06 859 THR A O 1
ATOM 6838 N N . ASP A 1 860 ? 32.727 10.587 -62.227 1.00 77.31 860 ASP A N 1
ATOM 6839 C CA . ASP A 1 860 ? 32.988 12.035 -62.182 1.00 77.31 860 ASP A CA 1
ATOM 6840 C C . ASP A 1 860 ? 33.612 12.547 -60.871 1.00 77.31 860 ASP A C 1
ATOM 6842 O O . ASP A 1 860 ? 33.502 13.723 -60.518 1.00 77.31 860 ASP A O 1
ATOM 6846 N N . LEU A 1 861 ? 34.340 11.674 -60.168 1.00 81.62 861 LEU A N 1
ATOM 6847 C CA . LEU A 1 861 ? 35.061 12.037 -58.950 1.00 81.62 861 LEU A CA 1
ATOM 6848 C C . LEU A 1 861 ? 36.316 12.866 -59.273 1.00 81.62 861 LEU A C 1
ATOM 6850 O O . LEU A 1 861 ? 37.054 12.582 -60.221 1.00 81.62 861 LEU A O 1
ATOM 6854 N N . ARG A 1 862 ? 36.575 13.897 -58.460 1.00 75.38 862 ARG A N 1
ATOM 6855 C CA . ARG A 1 862 ? 37.795 14.717 -58.529 1.00 75.38 862 ARG A CA 1
ATOM 6856 C C . ARG A 1 862 ? 39.028 13.930 -58.047 1.00 75.38 862 ARG A C 1
ATOM 6858 O O . ARG A 1 862 ? 38.970 13.371 -56.950 1.00 75.38 862 ARG A O 1
ATOM 6865 N N . PRO A 1 863 ? 40.132 13.916 -58.820 1.00 70.44 863 PRO A N 1
ATOM 6866 C CA . PRO A 1 863 ? 41.417 13.377 -58.368 1.00 70.44 863 PRO A CA 1
ATOM 6867 C C . PRO A 1 863 ? 41.981 14.149 -57.162 1.00 70.44 863 PRO A C 1
ATOM 6869 O O . PRO A 1 863 ? 41.658 15.322 -56.983 1.00 70.44 863 PRO A O 1
ATOM 6872 N N . ASP A 1 864 ? 42.829 13.501 -56.360 1.00 70.50 864 ASP A N 1
ATOM 6873 C CA . ASP A 1 864 ? 43.437 14.017 -55.116 1.00 70.50 864 ASP A CA 1
ATOM 6874 C C . ASP A 1 864 ? 42.425 14.554 -54.090 1.00 70.50 864 ASP A C 1
ATOM 6876 O O . ASP A 1 864 ? 42.704 15.466 -53.318 1.00 70.50 864 ASP A O 1
ATOM 6880 N N . THR A 1 865 ? 41.214 13.993 -54.077 1.00 75.69 865 THR A N 1
ATOM 6881 C CA . THR A 1 865 ? 40.156 14.396 -53.143 1.00 75.69 865 THR A CA 1
ATOM 6882 C C . THR A 1 865 ? 39.724 13.213 -52.279 1.00 75.69 865 THR A C 1
ATOM 6884 O O . THR A 1 865 ? 39.545 12.099 -52.781 1.00 75.69 865 THR A O 1
ATOM 6887 N N . GLU A 1 866 ? 39.551 13.466 -50.980 1.00 80.50 866 GLU A N 1
ATOM 6888 C CA . GLU A 1 866 ? 39.001 12.513 -50.012 1.00 80.50 866 GLU A CA 1
ATOM 6889 C C . GLU A 1 866 ? 37.464 12.564 -50.044 1.00 80.50 866 GLU A C 1
ATOM 6891 O O . GLU A 1 866 ? 36.855 13.630 -49.888 1.00 80.50 866 GLU A O 1
ATOM 6896 N N . TYR A 1 867 ? 36.836 11.403 -50.226 1.00 83.69 867 TYR A N 1
ATOM 6897 C CA . TYR A 1 867 ? 35.386 11.232 -50.222 1.00 83.69 867 TYR A CA 1
ATOM 6898 C C . TYR A 1 867 ? 34.935 10.426 -49.012 1.00 83.69 867 TYR A C 1
ATOM 6900 O O . TYR A 1 867 ? 35.575 9.458 -48.604 1.00 83.69 867 TYR A O 1
ATOM 6908 N N . SER A 1 868 ? 33.786 10.814 -48.470 1.00 86.12 868 SER A N 1
ATOM 6909 C CA . SER A 1 868 ? 33.013 10.036 -47.506 1.00 86.12 868 SER A CA 1
ATOM 6910 C C . SER A 1 868 ? 31.822 9.412 -48.217 1.00 86.12 868 SER A C 1
ATOM 6912 O O . SER A 1 868 ? 31.093 10.119 -48.912 1.00 86.12 868 SER A O 1
ATOM 6914 N N . VAL A 1 869 ? 31.612 8.110 -48.036 1.00 87.56 869 VAL A N 1
ATOM 6915 C CA . VAL A 1 869 ? 30.542 7.344 -48.684 1.00 87.56 869 VAL A CA 1
ATOM 6916 C C . VAL A 1 869 ? 29.775 6.525 -47.648 1.00 87.56 869 VAL A C 1
ATOM 6918 O O . VAL A 1 869 ? 30.381 5.952 -46.746 1.00 87.56 869 VAL A O 1
ATOM 6921 N N . LYS A 1 870 ? 28.448 6.453 -47.768 1.00 89.19 870 LYS A N 1
ATOM 6922 C CA . LYS A 1 870 ? 27.578 5.606 -46.938 1.00 89.19 870 LYS A CA 1
ATOM 6923 C C . LYS A 1 870 ? 26.381 5.084 -47.732 1.00 89.19 870 LYS A C 1
ATOM 6925 O O . LYS A 1 870 ? 25.981 5.684 -48.727 1.00 89.19 870 LYS A O 1
ATOM 6930 N N . CYS A 1 871 ? 25.791 3.989 -47.274 1.00 87.38 871 CYS A N 1
ATOM 6931 C CA . CYS A 1 871 ? 24.555 3.429 -47.810 1.00 87.38 871 CYS A CA 1
ATOM 6932 C C . CYS A 1 871 ? 23.367 3.837 -46.932 1.00 87.38 871 CYS A C 1
ATOM 6934 O O . CYS A 1 871 ? 23.450 3.771 -45.712 1.00 87.38 871 CYS A O 1
ATOM 6936 N N . THR A 1 872 ? 22.246 4.196 -47.543 1.00 87.00 872 THR A N 1
ATOM 6937 C CA . THR A 1 872 ? 20.996 4.562 -46.872 1.00 87.00 872 THR A CA 1
ATOM 6938 C C . THR A 1 872 ? 19.883 3.639 -47.346 1.00 87.00 872 THR A C 1
ATOM 6940 O O . THR A 1 872 ? 19.515 3.640 -48.523 1.00 87.00 872 THR A O 1
ATOM 6943 N N . ALA A 1 873 ? 19.327 2.850 -46.431 1.00 86.69 873 ALA A N 1
ATOM 6944 C CA . ALA A 1 873 ? 18.147 2.034 -46.672 1.00 86.69 873 ALA A CA 1
ATOM 6945 C C . ALA A 1 873 ? 16.888 2.870 -46.413 1.00 86.69 873 ALA A C 1
ATOM 6947 O O . ALA A 1 873 ? 16.666 3.326 -45.293 1.00 86.69 873 ALA A O 1
ATOM 6948 N N . VAL A 1 874 ? 16.061 3.059 -47.437 1.00 85.75 874 VAL A N 1
ATOM 6949 C CA . VAL A 1 874 ? 14.778 3.766 -47.363 1.00 85.75 874 VAL A CA 1
ATOM 6950 C C . VAL A 1 874 ? 13.658 2.732 -47.276 1.00 85.75 874 VAL A C 1
ATOM 6952 O O . VAL A 1 874 ? 13.495 1.899 -48.169 1.00 85.75 874 VAL A O 1
ATOM 6955 N N . GLY A 1 875 ? 12.912 2.749 -46.179 1.00 83.56 875 GLY A N 1
ATOM 6956 C CA . GLY A 1 875 ? 11.729 1.924 -45.950 1.00 83.56 875 GLY A CA 1
ATOM 6957 C C . GLY A 1 875 ? 10.425 2.681 -46.188 1.00 83.56 875 GLY A C 1
ATOM 6958 O O . GLY A 1 875 ? 10.410 3.825 -46.647 1.00 83.56 875 GLY A O 1
ATOM 6959 N N . LYS A 1 876 ? 9.321 2.034 -45.804 1.00 82.31 876 LYS A N 1
ATOM 6960 C CA . LYS A 1 876 ? 7.968 2.606 -45.854 1.00 82.31 876 LYS A CA 1
ATOM 6961 C C . LYS A 1 876 ? 7.892 3.966 -45.152 1.00 82.31 876 LYS A C 1
ATOM 6963 O O . LYS A 1 876 ? 8.568 4.190 -44.149 1.00 82.31 876 LYS A O 1
ATOM 6968 N N . LEU A 1 877 ? 7.026 4.851 -45.656 1.00 79.00 877 LEU A N 1
ATOM 6969 C CA . LEU A 1 877 ? 6.845 6.229 -45.162 1.00 79.00 877 LEU A CA 1
ATOM 6970 C C . LEU A 1 877 ? 8.140 7.070 -45.158 1.00 79.00 877 LEU A C 1
ATOM 6972 O O . LEU A 1 877 ? 8.285 7.974 -44.337 1.00 79.00 877 LEU A O 1
ATOM 6976 N N . ASN A 1 878 ? 9.071 6.773 -46.075 1.00 79.19 878 ASN A N 1
ATOM 6977 C CA . ASN A 1 878 ? 10.381 7.421 -46.200 1.00 79.19 878 ASN A CA 1
ATOM 6978 C C . ASN A 1 878 ? 11.271 7.301 -44.950 1.00 79.19 878 ASN A C 1
ATOM 6980 O O . ASN A 1 878 ? 12.139 8.144 -44.734 1.00 79.19 878 ASN A O 1
ATOM 6984 N N . TYR A 1 879 ? 11.088 6.263 -44.128 1.00 83.62 879 TYR A N 1
ATOM 6985 C CA . TYR A 1 879 ? 11.963 6.021 -42.981 1.00 83.62 879 TYR A CA 1
ATOM 6986 C C . TYR A 1 879 ? 13.353 5.578 -43.455 1.00 83.62 879 TYR A C 1
ATOM 6988 O O . TYR A 1 879 ? 13.472 4.563 -44.141 1.00 83.62 879 TYR A O 1
ATOM 6996 N N . THR A 1 880 ? 14.405 6.312 -43.095 1.00 85.88 880 THR A N 1
ATOM 6997 C CA . THR A 1 880 ? 15.770 6.066 -43.584 1.00 85.88 880 THR A CA 1
ATOM 6998 C C . THR A 1 880 ? 16.711 5.580 -42.489 1.00 85.88 880 THR A C 1
ATOM 7000 O O . THR A 1 880 ? 16.733 6.155 -41.404 1.00 85.88 880 THR A O 1
ATOM 7003 N N . VAL A 1 881 ? 17.538 4.577 -42.796 1.00 85.06 881 VAL A N 1
ATOM 7004 C CA . VAL A 1 881 ? 18.623 4.102 -41.920 1.00 85.06 881 VAL A CA 1
ATOM 7005 C C . VAL A 1 881 ? 19.948 4.108 -42.677 1.00 85.06 881 VAL A C 1
ATOM 7007 O O . VAL A 1 881 ? 20.041 3.543 -43.768 1.00 85.06 881 VAL A O 1
ATOM 7010 N N . ASP A 1 882 ? 20.970 4.720 -42.082 1.00 86.50 882 ASP A N 1
ATOM 7011 C CA . ASP A 1 882 ? 22.295 4.903 -42.682 1.00 86.50 882 ASP A CA 1
ATOM 7012 C C . ASP A 1 882 ? 23.318 3.857 -42.195 1.00 86.50 882 ASP A C 1
ATOM 7014 O O . ASP A 1 882 ? 23.324 3.473 -41.023 1.00 86.50 882 ASP A O 1
ATOM 7018 N N . SER A 1 883 ? 24.223 3.432 -43.082 1.00 88.38 883 SER A N 1
ATOM 7019 C CA . SER A 1 883 ? 25.435 2.675 -42.737 1.00 88.38 883 SER A CA 1
ATOM 7020 C C . SER A 1 883 ? 26.478 3.579 -42.075 1.00 88.38 883 SER A C 1
ATOM 7022 O O . SER A 1 883 ? 26.384 4.809 -42.128 1.00 88.38 883 SER A O 1
ATOM 7024 N N . ASP A 1 884 ? 27.537 2.978 -41.524 1.00 85.94 884 ASP A N 1
ATOM 7025 C CA . ASP A 1 884 ? 28.721 3.764 -41.166 1.00 85.94 884 ASP A CA 1
ATOM 7026 C C . ASP A 1 884 ? 29.398 4.323 -42.429 1.00 85.94 884 ASP A C 1
ATOM 7028 O O . ASP A 1 884 ? 29.149 3.876 -43.556 1.00 85.94 884 ASP A O 1
ATOM 7032 N N . VAL A 1 885 ? 30.219 5.355 -42.232 1.00 84.56 885 VAL A N 1
ATOM 7033 C CA . VAL A 1 885 ? 30.873 6.091 -43.317 1.00 84.56 885 VAL A CA 1
ATOM 7034 C C . VAL A 1 885 ? 32.198 5.424 -43.682 1.00 84.56 885 VAL A C 1
ATOM 7036 O O . VAL A 1 885 ? 33.098 5.332 -42.849 1.00 84.56 885 VAL A O 1
ATOM 7039 N N . THR A 1 886 ? 32.348 5.050 -44.951 1.00 83.00 886 THR A N 1
ATOM 7040 C CA . THR A 1 886 ? 33.608 4.590 -45.548 1.00 83.00 886 THR A CA 1
ATOM 7041 C C . THR A 1 886 ? 34.327 5.782 -46.191 1.00 83.00 886 THR A C 1
ATOM 7043 O O . THR A 1 886 ? 33.705 6.578 -46.899 1.00 83.00 886 THR A O 1
ATOM 7046 N N . ARG A 1 887 ? 35.636 5.927 -45.949 1.00 81.94 887 ARG A N 1
ATOM 7047 C CA . ARG A 1 887 ? 36.476 6.996 -46.522 1.00 81.94 887 ARG A CA 1
ATOM 7048 C C . ARG A 1 887 ? 37.389 6.445 -47.610 1.00 81.94 887 ARG A C 1
ATOM 7050 O O . ARG A 1 887 ? 37.859 5.318 -47.488 1.00 81.94 887 ARG A O 1
ATOM 7057 N N . LEU A 1 888 ? 37.630 7.233 -48.656 1.00 80.31 888 LEU A N 1
ATOM 7058 C CA . LEU A 1 888 ? 38.531 6.865 -49.750 1.00 80.31 888 LEU A CA 1
ATOM 7059 C C . LEU A 1 888 ? 39.158 8.090 -50.419 1.00 80.31 888 LEU A C 1
ATOM 7061 O O . LEU A 1 888 ? 38.535 9.150 -50.479 1.00 80.31 888 LEU A O 1
ATOM 7065 N N . THR A 1 889 ? 40.351 7.914 -50.993 1.00 77.31 889 THR A N 1
ATOM 7066 C CA . THR A 1 889 ? 41.070 8.949 -51.757 1.00 77.31 889 THR A CA 1
ATOM 7067 C C . THR A 1 889 ? 41.253 8.518 -53.212 1.00 77.31 889 THR A C 1
ATOM 7069 O O . THR A 1 889 ? 41.735 7.420 -53.494 1.00 77.31 889 THR A O 1
ATOM 7072 N N . VAL A 1 890 ? 40.894 9.391 -54.157 1.00 73.50 890 VAL A N 1
ATOM 7073 C CA . VAL A 1 890 ? 41.075 9.144 -55.599 1.00 73.50 890 VAL A CA 1
ATOM 7074 C C . VAL A 1 890 ? 42.471 9.604 -56.038 1.00 73.50 890 VAL A C 1
ATOM 7076 O O . VAL A 1 890 ? 42.761 10.793 -55.993 1.00 73.50 890 VAL A O 1
ATOM 7079 N N . ILE A 1 891 ? 43.344 8.692 -56.482 1.00 67.19 891 ILE A N 1
ATOM 7080 C CA . ILE A 1 891 ? 44.754 8.999 -56.820 1.00 67.19 891 ILE A CA 1
ATOM 7081 C C . ILE A 1 891 ? 44.885 9.652 -58.211 1.00 67.19 891 ILE A C 1
ATOM 7083 O O . ILE A 1 891 ? 44.222 9.256 -59.173 1.00 67.19 891 ILE A O 1
ATOM 7087 N N . ASN A 1 892 ? 45.778 10.640 -58.327 1.00 66.25 892 ASN A N 1
ATOM 7088 C CA . ASN A 1 892 ? 46.049 11.411 -59.543 1.00 66.25 892 ASN A CA 1
ATOM 7089 C C . ASN A 1 892 ? 46.754 10.597 -60.654 1.00 66.25 892 ASN A C 1
ATOM 7091 O O . ASN A 1 892 ? 47.774 9.946 -60.429 1.00 66.25 892 ASN A O 1
ATOM 7095 N N . GLN A 1 893 ? 46.250 10.684 -61.891 1.00 63.22 893 GLN A N 1
ATOM 7096 C CA . GLN A 1 893 ? 46.776 9.959 -63.057 1.00 63.22 893 GLN A CA 1
ATOM 7097 C C . GLN A 1 893 ? 48.181 10.403 -63.489 1.00 63.22 893 GLN A C 1
ATOM 7099 O O . GLN A 1 893 ? 48.908 9.610 -64.084 1.00 63.22 893 GLN A O 1
ATOM 7104 N N . ASN A 1 894 ? 48.590 11.639 -63.183 1.00 63.84 894 ASN A N 1
ATOM 7105 C CA . ASN A 1 894 ? 49.938 12.115 -63.511 1.00 63.84 894 ASN A CA 1
ATOM 7106 C C . ASN A 1 894 ? 51.016 11.384 -62.695 1.00 63.84 894 ASN A C 1
ATOM 7108 O O . ASN A 1 894 ? 52.079 11.083 -63.229 1.00 63.84 894 ASN A O 1
ATOM 7112 N N . LEU A 1 895 ? 50.712 11.018 -61.446 1.00 64.38 895 LEU A N 1
ATOM 7113 C CA . LEU A 1 895 ? 51.612 10.250 -60.576 1.00 64.38 895 LEU A CA 1
ATOM 7114 C C . LEU A 1 895 ? 51.776 8.805 -61.061 1.00 64.38 895 LEU A C 1
ATOM 7116 O O . LEU A 1 895 ? 52.863 8.237 -61.001 1.00 64.38 895 LEU A O 1
ATOM 7120 N N . ILE A 1 896 ? 50.697 8.224 -61.593 1.00 65.06 896 ILE A N 1
ATOM 7121 C CA . ILE A 1 896 ? 50.707 6.872 -62.167 1.00 65.06 896 ILE A CA 1
ATOM 7122 C C . ILE A 1 896 ? 51.569 6.838 -63.437 1.00 65.06 896 ILE A C 1
ATOM 7124 O O . ILE A 1 896 ? 52.377 5.928 -63.596 1.00 65.06 896 ILE A O 1
ATOM 7128 N N . LYS A 1 897 ? 51.469 7.863 -64.294 1.00 64.38 897 LYS A N 1
ATOM 7129 C CA . LYS A 1 897 ? 52.309 7.987 -65.496 1.00 64.38 897 LYS A CA 1
ATOM 7130 C C . LYS A 1 897 ? 53.788 8.219 -65.171 1.00 64.38 897 LYS A C 1
ATOM 7132 O O . LYS A 1 897 ? 54.646 7.633 -65.820 1.00 64.38 897 LYS A O 1
ATOM 7137 N N . ALA A 1 898 ? 54.092 9.048 -64.169 1.00 64.75 898 ALA A N 1
ATOM 7138 C CA . ALA A 1 898 ? 55.471 9.308 -63.741 1.00 64.75 898 ALA A CA 1
ATOM 7139 C C . ALA A 1 898 ? 56.162 8.035 -63.215 1.00 64.75 898 ALA A C 1
ATOM 7141 O O . ALA A 1 898 ? 57.316 7.773 -63.542 1.00 64.75 898 ALA A O 1
ATOM 7142 N N . LYS A 1 899 ? 55.423 7.187 -62.487 1.00 72.19 899 LYS A N 1
ATOM 7143 C CA . LYS A 1 899 ? 55.881 5.846 -62.097 1.00 72.19 899 LYS A CA 1
ATOM 7144 C C . LYS A 1 899 ? 56.222 4.975 -63.309 1.00 72.19 899 LYS A C 1
ATOM 7146 O O . LYS A 1 899 ? 57.273 4.340 -63.319 1.00 72.19 899 LYS A O 1
ATOM 7151 N N . GLU A 1 900 ? 55.301 4.866 -64.267 1.00 75.38 900 GLU A N 1
ATOM 7152 C CA . GLU A 1 900 ? 55.479 4.004 -65.446 1.00 75.38 900 GLU A CA 1
ATOM 7153 C C . GLU A 1 900 ? 56.743 4.404 -66.216 1.00 75.38 900 GLU A C 1
ATOM 7155 O O . GLU A 1 900 ? 57.554 3.542 -66.545 1.00 75.38 900 GLU A O 1
ATOM 7160 N N . PHE A 1 901 ? 56.975 5.710 -66.367 1.00 74.31 901 PHE A N 1
ATOM 7161 C CA . PHE A 1 901 ? 58.167 6.256 -67.010 1.00 74.31 901 PHE A CA 1
ATOM 7162 C C . PHE A 1 901 ? 59.482 5.890 -66.287 1.00 74.31 901 PHE A C 1
ATOM 7164 O O . PHE A 1 901 ? 60.431 5.440 -66.930 1.00 74.31 901 PHE A O 1
ATOM 7171 N N . ALA A 1 902 ? 59.538 6.007 -64.954 1.00 74.69 902 ALA A N 1
ATOM 7172 C CA . ALA A 1 902 ? 60.727 5.650 -64.167 1.00 74.69 902 ALA A CA 1
ATOM 7173 C C . ALA A 1 902 ? 61.085 4.152 -64.279 1.00 74.69 902 ALA A C 1
ATOM 7175 O O . ALA A 1 902 ? 62.248 3.781 -64.454 1.00 74.69 902 ALA A O 1
ATOM 7176 N N . VAL A 1 903 ? 60.076 3.272 -64.246 1.00 81.06 903 VAL A N 1
ATOM 7177 C CA . VAL A 1 903 ? 60.268 1.818 -64.399 1.00 81.06 903 VAL A CA 1
ATOM 7178 C C . VAL A 1 903 ? 60.685 1.450 -65.829 1.00 81.06 903 VAL A C 1
ATOM 7180 O O . VAL A 1 903 ? 61.538 0.575 -66.016 1.00 81.06 903 VAL A O 1
ATOM 7183 N N . GLU A 1 904 ? 60.121 2.118 -66.840 1.00 82.19 904 GLU A N 1
ATOM 7184 C CA . GLU A 1 904 ? 60.500 1.931 -68.245 1.00 82.19 904 GLU A CA 1
ATOM 7185 C C . GLU A 1 904 ? 61.960 2.318 -68.507 1.00 82.19 904 GLU A C 1
ATOM 7187 O O . GLU A 1 904 ? 62.668 1.579 -69.193 1.00 82.19 904 GLU A O 1
ATOM 7192 N N . ASN A 1 905 ? 62.441 3.418 -67.923 1.00 81.38 905 ASN A N 1
ATOM 7193 C CA . ASN A 1 905 ? 63.829 3.864 -68.057 1.00 81.38 905 ASN A CA 1
ATOM 7194 C C . ASN A 1 905 ? 64.846 2.844 -67.494 1.00 81.38 905 ASN A C 1
ATOM 7196 O O . ASN A 1 905 ? 65.844 2.514 -68.145 1.00 81.38 905 ASN A O 1
ATOM 7200 N N . LEU A 1 906 ? 64.569 2.269 -66.319 1.00 84.31 906 LEU A N 1
ATOM 7201 C CA . LEU A 1 906 ? 65.401 1.201 -65.749 1.00 84.31 906 LEU A CA 1
ATOM 7202 C C . LEU A 1 906 ? 65.423 -0.034 -66.661 1.00 84.31 906 LEU A C 1
ATOM 7204 O O . LEU A 1 906 ? 66.488 -0.576 -66.959 1.00 84.31 906 LEU A O 1
ATOM 7208 N N . CYS A 1 907 ? 64.263 -0.430 -67.194 1.00 83.75 907 CYS A N 1
ATOM 7209 C CA . CYS A 1 907 ? 64.163 -1.556 -68.124 1.00 83.75 907 CYS A CA 1
ATOM 7210 C C . CYS A 1 907 ? 64.895 -1.291 -69.452 1.00 83.75 907 CYS A C 1
ATOM 7212 O O . CYS A 1 907 ? 65.533 -2.188 -70.007 1.00 83.75 907 CYS A O 1
ATOM 7214 N N . TRP A 1 908 ? 64.851 -0.055 -69.957 1.00 87.06 908 TRP A N 1
ATOM 7215 C CA . TRP A 1 908 ? 65.613 0.360 -71.134 1.00 87.06 908 TRP A CA 1
ATOM 7216 C C . TRP A 1 908 ? 67.120 0.165 -70.916 1.00 87.06 908 TRP A C 1
ATOM 7218 O O . TRP A 1 908 ? 67.797 -0.394 -71.781 1.00 87.06 908 TRP A O 1
ATOM 7228 N N . THR A 1 909 ? 67.640 0.540 -69.747 1.00 83.56 909 THR A N 1
ATOM 7229 C CA . THR A 1 909 ? 69.063 0.373 -69.409 1.00 83.56 909 THR A CA 1
ATOM 7230 C C . THR A 1 909 ? 69.453 -1.106 -69.321 1.00 83.56 909 THR A C 1
ATOM 7232 O O . THR A 1 909 ? 70.436 -1.518 -69.936 1.00 83.56 909 THR A O 1
ATOM 7235 N N . GLU A 1 910 ? 68.639 -1.941 -68.663 1.00 85.06 910 GLU A N 1
ATOM 7236 C CA . GLU A 1 910 ? 68.845 -3.400 -68.596 1.00 85.06 910 GLU A CA 1
ATOM 7237 C C . GLU A 1 910 ? 68.939 -4.048 -69.990 1.00 85.06 910 GLU A C 1
ATOM 7239 O O . GLU A 1 910 ? 69.787 -4.914 -70.245 1.00 85.06 910 GLU A O 1
ATOM 7244 N N . ASN A 1 911 ? 68.067 -3.623 -70.908 1.00 85.19 911 ASN A N 1
ATOM 7245 C CA . ASN A 1 911 ? 68.023 -4.141 -72.272 1.00 85.19 911 ASN A CA 1
ATOM 7246 C C . ASN A 1 911 ? 69.255 -3.719 -73.087 1.00 85.19 911 ASN A C 1
ATOM 7248 O O . ASN A 1 911 ? 69.796 -4.537 -73.835 1.00 85.19 911 ASN A O 1
ATOM 7252 N N . ASN A 1 912 ? 69.740 -2.485 -72.918 1.00 85.44 912 ASN A N 1
ATOM 7253 C CA . ASN A 1 912 ? 70.963 -2.031 -73.585 1.00 85.44 912 ASN A CA 1
ATOM 7254 C C . ASN A 1 912 ? 72.216 -2.708 -73.018 1.00 85.44 912 ASN A C 1
ATOM 7256 O O . ASN A 1 912 ? 73.054 -3.154 -73.800 1.00 85.44 912 ASN A O 1
ATOM 7260 N N . CYS A 1 913 ? 72.314 -2.909 -71.698 1.00 85.44 913 CYS A N 1
ATOM 7261 C CA . CYS A 1 913 ? 73.372 -3.743 -71.118 1.00 85.44 913 CYS A CA 1
ATOM 7262 C C . CYS A 1 913 ? 73.348 -5.163 -71.704 1.00 85.44 913 CYS A C 1
ATOM 7264 O O . CYS A 1 913 ? 74.385 -5.685 -72.107 1.00 85.44 913 CYS A O 1
ATOM 7266 N N . SER A 1 914 ? 72.162 -5.766 -71.848 1.00 84.88 914 SER A N 1
ATOM 7267 C CA . SER A 1 914 ? 72.013 -7.090 -72.474 1.00 84.88 914 SER A CA 1
ATOM 7268 C C . SER A 1 914 ? 72.497 -7.113 -73.927 1.00 84.88 914 SER A C 1
ATOM 7270 O O . SER A 1 914 ? 73.094 -8.096 -74.372 1.00 84.88 914 SER A O 1
ATOM 7272 N N . ALA A 1 915 ? 72.230 -6.049 -74.690 1.00 83.44 915 ALA A N 1
ATOM 7273 C CA . ALA A 1 915 ? 72.699 -5.913 -76.066 1.00 83.44 915 ALA A CA 1
ATOM 7274 C C . ALA A 1 915 ? 74.228 -5.754 -76.131 1.00 83.44 915 ALA A C 1
ATOM 7276 O O . ALA A 1 915 ? 74.879 -6.407 -76.948 1.00 83.44 915 ALA A O 1
ATOM 7277 N N . LEU A 1 916 ? 74.806 -4.954 -75.232 1.00 82.19 916 LEU A N 1
ATOM 7278 C CA . LEU A 1 916 ? 76.250 -4.770 -75.103 1.00 82.19 916 LEU A CA 1
ATOM 7279 C C . LEU A 1 916 ? 76.975 -6.070 -74.730 1.00 82.19 916 LEU A C 1
ATOM 7281 O O . LEU A 1 916 ? 77.979 -6.407 -75.357 1.00 82.19 916 LEU A O 1
ATOM 7285 N N . LEU A 1 917 ? 76.439 -6.839 -73.778 1.00 82.50 917 LEU A N 1
ATOM 7286 C CA . LEU A 1 917 ? 77.004 -8.130 -73.366 1.00 82.50 917 LEU A CA 1
ATOM 7287 C C . LEU A 1 917 ? 77.020 -9.149 -74.512 1.00 82.50 917 LEU A C 1
ATOM 7289 O O . LEU A 1 917 ? 77.982 -9.897 -74.635 1.00 82.50 917 LEU A O 1
ATOM 7293 N N . LYS A 1 918 ? 76.019 -9.149 -75.406 1.00 79.50 918 LYS A N 1
ATOM 7294 C CA . LYS A 1 918 ? 76.008 -10.024 -76.599 1.00 79.50 918 LYS A CA 1
ATOM 7295 C C . LYS A 1 918 ? 77.113 -9.692 -77.605 1.00 79.50 918 LYS A C 1
ATOM 7297 O O . LYS A 1 918 ? 77.577 -10.585 -78.311 1.00 79.50 918 LYS A O 1
ATOM 7302 N N . ASN A 1 919 ? 77.517 -8.424 -77.682 1.00 70.69 919 ASN A N 1
ATOM 7303 C CA . ASN A 1 919 ? 78.567 -7.959 -78.591 1.00 70.69 919 ASN A CA 1
ATOM 7304 C C . ASN A 1 919 ? 79.983 -8.210 -78.045 1.00 70.69 919 ASN A C 1
ATOM 7306 O O . ASN A 1 919 ? 80.955 -8.107 -78.793 1.00 70.69 919 ASN A O 1
ATOM 7310 N N . ILE A 1 920 ? 80.109 -8.568 -76.765 1.00 70.12 920 ILE A N 1
ATOM 7311 C CA . ILE A 1 920 ? 81.370 -8.941 -76.129 1.00 70.12 920 ILE A CA 1
ATOM 7312 C C . ILE A 1 920 ? 81.414 -10.462 -76.019 1.00 70.12 920 ILE A C 1
ATOM 7314 O O . ILE A 1 920 ? 80.606 -11.078 -75.331 1.00 70.12 920 ILE A O 1
ATOM 7318 N N . LYS A 1 921 ? 82.402 -11.105 -76.644 1.00 63.94 921 LYS A N 1
ATOM 7319 C CA . LYS A 1 921 ? 82.693 -12.502 -76.304 1.00 63.94 921 LYS A CA 1
ATOM 7320 C C . LYS A 1 921 ? 83.274 -12.518 -74.891 1.00 63.94 921 LYS A C 1
ATOM 7322 O O . LYS A 1 921 ? 84.377 -12.005 -74.699 1.00 63.94 921 LYS A O 1
ATOM 7327 N N . GLU A 1 922 ? 82.552 -13.128 -73.950 1.00 58.81 922 GLU A N 1
ATOM 7328 C CA . GLU A 1 922 ? 82.848 -13.247 -72.503 1.00 58.81 922 GLU A CA 1
ATOM 7329 C C . GLU A 1 922 ? 84.318 -13.596 -72.195 1.00 58.81 922 GLU A C 1
ATOM 7331 O O . GLU A 1 922 ? 84.877 -13.215 -71.175 1.00 58.81 922 GLU A O 1
ATOM 7336 N N . THR A 1 923 ? 84.985 -14.258 -73.136 1.00 58.22 923 THR A N 1
ATOM 7337 C CA . THR A 1 923 ? 86.353 -14.760 -73.025 1.00 58.22 923 THR A CA 1
ATOM 7338 C C . THR A 1 923 ? 87.447 -13.772 -73.448 1.00 58.22 923 THR A C 1
ATOM 7340 O O . THR A 1 923 ? 88.615 -14.133 -73.373 1.00 58.22 923 THR A O 1
ATOM 7343 N N . THR A 1 924 ? 87.095 -12.583 -73.955 1.00 64.81 924 THR A N 1
ATOM 7344 C CA . THR A 1 924 ? 88.038 -11.634 -74.599 1.00 64.81 924 THR A CA 1
ATOM 7345 C C . THR A 1 924 ? 88.314 -10.404 -73.729 1.00 64.81 924 THR A C 1
ATOM 7347 O O . THR A 1 924 ? 89.449 -9.948 -73.659 1.00 64.81 924 THR A O 1
ATOM 7350 N N . PHE A 1 925 ? 87.295 -9.874 -73.040 1.00 73.88 925 PHE A N 1
ATOM 7351 C CA . PHE A 1 925 ? 87.398 -8.656 -72.222 1.00 73.88 925 PHE A CA 1
ATOM 7352 C C . PHE A 1 925 ? 86.647 -8.806 -70.890 1.00 73.88 925 PHE A C 1
ATOM 7354 O O . PHE A 1 925 ? 85.646 -8.132 -70.643 1.00 73.88 925 PHE A O 1
ATOM 7361 N N . THR A 1 926 ? 87.131 -9.696 -70.019 1.00 75.06 926 THR A N 1
ATOM 7362 C CA . THR A 1 926 ? 86.461 -10.085 -68.764 1.00 75.06 926 THR A CA 1
ATOM 7363 C C . THR A 1 926 ? 86.134 -8.898 -67.849 1.00 75.06 926 THR A C 1
ATOM 7365 O O . THR A 1 926 ? 85.041 -8.836 -67.295 1.00 75.06 926 THR A O 1
ATOM 7368 N N . ALA A 1 927 ? 87.037 -7.917 -67.720 1.00 78.12 927 ALA A N 1
ATOM 7369 C CA . ALA A 1 927 ? 86.825 -6.748 -66.858 1.00 78.12 927 ALA A CA 1
ATOM 7370 C C . ALA A 1 927 ? 85.699 -5.818 -67.356 1.00 78.12 927 ALA A C 1
ATOM 7372 O O . ALA A 1 927 ? 84.922 -5.304 -66.554 1.00 78.12 927 ALA A O 1
ATOM 7373 N N . LEU A 1 928 ? 85.573 -5.624 -68.676 1.00 79.94 928 LEU A N 1
ATOM 7374 C CA . LEU A 1 928 ? 84.495 -4.821 -69.267 1.00 79.94 928 LEU A CA 1
ATOM 7375 C C . LEU A 1 928 ? 83.156 -5.561 -69.217 1.00 79.94 928 LEU A C 1
ATOM 7377 O O . LEU A 1 928 ? 82.135 -4.960 -68.892 1.00 79.94 928 LEU A O 1
ATOM 7381 N N . TYR A 1 929 ? 83.180 -6.865 -69.504 1.00 83.62 929 TYR A N 1
ATOM 7382 C CA . TYR A 1 929 ? 82.007 -7.727 -69.397 1.00 83.62 929 TYR A CA 1
ATOM 7383 C C . TYR A 1 929 ? 81.428 -7.687 -67.979 1.00 83.62 929 TYR A C 1
ATOM 7385 O O . TYR A 1 929 ? 80.239 -7.427 -67.812 1.00 83.62 929 TYR A O 1
ATOM 7393 N N . LYS A 1 930 ? 82.289 -7.827 -66.961 1.00 83.94 930 LYS A N 1
ATOM 7394 C CA . LYS A 1 930 ? 81.889 -7.754 -65.554 1.00 83.94 930 LYS A CA 1
ATOM 7395 C C . LYS A 1 930 ? 81.234 -6.413 -65.201 1.00 83.94 930 LYS A C 1
ATOM 7397 O O . LYS A 1 930 ? 80.155 -6.416 -64.636 1.00 83.94 930 LYS A O 1
ATOM 7402 N N . LYS A 1 931 ? 81.796 -5.273 -65.621 1.00 86.38 931 LYS A N 1
ATOM 7403 C CA . LYS A 1 931 ? 81.185 -3.949 -65.368 1.00 86.38 931 LYS A CA 1
ATOM 7404 C C . LYS A 1 931 ? 79.786 -3.803 -65.975 1.00 86.38 931 LYS A C 1
ATOM 7406 O O . LYS A 1 931 ? 78.892 -3.250 -65.346 1.00 86.38 931 LYS A O 1
ATOM 7411 N N . ILE A 1 932 ? 79.576 -4.282 -67.202 1.00 85.94 932 ILE A N 1
ATOM 7412 C CA . ILE A 1 932 ? 78.256 -4.209 -67.853 1.00 85.94 932 ILE A CA 1
ATOM 7413 C C . ILE A 1 932 ? 77.262 -5.159 -67.175 1.00 85.94 932 ILE A C 1
ATOM 7415 O O . ILE A 1 932 ? 76.091 -4.810 -67.020 1.00 85.94 932 ILE A O 1
ATOM 7419 N N . GLN A 1 933 ? 77.735 -6.319 -66.719 1.00 86.75 933 GLN A N 1
ATOM 7420 C CA . GLN A 1 933 ? 76.945 -7.251 -65.922 1.00 86.75 933 GLN A CA 1
ATOM 7421 C C . GLN A 1 933 ? 76.564 -6.662 -64.553 1.00 86.75 933 GLN A C 1
ATOM 7423 O O . GLN A 1 933 ? 75.398 -6.741 -64.172 1.00 86.75 933 GLN A O 1
ATOM 7428 N N . ASP A 1 934 ? 77.501 -6.022 -63.852 1.00 87.62 934 ASP A N 1
ATOM 7429 C CA . ASP A 1 934 ? 77.269 -5.386 -62.550 1.00 87.62 934 ASP A CA 1
ATOM 7430 C C . ASP A 1 934 ? 76.251 -4.232 -62.683 1.00 87.62 934 ASP A C 1
ATOM 7432 O O . ASP A 1 934 ? 75.269 -4.183 -61.944 1.00 87.62 934 ASP A O 1
ATOM 7436 N N . MET A 1 935 ? 76.380 -3.373 -63.706 1.00 88.25 935 MET A N 1
ATOM 7437 C CA . MET A 1 935 ? 75.391 -2.324 -64.017 1.00 88.25 935 MET A CA 1
ATOM 7438 C C . MET A 1 935 ? 73.992 -2.903 -64.295 1.00 88.25 935 MET A C 1
ATOM 7440 O O . MET A 1 935 ? 72.983 -2.383 -63.810 1.00 88.25 935 MET A O 1
ATOM 7444 N N . GLN A 1 936 ? 73.912 -3.996 -65.063 1.00 88.25 936 GLN A N 1
ATOM 7445 C CA . GLN A 1 936 ? 72.646 -4.678 -65.336 1.00 88.25 936 GLN A CA 1
ATOM 7446 C C . GLN A 1 936 ? 72.005 -5.219 -64.051 1.00 88.25 936 GLN A C 1
ATOM 7448 O O . GLN A 1 936 ? 70.810 -5.013 -63.829 1.00 88.25 936 GLN A O 1
ATOM 7453 N N . GLN A 1 937 ? 72.788 -5.896 -63.210 1.00 87.56 937 GLN A N 1
ATOM 7454 C CA . GLN A 1 937 ? 72.316 -6.494 -61.964 1.00 87.56 937 GLN A CA 1
ATOM 7455 C C . GLN A 1 937 ? 71.863 -5.427 -60.956 1.00 87.56 937 GLN A C 1
ATOM 7457 O O . GLN A 1 937 ? 70.832 -5.599 -60.296 1.00 87.56 937 GLN A O 1
ATOM 7462 N N . ASN A 1 938 ? 72.583 -4.307 -60.873 1.00 88.00 938 ASN A N 1
ATOM 7463 C CA . ASN A 1 938 ? 72.230 -3.179 -60.015 1.00 88.00 938 ASN A CA 1
ATOM 7464 C C . ASN A 1 938 ? 70.892 -2.555 -60.438 1.00 88.00 938 ASN A C 1
ATOM 7466 O O . ASN A 1 938 ? 70.002 -2.391 -59.603 1.00 88.00 938 ASN A O 1
ATOM 7470 N N . CYS A 1 939 ? 70.698 -2.293 -61.738 1.00 86.69 939 CYS A N 1
ATOM 7471 C CA . CYS A 1 939 ? 69.431 -1.764 -62.259 1.00 86.69 939 CYS A CA 1
ATOM 7472 C C . CYS A 1 939 ? 68.251 -2.718 -62.004 1.00 86.69 939 CYS A C 1
ATOM 7474 O O . CYS A 1 939 ? 67.183 -2.271 -61.583 1.00 86.69 939 CYS A O 1
ATOM 7476 N N . GLN A 1 940 ? 68.452 -4.030 -62.189 1.00 86.94 940 GLN A N 1
ATOM 7477 C CA . GLN A 1 940 ? 67.423 -5.044 -61.922 1.00 86.94 940 GLN A CA 1
ATOM 7478 C C . GLN A 1 940 ? 67.003 -5.076 -60.454 1.00 86.94 940 GLN A C 1
ATOM 7480 O O . GLN A 1 940 ? 65.809 -5.123 -60.150 1.00 86.94 940 GLN A O 1
ATOM 7485 N N . THR A 1 941 ? 67.985 -5.039 -59.554 1.00 86.81 941 THR A N 1
ATOM 7486 C CA . THR A 1 941 ? 67.757 -5.090 -58.107 1.00 86.81 941 THR A CA 1
ATOM 7487 C C . THR A 1 941 ? 67.006 -3.845 -57.638 1.00 86.81 941 THR A C 1
ATOM 7489 O O . THR A 1 941 ? 65.974 -3.959 -56.976 1.00 86.81 941 THR A O 1
ATOM 7492 N N . TYR A 1 942 ? 67.455 -2.660 -58.060 1.00 88.56 942 TYR A N 1
ATOM 7493 C CA . TYR A 1 942 ? 66.812 -1.397 -57.711 1.00 88.56 942 TYR A CA 1
ATOM 7494 C C . TYR A 1 942 ? 65.391 -1.273 -58.286 1.00 88.56 942 TYR A C 1
ATOM 7496 O O . TYR A 1 942 ? 64.475 -0.858 -57.578 1.00 88.56 942 TYR A O 1
ATOM 7504 N N . ARG A 1 943 ? 65.153 -1.701 -59.536 1.00 87.25 943 ARG A N 1
ATOM 7505 C CA . ARG A 1 943 ? 63.811 -1.681 -60.148 1.00 87.25 943 ARG A CA 1
ATOM 7506 C C . ARG A 1 943 ? 62.794 -2.502 -59.353 1.00 87.25 943 ARG A C 1
ATOM 7508 O O . ARG A 1 943 ? 61.638 -2.084 -59.236 1.00 87.25 943 ARG A O 1
ATOM 7515 N N . GLN A 1 944 ? 63.203 -3.664 -58.843 1.00 85.50 944 GLN A N 1
ATOM 7516 C CA . GLN A 1 944 ? 62.330 -4.527 -58.051 1.00 85.50 944 GLN A CA 1
ATOM 7517 C C . GLN A 1 944 ? 61.966 -3.862 -56.716 1.00 85.50 944 GLN A C 1
ATOM 7519 O O . GLN A 1 944 ? 60.780 -3.724 -56.421 1.00 85.50 944 GLN A O 1
ATOM 7524 N N . ASP A 1 945 ? 62.962 -3.378 -55.968 1.00 84.19 945 ASP A N 1
ATOM 7525 C CA . ASP A 1 945 ? 62.746 -2.691 -54.686 1.00 84.19 945 ASP A CA 1
ATOM 7526 C C . ASP A 1 945 ? 61.873 -1.436 -54.853 1.00 84.19 945 ASP A C 1
ATOM 7528 O O . ASP A 1 945 ? 60.857 -1.270 -54.176 1.00 84.19 945 ASP A O 1
ATOM 7532 N N . PHE A 1 946 ? 62.177 -0.602 -55.849 1.00 84.31 946 PHE A N 1
ATOM 7533 C CA . PHE A 1 946 ? 61.393 0.590 -56.164 1.00 84.31 946 PHE A CA 1
ATOM 7534 C C . PHE A 1 946 ? 59.930 0.260 -56.511 1.00 84.31 946 PHE A C 1
ATOM 7536 O O . PHE A 1 946 ? 58.998 0.926 -56.051 1.00 84.31 946 PHE A O 1
ATOM 7543 N N . SER A 1 947 ? 59.700 -0.812 -57.278 1.00 81.00 947 SER A N 1
ATOM 7544 C CA . SER A 1 947 ? 58.348 -1.266 -57.632 1.00 81.00 947 SER A CA 1
ATOM 7545 C C . SER A 1 947 ? 57.548 -1.730 -56.411 1.00 81.00 947 SER A C 1
ATOM 7547 O O . SER A 1 947 ? 56.350 -1.431 -56.311 1.00 81.00 947 SER A O 1
ATOM 7549 N N . ASP A 1 948 ? 58.198 -2.425 -55.478 1.00 82.69 948 ASP A N 1
ATOM 7550 C CA . ASP A 1 948 ? 57.577 -2.921 -54.250 1.00 82.69 948 ASP A CA 1
ATOM 7551 C C . ASP A 1 948 ? 57.275 -1.780 -53.264 1.00 82.69 948 ASP A C 1
ATOM 7553 O O . ASP A 1 948 ? 56.164 -1.709 -52.721 1.00 82.69 948 ASP A O 1
ATOM 7557 N N . GLN A 1 949 ? 58.191 -0.818 -53.109 1.00 82.12 949 GLN A N 1
ATOM 7558 C CA . GLN A 1 949 ? 57.966 0.381 -52.295 1.00 82.12 949 GLN A CA 1
ATOM 7559 C C . GLN A 1 949 ? 56.793 1.217 -52.825 1.00 82.12 949 GLN A C 1
ATOM 7561 O O . GLN A 1 949 ? 55.914 1.611 -52.053 1.00 82.12 949 GLN A O 1
ATOM 7566 N N . ILE A 1 950 ? 56.698 1.414 -54.144 1.00 79.75 950 ILE A N 1
ATOM 7567 C CA . ILE A 1 950 ? 55.563 2.115 -54.760 1.00 79.75 950 ILE A CA 1
ATOM 7568 C C . ILE A 1 950 ? 54.247 1.380 -54.514 1.00 79.75 950 ILE A C 1
ATOM 7570 O O . ILE A 1 950 ? 53.234 2.005 -54.193 1.00 79.75 950 ILE A O 1
ATOM 7574 N N . LYS A 1 951 ? 54.231 0.052 -54.671 1.00 80.38 951 LYS A N 1
ATOM 7575 C CA . LYS A 1 951 ? 53.024 -0.753 -54.448 1.00 80.38 951 LYS A CA 1
ATOM 7576 C C . LYS A 1 951 ? 52.526 -0.619 -53.006 1.00 80.38 951 LYS A C 1
ATOM 7578 O O . LYS A 1 951 ? 51.322 -0.458 -52.805 1.00 80.38 951 LYS A O 1
ATOM 7583 N N . SER A 1 952 ? 53.443 -0.624 -52.041 1.00 80.12 952 SER A N 1
ATOM 7584 C CA . SER A 1 952 ? 53.155 -0.409 -50.619 1.00 80.12 952 SER A CA 1
ATOM 7585 C C . SER A 1 952 ? 52.590 0.991 -50.347 1.00 80.12 952 SER A C 1
ATOM 7587 O O . SER A 1 952 ? 51.512 1.124 -49.768 1.00 80.12 952 SER A O 1
ATOM 7589 N N . VAL A 1 953 ? 53.240 2.049 -50.851 1.00 79.62 953 VAL A N 1
ATOM 7590 C CA . VAL A 1 953 ? 52.770 3.435 -50.663 1.00 79.62 953 VAL A CA 1
ATOM 7591 C C . VAL A 1 953 ? 51.388 3.647 -51.285 1.00 79.62 953 VAL A C 1
ATOM 7593 O O . VAL A 1 953 ? 50.525 4.241 -50.646 1.00 79.62 953 VAL A O 1
ATOM 7596 N N . ILE A 1 954 ? 51.126 3.106 -52.481 1.00 74.44 954 ILE A N 1
ATOM 7597 C CA . ILE A 1 954 ? 49.800 3.183 -53.118 1.00 74.44 954 ILE A CA 1
ATOM 7598 C C . ILE A 1 954 ? 48.725 2.507 -52.256 1.00 74.44 954 ILE A C 1
ATOM 7600 O O . ILE A 1 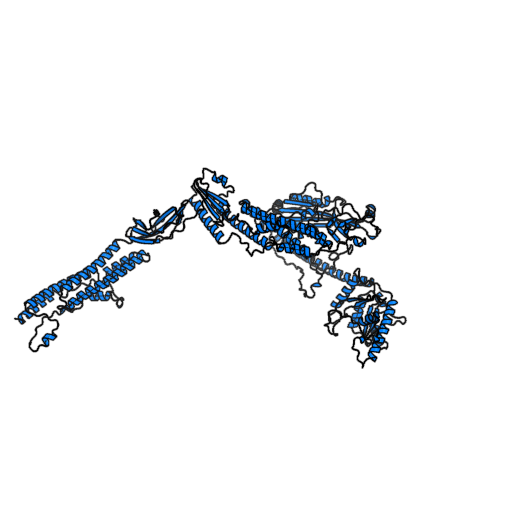954 ? 47.616 3.029 -52.159 1.00 74.44 954 ILE A O 1
ATOM 7604 N N . GLN A 1 955 ? 49.022 1.365 -51.630 1.00 74.88 955 GLN A N 1
ATOM 7605 C CA . GLN A 1 955 ? 48.076 0.693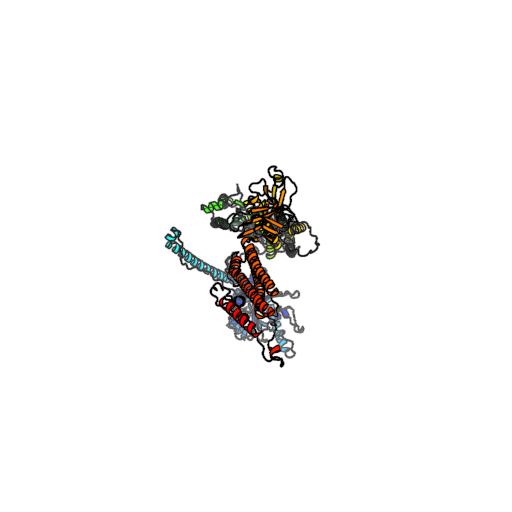 -50.734 1.00 74.88 955 GLN A CA 1
ATOM 7606 C C . GLN A 1 955 ? 47.779 1.536 -49.488 1.00 74.88 955 GLN A C 1
ATOM 7608 O O . GLN A 1 955 ? 46.607 1.732 -49.172 1.00 74.88 955 GLN A O 1
ATOM 7613 N N . SER A 1 956 ? 48.799 2.115 -48.850 1.00 75.88 956 SER A N 1
ATOM 7614 C CA . SER A 1 956 ? 48.603 3.012 -47.701 1.00 75.88 956 SER A CA 1
ATOM 7615 C C . SER A 1 956 ? 47.854 4.300 -48.064 1.00 75.88 956 SER A C 1
ATOM 7617 O O . SER A 1 956 ? 47.032 4.765 -47.281 1.00 75.88 956 SER A O 1
ATOM 7619 N N . VAL A 1 957 ? 48.068 4.868 -49.257 1.00 71.94 957 VAL A N 1
ATOM 7620 C CA . VAL A 1 957 ? 47.301 6.039 -49.729 1.00 71.94 957 VAL A CA 1
ATOM 7621 C C . VAL A 1 957 ? 45.837 5.669 -49.994 1.00 71.94 957 VAL A C 1
ATOM 7623 O O . VAL A 1 957 ? 44.935 6.407 -49.601 1.00 71.94 957 VAL A O 1
ATOM 7626 N N . LYS A 1 958 ? 45.572 4.497 -50.594 1.00 67.38 958 LYS A N 1
ATOM 7627 C CA . LYS A 1 958 ? 44.202 3.980 -50.786 1.00 67.38 958 LYS A CA 1
ATOM 7628 C C . LYS A 1 958 ? 43.481 3.709 -49.463 1.00 67.38 958 LYS A C 1
ATOM 7630 O O . LYS A 1 958 ? 42.270 3.890 -49.399 1.00 67.38 958 LYS A O 1
ATOM 7635 N N . ALA A 1 959 ? 44.214 3.299 -48.431 1.00 65.44 959 ALA A N 1
ATOM 7636 C CA . ALA A 1 959 ? 43.701 3.088 -47.078 1.00 65.44 959 ALA A CA 1
ATOM 7637 C C . ALA A 1 959 ? 43.604 4.384 -46.242 1.00 65.44 959 ALA A C 1
ATOM 7639 O O . ALA A 1 959 ? 43.235 4.323 -45.072 1.00 65.44 959 ALA A O 1
ATOM 7640 N N . CYS A 1 960 ? 43.929 5.548 -46.823 1.00 64.19 960 CYS A N 1
ATOM 7641 C CA . CYS A 1 960 ? 43.996 6.845 -46.138 1.00 64.19 960 CYS A CA 1
ATOM 7642 C C . CYS A 1 960 ? 44.980 6.883 -44.943 1.00 64.19 960 CYS A C 1
ATOM 7644 O O . CYS A 1 960 ? 44.822 7.700 -44.039 1.00 64.19 960 CYS A O 1
ATOM 7646 N N . GLU A 1 961 ? 46.006 6.025 -44.935 1.00 67.75 961 GLU A N 1
ATOM 7647 C CA . GLU A 1 961 ? 47.072 5.993 -43.918 1.00 67.75 961 GLU A CA 1
ATOM 7648 C C . GLU A 1 961 ? 48.218 6.970 -44.230 1.00 67.75 961 GLU A C 1
ATOM 7650 O O . GLU A 1 961 ? 48.924 7.419 -43.328 1.00 67.75 961 GLU A O 1
ATOM 7655 N N . LYS A 1 962 ? 48.424 7.284 -45.516 1.00 69.19 962 LYS A N 1
ATOM 7656 C CA . LYS A 1 962 ? 49.431 8.234 -46.011 1.00 69.19 962 LYS A CA 1
ATOM 7657 C C . LYS A 1 962 ? 48.802 9.198 -47.013 1.00 69.19 962 LYS A C 1
ATOM 7659 O O . LYS A 1 962 ? 47.875 8.837 -47.734 1.00 69.19 962 LYS A O 1
ATOM 7664 N N . GLU A 1 963 ? 49.328 10.415 -47.079 1.00 70.44 963 GLU A N 1
ATOM 7665 C CA . GLU A 1 963 ? 48.928 11.409 -48.078 1.00 70.44 963 GLU A CA 1
ATOM 7666 C C . GLU A 1 963 ? 49.550 11.109 -49.452 1.00 70.44 963 GLU A C 1
ATOM 7668 O O . GLU A 1 963 ? 50.602 10.470 -49.545 1.00 70.44 963 GLU A O 1
ATOM 7673 N N . SER A 1 964 ? 48.938 11.616 -50.531 1.00 66.75 964 SER A N 1
ATOM 7674 C CA . SER A 1 964 ? 49.464 11.498 -51.903 1.00 66.75 964 SER A CA 1
ATOM 7675 C C . SER A 1 964 ? 50.890 12.061 -52.063 1.00 66.75 964 SER A C 1
ATOM 7677 O O . SER A 1 964 ? 51.610 11.649 -52.973 1.00 66.75 964 SER A O 1
ATOM 7679 N N . SER A 1 965 ? 51.321 12.963 -51.171 1.00 71.25 965 SER A N 1
ATOM 7680 C CA . SER A 1 965 ? 52.685 13.513 -51.102 1.00 71.25 965 SER A CA 1
ATOM 7681 C C . SER A 1 965 ? 53.756 12.438 -50.896 1.00 71.25 965 SER A C 1
ATOM 7683 O O . SER A 1 965 ? 54.823 12.531 -51.492 1.00 71.25 965 SER A O 1
ATOM 7685 N N . ALA A 1 966 ? 53.451 11.351 -50.181 1.00 75.62 966 ALA A N 1
ATOM 7686 C CA . ALA A 1 966 ? 54.401 10.261 -49.955 1.00 75.62 966 ALA A CA 1
ATOM 7687 C C . ALA A 1 966 ? 54.834 9.553 -51.254 1.00 75.62 966 ALA A C 1
ATOM 7689 O O . ALA A 1 966 ? 55.929 8.998 -51.326 1.00 75.62 966 ALA A O 1
ATOM 7690 N N . LEU A 1 967 ? 53.980 9.556 -52.286 1.00 77.12 967 LEU A N 1
ATOM 7691 C CA . LEU A 1 967 ? 54.332 9.025 -53.605 1.00 77.12 967 LEU A CA 1
ATOM 7692 C C . LEU A 1 967 ? 55.201 10.015 -54.397 1.00 77.12 967 LEU A C 1
ATOM 7694 O O . LEU A 1 967 ? 56.074 9.585 -55.147 1.00 77.12 967 LEU A O 1
ATOM 7698 N N . MET A 1 968 ? 54.987 11.322 -54.211 1.00 74.69 968 MET A N 1
ATOM 7699 C CA . MET A 1 968 ? 55.813 12.373 -54.818 1.00 74.69 968 MET A CA 1
ATOM 7700 C C . MET A 1 968 ? 57.235 12.362 -54.264 1.00 74.69 968 MET A C 1
ATOM 7702 O O . MET A 1 968 ? 58.182 12.396 -55.043 1.00 74.69 968 MET A O 1
ATOM 7706 N N . ASP A 1 969 ? 57.385 12.233 -52.946 1.00 78.12 969 ASP A N 1
ATOM 7707 C CA . ASP A 1 969 ? 58.697 12.175 -52.294 1.00 78.12 969 ASP A CA 1
ATOM 7708 C C . ASP A 1 969 ? 59.532 10.989 -52.802 1.00 78.12 969 ASP A C 1
ATOM 7710 O O . ASP A 1 969 ? 60.738 11.102 -53.011 1.00 78.12 969 ASP A O 1
ATOM 7714 N N . LEU A 1 970 ? 58.880 9.850 -53.055 1.00 81.81 970 LEU A N 1
ATOM 7715 C CA . LEU A 1 970 ? 59.541 8.640 -53.534 1.00 81.81 970 LEU A CA 1
ATOM 7716 C C . LEU A 1 970 ? 59.965 8.737 -55.011 1.00 81.81 970 LEU A C 1
ATOM 7718 O O . LEU A 1 970 ? 61.036 8.251 -55.369 1.00 81.81 970 LEU A O 1
ATOM 7722 N N . LEU A 1 971 ? 59.164 9.388 -55.861 1.00 81.19 971 LEU A N 1
ATOM 7723 C CA . LEU A 1 971 ? 59.552 9.685 -57.247 1.00 81.19 971 LEU A CA 1
ATOM 7724 C C . LEU A 1 971 ? 60.701 10.706 -57.298 1.00 81.19 971 LEU A C 1
ATOM 7726 O O . LEU A 1 971 ? 61.659 10.505 -58.037 1.00 81.19 971 LEU A O 1
ATOM 7730 N N . GLN A 1 972 ? 60.660 11.741 -56.456 1.00 81.12 972 GLN A N 1
ATOM 7731 C CA . GLN A 1 972 ? 61.747 12.718 -56.337 1.00 81.12 972 GLN A CA 1
ATOM 7732 C C . GLN A 1 972 ? 63.061 12.051 -55.895 1.00 81.12 972 GLN A C 1
ATOM 7734 O O . GLN A 1 972 ? 64.121 12.336 -56.447 1.00 81.12 972 GLN A O 1
ATOM 7739 N N . ALA A 1 973 ? 62.997 11.121 -54.938 1.00 80.69 973 ALA A N 1
ATOM 7740 C CA . ALA A 1 973 ? 64.167 10.372 -54.483 1.00 80.69 973 ALA A CA 1
ATOM 7741 C C . ALA A 1 973 ? 64.790 9.494 -55.586 1.00 80.69 973 ALA A C 1
ATOM 7743 O O . ALA A 1 973 ? 66.001 9.272 -55.568 1.00 80.69 973 ALA A O 1
ATOM 7744 N N . HIS A 1 974 ? 63.992 9.010 -56.547 1.00 85.38 974 HIS A N 1
ATOM 7745 C CA . HIS A 1 974 ? 64.496 8.294 -57.722 1.00 85.38 974 HIS A CA 1
ATOM 7746 C C . HIS A 1 974 ? 65.263 9.220 -58.668 1.00 85.38 974 HIS A C 1
ATOM 7748 O O . HIS A 1 974 ? 66.380 8.886 -59.070 1.00 85.38 974 HIS A O 1
ATOM 7754 N N . ASP A 1 975 ? 64.703 10.388 -58.976 1.00 79.44 975 ASP A N 1
ATOM 7755 C CA . ASP A 1 975 ? 65.331 11.366 -59.871 1.00 79.44 975 ASP A CA 1
ATOM 7756 C C . ASP A 1 975 ? 66.662 11.898 -59.310 1.00 79.44 975 ASP A C 1
ATOM 7758 O O . ASP A 1 975 ? 67.578 12.213 -60.068 1.00 79.44 975 ASP A O 1
ATOM 7762 N N . GLU A 1 976 ? 66.800 11.951 -57.982 1.00 80.06 976 GLU A N 1
ATOM 7763 C CA . GLU A 1 976 ? 68.032 12.355 -57.287 1.00 80.06 976 GLU A CA 1
ATOM 7764 C C . GLU A 1 976 ? 69.039 11.205 -57.077 1.00 80.06 976 GLU A C 1
ATOM 7766 O O . GLU A 1 976 ? 70.145 11.428 -56.584 1.00 80.06 976 GLU A O 1
ATOM 7771 N N . SER A 1 977 ? 68.684 9.970 -57.441 1.00 83.31 977 SER A N 1
ATOM 7772 C CA . SER A 1 977 ? 69.520 8.781 -57.229 1.00 83.31 977 SER A CA 1
ATOM 7773 C C . SER A 1 977 ? 70.553 8.568 -58.353 1.00 83.31 977 SER A C 1
ATOM 7775 O O . SER A 1 977 ? 70.364 9.059 -59.470 1.00 83.31 977 SER A O 1
ATOM 7777 N N . PRO A 1 978 ? 71.608 7.750 -58.143 1.00 80.75 978 PRO A N 1
ATOM 7778 C CA . PRO A 1 978 ? 72.521 7.326 -59.218 1.00 80.75 978 PRO A CA 1
ATOM 7779 C C . PRO A 1 978 ? 71.861 6.402 -60.268 1.00 80.75 978 PRO A C 1
ATOM 7781 O O . PRO A 1 978 ? 72.512 5.980 -61.225 1.00 80.75 978 PRO A O 1
ATOM 7784 N N . PHE A 1 979 ? 70.571 6.084 -60.105 1.00 86.31 979 PHE A N 1
ATOM 7785 C CA . PHE A 1 979 ? 69.743 5.342 -61.061 1.00 86.31 979 PHE A CA 1
ATOM 7786 C C . PHE A 1 979 ? 68.871 6.254 -61.941 1.00 86.31 979 PHE A C 1
ATOM 7788 O O . PHE A 1 979 ? 68.002 5.760 -62.663 1.00 86.31 979 PHE A O 1
ATOM 7795 N N . ASN A 1 980 ? 69.080 7.573 -61.894 1.00 84.31 980 ASN A N 1
ATOM 7796 C CA . ASN A 1 980 ? 68.354 8.518 -62.737 1.00 84.31 980 ASN A CA 1
ATOM 7797 C C . ASN A 1 980 ? 68.633 8.293 -64.240 1.00 84.31 980 ASN A C 1
ATOM 7799 O O . ASN A 1 980 ? 69.677 7.776 -64.650 1.00 84.31 980 ASN A O 1
ATOM 7803 N N . GLU A 1 981 ? 67.695 8.725 -65.084 1.00 83.44 981 GLU A N 1
ATOM 7804 C CA . GLU A 1 981 ? 67.752 8.558 -66.544 1.00 83.44 981 GLU A CA 1
ATOM 7805 C C . GLU A 1 981 ? 69.027 9.107 -67.185 1.00 83.44 981 GLU A C 1
ATOM 7807 O O . GLU A 1 981 ? 69.605 8.466 -68.067 1.00 83.44 981 GLU A O 1
ATOM 7812 N N . LYS A 1 982 ? 69.474 10.285 -66.751 1.00 83.31 982 LYS A N 1
ATOM 7813 C CA . LYS A 1 982 ? 70.616 10.975 -67.348 1.00 83.31 982 LYS A CA 1
ATOM 7814 C C . LYS A 1 982 ? 71.906 10.185 -67.117 1.00 83.31 982 LYS A C 1
ATOM 7816 O O . LYS A 1 982 ? 72.598 9.869 -68.084 1.00 83.31 982 LYS A O 1
ATOM 7821 N N . SER A 1 983 ? 72.184 9.802 -65.871 1.00 82.81 983 SER A N 1
ATOM 7822 C CA . SER A 1 983 ? 73.387 9.051 -65.494 1.00 82.81 983 SER A CA 1
ATOM 7823 C C . SER A 1 983 ? 73.456 7.683 -66.180 1.00 82.81 983 SER A C 1
ATOM 7825 O O . SER A 1 983 ? 74.504 7.314 -66.710 1.00 82.81 983 SER A O 1
ATOM 7827 N N . LEU A 1 984 ? 72.338 6.949 -66.244 1.00 86.31 984 LEU A N 1
ATOM 7828 C CA . LEU A 1 984 ? 72.299 5.629 -66.886 1.00 86.31 984 LEU A CA 1
ATOM 7829 C C . LEU A 1 984 ? 72.523 5.709 -68.406 1.00 86.31 984 LEU A C 1
ATOM 7831 O O . LEU A 1 984 ? 73.298 4.928 -68.965 1.00 86.31 984 LEU A O 1
ATOM 7835 N N . LYS A 1 985 ? 71.893 6.673 -69.090 1.00 84.44 985 LYS A N 1
ATOM 7836 C CA . LYS A 1 985 ? 72.055 6.860 -70.544 1.00 84.44 985 LYS A CA 1
ATOM 7837 C C . LYS A 1 985 ? 73.457 7.313 -70.930 1.00 84.44 985 LYS A C 1
ATOM 7839 O O . LYS A 1 985 ? 74.014 6.814 -71.914 1.00 84.44 985 LYS A O 1
ATOM 7844 N N . GLU A 1 986 ? 74.030 8.246 -70.174 1.00 83.56 986 GLU A N 1
ATOM 7845 C CA . GLU A 1 986 ? 75.405 8.707 -70.384 1.00 83.56 986 GLU A CA 1
ATOM 7846 C C . GLU A 1 986 ? 76.397 7.549 -70.220 1.00 83.56 986 GLU A C 1
ATOM 7848 O O . GLU A 1 986 ? 77.252 7.346 -71.089 1.00 83.56 986 GLU A O 1
ATOM 7853 N N . TRP A 1 987 ? 76.215 6.718 -69.190 1.00 87.06 987 TRP A N 1
ATOM 7854 C CA . TRP A 1 987 ? 77.066 5.558 -68.943 1.00 87.06 987 TRP A CA 1
ATOM 7855 C C . TRP A 1 987 ? 77.032 4.536 -70.085 1.00 87.06 987 TRP A C 1
ATOM 7857 O O . TRP A 1 987 ? 78.087 4.140 -70.591 1.00 87.06 987 TRP A O 1
ATOM 7867 N N . ILE A 1 988 ? 75.835 4.161 -70.556 1.00 84.81 988 ILE A N 1
ATOM 7868 C CA . ILE A 1 988 ? 75.668 3.247 -71.701 1.00 84.81 988 ILE A CA 1
ATOM 7869 C C . ILE A 1 988 ? 76.375 3.800 -72.942 1.00 84.81 988 ILE A C 1
ATOM 7871 O O . ILE A 1 988 ? 77.155 3.090 -73.578 1.00 84.81 988 ILE A O 1
ATOM 7875 N N . THR A 1 989 ? 76.173 5.086 -73.243 1.00 83.50 989 THR A N 1
ATOM 7876 C CA . THR A 1 989 ? 76.775 5.750 -74.410 1.00 83.50 989 THR A CA 1
ATOM 7877 C C . THR A 1 989 ? 78.306 5.723 -74.350 1.00 83.50 989 THR A C 1
ATOM 7879 O O . THR A 1 989 ? 78.985 5.490 -75.357 1.00 83.50 989 THR A O 1
ATOM 7882 N N . VAL A 1 990 ? 78.879 5.947 -73.163 1.00 83.94 990 VAL A N 1
ATOM 7883 C CA . VAL A 1 990 ? 80.329 5.881 -72.947 1.00 83.94 990 VAL A CA 1
ATOM 7884 C C . VAL A 1 990 ? 80.851 4.461 -73.167 1.00 83.94 990 VAL A C 1
ATOM 7886 O O . VAL A 1 990 ? 81.830 4.288 -73.900 1.00 83.94 990 VAL A O 1
ATOM 7889 N N . LYS A 1 991 ? 80.190 3.437 -72.613 1.00 84.88 991 LYS A N 1
ATOM 7890 C CA . LYS A 1 991 ? 80.624 2.039 -72.779 1.00 84.88 991 LYS A CA 1
ATOM 7891 C C . LYS A 1 991 ? 80.480 1.527 -74.205 1.00 84.88 991 LYS A C 1
ATOM 7893 O O . LYS A 1 991 ? 81.377 0.833 -74.679 1.00 84.88 991 LYS A O 1
ATOM 7898 N N . GLU A 1 992 ? 79.431 1.920 -74.924 1.00 82.50 992 GLU A N 1
ATOM 7899 C CA . GLU A 1 992 ? 79.291 1.635 -76.357 1.00 82.50 992 GLU A CA 1
ATOM 7900 C C . GLU A 1 992 ? 80.470 2.195 -77.159 1.00 82.50 992 GLU A C 1
ATOM 7902 O O . GLU A 1 992 ? 81.057 1.509 -78.000 1.00 82.50 992 GLU A O 1
ATOM 7907 N N . LYS A 1 993 ? 80.863 3.440 -76.881 1.00 80.06 993 LYS A N 1
ATOM 7908 C CA . LYS A 1 993 ? 81.975 4.105 -77.567 1.00 80.06 993 LYS A CA 1
ATOM 7909 C C . LYS A 1 993 ? 83.332 3.477 -77.244 1.00 80.06 993 LYS A C 1
ATOM 7911 O O . LYS A 1 993 ? 84.162 3.330 -78.149 1.00 80.06 993 LYS A O 1
ATOM 7916 N N . GLU A 1 994 ? 83.558 3.115 -75.982 1.00 79.88 994 GLU A N 1
ATOM 7917 C CA . GLU A 1 994 ? 84.749 2.374 -75.552 1.00 79.88 994 GLU A CA 1
ATOM 7918 C C . GLU A 1 994 ? 84.827 1.030 -76.281 1.00 79.88 994 GLU A C 1
ATOM 7920 O O . GLU A 1 994 ? 85.822 0.757 -76.955 1.00 79.88 994 GLU A O 1
ATOM 7925 N N . LEU A 1 995 ? 83.746 0.245 -76.247 1.00 80.25 995 LEU A N 1
ATOM 7926 C CA . LEU A 1 995 ? 83.669 -1.068 -76.883 1.00 80.25 995 LEU A CA 1
ATOM 7927 C C . LEU A 1 995 ? 83.894 -1.005 -78.399 1.00 80.25 995 LEU A C 1
ATOM 7929 O O . LEU A 1 995 ? 84.688 -1.776 -78.936 1.00 80.25 995 LEU A O 1
ATOM 7933 N N . ASN A 1 996 ? 83.243 -0.069 -79.093 1.00 79.50 996 ASN A N 1
ATOM 7934 C CA . ASN A 1 996 ? 83.409 0.101 -80.538 1.00 79.50 996 ASN A CA 1
ATOM 7935 C C . ASN A 1 996 ? 84.856 0.437 -80.909 1.00 79.50 996 ASN A C 1
ATOM 7937 O O . ASN A 1 996 ? 85.387 -0.086 -81.888 1.00 79.50 996 ASN A O 1
ATOM 7941 N N . THR A 1 997 ? 85.516 1.277 -80.108 1.00 76.50 997 THR A N 1
ATOM 7942 C CA . THR A 1 997 ? 86.920 1.621 -80.349 1.00 76.50 997 THR A CA 1
ATOM 7943 C C . THR A 1 997 ? 87.825 0.413 -80.115 1.00 76.50 997 THR A C 1
ATOM 7945 O O . THR A 1 997 ? 88.683 0.131 -80.949 1.00 76.50 997 THR A O 1
ATOM 7948 N N . PHE A 1 998 ? 87.616 -0.342 -79.033 1.00 77.75 998 PHE A N 1
ATOM 7949 C CA . PHE A 1 998 ? 88.384 -1.560 -78.765 1.00 77.75 998 PHE A CA 1
ATOM 7950 C C . PHE A 1 998 ? 88.223 -2.620 -79.837 1.00 77.75 998 PHE A C 1
ATOM 7952 O O . PHE A 1 998 ? 89.219 -3.189 -80.269 1.00 77.75 998 PHE A O 1
ATOM 7959 N N . ASN A 1 999 ? 86.994 -2.870 -80.284 1.00 77.69 999 ASN A N 1
ATOM 7960 C CA . ASN A 1 999 ? 86.729 -3.852 -81.327 1.00 77.69 999 ASN A CA 1
ATOM 7961 C C . ASN A 1 999 ? 87.470 -3.501 -82.620 1.00 77.69 999 ASN A C 1
ATOM 7963 O O . ASN A 1 999 ? 87.991 -4.394 -83.282 1.00 77.69 999 ASN A O 1
ATOM 7967 N N . GLU A 1 1000 ? 87.599 -2.213 -82.942 1.00 79.94 1000 GLU A N 1
ATOM 7968 C CA . GLU A 1 1000 ? 88.343 -1.774 -84.121 1.00 79.94 1000 GLU A CA 1
ATOM 7969 C C . GLU A 1 1000 ? 89.865 -1.945 -83.972 1.00 79.94 1000 GLU A C 1
ATOM 7971 O O . GLU A 1 1000 ? 90.542 -2.291 -84.942 1.00 79.94 1000 GLU A O 1
ATOM 7976 N N . PHE A 1 1001 ? 90.419 -1.755 -82.768 1.00 77.81 1001 PHE A N 1
ATOM 7977 C CA . PHE A 1 1001 ? 91.826 -2.065 -82.476 1.00 77.81 1001 PHE A CA 1
ATOM 7978 C C . PHE A 1 1001 ? 92.092 -3.576 -82.453 1.00 77.81 1001 PHE A C 1
ATOM 7980 O O . PHE A 1 1001 ? 93.081 -4.035 -83.020 1.00 77.81 1001 PHE A O 1
ATOM 7987 N N . LEU A 1 1002 ? 91.196 -4.359 -81.851 1.00 78.81 1002 LEU A N 1
ATOM 7988 C CA . LEU A 1 1002 ? 91.284 -5.816 -81.812 1.00 78.81 1002 LEU A CA 1
ATOM 7989 C C . LEU A 1 1002 ? 91.213 -6.412 -83.220 1.00 78.81 1002 LEU A C 1
ATOM 7991 O O . LEU A 1 1002 ? 91.997 -7.295 -83.547 1.00 78.81 1002 LEU A O 1
ATOM 7995 N N . ARG A 1 1003 ? 90.318 -5.898 -84.072 1.00 79.12 1003 ARG A N 1
ATOM 7996 C CA . ARG A 1 1003 ? 90.221 -6.294 -85.481 1.00 79.12 1003 ARG A CA 1
ATOM 7997 C C . ARG A 1 1003 ? 91.536 -6.056 -86.216 1.00 79.12 1003 ARG A C 1
ATOM 7999 O O . ARG A 1 1003 ? 92.024 -6.958 -86.880 1.00 79.12 1003 ARG A O 1
ATOM 8006 N N . GLN A 1 1004 ? 92.144 -4.884 -86.025 1.00 80.50 1004 GLN A N 1
ATOM 8007 C CA . GLN A 1 1004 ? 93.453 -4.578 -86.606 1.00 80.50 1004 GLN A CA 1
ATOM 8008 C C . GLN A 1 1004 ? 94.561 -5.506 -86.091 1.00 80.50 1004 GLN A C 1
ATOM 8010 O O . GLN A 1 1004 ? 95.414 -5.902 -86.874 1.00 80.50 1004 GLN A O 1
ATOM 8015 N N . LEU A 1 1005 ? 94.554 -5.881 -84.808 1.00 78.31 1005 LEU A N 1
ATOM 8016 C CA . LEU A 1 1005 ? 95.517 -6.837 -84.245 1.00 78.31 1005 LEU A CA 1
ATOM 8017 C C . LEU A 1 1005 ? 95.333 -8.255 -84.814 1.00 78.31 1005 LEU A C 1
ATOM 8019 O O . LEU A 1 1005 ? 96.314 -8.908 -85.163 1.00 78.31 1005 LEU A O 1
ATOM 8023 N N . LEU A 1 1006 ? 94.087 -8.712 -84.956 1.00 78.31 1006 LEU A N 1
ATOM 8024 C CA . LEU A 1 1006 ? 93.756 -10.013 -85.546 1.00 78.31 1006 LEU A CA 1
ATOM 8025 C C . LEU A 1 1006 ? 94.132 -10.077 -87.035 1.00 78.31 1006 LEU A C 1
ATOM 8027 O O . LEU A 1 1006 ? 94.700 -11.073 -87.476 1.00 78.31 1006 LEU A O 1
ATOM 8031 N N . ASP A 1 1007 ? 93.880 -9.006 -87.795 1.00 79.44 1007 ASP A N 1
ATOM 8032 C CA . ASP A 1 1007 ? 94.260 -8.901 -89.213 1.00 79.44 1007 ASP A CA 1
ATOM 8033 C C . ASP A 1 1007 ? 95.791 -8.929 -89.409 1.00 79.44 1007 ASP A C 1
ATOM 8035 O O . ASP A 1 1007 ? 96.277 -9.313 -90.473 1.00 79.44 1007 ASP A O 1
ATOM 8039 N N . LEU A 1 1008 ? 96.562 -8.549 -88.382 1.00 76.56 1008 LEU A N 1
ATOM 8040 C CA . LEU A 1 1008 ? 98.026 -8.656 -88.350 1.00 76.56 1008 LEU A CA 1
ATOM 8041 C C . LEU A 1 1008 ? 98.530 -10.058 -87.959 1.00 76.56 1008 LEU A C 1
ATOM 8043 O O . LEU A 1 1008 ? 99.737 -10.283 -87.974 1.00 76.56 1008 LEU A O 1
ATOM 8047 N N . GLY A 1 1009 ? 97.635 -10.994 -87.633 1.00 69.62 1009 GLY A N 1
ATOM 8048 C CA . GLY A 1 1009 ? 97.970 -12.368 -87.253 1.00 69.62 1009 GLY A CA 1
ATOM 8049 C C . GLY A 1 1009 ? 98.183 -12.592 -85.752 1.00 69.62 1009 GLY A C 1
ATOM 8050 O O . GLY A 1 1009 ? 98.668 -13.654 -85.376 1.00 69.62 1009 GLY A O 1
ATOM 8051 N N . ALA A 1 1010 ? 97.837 -11.629 -84.888 1.00 74.81 1010 ALA A N 1
ATOM 8052 C CA . ALA A 1 1010 ? 97.918 -11.822 -83.440 1.00 74.81 1010 ALA A CA 1
ATOM 8053 C C . ALA A 1 1010 ? 96.836 -12.800 -82.943 1.00 74.81 1010 ALA A C 1
ATOM 8055 O O . ALA A 1 1010 ? 95.678 -12.720 -83.355 1.00 74.81 1010 ALA A O 1
ATOM 8056 N N . GLU A 1 1011 ? 97.190 -13.691 -82.017 1.00 72.94 1011 GLU A N 1
ATOM 8057 C CA . GLU A 1 1011 ? 96.243 -14.606 -81.370 1.00 72.94 1011 GLU A CA 1
ATOM 8058 C C . GLU A 1 1011 ? 95.716 -14.024 -80.051 1.00 72.94 1011 GLU A C 1
ATOM 8060 O O . GLU A 1 1011 ? 96.449 -13.401 -79.283 1.00 72.94 1011 GLU A O 1
ATOM 8065 N N . VAL A 1 1012 ? 94.433 -14.252 -79.757 1.00 70.75 1012 VAL A N 1
ATOM 8066 C CA . VAL A 1 1012 ? 93.811 -13.848 -78.487 1.00 70.75 1012 VAL A CA 1
ATOM 8067 C C . VAL A 1 1012 ? 93.752 -15.053 -77.557 1.00 70.75 1012 VAL A C 1
ATOM 8069 O O . VAL A 1 1012 ? 93.084 -16.038 -77.874 1.00 70.75 1012 VAL A O 1
ATOM 8072 N N . ASN A 1 1013 ? 94.393 -14.971 -76.389 1.00 64.38 1013 ASN A N 1
ATOM 8073 C CA . ASN A 1 1013 ? 94.385 -16.052 -75.402 1.00 64.38 1013 ASN A CA 1
ATOM 8074 C C . ASN A 1 1013 ? 94.053 -15.551 -73.985 1.00 64.38 1013 ASN A C 1
ATOM 8076 O O . ASN A 1 1013 ? 94.202 -14.374 -73.666 1.00 64.38 1013 ASN A O 1
ATOM 8080 N N . ARG A 1 1014 ? 93.547 -16.465 -73.151 1.00 61.06 1014 ARG A N 1
ATOM 8081 C CA . ARG A 1 1014 ? 92.949 -16.217 -71.832 1.00 61.06 1014 ARG A CA 1
ATOM 8082 C C . ARG A 1 1014 ? 93.957 -16.188 -70.686 1.00 61.06 1014 ARG A C 1
ATOM 8084 O O . ARG A 1 1014 ? 93.637 -15.653 -69.632 1.00 61.06 1014 ARG A O 1
ATOM 8091 N N . SER A 1 1015 ? 95.130 -16.793 -70.852 1.00 61.97 1015 SER A N 1
ATOM 8092 C CA . SER A 1 1015 ? 96.177 -16.803 -69.830 1.00 61.97 1015 SER A CA 1
ATOM 8093 C C . SER A 1 1015 ? 97.535 -16.748 -70.506 1.00 61.97 1015 SER A C 1
ATOM 8095 O O . SER A 1 1015 ? 97.852 -17.569 -71.366 1.00 61.97 1015 SER A O 1
ATOM 8097 N N . LEU A 1 1016 ? 98.330 -15.759 -70.111 1.00 65.12 1016 LEU A N 1
ATOM 8098 C CA . LEU A 1 1016 ? 99.693 -15.611 -70.599 1.00 65.12 1016 LEU A CA 1
ATOM 8099 C C . LEU A 1 1016 ? 100.597 -16.756 -70.108 1.00 65.12 1016 LEU A C 1
ATOM 8101 O O . LEU A 1 1016 ? 101.559 -17.122 -70.783 1.00 65.12 1016 LEU A O 1
ATOM 8105 N N . ASP A 1 1017 ? 100.231 -17.380 -68.983 1.00 65.62 1017 ASP A N 1
ATOM 8106 C CA . ASP A 1 1017 ? 100.998 -18.445 -68.335 1.00 65.62 1017 ASP A CA 1
ATOM 8107 C C . ASP A 1 1017 ? 101.155 -19.689 -69.224 1.00 65.62 1017 ASP A C 1
ATOM 8109 O O . ASP A 1 1017 ? 102.157 -20.397 -69.109 1.00 65.62 1017 ASP A O 1
ATOM 8113 N N . SER A 1 1018 ? 100.219 -19.950 -70.151 1.00 64.00 1018 SER A N 1
ATOM 8114 C CA . SER A 1 1018 ? 100.318 -21.107 -71.052 1.00 64.00 1018 SER A CA 1
ATOM 8115 C C . SER A 1 1018 ? 101.394 -20.951 -72.129 1.00 64.00 1018 SER A C 1
ATOM 8117 O O . SER A 1 1018 ? 101.999 -21.949 -72.502 1.00 64.00 1018 SER A O 1
ATOM 8119 N N . TYR A 1 1019 ? 101.659 -19.729 -72.611 1.00 65.38 1019 TYR A N 1
ATOM 8120 C CA . TYR A 1 1019 ? 102.727 -19.470 -73.592 1.00 65.38 1019 TYR A CA 1
ATOM 8121 C C . TYR A 1 1019 ? 104.086 -19.261 -72.928 1.00 65.38 1019 TYR A C 1
ATOM 8123 O O . TYR A 1 1019 ? 105.105 -19.647 -73.486 1.00 65.38 1019 TYR A O 1
ATOM 8131 N N . LEU A 1 1020 ? 104.105 -18.705 -71.712 1.00 64.56 1020 LEU A N 1
ATOM 8132 C CA . LEU A 1 1020 ? 105.331 -18.562 -70.920 1.00 64.56 1020 LEU A CA 1
ATOM 8133 C C . LEU A 1 1020 ? 105.897 -19.910 -70.434 1.00 64.56 1020 LEU A C 1
ATOM 8135 O O . LEU A 1 1020 ? 107.040 -19.966 -69.990 1.00 64.56 1020 LEU A O 1
ATOM 8139 N N . SER A 1 1021 ? 105.109 -20.986 -70.522 1.00 63.97 1021 SER A N 1
ATOM 8140 C CA . SER A 1 1021 ? 105.500 -22.348 -70.135 1.00 63.97 1021 SER A CA 1
ATOM 8141 C C . SER A 1 1021 ? 105.954 -23.226 -71.316 1.00 63.97 1021 SER A C 1
ATOM 8143 O O . SER A 1 1021 ? 106.288 -24.393 -71.102 1.00 63.97 1021 SER A O 1
ATOM 8145 N N . ASP A 1 1022 ? 105.950 -22.711 -72.553 1.00 64.00 1022 ASP A N 1
ATOM 8146 C CA . ASP A 1 1022 ? 106.360 -23.454 -73.752 1.00 64.00 1022 ASP A CA 1
ATOM 8147 C C . ASP A 1 1022 ? 107.846 -23.219 -74.074 1.00 64.00 1022 ASP A C 1
ATOM 8149 O O . ASP A 1 1022 ? 108.260 -22.133 -74.477 1.00 64.00 1022 ASP A O 1
ATOM 8153 N N . ASN A 1 1023 ? 108.658 -24.269 -73.932 1.00 59.09 1023 ASN A N 1
ATOM 8154 C CA . ASN A 1 1023 ? 110.108 -24.213 -74.131 1.00 59.09 1023 ASN A CA 1
ATOM 8155 C C . ASN A 1 1023 ? 110.537 -24.027 -75.605 1.00 59.09 1023 ASN A C 1
ATOM 8157 O O . ASN A 1 1023 ? 111.740 -23.958 -75.863 1.00 59.09 1023 ASN A O 1
ATOM 8161 N N . GLN A 1 1024 ? 109.607 -23.999 -76.572 1.00 59.56 1024 GLN A N 1
ATOM 8162 C CA . GLN A 1 1024 ? 109.914 -23.730 -77.988 1.00 59.56 1024 GLN A CA 1
ATOM 8163 C C . GLN A 1 1024 ? 109.781 -22.252 -78.396 1.00 59.56 1024 GLN A C 1
ATOM 8165 O O . GLN A 1 1024 ? 110.140 -21.906 -79.522 1.00 59.56 1024 GLN A O 1
ATOM 8170 N N . LEU A 1 1025 ? 109.306 -21.374 -77.507 1.00 65.44 1025 LEU A N 1
ATOM 8171 C CA . LEU A 1 1025 ? 109.158 -19.940 -77.766 1.00 65.44 1025 LEU A CA 1
ATOM 8172 C C . LEU A 1 1025 ? 110.251 -19.149 -77.026 1.00 65.44 1025 LEU A C 1
ATOM 8174 O O . LEU A 1 1025 ? 110.267 -19.112 -75.801 1.00 65.44 1025 LEU A O 1
ATOM 8178 N N . GLU A 1 1026 ? 111.168 -18.493 -77.751 1.00 66.81 1026 GLU A N 1
ATOM 8179 C CA . GLU A 1 1026 ? 112.233 -17.680 -77.123 1.00 66.81 1026 GLU A CA 1
ATOM 8180 C C . GLU A 1 1026 ? 111.748 -16.301 -76.654 1.00 66.81 1026 GLU A C 1
ATOM 8182 O O . GLU A 1 1026 ? 112.194 -15.815 -75.619 1.00 66.81 1026 GLU A O 1
ATOM 8187 N N . ASN A 1 1027 ? 110.847 -15.657 -77.404 1.00 68.62 1027 ASN A N 1
ATOM 8188 C CA . ASN A 1 1027 ? 110.331 -14.323 -77.092 1.00 68.62 1027 ASN A CA 1
ATOM 8189 C C . ASN A 1 1027 ? 108.830 -14.250 -77.397 1.00 68.62 1027 ASN A C 1
ATOM 8191 O O . ASN A 1 1027 ? 108.395 -14.664 -78.470 1.00 68.62 1027 ASN A O 1
ATOM 8195 N N . VAL A 1 1028 ? 108.048 -13.680 -76.475 1.00 73.50 1028 VAL A N 1
ATOM 8196 C CA . VAL A 1 1028 ? 106.600 -13.465 -76.629 1.00 73.50 1028 VAL A CA 1
ATOM 8197 C C . VAL A 1 1028 ? 106.308 -11.973 -76.487 1.00 73.50 1028 VAL A C 1
ATOM 8199 O O . VAL A 1 1028 ? 106.579 -11.380 -75.443 1.00 73.50 1028 VAL A O 1
ATOM 8202 N N . PHE A 1 1029 ? 105.732 -11.362 -77.523 1.00 73.75 1029 PHE A N 1
ATOM 8203 C CA . PHE A 1 1029 ? 105.304 -9.962 -77.498 1.00 73.75 1029 PHE A CA 1
ATOM 8204 C C . PHE A 1 1029 ? 103.792 -9.880 -77.303 1.00 73.75 1029 PHE A C 1
ATOM 8206 O O . PHE A 1 1029 ? 103.027 -10.472 -78.058 1.00 73.75 1029 PHE A O 1
ATOM 8213 N N . CYS A 1 1030 ? 103.359 -9.127 -76.290 1.00 76.00 1030 CYS A N 1
ATOM 8214 C CA . CYS A 1 1030 ? 101.948 -9.004 -75.925 1.00 76.00 1030 CYS A CA 1
ATOM 8215 C C . CYS A 1 1030 ? 101.469 -7.564 -76.048 1.00 76.00 1030 CYS A C 1
ATOM 8217 O O . CYS A 1 1030 ? 102.105 -6.650 -75.525 1.00 76.00 1030 CYS A O 1
ATOM 8219 N N . TYR A 1 1031 ? 100.313 -7.381 -76.683 1.00 78.75 1031 TYR A N 1
ATOM 8220 C CA . TYR A 1 1031 ? 99.610 -6.106 -76.699 1.00 78.75 1031 TYR A CA 1
ATOM 8221 C C . TYR A 1 1031 ? 98.494 -6.125 -75.647 1.00 78.75 1031 TYR A C 1
ATOM 8223 O O . TYR A 1 1031 ? 97.483 -6.806 -75.821 1.00 78.75 1031 TYR A O 1
ATOM 8231 N N . THR A 1 1032 ? 98.674 -5.385 -74.550 1.00 76.31 1032 THR A N 1
ATOM 8232 C CA . THR A 1 1032 ? 97.763 -5.423 -73.392 1.00 76.31 1032 THR A CA 1
ATOM 8233 C C . THR A 1 1032 ? 96.979 -4.123 -73.237 1.00 76.31 1032 THR A C 1
ATOM 8235 O O . THR A 1 1032 ? 97.552 -3.036 -73.178 1.00 76.31 1032 THR A O 1
ATOM 8238 N N . PHE A 1 1033 ? 95.658 -4.233 -73.076 1.00 77.69 1033 PHE A N 1
ATOM 8239 C CA . PHE A 1 1033 ? 94.775 -3.106 -72.763 1.00 77.69 1033 PHE A CA 1
ATOM 8240 C C . PHE A 1 1033 ? 94.688 -2.879 -71.244 1.00 77.69 1033 PHE A C 1
ATOM 8242 O O . PHE A 1 1033 ? 93.823 -3.434 -70.572 1.00 77.69 1033 PHE A O 1
ATOM 8249 N N . SER A 1 1034 ? 95.570 -2.048 -70.689 1.00 76.31 1034 SER A N 1
ATOM 8250 C CA . SER A 1 1034 ? 95.688 -1.846 -69.233 1.00 76.31 1034 SER A CA 1
ATOM 8251 C C . SER A 1 1034 ? 94.548 -1.040 -68.591 1.00 76.31 1034 SER A C 1
ATOM 8253 O O . SER A 1 1034 ? 94.256 -1.212 -67.412 1.00 76.31 1034 SER A O 1
ATOM 8255 N N . SER A 1 1035 ? 93.866 -0.169 -69.339 1.00 77.56 1035 SER A N 1
ATOM 8256 C CA . SER A 1 1035 ? 92.825 0.711 -68.779 1.00 77.56 1035 SER A CA 1
ATOM 8257 C C . SER A 1 1035 ? 91.483 0.019 -68.506 1.00 77.56 1035 SER A C 1
ATOM 8259 O O . SER A 1 1035 ? 90.624 0.590 -67.837 1.00 77.56 1035 SER A O 1
ATOM 8261 N N . LEU A 1 1036 ? 91.288 -1.215 -68.983 1.00 74.12 1036 LEU A N 1
ATOM 8262 C CA . LEU A 1 1036 ? 90.036 -1.959 -68.808 1.00 74.12 1036 LEU A CA 1
ATOM 8263 C C . LEU A 1 1036 ? 89.755 -2.357 -67.353 1.00 74.12 1036 LEU A C 1
ATOM 8265 O O . LEU A 1 1036 ? 88.590 -2.534 -66.991 1.00 74.12 1036 LEU A O 1
ATOM 8269 N N . GLU A 1 1037 ? 90.791 -2.462 -66.521 1.00 73.31 1037 GLU A N 1
ATOM 8270 C CA . GLU A 1 1037 ? 90.695 -2.923 -65.130 1.00 73.31 1037 GLU A CA 1
ATOM 8271 C C . GLU A 1 1037 ? 90.404 -1.804 -64.115 1.00 73.31 1037 GLU A C 1
ATOM 8273 O O . GLU A 1 1037 ? 90.155 -2.092 -62.948 1.00 73.31 1037 GLU A O 1
ATOM 8278 N N . GLN A 1 1038 ? 90.382 -0.531 -64.531 1.00 76.56 1038 GLN A N 1
ATOM 8279 C CA . GLN A 1 1038 ? 90.075 0.582 -63.620 1.00 76.56 1038 GLN A CA 1
ATOM 8280 C C . GLN A 1 1038 ? 88.646 0.473 -63.057 1.00 76.56 1038 GLN A C 1
ATOM 8282 O O . GLN A 1 1038 ? 87.745 0.123 -63.815 1.00 76.56 1038 GLN A O 1
ATOM 8287 N N . PRO A 1 1039 ? 88.389 0.767 -61.773 1.00 74.56 1039 PRO A N 1
ATOM 8288 C CA . PRO A 1 1039 ? 87.036 0.720 -61.216 1.00 74.56 1039 PRO A CA 1
ATOM 8289 C C . PRO A 1 1039 ? 86.106 1.731 -61.907 1.00 74.56 1039 PRO A C 1
ATOM 8291 O O . PRO A 1 1039 ? 86.561 2.757 -62.408 1.00 74.56 1039 PRO A O 1
ATOM 8294 N N . ASP A 1 1040 ? 84.808 1.429 -61.954 1.00 82.69 1040 ASP A N 1
ATOM 8295 C CA . ASP A 1 1040 ? 83.798 2.316 -62.540 1.00 82.69 1040 ASP A CA 1
ATOM 8296 C C . ASP A 1 1040 ? 83.098 3.116 -61.434 1.00 82.69 1040 ASP A C 1
ATOM 8298 O O . ASP A 1 1040 ? 82.506 2.534 -60.524 1.00 82.69 1040 ASP A O 1
ATOM 8302 N N . GLU A 1 1041 ? 83.204 4.445 -61.490 1.00 80.88 1041 GLU A N 1
ATOM 8303 C CA . GLU A 1 1041 ? 82.712 5.336 -60.432 1.00 80.88 1041 GLU A CA 1
ATOM 8304 C C . GLU A 1 1041 ? 81.190 5.235 -60.243 1.00 80.88 1041 GLU A C 1
ATOM 8306 O O . GLU A 1 1041 ? 80.730 5.175 -59.104 1.00 80.88 1041 GLU A O 1
ATOM 8311 N N . LEU A 1 1042 ? 80.413 5.117 -61.331 1.00 83.81 1042 LEU A N 1
ATOM 8312 C CA . LEU A 1 1042 ? 78.948 5.064 -61.252 1.00 83.81 1042 LEU A CA 1
ATOM 8313 C C . LEU A 1 1042 ? 78.449 3.743 -60.647 1.00 83.81 1042 LEU A C 1
ATOM 8315 O O . LEU A 1 1042 ? 77.523 3.750 -59.839 1.00 83.81 1042 LEU A O 1
ATOM 8319 N N . ILE A 1 1043 ? 79.073 2.611 -60.995 1.00 84.00 1043 ILE A N 1
ATOM 8320 C CA . ILE A 1 1043 ? 78.717 1.300 -60.417 1.00 84.00 1043 ILE A CA 1
ATOM 8321 C C . ILE A 1 1043 ? 78.985 1.295 -58.907 1.00 84.00 1043 ILE A C 1
ATOM 8323 O O . ILE A 1 1043 ? 78.148 0.837 -58.133 1.00 84.00 1043 ILE A O 1
ATOM 8327 N N . ASN A 1 1044 ? 80.113 1.865 -58.474 1.00 82.12 1044 ASN A N 1
ATOM 8328 C CA . ASN A 1 1044 ? 80.460 1.952 -57.057 1.00 82.12 1044 ASN A CA 1
ATOM 8329 C C . ASN A 1 1044 ? 79.477 2.848 -56.275 1.00 82.12 1044 ASN A C 1
ATOM 8331 O O . ASN A 1 1044 ? 79.104 2.537 -55.146 1.00 82.12 1044 ASN A O 1
ATOM 8335 N N . GLU A 1 1045 ? 79.011 3.954 -56.863 1.00 81.44 1045 GLU A N 1
ATOM 8336 C CA . GLU A 1 1045 ? 77.967 4.786 -56.249 1.00 81.44 1045 GLU A CA 1
ATOM 8337 C C . GLU A 1 1045 ? 76.614 4.075 -56.148 1.00 81.44 1045 GLU A C 1
ATOM 8339 O O . GLU A 1 1045 ? 75.948 4.189 -55.119 1.00 81.44 1045 GLU A O 1
ATOM 8344 N N . GLN A 1 1046 ? 76.225 3.302 -57.165 1.00 85.62 1046 GLN A N 1
ATOM 8345 C CA . GLN A 1 1046 ? 75.007 2.487 -57.126 1.00 85.62 1046 GLN A CA 1
ATOM 8346 C C . GLN A 1 1046 ? 75.063 1.427 -56.021 1.00 85.62 1046 GLN A C 1
ATOM 8348 O O . GLN A 1 1046 ? 74.102 1.276 -55.267 1.00 85.62 1046 GLN A O 1
ATOM 8353 N N . GLU A 1 1047 ? 76.191 0.729 -55.878 1.00 81.88 1047 GLU A N 1
ATOM 8354 C CA . GLU A 1 1047 ? 76.397 -0.242 -54.798 1.00 81.88 1047 GLU A CA 1
ATOM 8355 C C . GLU A 1 1047 ? 76.347 0.422 -53.415 1.00 81.88 1047 GLU A C 1
ATOM 8357 O O . GLU A 1 1047 ? 75.720 -0.108 -52.497 1.00 81.88 1047 GLU A O 1
ATOM 8362 N N . ASN A 1 1048 ? 76.936 1.615 -53.266 1.00 80.81 1048 ASN A N 1
ATOM 8363 C CA . ASN A 1 1048 ? 76.874 2.386 -52.022 1.00 80.81 1048 ASN A CA 1
ATOM 8364 C C . ASN A 1 1048 ? 75.451 2.863 -51.696 1.00 80.81 1048 ASN A C 1
ATOM 8366 O O . ASN A 1 1048 ? 75.045 2.792 -50.537 1.00 80.81 1048 ASN A O 1
ATOM 8370 N N . TYR A 1 1049 ? 74.686 3.314 -52.697 1.00 81.19 1049 TYR A N 1
ATOM 8371 C CA . TYR A 1 1049 ? 73.294 3.743 -52.528 1.00 81.19 1049 TYR A CA 1
ATOM 8372 C C . TYR A 1 1049 ? 72.384 2.579 -52.109 1.00 81.19 1049 TYR A C 1
ATOM 8374 O O . TYR A 1 1049 ? 71.489 2.753 -51.284 1.00 81.19 1049 TYR A O 1
ATOM 8382 N N . MET A 1 1050 ? 72.644 1.374 -52.624 1.00 76.69 1050 MET A N 1
ATOM 8383 C CA . MET A 1 1050 ? 71.900 0.163 -52.267 1.00 76.69 1050 MET A CA 1
ATOM 8384 C C . MET A 1 1050 ? 72.361 -0.488 -50.949 1.00 76.69 1050 MET A C 1
ATOM 8386 O O . MET A 1 1050 ? 71.695 -1.407 -50.471 1.00 76.69 1050 MET A O 1
ATOM 8390 N N . ASN A 1 1051 ? 73.468 -0.044 -50.334 1.00 72.81 1051 ASN A N 1
ATOM 8391 C CA . ASN A 1 1051 ? 74.000 -0.635 -49.102 1.00 72.81 1051 ASN A CA 1
ATOM 8392 C C . ASN A 1 1051 ? 73.494 0.097 -47.834 1.00 72.81 1051 ASN A C 1
ATOM 8394 O O . ASN A 1 1051 ? 73.904 1.231 -47.561 1.00 72.81 1051 ASN A O 1
ATOM 8398 N N . PRO A 1 1052 ? 72.686 -0.553 -46.971 1.00 56.47 1052 PRO A N 1
ATOM 8399 C CA . PRO A 1 1052 ? 72.094 0.103 -45.806 1.00 56.47 1052 PRO A CA 1
ATOM 8400 C C . PRO A 1 1052 ? 73.105 0.566 -44.738 1.00 56.47 1052 PRO A C 1
ATOM 8402 O O . PRO A 1 1052 ? 72.761 1.405 -43.907 1.00 56.47 1052 PRO A O 1
ATOM 8405 N N . GLN A 1 1053 ? 74.343 0.046 -44.717 1.00 51.91 1053 GLN A N 1
ATOM 8406 C CA . GLN A 1 1053 ? 75.331 0.364 -43.669 1.00 51.91 1053 GLN A CA 1
ATOM 8407 C C . GLN A 1 1053 ? 76.079 1.698 -43.871 1.00 51.91 1053 GLN A C 1
ATOM 8409 O O . GLN A 1 1053 ? 76.683 2.198 -42.921 1.00 51.91 1053 GLN A O 1
ATOM 8414 N N . ILE A 1 1054 ? 76.028 2.300 -45.067 1.00 53.97 1054 ILE A N 1
ATOM 8415 C CA . ILE A 1 1054 ? 76.797 3.514 -45.428 1.00 53.97 1054 ILE A CA 1
ATOM 8416 C C . ILE A 1 1054 ? 75.954 4.806 -45.289 1.00 53.97 1054 ILE A C 1
ATOM 8418 O O . ILE A 1 1054 ? 76.467 5.923 -45.368 1.00 53.97 1054 ILE A O 1
ATOM 8422 N N . MET A 1 1055 ? 74.666 4.675 -44.958 1.00 44.16 1055 MET A N 1
ATOM 8423 C CA . MET A 1 1055 ? 73.669 5.751 -44.834 1.00 44.16 1055 MET A CA 1
ATOM 8424 C C . MET A 1 1055 ? 73.863 6.654 -43.597 1.00 44.16 1055 MET A C 1
ATOM 8426 O O . MET A 1 1055 ? 72.980 6.763 -42.745 1.00 44.16 1055 MET A O 1
ATOM 8430 N N . ARG A 1 1056 ? 75.018 7.318 -43.448 1.00 39.66 1056 ARG A N 1
ATOM 8431 C CA . ARG A 1 1056 ? 75.170 8.376 -42.429 1.00 39.66 1056 ARG A CA 1
ATOM 8432 C C . ARG A 1 1056 ? 75.891 9.651 -42.839 1.00 39.66 1056 ARG A C 1
ATOM 8434 O O . ARG A 1 1056 ? 75.927 10.549 -42.014 1.00 39.66 1056 ARG A O 1
ATOM 8441 N N . ASN A 1 1057 ? 76.386 9.788 -44.067 1.00 45.19 1057 ASN A N 1
ATOM 8442 C CA . ASN A 1 1057 ? 76.849 11.080 -44.591 1.00 45.19 1057 ASN A CA 1
ATOM 8443 C C . ASN A 1 1057 ? 76.893 11.054 -46.126 1.00 45.19 1057 ASN A C 1
ATOM 8445 O O . ASN A 1 1057 ? 77.917 10.693 -46.696 1.00 45.19 1057 ASN A O 1
ATOM 8449 N N . GLN A 1 1058 ? 75.822 11.475 -46.799 1.00 45.12 1058 GLN A N 1
ATOM 8450 C CA . GLN A 1 1058 ? 75.909 11.907 -48.197 1.00 45.12 1058 GLN A CA 1
ATOM 8451 C C . GLN A 1 1058 ? 75.180 13.248 -48.359 1.00 45.12 1058 GLN A C 1
ATOM 8453 O O . GLN A 1 1058 ? 73.959 13.342 -48.270 1.00 45.12 1058 GLN A O 1
ATOM 8458 N N . GLN A 1 1059 ? 75.972 14.312 -48.516 1.00 41.16 1059 GLN A N 1
ATOM 8459 C CA . GLN A 1 1059 ? 75.543 15.571 -49.127 1.00 41.16 1059 GLN A CA 1
ATOM 8460 C C . GLN A 1 1059 ? 75.325 15.333 -50.627 1.00 41.16 1059 GLN A C 1
ATOM 8462 O O . GLN A 1 1059 ? 76.011 14.482 -51.187 1.00 41.16 1059 GLN A O 1
ATOM 8467 N N . LYS A 1 1060 ? 74.410 16.103 -51.246 1.00 44.44 1060 LYS A N 1
ATOM 8468 C CA . LYS A 1 1060 ? 74.142 16.154 -52.700 1.00 44.44 1060 LYS A CA 1
ATOM 8469 C C . LYS A 1 1060 ? 75.367 15.739 -53.522 1.00 44.44 1060 LYS A C 1
ATOM 8471 O O . LYS A 1 1060 ? 76.341 16.493 -53.573 1.00 44.44 1060 LYS A O 1
ATOM 8476 N N . THR A 1 1061 ? 75.306 14.576 -54.162 1.00 45.66 1061 THR A N 1
ATOM 8477 C CA . THR A 1 1061 ? 76.301 14.162 -55.149 1.00 45.66 1061 THR A CA 1
ATOM 8478 C C . THR A 1 1061 ? 76.167 15.087 -56.369 1.00 45.66 1061 THR A C 1
ATOM 8480 O O . THR A 1 1061 ? 75.073 15.215 -56.923 1.00 45.66 1061 THR A O 1
ATOM 8483 N N . PRO A 1 1062 ? 77.219 15.834 -56.760 1.00 45.34 1062 PRO A N 1
ATOM 8484 C CA . PRO A 1 1062 ? 77.209 16.561 -58.025 1.00 45.34 1062 PRO A CA 1
ATOM 8485 C C . PRO A 1 1062 ? 77.148 15.556 -59.181 1.00 45.34 1062 PRO A C 1
ATOM 8487 O O . PRO A 1 1062 ? 77.704 14.472 -59.038 1.00 45.34 1062 PRO A O 1
ATOM 8490 N N . ASP A 1 1063 ? 76.506 15.929 -60.299 1.00 49.91 1063 ASP A N 1
ATOM 8491 C CA . ASP A 1 1063 ? 76.450 15.163 -61.560 1.00 49.91 1063 ASP A CA 1
ATOM 8492 C C . ASP A 1 1063 ? 77.773 14.406 -61.799 1.00 49.91 1063 ASP A C 1
ATOM 8494 O O . ASP A 1 1063 ? 78.776 15.006 -62.203 1.00 49.91 1063 ASP A O 1
ATOM 8498 N N . VAL A 1 1064 ? 77.791 13.098 -61.529 1.00 54.41 1064 VAL A N 1
ATOM 8499 C CA . VAL A 1 1064 ? 78.952 12.252 -61.812 1.00 54.41 1064 VAL A CA 1
ATOM 8500 C C . VAL A 1 1064 ? 78.995 12.058 -63.314 1.00 54.41 1064 VAL A C 1
ATOM 8502 O O . VAL A 1 1064 ? 78.337 11.191 -63.886 1.00 54.41 1064 VAL A O 1
ATOM 8505 N N . VAL A 1 1065 ? 79.742 12.939 -63.973 1.00 56.62 1065 VAL A N 1
ATOM 8506 C CA . VAL A 1 1065 ? 80.030 12.825 -65.398 1.00 56.62 1065 VAL A CA 1
ATOM 8507 C C . VAL A 1 1065 ? 80.813 11.537 -65.576 1.00 56.62 1065 VAL A C 1
ATOM 8509 O O . VAL A 1 1065 ? 81.929 11.422 -65.073 1.00 56.62 1065 VAL A O 1
ATOM 8512 N N . THR A 1 1066 ? 80.247 10.576 -66.303 1.00 60.56 1066 THR A N 1
ATOM 8513 C CA . THR A 1 1066 ? 80.933 9.324 -66.616 1.00 60.56 1066 THR A CA 1
ATOM 8514 C C . THR A 1 1066 ? 82.159 9.641 -67.476 1.00 60.56 1066 THR A C 1
ATOM 8516 O O . THR A 1 1066 ? 82.067 9.805 -68.695 1.00 60.56 1066 THR A O 1
ATOM 8519 N N . GLN A 1 1067 ? 83.327 9.814 -66.855 1.00 61.84 1067 GLN A N 1
ATOM 8520 C CA . GLN A 1 1067 ? 84.541 10.150 -67.588 1.00 61.84 1067 GLN A CA 1
ATOM 8521 C C . GLN A 1 1067 ? 85.083 8.891 -68.256 1.00 61.84 1067 GLN A C 1
ATOM 8523 O O . GLN A 1 1067 ? 85.565 7.966 -67.606 1.00 61.84 1067 GLN A O 1
ATOM 8528 N N . SER A 1 1068 ? 85.012 8.856 -69.586 1.00 67.69 1068 SER A N 1
ATOM 8529 C CA . SER A 1 1068 ? 85.704 7.825 -70.349 1.00 67.69 1068 SER A CA 1
ATOM 8530 C C . SER A 1 1068 ? 87.209 8.032 -70.224 1.00 67.69 1068 SER A C 1
ATOM 8532 O O . SER A 1 1068 ? 87.728 9.098 -70.566 1.00 67.69 1068 SER A O 1
ATOM 8534 N N . TRP A 1 1069 ? 87.930 6.992 -69.813 1.00 70.31 1069 TRP A N 1
ATOM 8535 C CA . TRP A 1 1069 ? 89.394 6.983 -69.839 1.00 70.31 1069 TRP A CA 1
ATOM 8536 C C . TRP A 1 1069 ? 89.930 7.047 -71.288 1.00 70.31 1069 TRP A C 1
ATOM 8538 O O . TRP A 1 1069 ? 91.083 7.409 -71.506 1.00 70.31 1069 TRP A O 1
ATOM 8548 N N . LEU A 1 1070 ? 89.106 6.763 -72.307 1.00 70.25 1070 LEU A N 1
ATOM 8549 C CA . LEU A 1 1070 ? 89.472 6.787 -73.727 1.00 70.25 1070 LEU A CA 1
ATOM 8550 C C . LEU A 1 1070 ? 89.505 8.221 -74.303 1.00 70.25 1070 LEU A C 1
ATOM 8552 O O . LEU A 1 1070 ? 88.735 8.597 -75.198 1.00 70.25 1070 LEU A O 1
ATOM 8556 N N . THR A 1 1071 ? 90.426 9.036 -73.797 1.00 75.56 1071 THR A N 1
ATOM 8557 C CA . THR A 1 1071 ? 90.670 10.400 -74.287 1.00 75.56 1071 THR A CA 1
ATOM 8558 C C . THR A 1 1071 ? 91.401 10.404 -75.637 1.00 75.56 1071 THR A C 1
ATOM 8560 O O . THR A 1 1071 ? 91.972 9.398 -76.068 1.00 75.56 1071 THR A O 1
ATOM 8563 N N . GLY A 1 1072 ? 91.379 11.542 -76.343 1.00 70.50 1072 GLY A N 1
ATOM 8564 C CA . GLY A 1 1072 ? 92.035 11.677 -77.652 1.00 70.50 1072 GLY A CA 1
ATOM 8565 C C . GLY A 1 1072 ? 93.533 11.353 -77.611 1.00 70.50 1072 GLY A C 1
ATOM 8566 O O . GLY A 1 1072 ? 94.015 10.618 -78.469 1.00 70.50 1072 GLY A O 1
ATOM 8567 N N . SER A 1 1073 ? 94.229 11.805 -76.565 1.00 75.94 1073 SER A N 1
ATOM 8568 C CA . SER A 1 1073 ? 95.657 11.540 -76.354 1.00 75.94 1073 SER A CA 1
ATOM 8569 C C . SER A 1 1073 ? 95.948 10.061 -76.086 1.00 75.94 1073 SER A C 1
ATOM 8571 O O . SER A 1 1073 ? 96.916 9.517 -76.611 1.00 75.94 1073 SER A O 1
ATOM 8573 N N . ILE A 1 1074 ? 95.090 9.378 -75.319 1.00 79.25 1074 ILE A N 1
ATOM 8574 C CA . ILE A 1 1074 ? 95.231 7.939 -75.057 1.00 79.25 1074 ILE A CA 1
ATOM 8575 C C . ILE A 1 1074 ? 95.015 7.136 -76.343 1.00 79.25 1074 ILE A C 1
ATOM 8577 O O . ILE A 1 1074 ? 95.783 6.221 -76.629 1.00 79.25 1074 ILE A O 1
ATOM 8581 N N . ARG A 1 1075 ? 94.033 7.509 -77.172 1.00 77.38 1075 ARG A N 1
ATOM 8582 C CA . ARG A 1 1075 ? 93.776 6.833 -78.454 1.00 77.38 1075 ARG A CA 1
ATOM 8583 C C . ARG A 1 1075 ? 94.928 6.987 -79.448 1.00 77.38 1075 ARG A C 1
ATOM 8585 O O . ARG A 1 1075 ? 95.215 6.049 -80.189 1.00 77.38 1075 ARG A O 1
ATOM 8592 N N . GLU A 1 1076 ? 95.562 8.158 -79.489 1.00 79.25 1076 GLU A N 1
ATOM 8593 C CA . GLU A 1 1076 ? 96.759 8.380 -80.307 1.00 79.25 1076 GLU A CA 1
ATOM 8594 C C . GLU A 1 1076 ? 97.913 7.500 -79.838 1.00 79.25 1076 GLU A C 1
ATOM 8596 O O . GLU A 1 1076 ? 98.493 6.787 -80.655 1.00 79.25 1076 GLU A O 1
ATOM 8601 N N . LYS A 1 1077 ? 98.153 7.440 -78.524 1.00 81.31 1077 LYS A N 1
ATOM 8602 C CA . LYS A 1 1077 ? 99.183 6.574 -77.949 1.00 81.31 1077 LYS A CA 1
ATOM 8603 C C . LYS A 1 1077 ? 98.934 5.089 -78.229 1.00 81.31 1077 LYS A C 1
ATOM 8605 O O . LYS A 1 1077 ? 99.835 4.398 -78.683 1.00 81.31 1077 LYS A O 1
ATOM 8610 N N . MET A 1 1078 ? 97.693 4.615 -78.089 1.00 82.06 1078 MET A N 1
ATOM 8611 C CA . MET A 1 1078 ? 97.321 3.241 -78.464 1.00 82.06 1078 MET A CA 1
ATOM 8612 C C . MET A 1 1078 ? 97.626 2.941 -79.941 1.00 82.06 1078 MET A C 1
ATOM 8614 O O . MET A 1 1078 ? 98.038 1.831 -80.276 1.00 82.06 1078 MET A O 1
ATOM 8618 N N . ARG A 1 1079 ? 97.445 3.920 -80.838 1.00 80.31 1079 ARG A N 1
ATOM 8619 C CA . ARG A 1 1079 ? 97.764 3.779 -82.267 1.00 80.31 1079 ARG A CA 1
ATOM 8620 C C . ARG A 1 1079 ? 99.272 3.753 -82.524 1.00 80.31 1079 ARG A C 1
ATOM 8622 O O . ARG A 1 1079 ? 99.708 2.995 -83.388 1.00 80.31 1079 ARG A O 1
ATOM 8629 N N . GLU A 1 1080 ? 100.052 4.554 -81.805 1.00 82.56 1080 GLU A N 1
ATOM 8630 C CA . GLU A 1 1080 ? 101.520 4.502 -81.852 1.00 82.56 1080 GLU A CA 1
ATOM 8631 C C . GLU A 1 1080 ? 102.037 3.144 -81.370 1.00 82.56 1080 GLU A C 1
ATOM 8633 O O . GLU A 1 1080 ? 102.816 2.505 -82.078 1.00 82.56 1080 GLU A O 1
ATOM 8638 N N . ASP A 1 1081 ? 101.523 2.655 -80.240 1.00 82.75 1081 ASP A N 1
ATOM 8639 C CA . ASP A 1 1081 ? 101.867 1.342 -79.692 1.00 82.75 1081 ASP A CA 1
ATOM 8640 C C . ASP A 1 1081 ? 101.466 0.213 -80.653 1.00 82.75 1081 ASP A C 1
ATOM 8642 O O . ASP A 1 1081 ? 102.226 -0.733 -80.847 1.00 82.75 1081 ASP A O 1
ATOM 8646 N N . LEU A 1 1082 ? 100.308 0.321 -81.320 1.00 81.06 1082 LEU A N 1
ATOM 8647 C CA . LEU A 1 1082 ? 99.878 -0.644 -82.338 1.00 81.06 1082 LEU A CA 1
ATOM 8648 C C . LEU A 1 1082 ? 100.834 -0.655 -83.538 1.00 81.06 1082 LEU A C 1
ATOM 8650 O O . LEU A 1 1082 ? 101.125 -1.714 -84.093 1.00 81.06 1082 LEU A O 1
ATOM 8654 N N . LYS A 1 1083 ? 101.327 0.518 -83.950 1.00 80.56 1083 LYS A N 1
ATOM 8655 C CA . LYS A 1 1083 ? 102.286 0.633 -85.050 1.00 80.56 1083 LYS A CA 1
ATOM 8656 C C . LYS A 1 1083 ? 103.632 0.009 -84.676 1.00 80.56 1083 LYS A C 1
ATOM 8658 O O . LYS A 1 1083 ? 104.164 -0.752 -85.472 1.00 80.56 1083 LYS A O 1
ATOM 8663 N N . MET A 1 1084 ? 104.124 0.255 -83.460 1.00 80.94 1084 MET A N 1
ATOM 8664 C CA . MET A 1 1084 ? 105.326 -0.415 -82.946 1.00 80.94 1084 MET A CA 1
ATOM 8665 C C . MET A 1 1084 ? 105.135 -1.932 -82.856 1.00 80.94 1084 MET A C 1
ATOM 8667 O O . MET A 1 1084 ? 106.014 -2.684 -83.259 1.00 80.94 1084 MET A O 1
ATOM 8671 N N . PHE A 1 1085 ? 103.976 -2.392 -82.381 1.00 81.31 1085 PHE A N 1
ATOM 8672 C CA . PHE A 1 1085 ? 103.659 -3.818 -82.308 1.00 81.31 1085 PHE A CA 1
ATOM 8673 C C . PHE A 1 1085 ? 103.622 -4.471 -83.695 1.00 81.31 1085 PHE A C 1
ATOM 8675 O O . PHE A 1 1085 ? 104.120 -5.578 -83.873 1.00 81.31 1085 PHE A O 1
ATOM 8682 N N . LYS A 1 1086 ? 103.091 -3.762 -84.697 1.00 77.31 1086 LYS A N 1
ATOM 8683 C CA . LYS A 1 1086 ? 103.124 -4.192 -86.097 1.00 77.31 1086 LYS A CA 1
ATOM 8684 C C . LYS A 1 1086 ? 104.553 -4.309 -86.630 1.00 77.31 1086 LYS A C 1
ATOM 8686 O O . LYS A 1 1086 ? 104.859 -5.318 -87.253 1.00 77.31 1086 LYS A O 1
ATOM 8691 N N . ASP A 1 1087 ? 105.400 -3.312 -86.379 1.00 79.12 1087 ASP A N 1
ATOM 8692 C CA . ASP A 1 1087 ? 106.800 -3.319 -86.825 1.00 79.12 1087 ASP A CA 1
ATOM 8693 C C . ASP A 1 1087 ? 107.615 -4.445 -86.153 1.00 79.12 1087 ASP A C 1
ATOM 8695 O O . ASP A 1 1087 ? 108.572 -4.933 -86.740 1.00 79.12 1087 ASP A O 1
ATOM 8699 N N . LEU A 1 1088 ? 107.232 -4.883 -84.946 1.00 73.88 1088 LEU A N 1
ATOM 8700 C CA . LEU A 1 1088 ? 107.835 -6.027 -84.245 1.00 73.88 1088 LEU A CA 1
ATOM 8701 C C . LEU A 1 1088 ? 107.357 -7.398 -84.765 1.00 73.88 1088 LEU A C 1
ATOM 8703 O O . LEU A 1 1088 ? 108.014 -8.402 -84.499 1.00 73.88 1088 LEU A O 1
ATOM 8707 N N . MET A 1 1089 ? 106.215 -7.452 -85.460 1.00 69.19 1089 MET A N 1
ATOM 8708 C CA . MET A 1 1089 ? 105.617 -8.682 -86.006 1.00 69.19 1089 MET A CA 1
ATOM 8709 C C . MET A 1 1089 ? 106.079 -8.999 -87.441 1.00 69.19 1089 MET A C 1
ATOM 8711 O O . MET A 1 1089 ? 105.973 -10.150 -87.866 1.00 69.19 1089 MET A O 1
ATOM 8715 N N . THR A 1 1090 ? 106.546 -7.995 -88.193 1.00 59.31 1090 THR A N 1
ATOM 8716 C CA . THR A 1 1090 ? 107.133 -8.125 -89.546 1.00 59.31 1090 THR A CA 1
ATOM 8717 C C . THR A 1 1090 ? 108.640 -8.262 -89.501 1.00 59.31 1090 THR A C 1
ATOM 8719 O O . THR A 1 1090 ? 109.172 -9.088 -90.278 1.00 59.31 1090 THR A O 1
#

pLDDT: mean 77.06, std 13.46, range [26.62, 95.19]

Foldseek 3Di:
DVQLLVCLQVVPDVVNLDGDDDDDPPPPDDPVDFPDLAFDWDWDDDPPGPDTDIDTDHTQQPPPPDDVSLVVSLVRVLVQCPDPPHDFWDLAAEAEDALQAQADDPRRLVSLVSVCLLAAPVRLQRYAYEHEPDDPDHSVRVQVNCVVSVRRHHADPVRGGHYFYAYDCSPDDDDVVCVVVNVRRSVRSSVRSVVVVVSSVVTDIDGRPSSNVSSVVVVVVVVVVVVVVVVVVVVLVVQQVVVVVVVCVVCVVCVVVVHDDDDDGDDDDDDDDDDDPVCVVVQPQQPVPRDRDPDDPSDDDDDDPFKDKFFCQAPFDDAQWFAALLLRDTDPPDGPDDPVLQVVFKDKDWDWDKDKDKDFDLALVVLCVLLVGDLSNSLSVLLVSDDGAFQSCSSVDGDQAPQKGKMKIKMWTWTMKMFGPPPPDPLDDPPDDDQEPGFWGWGMFTWTKMKIKIWIAHDDPPDDPVLLVVLSCLQRVQSVPDDAPDDRDDDPSNVVSQQRIFIDMGMLFDDPDTGGGPVSVVVVSNCVVCRCDPNSVSIGTGMTIIGGVCVSDVRHQHQDDDADSVLSVLLSVLLVLLVVLLNLLSHLCPAPVNVQAVLLVVVSVLSNVLSVLVSVVLSNVSSVVSSCCSSVVDDPVVSVVSSVVCCPALNNSVNSVVVSVLSVVVSVLVVVLVVLCVVLPAAADADPPVVLPDPLAQKEKEKEFACSNPDFPSSVRSVVVSPDPDDDDDDPDDDDPRDDLPDPVLSVVSVVQSVLLSLLCVLCVPHSYHHYYYYDHDPVRHGIFMWMDHGSDPDTDTQDAWDAWEWWDWDDAAQFKTKTFGDATDPQFPWKWKWKDFPPDDDTDIDTDDNPDRIDMDGRHHAQTKMWMWMWGAGPSRRIHIYDIDIFHHHHPVLVVLLVVLLVLLVVLLVLLVVLLVLDDCQFQVLLNVVSVLSNVLSVVVSVVLVVVLVVVVVCNGVVNDHSVVSVVSSVVCCLALSHNVNSVLQSVLSVVVVVLVVVLVVLCVVLVDDGDRDPVVVVPDPVDPDDDDDDDPVSNDDFPSSVRSVLVPDPVNPDDDDRDPPPRRDRPPDPVVSVVSVVVSVVVSVVSD

Sequence (1090 aa):
MINAMINYMLGVKREDKVWFEITDDQSDRTSAHSQTSIITVYGFYLQESPIHLTIIDTPGYGDTHGVDLDKQITVSLYSLSKSAEGIHEIDAVCLVIKATKKRLSDRQQYIFDAVQSLFGRDIAENTVLLFAHSTEYPPKNALTAVKEAEIKCAVNDKNQPVYFLFDNCQSDAADEEYEMIQEQSWNLSFRGMTQFFKFLDTIRPKSLKMTRDVLQEEQLEAQISNLKSRVELMQLKKNELKQTQEALEQNKEHVKKNENFEYEVKVFYKEKVDIDPAVASMAICCTVCEENCHYPGCCMDPVGVNSIETAALGRPFQLGMLYDCRRDALVPGIRLWSKEQLQQNINTKPQINTVFTVTASDSTEDKSRLLNIDGCLKLSLLGGLINVSGAANFLKDTKKSFNQQRLTLHYHSTTKFEELIMNHFPSGEMAHYDNDVATHVVTAVLYGADACFVFDREVSSDEDKRVIAGEVKAVFGKLKGISVGANINLNDNQRTAAQKFSCTFYGDFQLPCNPTSFEDAMKVFEDLPKLLGENKELAIPLRVWLYPLDKLFSRVVKFQHEISIGLSTDIESVIESLSTTEMKCSDLLTDTPALTFTAFHDKINDMKKNCYQCRLSLMKQLGSLLPQIRGKFIEDTALIDLINDHEESPFERRTIEQWLKEKEEESDIIKSLLTQLNESGAKVEINLNKNLMNLEVTHLVIYTFTSLGWPDVLLSKQKAYLSSTKGKNEDKSSESEHKTWLTPEIQKTMKDNLEVFKNLIDLNSNTSVKFIVASKEMKNSPGSCILLYENKSTKAICFTPPSKPDCPVIEDVRCRQVDLKVSPPCPATEELKLLYKMKDDKDWTSQTVSKNQNTVTLTDLRPDTEYSVKCTAVGKLNYTVDSDVTRLTVINQNLIKAKEFAVENLCWTENNCSALLKNIKETTFTALYKKIQDMQQNCQTYRQDFSDQIKSVIQSVKACEKESSALMDLLQAHDESPFNEKSLKEWITVKEKELNTFNEFLRQLLDLGAEVNRSLDSYLSDNQLENVFCYTFSSLEQPDELINEQENYMNPQIMRNQQKTPDVVTQSWLTGSIREKMREDLKMFKDLMT

Solvent-accessible surface area (backbone atoms only — not comparable to full-atom values): 62981 Å² total; per-residue (Å²): 103,70,41,60,56,48,34,57,68,71,64,63,47,81,92,70,77,66,76,68,71,89,80,68,103,70,79,86,69,60,95,89,52,79,90,46,89,56,77,42,76,48,78,47,76,50,93,90,41,98,64,75,47,77,45,80,44,65,41,68,59,72,47,103,76,44,76,70,54,50,53,51,53,53,53,51,54,50,51,43,55,67,43,94,91,38,61,56,60,48,62,66,46,81,48,80,42,54,24,77,37,66,62,71,50,74,60,54,50,48,38,51,53,53,58,54,68,59,41,31,86,74,48,28,69,34,20,36,39,34,26,35,72,52,64,102,60,81,46,61,44,28,56,50,24,43,59,75,66,66,64,75,44,18,59,44,102,82,76,41,75,40,69,36,45,32,46,73,70,77,79,57,79,94,45,89,93,45,49,74,58,50,51,50,42,50,54,46,21,54,53,20,49,57,52,47,54,56,44,60,77,68,52,74,62,43,64,46,61,52,20,49,54,54,58,51,51,59,50,48,54,55,52,52,51,54,50,51,55,52,52,52,50,52,54,51,50,54,51,39,54,49,53,51,50,52,52,51,62,76,42,44,69,38,61,74,68,74,48,91,83,85,82,91,72,80,77,90,77,84,82,88,74,90,70,60,76,94,54,56,90,72,62,61,56,38,89,88,74,77,38,83,67,88,53,87,74,82,66,66,86,90,74,64,105,68,48,50,76,48,55,35,41,55,39,93,73,53,80,36,31,32,27,21,76,44,56,63,38,78,45,82,96,50,56,84,56,56,72,70,63,46,67,78,32,58,48,78,44,84,42,75,47,77,50,74,48,75,42,71,72,80,47,70,65,57,52,27,59,75,65,59,48,49,69,73,59,45,51,36,48,60,17,64,49,49,81,58,30,48,28,43,44,49,77,76,64,64,80,67,34,70,62,44,45,50,40,37,42,36,41,42,33,39,47,35,34,39,35,56,55,70,91,76,63,74,91,69,84,75,90,84,69,70,48,78,72,41,26,25,30,28,43,31,38,34,26,14,47,41,33,37,41,38,33,41,24,84,54,62,95,85,59,57,70,68,57,52,52,51,39,53,50,48,48,50,55,50,62,69,68,62,55,95,88,59,84,86,82,66,53,73,70,47,45,60,43,38,71,60,27,38,30,48,69,22,35,55,66,93,66,98,69,81,35,54,33,53,71,46,41,52,55,51,60,67,44,49,78,64,69,28,44,99,83,46,76,63,45,41,47,45,35,36,31,32,36,49,37,48,82,78,35,95,75,40,45,64,78,74,49,83,80,58,66,67,62,49,50,53,54,48,51,55,52,50,51,40,52,51,48,36,14,50,32,47,46,52,51,71,33,70,47,26,72,63,33,64,53,48,26,50,54,42,51,49,51,30,51,51,39,52,51,49,46,52,50,50,26,50,51,44,40,63,44,48,37,36,32,21,56,65,76,40,64,74,62,63,57,53,48,54,52,50,56,42,60,75,34,82,70,20,66,69,63,50,53,52,53,49,50,55,50,52,54,50,39,54,54,49,43,53,50,51,51,56,41,44,75,65,69,36,43,82,47,84,60,62,69,69,60,75,69,42,88,77,51,48,32,42,39,30,49,27,35,11,45,64,56,59,87,56,69,63,63,52,50,38,51,47,57,75,68,54,77,90,68,96,82,77,79,91,74,68,94,71,76,91,71,75,83,79,38,73,70,32,52,49,50,40,50,54,52,47,53,54,50,50,53,51,44,68,76,39,72,91,51,55,56,44,53,32,37,44,75,53,73,40,87,93,44,61,44,36,48,43,34,36,28,57,72,87,48,91,64,74,40,76,65,63,80,38,63,70,39,61,55,54,41,82,75,47,82,43,50,35,36,37,37,29,36,42,71,82,78,52,95,42,35,77,46,42,32,41,34,38,30,49,75,91,51,90,65,72,48,79,44,81,53,59,96,87,57,52,64,48,75,49,70,85,46,62,50,78,36,50,34,40,32,28,26,33,27,27,16,74,93,74,43,71,30,63,22,60,76,42,73,44,47,28,58,48,63,68,61,55,52,54,50,54,51,56,56,48,51,44,52,52,51,38,51,50,34,54,54,54,51,71,75,44,62,72,80,76,47,52,55,56,49,47,54,44,50,50,49,30,52,51,43,55,53,50,51,52,53,52,54,52,53,49,53,50,51,54,51,35,28,49,69,66,75,42,60,76,62,63,59,51,55,54,54,51,53,44,65,74,36,80,79,16,68,65,56,50,52,53,44,52,54,48,52,53,54,53,49,55,51,48,52,55,52,51,50,55,41,44,77,72,69,54,84,88,79,84,57,70,66,68,62,78,68,39,93,86,60,93,78,86,88,81,90,78,78,75,76,55,72,58,85,59,72,69,56,53,49,44,53,50,73,74,36,84,89,64,81,80,79,82,74,88,78,68,87,73,72,76,76,67,83,81,38,75,70,53,53,51,49,53,51,53,54,51,50,54,52,50,66,73,72,108

Organism: Labeo rohita (NCBI:txid84645)

InterPro domains:
  IPR003961 Fibronectin type III [PS50853] (801-894)
  IPR003961 Fibronectin type III [cd00063] (802-870)
  IPR006703 AIG1-type guanine nucleotide-binding (G) domain [PF04548] (51-171)
  IPR013783 Immunoglobulin-like fold [G3DSA:2.60.40.10] (797-892)
  IPR027417 P-loop containing nucleoside triphosphate hydrolase [G3DSA:3.40.50.300] (3-278)
  IPR027417 P-loop containing nucleoside triphosphate hydrolase [SSF52540] (25-147)
  IPR036116 Fibronectin type III superfamily [SSF49265] (798-889)
  IPR040581 SNTX, thioredoxin-like domain [PF18078] (687-800)
  IPR040581 SNTX, thioredoxin-like domain [PF18078] (1014-1089)
  IPR048997 Stonustoxin-like, helical domain [PF21109] (574-667)
  IPR048997 Stonustoxin-like, helical domain [PF21109] (903-996)
  IPR052090 Cytolytic pore-forming toxin [PTHR31594] (301-888)
  IPR056072 SNTX, MACPF/CDC-like domain [PF24674] (309-514)

Mean predicted aligned error: 21.58 Å

Radius of gyration: 61.47 Å; Cα contacts (8 Å, |Δi|>4): 1442; chains: 1; bounding box: 156×94×174 Å